Protein 1JGK (pdb70)

Radius of gyration: 12.19 Å; Cα contacts (8 Å, |Δi|>4): 153; chains: 1; bounding box: 29×36×18 Å

Structure (mmCIF, N/CA/C/O backbone):
data_1JGK
#
_entry.id   1JGK
#
_cell.length_a   ?
_cell.length_b   ?
_cell.length_c   ?
_cell.angle_alpha   ?
_cell.angle_beta   ?
_cell.angle_gamma   ?
#
loop_
_atom_site.group_PDB
_atom_site.id
_atom_site.type_symbol
_atom_site.label_atom_id
_atom_site.label_alt_id
_atom_site.label_comp_id
_atom_site.label_asym_id
_atom_site.label_entity_id
_atom_site.label_seq_id
_atom_site.pdbx_PDB_ins_code
_atom_site.Cartn_x
_atom_site.Cartn_y
_atom_site.Cartn_z
_atom_site.occupancy
_atom_site.B_iso_or_equiv
_atom_site.auth_seq_id
_atom_site.auth_comp_id
_atom_site.auth_asym_id
_atom_site.auth_atom_id
_atom_site.pdbx_PDB_model_num
ATOM 1 N N . MET A 1 1 ? 12.009 12.566 -2.158 1.00 0.00 1 MET A N 1
ATOM 2 C CA . MET A 1 1 ? 10.776 11.984 -1.554 1.00 0.00 1 MET A CA 1
ATOM 3 C C . MET A 1 1 ? 10.127 10.995 -2.526 1.00 0.00 1 MET A C 1
ATOM 4 O O . MET A 1 1 ? 9.233 11.338 -3.273 1.00 0.00 1 MET A O 1
ATOM 20 N N . LYS A 1 2 ? 10.574 9.769 -2.521 1.00 0.00 2 LYS A N 1
ATOM 21 C CA . LYS A 1 2 ? 9.986 8.756 -3.445 1.00 0.00 2 LYS A CA 1
ATOM 22 C C . LYS A 1 2 ? 9.361 7.608 -2.646 1.00 0.00 2 LYS A C 1
ATOM 23 O O . LYS A 1 2 ? 9.401 7.591 -1.431 1.00 0.00 2 LYS A O 1
ATOM 42 N N . CYS A 1 3 ? 8.784 6.648 -3.318 1.00 0.00 3 CYS A N 1
ATOM 43 C CA . CYS A 1 3 ? 8.157 5.504 -2.594 1.00 0.00 3 CYS A CA 1
ATOM 44 C C . CYS A 1 3 ? 8.257 4.225 -3.431 1.00 0.00 3 CYS A C 1
ATOM 45 O O . CYS A 1 3 ? 7.869 4.192 -4.582 1.00 0.00 3 CYS A O 1
ATOM 52 N N . LYS A 1 4 ? 8.772 3.170 -2.860 1.00 0.00 4 LYS A N 1
ATOM 53 C CA . LYS A 1 4 ? 8.893 1.893 -3.622 1.00 0.00 4 LYS A CA 1
ATOM 54 C C . LYS A 1 4 ? 7.584 1.103 -3.533 1.00 0.00 4 LYS A C 1
ATOM 55 O O . LYS A 1 4 ? 7.075 0.846 -2.459 1.00 0.00 4 LYS A O 1
ATOM 74 N N . ILE A 1 5 ? 7.032 0.718 -4.651 1.00 0.00 5 ILE A N 1
ATOM 75 C CA . ILE A 1 5 ? 5.755 -0.051 -4.626 1.00 0.00 5 ILE A CA 1
ATOM 76 C C . ILE A 1 5 ? 6.004 -1.510 -5.019 1.00 0.00 5 ILE A C 1
ATOM 77 O O . ILE A 1 5 ? 6.627 -1.796 -6.022 1.00 0.00 5 ILE A O 1
ATOM 93 N N . CYS A 1 6 ? 5.519 -2.433 -4.234 1.00 0.00 6 CYS A N 1
ATOM 94 C CA . CYS A 1 6 ? 5.724 -3.874 -4.559 1.00 0.00 6 CYS A CA 1
ATOM 95 C C . CYS A 1 6 ? 4.692 -4.731 -3.820 1.00 0.00 6 CYS A C 1
ATOM 96 O O . CYS A 1 6 ? 4.182 -4.350 -2.785 1.00 0.00 6 CYS A O 1
ATOM 103 N N . ASN A 1 7 ? 4.377 -5.885 -4.344 1.00 0.00 7 ASN A N 1
ATOM 104 C CA . ASN A 1 7 ? 3.375 -6.760 -3.669 1.00 0.00 7 ASN A CA 1
ATOM 105 C C . ASN A 1 7 ? 4.070 -7.709 -2.688 1.00 0.00 7 ASN A C 1
ATOM 106 O O . ASN A 1 7 ? 4.866 -8.542 -3.073 1.00 0.00 7 ASN A O 1
ATOM 117 N N . PHE A 1 8 ? 3.771 -7.591 -1.422 1.00 0.00 8 PHE A N 1
ATOM 118 C CA . PHE A 1 8 ? 4.412 -8.489 -0.418 1.00 0.00 8 PHE A CA 1
ATOM 119 C C . PHE A 1 8 ? 4.059 -9.948 -0.717 1.00 0.00 8 PHE A C 1
ATOM 120 O O . PHE A 1 8 ? 3.032 -10.240 -1.297 1.00 0.00 8 PHE A O 1
ATOM 137 N N . ASP A 1 9 ? 4.902 -10.865 -0.329 1.00 0.00 9 ASP A N 1
ATOM 138 C CA . ASP A 1 9 ? 4.610 -12.303 -0.596 1.00 0.00 9 ASP A CA 1
ATOM 139 C C . ASP A 1 9 ? 4.589 -12.562 -2.104 1.00 0.00 9 ASP A C 1
ATOM 140 O O . ASP A 1 9 ? 4.187 -13.615 -2.559 1.00 0.00 9 ASP A O 1
ATOM 149 N N . THR A 1 10 ? 5.017 -11.606 -2.882 1.00 0.00 10 THR A N 1
ATOM 150 C CA . THR A 1 10 ? 5.022 -11.789 -4.361 1.00 0.00 10 THR A CA 1
ATOM 151 C C . THR A 1 10 ? 5.492 -10.503 -5.043 1.00 0.00 10 THR A C 1
ATOM 152 O O . THR A 1 10 ? 4.894 -10.036 -5.991 1.00 0.00 10 THR A O 1
ATOM 163 N N . CYS A 1 11 ? 6.558 -9.924 -4.562 1.00 0.00 11 CYS A N 1
ATOM 164 C CA . CYS A 1 11 ? 7.066 -8.665 -5.177 1.00 0.00 11 CYS A CA 1
ATOM 165 C C . CYS A 1 11 ? 7.168 -8.820 -6.697 1.00 0.00 11 CYS A C 1
ATOM 166 O O . CYS A 1 11 ? 8.182 -9.234 -7.222 1.00 0.00 11 CYS A O 1
ATOM 173 N N . ARG A 1 12 ? 6.124 -8.488 -7.407 1.00 0.00 12 ARG A N 1
ATOM 174 C CA . ARG A 1 12 ? 6.161 -8.613 -8.892 1.00 0.00 12 ARG A CA 1
ATOM 175 C C . ARG A 1 12 ? 6.311 -7.231 -9.531 1.00 0.00 12 ARG A C 1
ATOM 176 O O . ARG A 1 12 ? 6.650 -7.104 -10.691 1.00 0.00 12 ARG A O 1
ATOM 197 N N . ALA A 1 13 ? 6.061 -6.196 -8.779 1.00 0.00 13 ALA A N 1
ATOM 198 C CA . ALA A 1 13 ? 6.188 -4.817 -9.336 1.00 0.00 13 ALA A CA 1
ATOM 199 C C . ALA A 1 13 ? 7.516 -4.191 -8.903 1.00 0.00 13 ALA A C 1
ATOM 200 O O . ALA A 1 13 ? 8.380 -3.920 -9.713 1.00 0.00 13 ALA A O 1
ATOM 207 N N . GLY A 1 14 ? 7.684 -3.956 -7.629 1.00 0.00 14 GLY A N 1
ATOM 208 C CA . GLY A 1 14 ? 8.954 -3.346 -7.144 1.00 0.00 14 GLY A CA 1
ATOM 209 C C . GLY A 1 14 ? 9.226 -2.055 -7.916 1.00 0.00 14 GLY A C 1
ATOM 210 O O . GLY A 1 14 ? 10.350 -1.753 -8.265 1.00 0.00 14 GLY A O 1
ATOM 214 N N . GLU A 1 15 ? 8.204 -1.289 -8.186 1.00 0.00 15 GLU A N 1
ATOM 215 C CA . GLU A 1 15 ? 8.403 -0.017 -8.936 1.00 0.00 15 GLU A CA 1
ATOM 216 C C . GLU A 1 15 ? 8.310 1.178 -7.985 1.00 0.00 15 GLU A C 1
ATOM 217 O O . GLU A 1 15 ? 7.312 1.381 -7.323 1.00 0.00 15 GLU A O 1
ATOM 229 N N . LEU A 1 16 ? 9.343 1.971 -7.912 1.00 0.00 16 LEU A N 1
ATOM 230 C CA . LEU A 1 16 ? 9.313 3.152 -7.003 1.00 0.00 16 LEU A CA 1
ATOM 231 C C . LEU A 1 16 ? 8.989 4.420 -7.797 1.00 0.00 16 LEU A C 1
ATOM 232 O O . LEU A 1 16 ? 9.311 4.535 -8.963 1.00 0.00 16 LEU A O 1
ATOM 248 N N . LYS A 1 17 ? 8.353 5.373 -7.173 1.00 0.00 17 LYS A N 1
ATOM 249 C CA . LYS A 1 17 ? 8.007 6.633 -7.888 1.00 0.00 17 LYS A CA 1
ATOM 250 C C . LYS A 1 17 ? 8.024 7.808 -6.908 1.00 0.00 17 LYS A C 1
ATOM 251 O O . LYS A 1 17 ? 8.625 7.738 -5.854 1.00 0.00 17 LYS A O 1
ATOM 270 N N . VAL A 1 18 ? 7.377 8.887 -7.245 1.00 0.00 18 VAL A N 1
ATOM 271 C CA . VAL A 1 18 ? 7.366 10.061 -6.330 1.00 0.00 18 VAL A CA 1
ATOM 272 C C . VAL A 1 18 ? 5.928 10.474 -6.009 1.00 0.00 18 VAL A C 1
ATOM 273 O O . VAL A 1 18 ? 5.038 10.352 -6.827 1.00 0.00 18 VAL A O 1
ATOM 286 N N . CYS A 1 19 ? 5.696 10.961 -4.821 1.00 0.00 19 CYS A N 1
ATOM 287 C CA . CYS A 1 19 ? 4.317 11.382 -4.443 1.00 0.00 19 CYS A CA 1
ATOM 288 C C . CYS A 1 19 ? 4.355 12.242 -3.176 1.00 0.00 19 CYS A C 1
ATOM 289 O O . CYS A 1 19 ? 3.726 13.278 -3.099 1.00 0.00 19 CYS A O 1
ATOM 296 N N . ALA A 1 20 ? 5.091 11.820 -2.184 1.00 0.00 20 ALA A N 1
ATOM 297 C CA . ALA A 1 20 ? 5.170 12.615 -0.925 1.00 0.00 20 ALA A CA 1
ATOM 298 C C . ALA A 1 20 ? 5.803 13.981 -1.204 1.00 0.00 20 ALA A C 1
ATOM 299 O O . ALA A 1 20 ? 6.982 14.184 -0.993 1.00 0.00 20 ALA A O 1
ATOM 306 N N . SER A 1 21 ? 5.029 14.919 -1.679 1.00 0.00 21 SER A N 1
ATOM 307 C CA . SER A 1 21 ? 5.591 16.270 -1.974 1.00 0.00 21 SER A CA 1
ATOM 308 C C . SER A 1 21 ? 5.238 17.250 -0.851 1.00 0.00 21 SER A C 1
ATOM 309 O O . SER A 1 21 ? 5.766 18.342 -0.781 1.00 0.00 21 SER A O 1
ATOM 317 N N . GLY A 1 22 ? 4.351 16.869 0.027 1.00 0.00 22 GLY A N 1
ATOM 318 C CA . GLY A 1 22 ? 3.968 17.781 1.142 1.00 0.00 22 GLY A CA 1
ATOM 319 C C . GLY A 1 22 ? 2.853 17.137 1.967 1.00 0.00 22 GLY A C 1
ATOM 320 O O . GLY A 1 22 ? 3.089 16.578 3.020 1.00 0.00 22 GLY A O 1
ATOM 324 N N . GLU A 1 23 ? 1.638 17.208 1.497 1.00 0.00 23 GLU A N 1
ATOM 325 C CA . GLU A 1 23 ? 0.508 16.597 2.255 1.00 0.00 23 GLU A CA 1
ATOM 326 C C . GLU A 1 23 ? 0.091 15.276 1.602 1.00 0.00 23 GLU A C 1
ATOM 327 O O . GLU A 1 23 ? -1.078 14.956 1.518 1.00 0.00 23 GLU A O 1
ATOM 339 N N . LYS A 1 24 ? 1.039 14.508 1.141 1.00 0.00 24 LYS A N 1
ATOM 340 C CA . LYS A 1 24 ? 0.701 13.208 0.495 1.00 0.00 24 LYS A CA 1
ATOM 341 C C . LYS A 1 24 ? 1.612 12.100 1.031 1.00 0.00 24 LYS A C 1
ATOM 342 O O . LYS A 1 24 ? 2.774 12.319 1.308 1.00 0.00 24 LYS A O 1
ATOM 361 N N . TYR A 1 25 ? 1.093 10.912 1.179 1.00 0.00 25 TYR A N 1
ATOM 362 C CA . TYR A 1 25 ? 1.929 9.792 1.698 1.00 0.00 25 TYR A CA 1
ATOM 363 C C . TYR A 1 25 ? 1.628 8.507 0.922 1.00 0.00 25 TYR A C 1
ATOM 364 O O . TYR A 1 25 ? 0.738 8.466 0.096 1.00 0.00 25 TYR A O 1
ATOM 382 N N . CYS A 1 26 ? 2.360 7.457 1.181 1.00 0.00 26 CYS A N 1
ATOM 383 C CA . CYS A 1 26 ? 2.106 6.179 0.456 1.00 0.00 26 CYS A CA 1
ATOM 384 C C . CYS A 1 26 ? 1.110 5.321 1.239 1.00 0.00 26 CYS A C 1
ATOM 385 O O . CYS A 1 26 ? 1.158 5.251 2.451 1.00 0.00 26 CYS A O 1
ATOM 392 N N . PHE A 1 27 ? 0.206 4.671 0.560 1.00 0.00 27 PHE A N 1
ATOM 393 C CA . PHE A 1 27 ? -0.791 3.825 1.276 1.00 0.00 27 PHE A CA 1
ATOM 394 C C . PHE A 1 27 ? -0.673 2.365 0.833 1.00 0.00 27 PHE A C 1
ATOM 395 O O . PHE A 1 27 ? -0.853 2.039 -0.324 1.00 0.00 27 PHE A O 1
ATOM 412 N N . LYS A 1 28 ? -0.380 1.485 1.749 1.00 0.00 28 LYS A N 1
ATOM 413 C CA . LYS A 1 28 ? -0.259 0.044 1.392 1.00 0.00 28 LYS A CA 1
ATOM 414 C C . LYS A 1 28 ? -1.314 -0.764 2.152 1.00 0.00 28 LYS A C 1
ATOM 415 O O . LYS A 1 28 ? -1.395 -0.710 3.363 1.00 0.00 28 LYS A O 1
ATOM 434 N N . GLU A 1 29 ? -2.131 -1.505 1.454 1.00 0.00 29 GLU A N 1
ATOM 435 C CA . GLU A 1 29 ? -3.183 -2.302 2.149 1.00 0.00 29 GLU A CA 1
ATOM 436 C C . GLU A 1 29 ? -3.218 -3.734 1.609 1.00 0.00 29 GLU A C 1
ATOM 437 O O . GLU A 1 29 ? -2.480 -4.090 0.712 1.00 0.00 29 GLU A O 1
ATOM 449 N N . SER A 1 30 ? -4.075 -4.555 2.151 1.00 0.00 30 SER A N 1
ATOM 450 C CA . SER A 1 30 ? -4.164 -5.965 1.675 1.00 0.00 30 SER A CA 1
ATOM 451 C C . SER A 1 30 ? -5.618 -6.442 1.724 1.00 0.00 30 SER A C 1
ATOM 452 O O . SER A 1 30 ? -6.198 -6.588 2.781 1.00 0.00 30 SER A O 1
ATOM 460 N N . TRP A 1 31 ? -6.211 -6.682 0.587 1.00 0.00 31 TRP A N 1
ATOM 461 C CA . TRP A 1 31 ? -7.628 -7.146 0.566 1.00 0.00 31 TRP A CA 1
ATOM 462 C C . TRP A 1 31 ? -7.698 -8.654 0.816 1.00 0.00 31 TRP A C 1
ATOM 463 O O . TRP A 1 31 ? -6.867 -9.409 0.351 1.00 0.00 31 TRP A O 1
ATOM 484 N N . ARG A 1 32 ? -8.684 -9.099 1.546 1.00 0.00 32 ARG A N 1
ATOM 485 C CA . ARG A 1 32 ? -8.805 -10.559 1.822 1.00 0.00 32 ARG A CA 1
ATOM 486 C C . ARG A 1 32 ? -9.858 -11.185 0.903 1.00 0.00 32 ARG A C 1
ATOM 487 O O . ARG A 1 32 ? -10.671 -10.499 0.316 1.00 0.00 32 ARG A O 1
ATOM 508 N N . GLU A 1 33 ? -9.847 -12.483 0.772 1.00 0.00 33 GLU A N 1
ATOM 509 C CA . GLU A 1 33 ? -10.845 -13.153 -0.111 1.00 0.00 33 GLU A CA 1
ATOM 510 C C . GLU A 1 33 ? -11.237 -14.511 0.473 1.00 0.00 33 GLU A C 1
ATOM 511 O O . GLU A 1 33 ? -12.320 -14.686 0.997 1.00 0.00 33 GLU A O 1
ATOM 523 N N . ALA A 1 34 ? -10.363 -15.475 0.383 1.00 0.00 34 ALA A N 1
ATOM 524 C CA . ALA A 1 34 ? -10.675 -16.829 0.928 1.00 0.00 34 ALA A CA 1
ATOM 525 C C . ALA A 1 34 ? -9.621 -17.834 0.458 1.00 0.00 34 ALA A C 1
ATOM 526 O O . ALA A 1 34 ? -9.365 -18.829 1.107 1.00 0.00 34 ALA A O 1
ATOM 533 N N . ARG A 1 35 ? -9.009 -17.580 -0.666 1.00 0.00 35 ARG A N 1
ATOM 534 C CA . ARG A 1 35 ? -7.972 -18.520 -1.180 1.00 0.00 35 ARG A CA 1
ATOM 535 C C . ARG A 1 35 ? -6.637 -17.791 -1.357 1.00 0.00 35 ARG A C 1
ATOM 536 O O . ARG A 1 35 ? -5.667 -18.358 -1.820 1.00 0.00 35 ARG A O 1
ATOM 557 N N . GLY A 1 36 ? -6.578 -16.539 -0.993 1.00 0.00 36 GLY A N 1
ATOM 558 C CA . GLY A 1 36 ? -5.304 -15.779 -1.141 1.00 0.00 36 GLY A CA 1
ATOM 559 C C . GLY A 1 36 ? -5.577 -14.282 -0.985 1.00 0.00 36 GLY A C 1
ATOM 560 O O . GLY A 1 36 ? -6.513 -13.749 -1.547 1.00 0.00 36 GLY A O 1
ATOM 564 N N . THR A 1 37 ? -4.765 -13.598 -0.225 1.00 0.00 37 THR A N 1
ATOM 565 C CA . THR A 1 37 ? -4.977 -12.134 -0.034 1.00 0.00 37 THR A CA 1
ATOM 566 C C . THR A 1 37 ? -4.227 -11.347 -1.112 1.00 0.00 37 THR A C 1
ATOM 567 O O . THR A 1 37 ? -3.270 -11.822 -1.688 1.00 0.00 37 THR A O 1
ATOM 578 N N . ARG A 1 38 ? -4.657 -10.145 -1.390 1.00 0.00 38 ARG A N 1
ATOM 579 C CA . ARG A 1 38 ? -3.969 -9.330 -2.432 1.00 0.00 38 ARG A CA 1
ATOM 580 C C . ARG A 1 38 ? -3.502 -7.996 -1.840 1.00 0.00 38 ARG A C 1
ATOM 581 O O . ARG A 1 38 ? -4.295 -7.203 -1.371 1.00 0.00 38 ARG A O 1
ATOM 602 N N . ILE A 1 39 ? -2.221 -7.743 -1.858 1.00 0.00 39 ILE A N 1
ATOM 603 C CA . ILE A 1 39 ? -1.707 -6.460 -1.297 1.00 0.00 39 ILE A CA 1
ATOM 604 C C . ILE A 1 39 ? -1.761 -5.359 -2.361 1.00 0.00 39 ILE A C 1
ATOM 605 O O . ILE A 1 39 ? -1.286 -5.5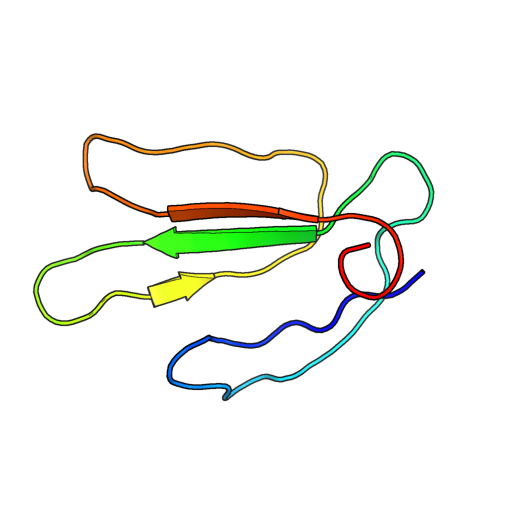26 -3.466 1.00 0.00 39 ILE A O 1
ATOM 621 N N . GLU A 1 40 ? -2.335 -4.235 -2.032 1.00 0.00 40 GLU A N 1
ATOM 622 C CA . GLU A 1 40 ? -2.420 -3.122 -3.021 1.00 0.00 40 GLU A CA 1
ATOM 623 C C . GLU A 1 40 ? -1.566 -1.939 -2.558 1.00 0.00 40 GLU A C 1
ATOM 624 O O . GLU A 1 40 ? -1.409 -1.699 -1.378 1.00 0.00 40 GLU A O 1
ATOM 636 N N . ARG A 1 41 ? -1.013 -1.198 -3.479 1.00 0.00 41 ARG A N 1
ATOM 637 C CA . ARG A 1 41 ? -0.171 -0.031 -3.089 1.00 0.00 41 ARG A CA 1
ATOM 638 C C . ARG A 1 41 ? -0.747 1.256 -3.684 1.00 0.00 41 ARG A C 1
ATOM 639 O O . ARG A 1 41 ? -1.889 1.303 -4.097 1.00 0.00 41 ARG A O 1
ATOM 660 N N . GLY A 1 42 ? 0.034 2.301 -3.731 1.00 0.00 42 GLY A N 1
ATOM 661 C CA . GLY A 1 42 ? -0.471 3.582 -4.300 1.00 0.00 42 GLY A CA 1
ATOM 662 C C . GLY A 1 42 ? -0.163 4.728 -3.336 1.00 0.00 42 GLY A C 1
ATOM 663 O O . GLY A 1 42 ? -0.215 4.571 -2.132 1.00 0.00 42 GLY A O 1
ATOM 667 N N . CYS A 1 43 ? 0.158 5.882 -3.855 1.00 0.00 43 CYS A N 1
ATOM 668 C CA . CYS A 1 43 ? 0.468 7.039 -2.968 1.00 0.00 43 CYS A CA 1
ATOM 669 C C . CYS A 1 43 ? -0.630 8.099 -3.077 1.00 0.00 43 CYS A C 1
ATOM 670 O O . CYS A 1 43 ? -0.998 8.516 -4.157 1.00 0.00 43 CYS A O 1
ATOM 677 N N . ALA A 1 44 ? -1.158 8.535 -1.967 1.00 0.00 44 ALA A N 1
ATOM 678 C CA . ALA A 1 44 ? -2.234 9.566 -2.009 1.00 0.00 44 ALA A CA 1
ATOM 679 C C . ALA A 1 44 ? -2.350 10.265 -0.652 1.00 0.00 44 ALA A C 1
ATOM 680 O O . ALA A 1 44 ? -1.366 10.522 0.013 1.00 0.00 44 ALA A O 1
ATOM 687 N N . ALA A 1 45 ? -3.548 10.571 -0.235 1.00 0.00 45 ALA A N 1
ATOM 688 C CA . ALA A 1 45 ? -3.733 11.250 1.079 1.00 0.00 45 ALA A CA 1
ATOM 689 C C . ALA A 1 45 ? -4.937 10.651 1.809 1.00 0.00 45 ALA A C 1
ATOM 690 O O . ALA A 1 45 ? -5.401 11.178 2.801 1.00 0.00 45 ALA A O 1
ATOM 697 N N . THR A 1 46 ? -5.447 9.553 1.323 1.00 0.00 46 THR A N 1
ATOM 698 C CA . THR A 1 46 ? -6.622 8.918 1.984 1.00 0.00 46 THR A CA 1
ATOM 699 C C . THR A 1 46 ? -6.258 7.514 2.475 1.00 0.00 46 THR A C 1
ATOM 700 O O . THR A 1 46 ? -5.863 6.660 1.707 1.00 0.00 46 THR A O 1
ATOM 711 N N . CYS A 1 47 ? -6.390 7.270 3.750 1.00 0.00 47 CYS A N 1
ATOM 712 C CA . CYS A 1 47 ? -6.054 5.922 4.293 1.00 0.00 47 CYS A CA 1
ATOM 713 C C . CYS A 1 47 ? -7.295 5.284 4.924 1.00 0.00 47 CYS A C 1
ATOM 714 O O . CYS A 1 47 ? -7.470 5.322 6.126 1.00 0.00 47 CYS A O 1
ATOM 721 N N . PRO A 1 48 ? -8.120 4.718 4.085 1.00 0.00 48 PRO A N 1
ATOM 722 C CA . PRO A 1 48 ? -9.366 4.066 4.559 1.00 0.00 48 PRO A CA 1
ATOM 723 C C . PRO A 1 48 ? -9.047 2.743 5.263 1.00 0.00 48 PRO A C 1
ATOM 724 O O . PRO A 1 48 ? -7.933 2.260 5.223 1.00 0.00 48 PRO A O 1
ATOM 735 N N . LYS A 1 49 ? -10.018 2.156 5.909 1.00 0.00 49 LYS A N 1
ATOM 736 C CA . LYS A 1 49 ? -9.773 0.867 6.618 1.00 0.00 49 LYS A CA 1
ATOM 737 C C . LYS A 1 49 ? -10.709 -0.221 6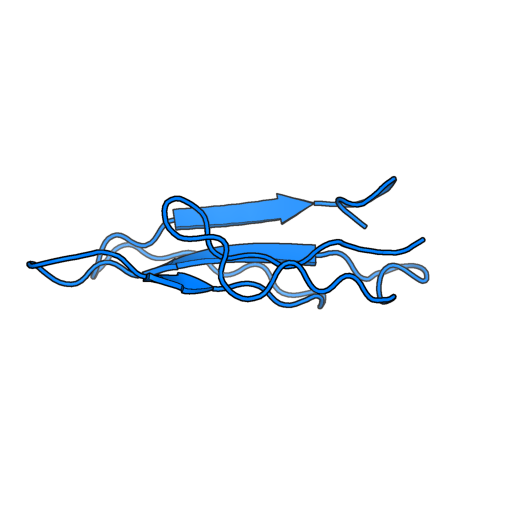.082 1.00 0.00 49 LYS A C 1
ATOM 738 O O . LYS A 1 49 ? -11.166 -0.162 4.957 1.00 0.00 49 LYS A O 1
ATOM 757 N N . GLY A 1 50 ? -10.998 -1.213 6.879 1.00 0.00 50 GLY A N 1
ATOM 758 C CA . GLY A 1 50 ? -11.903 -2.303 6.416 1.00 0.00 50 GLY A CA 1
ATOM 759 C C . GLY A 1 50 ? -12.517 -3.005 7.628 1.00 0.00 50 GLY A C 1
ATOM 760 O O . GLY A 1 50 ? -12.373 -2.566 8.752 1.00 0.00 50 GLY A O 1
ATOM 764 N N . SER A 1 51 ? -13.203 -4.095 7.410 1.00 0.00 51 SER A N 1
ATOM 765 C CA . SER A 1 51 ? -13.827 -4.829 8.550 1.00 0.00 51 SER A CA 1
ATOM 766 C C . SER A 1 51 ? -14.777 -5.907 8.023 1.00 0.00 51 SER A C 1
ATOM 767 O O . SER A 1 51 ? -14.682 -7.063 8.385 1.00 0.00 51 SER A O 1
ATOM 775 N N . VAL A 1 52 ? -15.690 -5.538 7.167 1.00 0.00 52 VAL A N 1
ATOM 776 C CA . VAL A 1 52 ? -16.643 -6.543 6.616 1.00 0.00 52 VAL A CA 1
ATOM 777 C C . VAL A 1 52 ? -15.877 -7.630 5.859 1.00 0.00 52 VAL A C 1
ATOM 778 O O . VAL A 1 52 ? -16.362 -8.728 5.667 1.00 0.00 52 VAL A O 1
ATOM 791 N N . TYR A 1 53 ? -14.681 -7.333 5.430 1.00 0.00 53 TYR A N 1
ATOM 792 C CA . TYR A 1 53 ? -13.879 -8.347 4.687 1.00 0.00 53 TYR A CA 1
ATOM 793 C C . TYR A 1 53 ? -12.652 -8.749 5.509 1.00 0.00 53 TYR A C 1
ATOM 794 O O . TYR A 1 53 ? -12.404 -9.916 5.742 1.00 0.00 53 TYR A O 1
ATOM 812 N N . GLY A 1 54 ? -11.884 -7.792 5.953 1.00 0.00 54 GLY A N 1
ATOM 813 C CA . GLY A 1 54 ? -10.676 -8.119 6.761 1.00 0.00 54 GLY A CA 1
ATOM 814 C C . GLY A 1 54 ? -9.418 -7.720 5.988 1.00 0.00 54 GLY A C 1
ATOM 815 O O . GLY A 1 54 ? -8.454 -8.458 5.929 1.00 0.00 54 GLY A O 1
ATOM 819 N N . LEU A 1 55 ? -9.418 -6.558 5.393 1.00 0.00 55 LEU A N 1
ATOM 820 C CA . LEU A 1 55 ? -8.220 -6.115 4.626 1.00 0.00 55 LEU A CA 1
ATOM 821 C C . LEU A 1 55 ? -7.228 -5.412 5.557 1.00 0.00 55 LEU A C 1
ATOM 822 O O . LEU A 1 55 ? -7.581 -4.962 6.629 1.00 0.00 55 LEU A O 1
ATOM 838 N N . TYR A 1 56 ? -5.989 -5.315 5.158 1.00 0.00 56 TYR A N 1
ATOM 839 C CA . TYR A 1 56 ? -4.978 -4.642 6.024 1.00 0.00 56 TYR A CA 1
ATOM 840 C C . TYR A 1 56 ? -4.677 -3.238 5.493 1.00 0.00 56 TYR A C 1
ATOM 841 O O . TYR A 1 56 ? -4.668 -3.004 4.300 1.00 0.00 56 TYR A O 1
ATOM 859 N N . VAL A 1 57 ? -4.436 -2.300 6.369 1.00 0.00 57 VAL A N 1
ATOM 860 C CA . VAL A 1 57 ? -4.143 -0.913 5.915 1.00 0.00 57 VAL A CA 1
ATOM 861 C C . VAL A 1 57 ? -2.868 -0.390 6.585 1.00 0.00 57 VAL A C 1
ATOM 862 O O . VAL A 1 57 ? -2.675 -0.538 7.775 1.00 0.00 57 VAL A O 1
ATOM 875 N N . LEU A 1 58 ? -2.000 0.227 5.830 1.00 0.00 58 LEU A N 1
ATOM 876 C CA . LEU A 1 58 ? -0.743 0.765 6.424 1.00 0.00 58 LEU A CA 1
ATOM 877 C C . LEU A 1 58 ? -0.222 1.932 5.580 1.00 0.00 58 LEU A C 1
ATOM 878 O O . LEU A 1 58 ? 0.142 1.767 4.432 1.00 0.00 58 LEU A O 1
ATOM 894 N N . CYS A 1 59 ? -0.188 3.110 6.139 1.00 0.00 59 CYS A N 1
ATOM 895 C CA . CYS A 1 59 ? 0.306 4.290 5.368 1.00 0.00 59 CYS A CA 1
ATOM 896 C C . CYS A 1 59 ? 1.769 4.568 5.730 1.00 0.00 59 CYS A C 1
ATOM 897 O O . CYS A 1 59 ? 2.276 4.065 6.713 1.00 0.00 59 CYS A O 1
ATOM 904 N N . CYS A 1 60 ? 2.455 5.359 4.948 1.00 0.00 60 CYS A N 1
ATOM 905 C CA . CYS A 1 60 ? 3.885 5.650 5.266 1.00 0.00 60 CYS A CA 1
ATOM 906 C C . CYS A 1 60 ? 4.301 7.019 4.715 1.00 0.00 60 CYS A C 1
ATOM 907 O O . CYS A 1 60 ? 3.709 7.536 3.787 1.00 0.00 60 CYS A O 1
ATOM 914 N N . THR A 1 61 ? 5.332 7.597 5.274 1.00 0.00 61 THR A N 1
ATOM 915 C CA . THR A 1 61 ? 5.814 8.916 4.789 1.00 0.00 61 THR A CA 1
ATOM 916 C C . THR A 1 61 ? 7.308 9.083 5.104 1.00 0.00 61 THR A C 1
ATOM 917 O O . THR A 1 61 ? 7.824 8.497 6.035 1.00 0.00 61 THR A O 1
ATOM 928 N N . THR A 1 62 ? 8.003 9.888 4.338 1.00 0.00 62 THR A N 1
ATOM 929 C CA . THR A 1 62 ? 9.463 10.112 4.589 1.00 0.00 62 THR A CA 1
ATOM 930 C C . THR A 1 62 ? 10.295 8.885 4.190 1.00 0.00 62 THR A C 1
ATOM 931 O O . THR A 1 62 ? 9.984 7.768 4.547 1.00 0.00 62 THR A O 1
ATOM 942 N N . ASP A 1 63 ? 11.364 9.101 3.461 1.00 0.00 63 ASP A N 1
ATOM 943 C CA . ASP A 1 63 ? 12.249 7.970 3.036 1.00 0.00 63 ASP A CA 1
ATOM 944 C C . ASP A 1 63 ? 11.427 6.769 2.558 1.00 0.00 63 ASP A C 1
ATOM 945 O O . ASP A 1 63 ? 10.900 6.016 3.350 1.00 0.00 63 ASP A O 1
ATOM 954 N N . ASP A 1 64 ? 11.327 6.576 1.268 1.00 0.00 64 ASP A N 1
ATOM 955 C CA . ASP A 1 64 ? 10.541 5.413 0.744 1.00 0.00 64 ASP A CA 1
ATOM 956 C C . ASP A 1 64 ? 9.079 5.502 1.208 1.00 0.00 64 ASP A C 1
ATOM 957 O O . ASP A 1 64 ? 8.196 5.814 0.433 1.00 0.00 64 ASP A O 1
ATOM 966 N N . CYS A 1 65 ? 8.811 5.254 2.467 1.00 0.00 65 CYS A N 1
ATOM 967 C CA . CYS A 1 65 ? 7.421 5.349 2.969 1.00 0.00 65 CYS A CA 1
ATOM 968 C C . CYS A 1 65 ? 6.732 6.603 2.412 1.00 0.00 65 CYS A C 1
ATOM 969 O O . CYS A 1 65 ? 5.522 6.673 2.351 1.00 0.00 65 CYS A O 1
ATOM 976 N N . ASN A 1 66 ? 7.493 7.592 2.012 1.00 0.00 66 ASN A N 1
ATOM 977 C CA . ASN A 1 66 ? 6.885 8.841 1.457 1.00 0.00 66 ASN A CA 1
ATOM 978 C C . ASN A 1 66 ? 5.659 8.511 0.601 1.00 0.00 66 ASN A C 1
ATOM 979 O O . ASN A 1 66 ? 5.840 8.212 -0.567 1.00 0.00 66 ASN A O 1
ATOM 991 N N . MET A 1 1 ? 13.492 11.583 -0.688 1.00 0.00 1 MET A N 2
ATOM 992 C CA . MET A 1 1 ? 12.015 11.464 -0.523 1.00 0.00 1 MET A CA 2
ATOM 993 C C . MET A 1 1 ? 11.411 10.688 -1.697 1.00 0.00 1 MET A C 2
ATOM 994 O O . MET A 1 1 ? 11.116 11.246 -2.735 1.00 0.00 1 MET A O 2
ATOM 1010 N N . LYS A 1 2 ? 11.229 9.406 -1.541 1.00 0.00 2 LYS A N 2
ATOM 1011 C CA . LYS A 1 2 ? 10.646 8.596 -2.651 1.00 0.00 2 LYS A CA 2
ATOM 1012 C C . LYS A 1 2 ? 9.595 7.625 -2.107 1.00 0.00 2 LYS A C 2
ATOM 1013 O O . LYS A 1 2 ? 9.100 7.785 -1.011 1.00 0.00 2 LYS A O 2
ATOM 1032 N N . CYS A 1 3 ? 9.252 6.620 -2.864 1.00 0.00 3 CYS A N 2
ATOM 1033 C CA . CYS A 1 3 ? 8.234 5.637 -2.386 1.00 0.00 3 CYS A CA 2
ATOM 1034 C C . CYS A 1 3 ? 8.345 4.336 -3.185 1.00 0.00 3 CYS A C 2
ATOM 1035 O O . CYS A 1 3 ? 8.210 4.325 -4.392 1.00 0.00 3 CYS A O 2
ATOM 1042 N N . LYS A 1 4 ? 8.590 3.239 -2.522 1.00 0.00 4 LYS A N 2
ATOM 1043 C CA . LYS A 1 4 ? 8.712 1.942 -3.249 1.00 0.00 4 LYS A CA 2
ATOM 1044 C C . LYS A 1 4 ? 7.322 1.384 -3.574 1.00 0.00 4 LYS A C 2
ATOM 1045 O O . LYS A 1 4 ? 6.494 1.211 -2.703 1.00 0.00 4 LYS A O 2
ATOM 1064 N N . ILE A 1 5 ? 7.063 1.101 -4.823 1.00 0.00 5 ILE A N 2
ATOM 1065 C CA . ILE A 1 5 ? 5.728 0.554 -5.202 1.00 0.00 5 ILE A CA 2
ATOM 1066 C C . ILE A 1 5 ? 5.845 -0.933 -5.551 1.00 0.00 5 ILE A C 2
ATOM 1067 O O . ILE A 1 5 ? 6.729 -1.344 -6.278 1.00 0.00 5 ILE A O 2
ATOM 1083 N N . CYS A 1 6 ? 4.958 -1.740 -5.038 1.00 0.00 6 CYS A N 2
ATOM 1084 C CA . CYS A 1 6 ? 5.012 -3.200 -5.336 1.00 0.00 6 CYS A CA 2
ATOM 1085 C C . CYS A 1 6 ? 3.756 -3.889 -4.794 1.00 0.00 6 CYS A C 2
ATOM 1086 O O . CYS A 1 6 ? 3.378 -3.700 -3.655 1.00 0.00 6 CYS A O 2
ATOM 1093 N N . ASN A 1 7 ? 3.102 -4.680 -5.600 1.00 0.00 7 ASN A N 2
ATOM 1094 C CA . ASN A 1 7 ? 1.866 -5.368 -5.125 1.00 0.00 7 ASN A CA 2
ATOM 1095 C C . ASN A 1 7 ? 1.767 -6.773 -5.735 1.00 0.00 7 ASN A C 2
ATOM 1096 O O . ASN A 1 7 ? 2.763 -7.396 -6.046 1.00 0.00 7 ASN A O 2
ATOM 1107 N N . PHE A 1 8 ? 0.571 -7.275 -5.902 1.00 0.00 8 PHE A N 2
ATOM 1108 C CA . PHE A 1 8 ? 0.396 -8.641 -6.485 1.00 0.00 8 PHE A CA 2
ATOM 1109 C C . PHE A 1 8 ? 0.839 -9.708 -5.479 1.00 0.00 8 PHE A C 2
ATOM 1110 O O . PHE A 1 8 ? 1.719 -10.501 -5.745 1.00 0.00 8 PHE A O 2
ATOM 1127 N N . ASP A 1 9 ? 0.228 -9.734 -4.323 1.00 0.00 9 ASP A N 2
ATOM 1128 C CA . ASP A 1 9 ? 0.593 -10.748 -3.283 1.00 0.00 9 ASP A CA 2
ATOM 1129 C C . ASP A 1 9 ? 1.964 -10.448 -2.654 1.00 0.00 9 ASP A C 2
ATOM 1130 O O . ASP A 1 9 ? 2.139 -10.564 -1.457 1.00 0.00 9 ASP A O 2
ATOM 1139 N N . THR A 1 10 ? 2.939 -10.068 -3.439 1.00 0.00 10 THR A N 2
ATOM 1140 C CA . THR A 1 10 ? 4.280 -9.773 -2.873 1.00 0.00 10 THR A CA 2
ATOM 1141 C C . THR A 1 10 ? 4.786 -8.424 -3.400 1.00 0.00 10 THR A C 2
ATOM 1142 O O . THR A 1 10 ? 4.057 -7.453 -3.436 1.00 0.00 10 THR A O 2
ATOM 1153 N N . CYS A 1 11 ? 6.024 -8.352 -3.813 1.00 0.00 11 CYS A N 2
ATOM 1154 C CA . CYS A 1 11 ? 6.559 -7.063 -4.338 1.00 0.00 11 CYS A CA 2
ATOM 1155 C C . CYS A 1 11 ? 7.635 -7.331 -5.393 1.00 0.00 11 CYS A C 2
ATOM 1156 O O . CYS A 1 11 ? 8.738 -6.828 -5.312 1.00 0.00 11 CYS A O 2
ATOM 1163 N N . ARG A 1 12 ? 7.323 -8.120 -6.385 1.00 0.00 12 ARG A N 2
ATOM 1164 C CA . ARG A 1 12 ? 8.329 -8.422 -7.443 1.00 0.00 12 ARG A CA 2
ATOM 1165 C C . ARG A 1 12 ? 8.590 -7.179 -8.296 1.00 0.00 12 ARG A C 2
ATOM 1166 O O . ARG A 1 12 ? 9.654 -7.007 -8.856 1.00 0.00 12 ARG A O 2
ATOM 1187 N N . ALA A 1 13 ? 7.624 -6.315 -8.393 1.00 0.00 13 ALA A N 2
ATOM 1188 C CA . ALA A 1 13 ? 7.805 -5.078 -9.206 1.00 0.00 13 ALA A CA 2
ATOM 1189 C C . ALA A 1 13 ? 8.912 -4.210 -8.604 1.00 0.00 13 ALA A C 2
ATOM 1190 O O . ALA A 1 13 ? 9.844 -3.819 -9.280 1.00 0.00 13 ALA A O 2
ATOM 1197 N N . GLY A 1 14 ? 8.820 -3.907 -7.338 1.00 0.00 14 GLY A N 2
ATOM 1198 C CA . GLY A 1 14 ? 9.870 -3.066 -6.696 1.00 0.00 14 GLY A CA 2
ATOM 1199 C C . GLY A 1 14 ? 10.033 -1.764 -7.482 1.00 0.00 14 GLY A C 2
ATOM 1200 O O . GLY A 1 14 ? 11.131 -1.283 -7.683 1.00 0.00 14 GLY A O 2
ATOM 1204 N N . GLU A 1 15 ? 8.951 -1.188 -7.929 1.00 0.00 15 GLU A N 2
ATOM 1205 C CA . GLU A 1 15 ? 9.047 0.083 -8.702 1.00 0.00 15 GLU A CA 2
ATOM 1206 C C . GLU A 1 15 ? 8.974 1.284 -7.756 1.00 0.00 15 GLU A C 2
ATOM 1207 O O . GLU A 1 15 ? 7.906 1.753 -7.414 1.00 0.00 15 GLU A O 2
ATOM 1219 N N . LEU A 1 16 ? 10.100 1.786 -7.329 1.00 0.00 16 LEU A N 2
ATOM 1220 C CA . LEU A 1 16 ? 10.088 2.957 -6.405 1.00 0.00 16 LEU A CA 2
ATOM 1221 C C . LEU A 1 16 ? 10.179 4.262 -7.199 1.00 0.00 16 LEU A C 2
ATOM 1222 O O . LEU A 1 16 ? 10.981 4.396 -8.101 1.00 0.00 16 LEU A O 2
ATOM 1238 N N . LYS A 1 17 ? 9.367 5.225 -6.863 1.00 0.00 17 LYS A N 2
ATOM 1239 C CA . LYS A 1 17 ? 9.407 6.526 -7.589 1.00 0.00 17 LYS A CA 2
ATOM 1240 C C . LYS A 1 17 ? 9.206 7.673 -6.596 1.00 0.00 17 LYS A C 2
ATOM 1241 O O . LYS A 1 17 ? 9.546 7.564 -5.434 1.00 0.00 17 LYS A O 2
ATOM 1260 N N . VAL A 1 18 ? 8.661 8.771 -7.039 1.00 0.00 18 VAL A N 2
ATOM 1261 C CA . VAL A 1 18 ? 8.448 9.915 -6.113 1.00 0.00 18 VAL A CA 2
ATOM 1262 C C . VAL A 1 18 ? 7.006 10.421 -6.213 1.00 0.00 18 VAL A C 2
ATOM 1263 O O . VAL A 1 18 ? 6.536 10.783 -7.272 1.00 0.00 18 VAL A O 2
ATOM 1276 N N . CYS A 1 19 ? 6.306 10.451 -5.114 1.00 0.00 19 CYS A N 2
ATOM 1277 C CA . CYS A 1 19 ? 4.896 10.937 -5.140 1.00 0.00 19 CYS A CA 2
ATOM 1278 C C . CYS A 1 19 ? 4.526 11.554 -3.788 1.00 0.00 19 CYS A C 2
ATOM 1279 O O . CYS A 1 19 ? 3.816 12.537 -3.717 1.00 0.00 19 CYS A O 2
ATOM 1286 N N . ALA A 1 20 ? 5.002 10.984 -2.714 1.00 0.00 20 ALA A N 2
ATOM 1287 C CA . ALA A 1 20 ? 4.679 11.539 -1.369 1.00 0.00 20 ALA A CA 2
ATOM 1288 C C . ALA A 1 20 ? 5.464 12.830 -1.126 1.00 0.00 20 ALA A C 2
ATOM 1289 O O . ALA A 1 20 ? 6.422 12.855 -0.377 1.00 0.00 20 ALA A O 2
ATOM 1296 N N . SER A 1 21 ? 5.067 13.903 -1.753 1.00 0.00 21 SER A N 2
ATOM 1297 C CA . SER A 1 21 ? 5.791 15.192 -1.558 1.00 0.00 21 SER A CA 2
ATOM 1298 C C . SER A 1 21 ? 5.258 15.915 -0.318 1.00 0.00 21 SER A C 2
ATOM 1299 O O . SER A 1 21 ? 6.013 16.394 0.505 1.00 0.00 21 SER A O 2
ATOM 1307 N N . GLY A 1 22 ? 3.964 15.996 -0.178 1.00 0.00 22 GLY A N 2
ATOM 1308 C CA . GLY A 1 22 ? 3.384 16.687 1.009 1.00 0.00 22 GLY A CA 2
ATOM 1309 C C . GLY A 1 22 ? 1.920 16.276 1.174 1.00 0.00 22 GLY A C 2
ATOM 1310 O O . GLY A 1 22 ? 1.540 15.684 2.164 1.00 0.00 22 GLY A O 2
ATOM 1314 N N . GLU A 1 23 ? 1.097 16.585 0.210 1.00 0.00 23 GLU A N 2
ATOM 1315 C CA . GLU A 1 23 ? -0.342 16.210 0.311 1.00 0.00 23 GLU A CA 2
ATOM 1316 C C . GLU A 1 23 ? -0.526 14.727 -0.023 1.00 0.00 23 GLU A C 2
ATOM 1317 O O . GLU A 1 23 ? -1.511 14.117 0.341 1.00 0.00 23 GLU A O 2
ATOM 1329 N N . LYS A 1 24 ? 0.418 14.143 -0.709 1.00 0.00 24 LYS A N 2
ATOM 1330 C CA . LYS A 1 24 ? 0.298 12.698 -1.064 1.00 0.00 24 LYS A CA 2
ATOM 1331 C C . LYS A 1 24 ? 0.902 11.833 0.047 1.00 0.00 24 LYS A C 2
ATOM 1332 O O . LYS A 1 24 ? 1.772 12.263 0.777 1.00 0.00 24 LYS A O 2
ATOM 1351 N N . TYR A 1 25 ? 0.442 10.620 0.184 1.00 0.00 25 TYR A N 2
ATOM 1352 C CA . TYR A 1 25 ? 0.986 9.733 1.252 1.00 0.00 25 TYR A CA 2
ATOM 1353 C C . TYR A 1 25 ? 1.159 8.307 0.726 1.00 0.00 25 TYR A C 2
ATOM 1354 O O . TYR A 1 25 ? 0.254 7.737 0.148 1.00 0.00 25 TYR A O 2
ATOM 1372 N N . CYS A 1 26 ? 2.304 7.717 0.934 1.00 0.00 26 CYS A N 2
ATOM 1373 C CA . CYS A 1 26 ? 2.510 6.320 0.455 1.00 0.00 26 CYS A CA 2
ATOM 1374 C C . CYS A 1 26 ? 1.520 5.398 1.168 1.00 0.00 26 CYS A C 2
ATOM 1375 O O . CYS A 1 26 ? 1.664 5.109 2.340 1.00 0.00 26 CYS A O 2
ATOM 1382 N N . PHE A 1 27 ? 0.504 4.952 0.483 1.00 0.00 27 PHE A N 2
ATOM 1383 C CA . PHE A 1 27 ? -0.500 4.074 1.148 1.00 0.00 27 PHE A CA 2
ATOM 1384 C C . PHE A 1 27 ? -0.390 2.627 0.658 1.00 0.00 27 PHE A C 2
ATOM 1385 O O . PHE A 1 27 ? -0.018 2.360 -0.467 1.00 0.00 27 PHE A O 2
ATOM 1402 N N . LYS A 1 28 ? -0.732 1.697 1.506 1.00 0.00 28 LYS A N 2
ATOM 1403 C CA . LYS A 1 28 ? -0.678 0.259 1.123 1.00 0.00 28 LYS A CA 2
ATOM 1404 C C . LYS A 1 28 ? -1.990 -0.412 1.535 1.00 0.00 28 LYS A C 2
ATOM 1405 O O . LYS A 1 28 ? -2.361 -0.404 2.692 1.00 0.00 28 LYS A O 2
ATOM 1424 N N . GLU A 1 29 ? -2.707 -0.974 0.600 1.00 0.00 29 GLU A N 2
ATOM 1425 C CA . GLU A 1 29 ? -4.003 -1.620 0.955 1.00 0.00 29 GLU A CA 2
ATOM 1426 C C . GLU A 1 29 ? -3.978 -3.117 0.637 1.00 0.00 29 GLU A C 2
ATOM 1427 O O . GLU A 1 29 ? -3.533 -3.536 -0.413 1.00 0.00 29 GLU A O 2
ATOM 1439 N N . SER A 1 30 ? -4.469 -3.921 1.538 1.00 0.00 30 SER A N 2
ATOM 1440 C CA . SER A 1 30 ? -4.498 -5.392 1.302 1.00 0.00 30 SER A CA 2
ATOM 1441 C C . SER A 1 30 ? -5.858 -5.948 1.730 1.00 0.00 30 SER A C 2
ATOM 1442 O O . SER A 1 30 ? -6.463 -5.473 2.669 1.00 0.00 30 SER A O 2
ATOM 1450 N N . TRP A 1 31 ? -6.351 -6.939 1.043 1.00 0.00 31 TRP A N 2
ATOM 1451 C CA . TRP A 1 31 ? -7.680 -7.505 1.410 1.00 0.00 31 TRP A CA 2
ATOM 1452 C C . TRP A 1 31 ? -7.598 -9.033 1.522 1.00 0.00 31 TRP A C 2
ATOM 1453 O O . TRP A 1 31 ? -6.834 -9.679 0.833 1.00 0.00 31 TRP A O 2
ATOM 1474 N N . ARG A 1 32 ? -8.384 -9.608 2.392 1.00 0.00 32 ARG A N 2
ATOM 1475 C CA . ARG A 1 32 ? -8.360 -11.090 2.565 1.00 0.00 32 ARG A CA 2
ATOM 1476 C C . ARG A 1 32 ? -9.222 -11.766 1.494 1.00 0.00 32 ARG A C 2
ATOM 1477 O O . ARG A 1 32 ? -10.222 -11.229 1.058 1.00 0.00 32 ARG A O 2
ATOM 1498 N N . GLU A 1 33 ? -8.843 -12.940 1.070 1.00 0.00 33 GLU A N 2
ATOM 1499 C CA . GLU A 1 33 ? -9.641 -13.652 0.030 1.00 0.00 33 GLU A CA 2
ATOM 1500 C C . GLU A 1 33 ? -9.844 -15.117 0.428 1.00 0.00 33 GLU A C 2
ATOM 1501 O O . GLU A 1 33 ? -9.558 -15.512 1.541 1.00 0.00 33 GLU A O 2
ATOM 1513 N N . ALA A 1 34 ? -10.333 -15.924 -0.472 1.00 0.00 34 ALA A N 2
ATOM 1514 C CA . ALA A 1 34 ? -10.553 -17.362 -0.144 1.00 0.00 34 ALA A CA 2
ATOM 1515 C C . ALA A 1 34 ? -9.355 -18.198 -0.601 1.00 0.00 34 ALA A C 2
ATOM 1516 O O . ALA A 1 34 ? -9.271 -19.379 -0.330 1.00 0.00 34 ALA A O 2
ATOM 1523 N N . ARG A 1 35 ? -8.428 -17.595 -1.294 1.00 0.00 35 ARG A N 2
ATOM 1524 C CA . ARG A 1 35 ? -7.238 -18.357 -1.768 1.00 0.00 35 ARG A CA 2
ATOM 1525 C C . ARG A 1 35 ? -5.961 -17.783 -1.149 1.00 0.00 35 ARG A C 2
ATOM 1526 O O . ARG A 1 35 ? -4.897 -18.361 -1.248 1.00 0.00 35 ARG A O 2
ATOM 1547 N N . GLY A 1 36 ? -6.059 -16.649 -0.512 1.00 0.00 36 GLY A N 2
ATOM 1548 C CA . GLY A 1 36 ? -4.854 -16.036 0.112 1.00 0.00 36 GLY A CA 2
ATOM 1549 C C . GLY A 1 36 ? -5.146 -14.576 0.461 1.00 0.00 36 GLY A C 2
ATOM 1550 O O . GLY A 1 36 ? -6.169 -14.257 1.033 1.00 0.00 36 GLY A O 2
ATOM 1554 N N . THR A 1 37 ? -4.257 -13.684 0.119 1.00 0.00 37 THR A N 2
ATOM 1555 C CA . THR A 1 37 ? -4.488 -12.243 0.431 1.00 0.00 37 THR A CA 2
ATOM 1556 C C . THR A 1 37 ? -3.954 -11.364 -0.704 1.00 0.00 37 THR A C 2
ATOM 1557 O O . THR A 1 37 ? -2.899 -11.613 -1.251 1.00 0.00 37 THR A O 2
ATOM 1568 N N . ARG A 1 38 ? -4.678 -10.339 -1.062 1.00 0.00 38 ARG A N 2
ATOM 1569 C CA . ARG A 1 38 ? -4.213 -9.444 -2.160 1.00 0.00 38 ARG A CA 2
ATOM 1570 C C . ARG A 1 38 ? -3.640 -8.148 -1.578 1.00 0.00 38 ARG A C 2
ATOM 1571 O O . ARG A 1 38 ? -4.067 -7.682 -0.541 1.00 0.00 38 ARG A O 2
ATOM 1592 N N . ILE A 1 39 ? -2.677 -7.564 -2.237 1.00 0.00 39 ILE A N 2
ATOM 1593 C CA . ILE A 1 39 ? -2.080 -6.300 -1.716 1.00 0.00 39 ILE A CA 2
ATOM 1594 C C . ILE A 1 39 ? -1.906 -5.287 -2.850 1.00 0.00 39 ILE A C 2
ATOM 1595 O O . ILE A 1 39 ? -1.773 -5.647 -4.003 1.00 0.00 39 ILE A O 2
ATOM 1611 N N . GLU A 1 40 ? -1.903 -4.021 -2.531 1.00 0.00 40 GLU A N 2
ATOM 1612 C CA . GLU A 1 40 ? -1.735 -2.983 -3.588 1.00 0.00 40 GLU A CA 2
ATOM 1613 C C . GLU A 1 40 ? -1.055 -1.743 -3.004 1.00 0.00 40 GLU A C 2
ATOM 1614 O O . GLU A 1 40 ? -1.438 -1.244 -1.965 1.00 0.00 40 GLU A O 2
ATOM 1626 N N . ARG A 1 41 ? -0.044 -1.242 -3.663 1.00 0.00 41 ARG A N 2
ATOM 1627 C CA . ARG A 1 41 ? 0.660 -0.036 -3.141 1.00 0.00 41 ARG A CA 2
ATOM 1628 C C . ARG A 1 41 ? 0.411 1.164 -4.060 1.00 0.00 41 ARG A C 2
ATOM 1629 O O . ARG A 1 41 ? 0.007 1.016 -5.197 1.00 0.00 41 ARG A O 2
ATOM 1650 N N . GLY A 1 42 ? 0.649 2.353 -3.575 1.00 0.00 42 GLY A N 2
ATOM 1651 C CA . GLY A 1 42 ? 0.426 3.562 -4.417 1.00 0.00 42 GLY A CA 2
ATOM 1652 C C . GLY A 1 42 ? 0.592 4.819 -3.560 1.00 0.00 42 GLY A C 2
ATOM 1653 O O . GLY A 1 42 ? 1.048 4.757 -2.436 1.00 0.00 42 GLY A O 2
ATOM 1657 N N . CYS A 1 43 ? 0.227 5.959 -4.081 1.00 0.00 43 CYS A N 2
ATOM 1658 C CA . CYS A 1 43 ? 0.365 7.217 -3.293 1.00 0.00 43 CYS A CA 2
ATOM 1659 C C . CYS A 1 43 ? -0.979 7.948 -3.219 1.00 0.00 43 CYS A C 2
ATOM 1660 O O . CYS A 1 43 ? -1.549 8.321 -4.225 1.00 0.00 43 CYS A O 2
ATOM 1667 N N . ALA A 1 44 ? -1.487 8.156 -2.035 1.00 0.00 44 ALA A N 2
ATOM 1668 C CA . ALA A 1 44 ? -2.792 8.864 -1.896 1.00 0.00 44 ALA A CA 2
ATOM 1669 C C . ALA A 1 44 ? -2.919 9.460 -0.491 1.00 0.00 44 ALA A C 2
ATOM 1670 O O . ALA A 1 44 ? -1.976 9.471 0.275 1.00 0.00 44 ALA A O 2
ATOM 1677 N N . ALA A 1 45 ? -4.075 9.956 -0.146 1.00 0.00 45 ALA A N 2
ATOM 1678 C CA . ALA A 1 45 ? -4.256 10.550 1.210 1.00 0.00 45 ALA A CA 2
ATOM 1679 C C . ALA A 1 45 ? -5.434 9.888 1.931 1.00 0.00 45 ALA A C 2
ATOM 1680 O O . ALA A 1 45 ? -5.651 10.100 3.108 1.00 0.00 45 ALA A O 2
ATOM 1687 N N . THR A 1 46 ? -6.196 9.088 1.236 1.00 0.00 46 THR A N 2
ATOM 1688 C CA . THR A 1 46 ? -7.359 8.417 1.887 1.00 0.00 46 THR A CA 2
ATOM 1689 C C . THR A 1 46 ? -6.884 7.569 3.071 1.00 0.00 46 THR A C 2
ATOM 1690 O O . THR A 1 46 ? -7.168 7.869 4.214 1.00 0.00 46 THR A O 2
ATOM 1701 N N . CYS A 1 47 ? -6.164 6.514 2.806 1.00 0.00 47 CYS A N 2
ATOM 1702 C CA . CYS A 1 47 ? -5.671 5.649 3.917 1.00 0.00 47 CYS A CA 2
ATOM 1703 C C . CYS A 1 47 ? -6.830 5.260 4.838 1.00 0.00 47 CYS A C 2
ATOM 1704 O O . CYS A 1 47 ? -6.843 5.610 6.002 1.00 0.00 47 CYS A O 2
ATOM 1711 N N . PRO A 1 48 ? -7.768 4.543 4.283 1.00 0.00 48 PRO A N 2
ATOM 1712 C CA . PRO A 1 48 ? -8.948 4.098 5.064 1.00 0.00 48 PRO A CA 2
ATOM 1713 C C . PRO A 1 48 ? -8.556 2.970 6.023 1.00 0.00 48 PRO A C 2
ATOM 1714 O O . PRO A 1 48 ? -7.394 2.749 6.297 1.00 0.00 48 PRO A O 2
ATOM 1725 N N . LYS A 1 49 ? -9.520 2.255 6.536 1.00 0.00 49 LYS A N 2
ATOM 1726 C CA . LYS A 1 49 ? -9.201 1.143 7.477 1.00 0.00 49 LYS A CA 2
ATOM 1727 C C . LYS A 1 49 ? -9.698 -0.189 6.910 1.00 0.00 49 LYS A C 2
ATOM 1728 O O . LYS A 1 49 ? -9.618 -0.439 5.723 1.00 0.00 49 LYS A O 2
ATOM 1747 N N . GLY A 1 50 ? -10.210 -1.047 7.749 1.00 0.00 50 GLY A N 2
ATOM 1748 C CA . GLY A 1 50 ? -10.710 -2.363 7.259 1.00 0.00 50 GLY A CA 2
ATOM 1749 C C . GLY A 1 50 ? -12.017 -2.710 7.972 1.00 0.00 50 GLY A C 2
ATOM 1750 O O . GLY A 1 50 ? -12.587 -1.898 8.673 1.00 0.00 50 GLY A O 2
ATOM 1754 N N . SER A 1 51 ? -12.496 -3.912 7.801 1.00 0.00 51 SER A N 2
ATOM 1755 C CA . SER A 1 51 ? -13.767 -4.311 8.471 1.00 0.00 51 SER A CA 2
ATOM 1756 C C . SER A 1 51 ? -13.706 -5.783 8.887 1.00 0.00 51 SER A C 2
ATOM 1757 O O . SER A 1 51 ? -12.679 -6.425 8.781 1.00 0.00 51 SER A O 2
ATOM 1765 N N . VAL A 1 52 ? -14.796 -6.323 9.358 1.00 0.00 52 VAL A N 2
ATOM 1766 C CA . VAL A 1 52 ? -14.797 -7.754 9.779 1.00 0.00 52 VAL A CA 2
ATOM 1767 C C . VAL A 1 52 ? -14.071 -8.610 8.738 1.00 0.00 52 VAL A C 2
ATOM 1768 O O . VAL A 1 52 ? -13.474 -9.619 9.058 1.00 0.00 52 VAL A O 2
ATOM 1781 N N . TYR A 1 53 ? -14.116 -8.216 7.496 1.00 0.00 53 TYR A N 2
ATOM 1782 C CA . TYR A 1 53 ? -13.425 -9.008 6.437 1.00 0.00 53 TYR A CA 2
ATOM 1783 C C . TYR A 1 53 ? -11.931 -9.115 6.750 1.00 0.00 53 TYR A C 2
ATOM 1784 O O . TYR A 1 53 ? -11.413 -10.186 6.997 1.00 0.00 53 TYR A O 2
ATOM 1802 N N . GLY A 1 54 ? -11.234 -8.012 6.740 1.00 0.00 54 GLY A N 2
ATOM 1803 C CA . GLY A 1 54 ? -9.773 -8.049 7.037 1.00 0.00 54 GLY A CA 2
ATOM 1804 C C . GLY A 1 54 ? -9.023 -7.184 6.022 1.00 0.00 54 GLY A C 2
ATOM 1805 O O . GLY A 1 54 ? -8.210 -7.668 5.261 1.00 0.00 54 GLY A O 2
ATOM 1809 N N . LEU A 1 55 ? -9.291 -5.907 6.005 1.00 0.00 55 LEU A N 2
ATOM 1810 C CA . LEU A 1 55 ? -8.593 -5.013 5.037 1.00 0.00 55 LEU A CA 2
ATOM 1811 C C . LEU A 1 55 ? -7.365 -4.377 5.693 1.00 0.00 55 LEU A C 2
ATOM 1812 O O . LEU A 1 55 ? -7.478 -3.574 6.598 1.00 0.00 55 LEU A O 2
ATOM 1828 N N . TYR A 1 56 ? -6.191 -4.728 5.242 1.00 0.00 56 TYR A N 2
ATOM 1829 C CA . TYR A 1 56 ? -4.958 -4.141 5.836 1.00 0.00 56 TYR A CA 2
ATOM 1830 C C . TYR A 1 56 ? -4.536 -2.898 5.047 1.00 0.00 56 TYR A C 2
ATOM 1831 O O . TYR A 1 56 ? -3.858 -2.990 4.042 1.00 0.00 56 TYR A O 2
ATOM 1849 N N . VAL A 1 57 ? -4.934 -1.738 5.492 1.00 0.00 57 VAL A N 2
ATOM 1850 C CA . VAL A 1 57 ? -4.559 -0.491 4.766 1.00 0.00 57 VAL A CA 2
ATOM 1851 C C . VAL A 1 57 ? -3.623 0.361 5.625 1.00 0.00 57 VAL A C 2
ATOM 1852 O O . VAL A 1 57 ? -3.699 0.353 6.839 1.00 0.00 57 VAL A O 2
ATOM 1865 N N . LEU A 1 58 ? -2.743 1.101 5.009 1.00 0.00 58 LEU A N 2
ATOM 1866 C CA . LEU A 1 58 ? -1.807 1.954 5.798 1.00 0.00 58 LEU A CA 2
ATOM 1867 C C . LEU A 1 58 ? -1.298 3.119 4.945 1.00 0.00 58 LEU A C 2
ATOM 1868 O O . LEU A 1 58 ? -1.378 3.096 3.734 1.00 0.00 58 LEU A O 2
ATOM 1884 N N . CYS A 1 59 ? -0.771 4.137 5.571 1.00 0.00 59 CYS A N 2
ATOM 1885 C CA . CYS A 1 59 ? -0.249 5.308 4.804 1.00 0.00 59 CYS A CA 2
ATOM 1886 C C . CYS A 1 59 ? 0.990 5.877 5.497 1.00 0.00 59 CYS A C 2
ATOM 1887 O O . CYS A 1 59 ? 1.131 5.795 6.701 1.00 0.00 59 CYS A O 2
ATOM 1894 N N . CYS A 1 60 ? 1.891 6.450 4.748 1.00 0.00 60 CYS A N 2
ATOM 1895 C CA . CYS A 1 60 ? 3.119 7.019 5.372 1.00 0.00 60 CYS A CA 2
ATOM 1896 C C . CYS A 1 60 ? 3.776 8.037 4.438 1.00 0.00 60 CYS A C 2
ATOM 1897 O O . CYS A 1 60 ? 3.226 8.417 3.422 1.00 0.00 60 CYS A O 2
ATOM 1904 N N . THR A 1 61 ? 4.956 8.476 4.779 1.00 0.00 61 THR A N 2
ATOM 1905 C CA . THR A 1 61 ? 5.668 9.466 3.932 1.00 0.00 61 THR A CA 2
ATOM 1906 C C . THR A 1 61 ? 6.519 8.751 2.876 1.00 0.00 61 THR A C 2
ATOM 1907 O O . THR A 1 61 ? 6.301 7.596 2.569 1.00 0.00 61 THR A O 2
ATOM 1918 N N . THR A 1 62 ? 7.483 9.430 2.318 1.00 0.00 62 THR A N 2
ATOM 1919 C CA . THR A 1 62 ? 8.346 8.795 1.280 1.00 0.00 62 THR A CA 2
ATOM 1920 C C . THR A 1 62 ? 9.062 7.565 1.853 1.00 0.00 62 THR A C 2
ATOM 1921 O O . THR A 1 62 ? 8.808 7.159 2.969 1.00 0.00 62 THR A O 2
ATOM 1932 N N . ASP A 1 63 ? 9.953 6.978 1.086 1.00 0.00 63 ASP A N 2
ATOM 1933 C CA . ASP A 1 63 ? 10.707 5.772 1.555 1.00 0.00 63 ASP A CA 2
ATOM 1934 C C . ASP A 1 63 ? 9.849 4.928 2.500 1.00 0.00 63 ASP A C 2
ATOM 1935 O O . ASP A 1 63 ? 10.108 4.858 3.683 1.00 0.00 63 ASP A O 2
ATOM 1944 N N . ASP A 1 64 ? 8.829 4.294 1.985 1.00 0.00 64 ASP A N 2
ATOM 1945 C CA . ASP A 1 64 ? 7.944 3.459 2.859 1.00 0.00 64 ASP A CA 2
ATOM 1946 C C . ASP A 1 64 ? 7.321 4.317 3.973 1.00 0.00 64 ASP A C 2
ATOM 1947 O O . ASP A 1 64 ? 6.150 4.631 3.930 1.00 0.00 64 ASP A O 2
ATOM 1956 N N . CYS A 1 65 ? 8.088 4.712 4.964 1.00 0.00 65 CYS A N 2
ATOM 1957 C CA . CYS A 1 65 ? 7.527 5.559 6.055 1.00 0.00 65 CYS A CA 2
ATOM 1958 C C . CYS A 1 65 ? 8.492 6.711 6.357 1.00 0.00 65 CYS A C 2
ATOM 1959 O O . CYS A 1 65 ? 8.545 7.219 7.458 1.00 0.00 65 CYS A O 2
ATOM 1966 N N . ASN A 1 66 ? 9.255 7.120 5.378 1.00 0.00 66 ASN A N 2
ATOM 1967 C CA . ASN A 1 66 ? 10.230 8.235 5.582 1.00 0.00 66 ASN A CA 2
ATOM 1968 C C . ASN A 1 66 ? 9.602 9.359 6.412 1.00 0.00 66 ASN A C 2
ATOM 1969 O O . ASN A 1 66 ? 9.112 10.305 5.817 1.00 0.00 66 ASN A O 2
ATOM 1981 N N . MET A 1 1 ? 12.693 11.275 -1.357 1.00 0.00 1 MET A N 3
ATOM 1982 C CA . MET A 1 1 ? 12.274 9.893 -0.985 1.00 0.00 1 MET A CA 3
ATOM 1983 C C . MET A 1 1 ? 11.475 9.258 -2.125 1.00 0.00 1 MET A C 3
ATOM 1984 O O . MET A 1 1 ? 11.221 9.878 -3.139 1.00 0.00 1 MET A O 3
ATOM 2000 N N . LYS A 1 2 ? 11.075 8.027 -1.966 1.00 0.00 2 LYS A N 3
ATOM 2001 C CA . LYS A 1 2 ? 10.289 7.354 -3.041 1.00 0.00 2 LYS A CA 3
ATOM 2002 C C . LYS A 1 2 ? 9.361 6.299 -2.436 1.00 0.00 2 LYS A C 3
ATOM 2003 O O . LYS A 1 2 ? 9.478 5.943 -1.281 1.00 0.00 2 LYS A O 3
ATOM 2022 N N . CYS A 1 3 ? 8.445 5.795 -3.213 1.00 0.00 3 CYS A N 3
ATOM 2023 C CA . CYS A 1 3 ? 7.508 4.760 -2.690 1.00 0.00 3 CYS A CA 3
ATOM 2024 C C . CYS A 1 3 ? 7.407 3.602 -3.684 1.00 0.00 3 CYS A C 3
ATOM 2025 O O . CYS A 1 3 ? 6.834 3.734 -4.747 1.00 0.00 3 CYS A O 3
ATOM 2032 N N . LYS A 1 4 ? 7.963 2.469 -3.349 1.00 0.00 4 LYS A N 3
ATOM 2033 C CA . LYS A 1 4 ? 7.907 1.304 -4.280 1.00 0.00 4 LYS A CA 3
ATOM 2034 C C . LYS A 1 4 ? 6.541 0.619 -4.200 1.00 0.00 4 LYS A C 3
ATOM 2035 O O . LYS A 1 4 ? 6.125 0.158 -3.156 1.00 0.00 4 LYS A O 3
ATOM 2054 N N . ILE A 1 5 ? 5.839 0.549 -5.300 1.00 0.00 5 ILE A N 3
ATOM 2055 C CA . ILE A 1 5 ? 4.499 -0.107 -5.288 1.00 0.00 5 ILE A CA 3
ATOM 2056 C C . ILE A 1 5 ? 4.605 -1.539 -5.824 1.00 0.00 5 ILE A C 3
ATOM 2057 O O . ILE A 1 5 ? 5.212 -1.786 -6.850 1.00 0.00 5 ILE A O 3
ATOM 2073 N N . CYS A 1 6 ? 4.019 -2.482 -5.135 1.00 0.00 6 CYS A N 3
ATOM 2074 C CA . CYS A 1 6 ? 4.080 -3.899 -5.599 1.00 0.00 6 CYS A CA 3
ATOM 2075 C C . CYS A 1 6 ? 2.961 -4.717 -4.945 1.00 0.00 6 CYS A C 3
ATOM 2076 O O . CYS A 1 6 ? 2.254 -4.239 -4.081 1.00 0.00 6 CYS A O 3
ATOM 2083 N N . ASN A 1 7 ? 2.798 -5.948 -5.350 1.00 0.00 7 ASN A N 3
ATOM 2084 C CA . ASN A 1 7 ? 1.726 -6.796 -4.752 1.00 0.00 7 ASN A CA 3
ATOM 2085 C C . ASN A 1 7 ? 2.200 -7.398 -3.425 1.00 0.00 7 ASN A C 3
ATOM 2086 O O . ASN A 1 7 ? 1.537 -8.230 -2.842 1.00 0.00 7 ASN A O 3
ATOM 2097 N N . PHE A 1 8 ? 3.339 -6.978 -2.944 1.00 0.00 8 PHE A N 3
ATOM 2098 C CA . PHE A 1 8 ? 3.859 -7.518 -1.650 1.00 0.00 8 PHE A CA 3
ATOM 2099 C C . PHE A 1 8 ? 3.928 -9.049 -1.688 1.00 0.00 8 PHE A C 3
ATOM 2100 O O . PHE A 1 8 ? 3.185 -9.701 -2.392 1.00 0.00 8 PHE A O 3
ATOM 2117 N N . ASP A 1 9 ? 4.823 -9.631 -0.940 1.00 0.00 9 ASP A N 3
ATOM 2118 C CA . ASP A 1 9 ? 4.949 -11.124 -0.930 1.00 0.00 9 ASP A CA 3
ATOM 2119 C C . ASP A 1 9 ? 5.548 -11.640 -2.247 1.00 0.00 9 ASP A C 3
ATOM 2120 O O . ASP A 1 9 ? 6.388 -12.518 -2.246 1.00 0.00 9 ASP A O 3
ATOM 2129 N N . THR A 1 10 ? 5.136 -11.109 -3.371 1.00 0.00 10 THR A N 3
ATOM 2130 C CA . THR A 1 10 ? 5.703 -11.586 -4.665 1.00 0.00 10 THR A CA 3
ATOM 2131 C C . THR A 1 10 ? 5.975 -10.395 -5.587 1.00 0.00 10 THR A C 3
ATOM 2132 O O . THR A 1 10 ? 5.753 -10.457 -6.780 1.00 0.00 10 THR A O 3
ATOM 2143 N N . CYS A 1 11 ? 6.450 -9.310 -5.039 1.00 0.00 11 CYS A N 3
ATOM 2144 C CA . CYS A 1 11 ? 6.733 -8.112 -5.880 1.00 0.00 11 CYS A CA 3
ATOM 2145 C C . CYS A 1 11 ? 7.552 -7.090 -5.085 1.00 0.00 11 CYS A C 3
ATOM 2146 O O . CYS A 1 11 ? 7.195 -6.716 -3.985 1.00 0.00 11 CYS A O 3
ATOM 2153 N N . ARG A 1 12 ? 8.647 -6.637 -5.632 1.00 0.00 12 ARG A N 3
ATOM 2154 C CA . ARG A 1 12 ? 9.487 -5.641 -4.905 1.00 0.00 12 ARG A CA 3
ATOM 2155 C C . ARG A 1 12 ? 9.336 -4.257 -5.539 1.00 0.00 12 ARG A C 3
ATOM 2156 O O . ARG A 1 12 ? 8.457 -3.494 -5.186 1.00 0.00 12 ARG A O 3
ATOM 2177 N N . ALA A 1 13 ? 10.185 -3.926 -6.469 1.00 0.00 13 ALA A N 3
ATOM 2178 C CA . ALA A 1 13 ? 10.092 -2.589 -7.126 1.00 0.00 13 ALA A CA 3
ATOM 2179 C C . ALA A 1 13 ? 9.395 -2.714 -8.481 1.00 0.00 13 ALA A C 3
ATOM 2180 O O . ALA A 1 13 ? 10.028 -2.730 -9.518 1.00 0.00 13 ALA A O 3
ATOM 2187 N N . GLY A 1 14 ? 8.094 -2.801 -8.482 1.00 0.00 14 GLY A N 3
ATOM 2188 C CA . GLY A 1 14 ? 7.356 -2.922 -9.770 1.00 0.00 14 GLY A CA 3
ATOM 2189 C C . GLY A 1 14 ? 6.850 -1.542 -10.188 1.00 0.00 14 GLY A C 3
ATOM 2190 O O . GLY A 1 14 ? 6.847 -1.198 -11.353 1.00 0.00 14 GLY A O 3
ATOM 2194 N N . GLU A 1 15 ? 6.425 -0.749 -9.245 1.00 0.00 15 GLU A N 3
ATOM 2195 C CA . GLU A 1 15 ? 5.923 0.613 -9.585 1.00 0.00 15 GLU A CA 3
ATOM 2196 C C . GLU A 1 15 ? 6.324 1.605 -8.492 1.00 0.00 15 GLU A C 3
ATOM 2197 O O . GLU A 1 15 ? 5.513 2.019 -7.687 1.00 0.00 15 GLU A O 3
ATOM 2209 N N . LEU A 1 16 ? 7.572 1.989 -8.452 1.00 0.00 16 LEU A N 3
ATOM 2210 C CA . LEU A 1 16 ? 8.018 2.951 -7.406 1.00 0.00 16 LEU A CA 3
ATOM 2211 C C . LEU A 1 16 ? 7.907 4.388 -7.921 1.00 0.00 16 LEU A C 3
ATOM 2212 O O . LEU A 1 16 ? 8.126 4.661 -9.084 1.00 0.00 16 LEU A O 3
ATOM 2228 N N . LYS A 1 17 ? 7.569 5.307 -7.059 1.00 0.00 17 LYS A N 3
ATOM 2229 C CA . LYS A 1 17 ? 7.442 6.726 -7.486 1.00 0.00 17 LYS A CA 3
ATOM 2230 C C . LYS A 1 17 ? 7.919 7.647 -6.360 1.00 0.00 17 LYS A C 3
ATOM 2231 O O . LYS A 1 17 ? 8.814 7.308 -5.611 1.00 0.00 17 LYS A O 3
ATOM 2250 N N . VAL A 1 18 ? 7.339 8.807 -6.234 1.00 0.00 18 VAL A N 3
ATOM 2251 C CA . VAL A 1 18 ? 7.772 9.738 -5.157 1.00 0.00 18 VAL A CA 3
ATOM 2252 C C . VAL A 1 18 ? 6.567 10.193 -4.328 1.00 0.00 18 VAL A C 3
ATOM 2253 O O . VAL A 1 18 ? 5.537 10.557 -4.861 1.00 0.00 18 VAL A O 3
ATOM 2266 N N . CYS A 1 19 ? 6.689 10.176 -3.028 1.00 0.00 19 CYS A N 3
ATOM 2267 C CA . CYS A 1 19 ? 5.551 10.606 -2.165 1.00 0.00 19 CYS A CA 3
ATOM 2268 C C . CYS A 1 19 ? 6.074 11.244 -0.875 1.00 0.00 19 CYS A C 3
ATOM 2269 O O . CYS A 1 19 ? 7.262 11.431 -0.701 1.00 0.00 19 CYS A O 3
ATOM 2276 N N . ALA A 1 20 ? 5.196 11.577 0.031 1.00 0.00 20 ALA A N 3
ATOM 2277 C CA . ALA A 1 20 ? 5.641 12.201 1.311 1.00 0.00 20 ALA A CA 3
ATOM 2278 C C . ALA A 1 20 ? 6.554 13.397 1.027 1.00 0.00 20 ALA A C 3
ATOM 2279 O O . ALA A 1 20 ? 7.412 13.737 1.817 1.00 0.00 20 ALA A O 3
ATOM 2286 N N . SER A 1 21 ? 6.375 14.040 -0.095 1.00 0.00 21 SER A N 3
ATOM 2287 C CA . SER A 1 21 ? 7.233 15.214 -0.427 1.00 0.00 21 SER A CA 3
ATOM 2288 C C . SER A 1 21 ? 6.451 16.513 -0.214 1.00 0.00 21 SER A C 3
ATOM 2289 O O . SER A 1 21 ? 6.987 17.504 0.241 1.00 0.00 21 SER A O 3
ATOM 2297 N N . GLY A 1 22 ? 5.187 16.516 -0.538 1.00 0.00 22 GLY A N 3
ATOM 2298 C CA . GLY A 1 22 ? 4.372 17.749 -0.353 1.00 0.00 22 GLY A CA 3
ATOM 2299 C C . GLY A 1 22 ? 3.184 17.443 0.559 1.00 0.00 22 GLY A C 3
ATOM 2300 O O . GLY A 1 22 ? 3.303 17.435 1.768 1.00 0.00 22 GLY A O 3
ATOM 2304 N N . GLU A 1 23 ? 2.035 17.190 -0.009 1.00 0.00 23 GLU A N 3
ATOM 2305 C CA . GLU A 1 23 ? 0.840 16.884 0.828 1.00 0.00 23 GLU A CA 3
ATOM 2306 C C . GLU A 1 23 ? 0.228 15.544 0.406 1.00 0.00 23 GLU A C 3
ATOM 2307 O O . GLU A 1 23 ? -0.923 15.469 0.025 1.00 0.00 23 GLU A O 3
ATOM 2319 N N . LYS A 1 24 ? 0.991 14.487 0.473 1.00 0.00 24 LYS A N 3
ATOM 2320 C CA . LYS A 1 24 ? 0.454 13.154 0.077 1.00 0.00 24 LYS A CA 3
ATOM 2321 C C . LYS A 1 24 ? 1.303 12.037 0.692 1.00 0.00 24 LYS A C 3
ATOM 2322 O O . LYS A 1 24 ? 2.389 12.269 1.185 1.00 0.00 24 LYS A O 3
ATOM 2341 N N . TYR A 1 25 ? 0.815 10.826 0.669 1.00 0.00 25 TYR A N 3
ATOM 2342 C CA . TYR A 1 25 ? 1.594 9.696 1.255 1.00 0.00 25 TYR A CA 3
ATOM 2343 C C . TYR A 1 25 ? 1.240 8.383 0.550 1.00 0.00 25 TYR A C 3
ATOM 2344 O O . TYR A 1 25 ? 0.431 8.353 -0.355 1.00 0.00 25 TYR A O 3
ATOM 2362 N N . CYS A 1 26 ? 1.841 7.295 0.958 1.00 0.00 26 CYS A N 3
ATOM 2363 C CA . CYS A 1 26 ? 1.533 5.987 0.308 1.00 0.00 26 CYS A CA 3
ATOM 2364 C C . CYS A 1 26 ? 0.724 5.102 1.260 1.00 0.00 26 CYS A C 3
ATOM 2365 O O . CYS A 1 26 ? 1.077 4.926 2.407 1.00 0.00 26 CYS A O 3
ATOM 2372 N N . PHE A 1 27 ? -0.361 4.546 0.792 1.00 0.00 27 PHE A N 3
ATOM 2373 C CA . PHE A 1 27 ? -1.189 3.677 1.676 1.00 0.00 27 PHE A CA 3
ATOM 2374 C C . PHE A 1 27 ? -1.182 2.233 1.170 1.00 0.00 27 PHE A C 3
ATOM 2375 O O . PHE A 1 27 ? -1.595 1.949 0.063 1.00 0.00 27 PHE A O 3
ATOM 2392 N N . LYS A 1 28 ? -0.719 1.317 1.975 1.00 0.00 28 LYS A N 3
ATOM 2393 C CA . LYS A 1 28 ? -0.691 -0.110 1.546 1.00 0.00 28 LYS A CA 3
ATOM 2394 C C . LYS A 1 28 ? -2.003 -0.795 1.935 1.00 0.00 28 LYS A C 3
ATOM 2395 O O . LYS A 1 28 ? -2.386 -0.810 3.088 1.00 0.00 28 LYS A O 3
ATOM 2414 N N . GLU A 1 29 ? -2.697 -1.358 0.985 1.00 0.00 29 GLU A N 3
ATOM 2415 C CA . GLU A 1 29 ? -3.986 -2.035 1.306 1.00 0.00 29 GLU A CA 3
ATOM 2416 C C . GLU A 1 29 ? -3.887 -3.535 1.020 1.00 0.00 29 GLU A C 3
ATOM 2417 O O . GLU A 1 29 ? -3.661 -3.951 -0.100 1.00 0.00 29 GLU A O 3
ATOM 2429 N N . SER A 1 30 ? -4.058 -4.350 2.023 1.00 0.00 30 SER A N 3
ATOM 2430 C CA . SER A 1 30 ? -3.979 -5.823 1.809 1.00 0.00 30 SER A CA 3
ATOM 2431 C C . SER A 1 30 ? -5.370 -6.447 1.935 1.00 0.00 30 SER A C 3
ATOM 2432 O O . SER A 1 30 ? -5.923 -6.541 3.014 1.00 0.00 30 SER A O 3
ATOM 2440 N N . TRP A 1 31 ? -5.942 -6.870 0.840 1.00 0.00 31 TRP A N 3
ATOM 2441 C CA . TRP A 1 31 ? -7.299 -7.485 0.894 1.00 0.00 31 TRP A CA 3
ATOM 2442 C C . TRP A 1 31 ? -7.201 -8.946 1.341 1.00 0.00 31 TRP A C 3
ATOM 2443 O O . TRP A 1 31 ? -6.502 -9.742 0.744 1.00 0.00 31 TRP A O 3
ATOM 2464 N N . ARG A 1 32 ? -7.898 -9.304 2.384 1.00 0.00 32 ARG A N 3
ATOM 2465 C CA . ARG A 1 32 ? -7.848 -10.713 2.868 1.00 0.00 32 ARG A CA 3
ATOM 2466 C C . ARG A 1 32 ? -9.086 -11.478 2.390 1.00 0.00 32 ARG A C 3
ATOM 2467 O O . ARG A 1 32 ? -10.199 -11.178 2.776 1.00 0.00 32 ARG A O 3
ATOM 2488 N N . GLU A 1 33 ? -8.905 -12.459 1.549 1.00 0.00 33 GLU A N 3
ATOM 2489 C CA . GLU A 1 33 ? -10.075 -13.235 1.047 1.00 0.00 33 GLU A CA 3
ATOM 2490 C C . GLU A 1 33 ? -9.984 -14.694 1.505 1.00 0.00 33 GLU A C 3
ATOM 2491 O O . GLU A 1 33 ? -9.159 -15.048 2.323 1.00 0.00 33 GLU A O 3
ATOM 2503 N N . ALA A 1 34 ? -10.828 -15.541 0.982 1.00 0.00 34 ALA A N 3
ATOM 2504 C CA . ALA A 1 34 ? -10.792 -16.976 1.388 1.00 0.00 34 ALA A CA 3
ATOM 2505 C C . ALA A 1 34 ? -10.011 -17.799 0.360 1.00 0.00 34 ALA A C 3
ATOM 2506 O O . ALA A 1 34 ? -9.847 -18.995 0.504 1.00 0.00 34 ALA A O 3
ATOM 2513 N N . ARG A 1 35 ? -9.530 -17.170 -0.678 1.00 0.00 35 ARG A N 3
ATOM 2514 C CA . ARG A 1 35 ? -8.762 -17.917 -1.713 1.00 0.00 35 ARG A CA 3
ATOM 2515 C C . ARG A 1 35 ? -7.329 -17.384 -1.800 1.00 0.00 35 ARG A C 3
ATOM 2516 O O . ARG A 1 35 ? -6.422 -18.077 -2.216 1.00 0.00 35 ARG A O 3
ATOM 2537 N N . GLY A 1 36 ? -7.118 -16.155 -1.412 1.00 0.00 36 GLY A N 3
ATOM 2538 C CA . GLY A 1 36 ? -5.745 -15.582 -1.474 1.00 0.00 36 GLY A CA 3
ATOM 2539 C C . GLY A 1 36 ? -5.805 -14.075 -1.214 1.00 0.00 36 GLY A C 3
ATOM 2540 O O . GLY A 1 36 ? -6.490 -13.344 -1.902 1.00 0.00 36 GLY A O 3
ATOM 2544 N N . THR A 1 37 ? -5.093 -13.606 -0.227 1.00 0.00 37 THR A N 3
ATOM 2545 C CA . THR A 1 37 ? -5.110 -12.145 0.073 1.00 0.00 37 THR A CA 3
ATOM 2546 C C . THR A 1 37 ? -4.186 -11.399 -0.893 1.00 0.00 37 THR A C 3
ATOM 2547 O O . THR A 1 37 ? -3.160 -11.906 -1.301 1.00 0.00 37 THR A O 3
ATOM 2558 N N . ARG A 1 38 ? -4.542 -10.199 -1.262 1.00 0.00 38 ARG A N 3
ATOM 2559 C CA . ARG A 1 38 ? -3.682 -9.425 -2.204 1.00 0.00 38 ARG A CA 3
ATOM 2560 C C . ARG A 1 38 ? -3.267 -8.095 -1.571 1.00 0.00 38 ARG A C 3
ATOM 2561 O O . ARG A 1 38 ? -3.796 -7.689 -0.555 1.00 0.00 38 ARG A O 3
ATOM 2582 N N . ILE A 1 39 ? -2.325 -7.412 -2.162 1.00 0.00 39 ILE A N 3
ATOM 2583 C CA . ILE A 1 39 ? -1.880 -6.108 -1.590 1.00 0.00 39 ILE A CA 3
ATOM 2584 C C . ILE A 1 39 ? -1.643 -5.092 -2.710 1.00 0.00 39 ILE A C 3
ATOM 2585 O O . ILE A 1 39 ? -1.133 -5.421 -3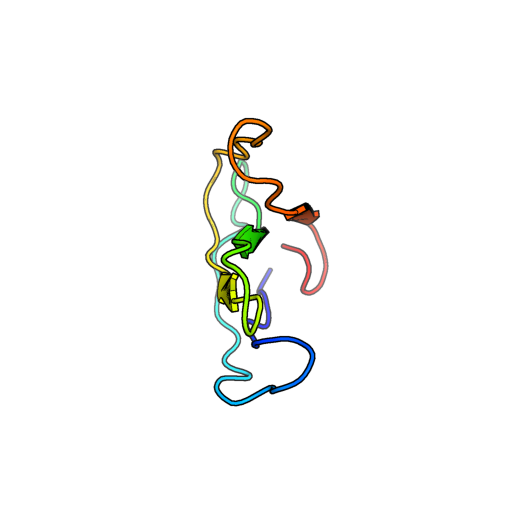.764 1.00 0.00 39 ILE A O 3
ATOM 2601 N N . GLU A 1 40 ? -2.007 -3.858 -2.490 1.00 0.00 40 GLU A N 3
ATOM 2602 C CA . GLU A 1 40 ? -1.801 -2.821 -3.540 1.00 0.00 40 GLU A CA 3
ATOM 2603 C C . GLU A 1 40 ? -1.331 -1.511 -2.900 1.00 0.00 40 GLU A C 3
ATOM 2604 O O . GLU A 1 40 ? -1.780 -1.133 -1.837 1.00 0.00 40 GLU A O 3
ATOM 2616 N N . ARG A 1 41 ? -0.428 -0.818 -3.539 1.00 0.00 41 ARG A N 3
ATOM 2617 C CA . ARG A 1 41 ? 0.071 0.464 -2.963 1.00 0.00 41 ARG A CA 3
ATOM 2618 C C . ARG A 1 41 ? -0.306 1.636 -3.876 1.00 0.00 41 ARG A C 3
ATOM 2619 O O . ARG A 1 41 ? -1.148 1.513 -4.743 1.00 0.00 41 ARG A O 3
ATOM 2640 N N . GLY A 1 42 ? 0.312 2.770 -3.685 1.00 0.00 42 GLY A N 3
ATOM 2641 C CA . GLY A 1 42 ? -0.010 3.947 -4.541 1.00 0.00 42 GLY A CA 3
ATOM 2642 C C . GLY A 1 42 ? 0.155 5.231 -3.725 1.00 0.00 42 GLY A C 3
ATOM 2643 O O . GLY A 1 42 ? -0.289 5.323 -2.599 1.00 0.00 42 GLY A O 3
ATOM 2647 N N . CYS A 1 43 ? 0.791 6.224 -4.284 1.00 0.00 43 CYS A N 3
ATOM 2648 C CA . CYS A 1 43 ? 0.984 7.500 -3.539 1.00 0.00 43 CYS A CA 3
ATOM 2649 C C . CYS A 1 43 ? -0.236 8.409 -3.720 1.00 0.00 43 CYS A C 3
ATOM 2650 O O . CYS A 1 43 ? -0.475 8.935 -4.788 1.00 0.00 43 CYS A O 3
ATOM 2657 N N . ALA A 1 44 ? -1.008 8.594 -2.685 1.00 0.00 44 ALA A N 3
ATOM 2658 C CA . ALA A 1 44 ? -2.212 9.467 -2.799 1.00 0.00 44 ALA A CA 3
ATOM 2659 C C . ALA A 1 44 ? -2.619 9.989 -1.418 1.00 0.00 44 ALA A C 3
ATOM 2660 O O . ALA A 1 44 ? -1.803 10.116 -0.527 1.00 0.00 44 ALA A O 3
ATOM 2667 N N . ALA A 1 45 ? -3.875 10.290 -1.234 1.00 0.00 45 ALA A N 3
ATOM 2668 C CA . ALA A 1 45 ? -4.333 10.803 0.090 1.00 0.00 45 ALA A CA 3
ATOM 2669 C C . ALA A 1 45 ? -5.637 10.113 0.500 1.00 0.00 45 ALA A C 3
ATOM 2670 O O . ALA A 1 45 ? -6.346 10.573 1.372 1.00 0.00 45 ALA A O 3
ATOM 2677 N N . THR A 1 46 ? -5.955 9.013 -0.124 1.00 0.00 46 THR A N 3
ATOM 2678 C CA . THR A 1 46 ? -7.211 8.293 0.227 1.00 0.00 46 THR A CA 3
ATOM 2679 C C . THR A 1 46 ? -7.068 7.619 1.594 1.00 0.00 46 THR A C 3
ATOM 2680 O O . THR A 1 46 ? -7.903 7.772 2.463 1.00 0.00 46 THR A O 3
ATOM 2691 N N . CYS A 1 47 ? -6.016 6.873 1.790 1.00 0.00 47 CYS A N 3
ATOM 2692 C CA . CYS A 1 47 ? -5.822 6.189 3.101 1.00 0.00 47 CYS A CA 3
ATOM 2693 C C . CYS A 1 47 ? -7.144 5.580 3.577 1.00 0.00 47 CYS A C 3
ATOM 2694 O O . CYS A 1 47 ? -7.712 6.019 4.557 1.00 0.00 47 CYS A O 3
ATOM 2701 N N . PRO A 1 48 ? -7.588 4.586 2.858 1.00 0.00 48 PRO A N 3
ATOM 2702 C CA . PRO A 1 48 ? -8.859 3.903 3.202 1.00 0.00 48 PRO A CA 3
ATOM 2703 C C . PRO A 1 48 ? -8.683 3.036 4.452 1.00 0.00 48 PRO A C 3
ATOM 2704 O O . PRO A 1 48 ? -7.658 3.069 5.104 1.00 0.00 48 PRO A O 3
ATOM 2715 N N . LYS A 1 49 ? -9.677 2.262 4.791 1.00 0.00 49 LYS A N 3
ATOM 2716 C CA . LYS A 1 49 ? -9.568 1.393 5.998 1.00 0.00 49 LYS A CA 3
ATOM 2717 C C . LYS A 1 49 ? -10.180 0.019 5.714 1.00 0.00 49 LYS A C 3
ATOM 2718 O O . LYS A 1 49 ? -10.376 -0.361 4.577 1.00 0.00 49 LYS A O 3
ATOM 2737 N N . GLY A 1 50 ? -10.483 -0.732 6.738 1.00 0.00 50 GLY A N 3
ATOM 2738 C CA . GLY A 1 50 ? -11.080 -2.079 6.520 1.00 0.00 50 GLY A CA 3
ATOM 2739 C C . GLY A 1 50 ? -11.709 -2.577 7.821 1.00 0.00 50 GLY A C 3
ATOM 2740 O O . GLY A 1 50 ? -11.989 -1.812 8.722 1.00 0.00 50 GLY A O 3
ATOM 2744 N N . SER A 1 51 ? -11.935 -3.858 7.924 1.00 0.00 51 SER A N 3
ATOM 2745 C CA . SER A 1 51 ? -12.547 -4.411 9.167 1.00 0.00 51 SER A CA 3
ATOM 2746 C C . SER A 1 51 ? -12.383 -5.931 9.198 1.00 0.00 51 SER A C 3
ATOM 2747 O O . SER A 1 51 ? -11.427 -6.473 8.681 1.00 0.00 51 SER A O 3
ATOM 2755 N N . VAL A 1 52 ? -13.311 -6.626 9.798 1.00 0.00 52 VAL A N 3
ATOM 2756 C CA . VAL A 1 52 ? -13.204 -8.110 9.857 1.00 0.00 52 VAL A CA 3
ATOM 2757 C C . VAL A 1 52 ? -13.143 -8.689 8.440 1.00 0.00 52 VAL A C 3
ATOM 2758 O O . VAL A 1 52 ? -12.720 -9.810 8.234 1.00 0.00 52 VAL A O 3
ATOM 2771 N N . TYR A 1 53 ? -13.561 -7.932 7.462 1.00 0.00 53 TYR A N 3
ATOM 2772 C CA . TYR A 1 53 ? -13.524 -8.438 6.060 1.00 0.00 53 TYR A CA 3
ATOM 2773 C C . TYR A 1 53 ? -12.097 -8.842 5.683 1.00 0.00 53 TYR A C 3
ATOM 2774 O O . TYR A 1 53 ? -11.853 -9.937 5.215 1.00 0.00 53 TYR A O 3
ATOM 2792 N N . GLY A 1 54 ? -11.150 -7.966 5.885 1.00 0.00 54 GLY A N 3
ATOM 2793 C CA . GLY A 1 54 ? -9.740 -8.301 5.539 1.00 0.00 54 GLY A CA 3
ATOM 2794 C C . GLY A 1 54 ? -9.139 -7.173 4.700 1.00 0.00 54 GLY A C 3
ATOM 2795 O O . GLY A 1 54 ? -8.904 -7.323 3.518 1.00 0.00 54 GLY A O 3
ATOM 2799 N N . LEU A 1 55 ? -8.887 -6.044 5.303 1.00 0.00 55 LEU A N 3
ATOM 2800 C CA . LEU A 1 55 ? -8.300 -4.906 4.540 1.00 0.00 55 LEU A CA 3
ATOM 2801 C C . LEU A 1 55 ? -7.235 -4.201 5.385 1.00 0.00 55 LEU A C 3
ATOM 2802 O O . LEU A 1 55 ? -7.542 -3.390 6.236 1.00 0.00 55 LEU A O 3
ATOM 2818 N N . TYR A 1 56 ? -5.986 -4.506 5.160 1.00 0.00 56 TYR A N 3
ATOM 2819 C CA . TYR A 1 56 ? -4.904 -3.856 5.952 1.00 0.00 56 TYR A CA 3
ATOM 2820 C C . TYR A 1 56 ? -4.449 -2.563 5.269 1.00 0.00 56 TYR A C 3
ATOM 2821 O O . TYR A 1 56 ? -3.777 -2.589 4.257 1.00 0.00 56 TYR A O 3
ATOM 2839 N N . VAL A 1 57 ? -4.809 -1.434 5.815 1.00 0.00 57 VAL A N 3
ATOM 2840 C CA . VAL A 1 57 ? -4.395 -0.142 5.195 1.00 0.00 57 VAL A CA 3
ATOM 2841 C C . VAL A 1 57 ? -3.240 0.479 5.986 1.00 0.00 57 VAL A C 3
ATOM 2842 O O . VAL A 1 57 ? -3.302 0.612 7.192 1.00 0.00 57 VAL A O 3
ATOM 2855 N N . LEU A 1 58 ? -2.186 0.858 5.316 1.00 0.00 58 LEU A N 3
ATOM 2856 C CA . LEU A 1 58 ? -1.030 1.469 6.033 1.00 0.00 58 LEU A CA 3
ATOM 2857 C C . LEU A 1 58 ? -0.532 2.706 5.280 1.00 0.00 58 LEU A C 3
ATOM 2858 O O . LEU A 1 58 ? 0.187 2.606 4.306 1.00 0.00 58 LEU A O 3
ATOM 2874 N N . CYS A 1 59 ? -0.908 3.874 5.726 1.00 0.00 59 CYS A N 3
ATOM 2875 C CA . CYS A 1 59 ? -0.455 5.117 5.038 1.00 0.00 59 CYS A CA 3
ATOM 2876 C C . CYS A 1 59 ? 0.826 5.644 5.690 1.00 0.00 59 CYS A C 3
ATOM 2877 O O . CYS A 1 59 ? 0.882 5.849 6.886 1.00 0.00 59 CYS A O 3
ATOM 2884 N N . CYS A 1 60 ? 1.855 5.863 4.917 1.00 0.00 60 CYS A N 3
ATOM 2885 C CA . CYS A 1 60 ? 3.130 6.375 5.505 1.00 0.00 60 CYS A CA 3
ATOM 2886 C C . CYS A 1 60 ? 3.649 7.556 4.681 1.00 0.00 60 CYS A C 3
ATOM 2887 O O . CYS A 1 60 ? 3.276 7.742 3.539 1.00 0.00 60 CYS A O 3
ATOM 2894 N N . THR A 1 61 ? 4.514 8.349 5.252 1.00 0.00 61 THR A N 3
ATOM 2895 C CA . THR A 1 61 ? 5.066 9.514 4.512 1.00 0.00 61 THR A CA 3
ATOM 2896 C C . THR A 1 61 ? 6.483 9.827 5.003 1.00 0.00 61 THR A C 3
ATOM 2897 O O . THR A 1 61 ? 6.760 10.911 5.475 1.00 0.00 61 THR A O 3
ATOM 2908 N N . THR A 1 62 ? 7.383 8.885 4.896 1.00 0.00 62 THR A N 3
ATOM 2909 C CA . THR A 1 62 ? 8.778 9.132 5.360 1.00 0.00 62 THR A CA 3
ATOM 2910 C C . THR A 1 62 ? 9.775 8.392 4.463 1.00 0.00 62 THR A C 3
ATOM 2911 O O . THR A 1 62 ? 10.547 8.999 3.748 1.00 0.00 62 THR A O 3
ATOM 2922 N N . ASP A 1 63 ? 9.768 7.087 4.496 1.00 0.00 63 ASP A N 3
ATOM 2923 C CA . ASP A 1 63 ? 10.719 6.312 3.646 1.00 0.00 63 ASP A CA 3
ATOM 2924 C C . ASP A 1 63 ? 10.046 5.041 3.118 1.00 0.00 63 ASP A C 3
ATOM 2925 O O . ASP A 1 63 ? 9.273 4.408 3.808 1.00 0.00 63 ASP A O 3
ATOM 2934 N N . ASP A 1 64 ? 10.341 4.664 1.901 1.00 0.00 64 ASP A N 3
ATOM 2935 C CA . ASP A 1 64 ? 9.722 3.430 1.313 1.00 0.00 64 ASP A CA 3
ATOM 2936 C C . ASP A 1 64 ? 8.186 3.520 1.325 1.00 0.00 64 ASP A C 3
ATOM 2937 O O . ASP A 1 64 ? 7.569 3.715 0.298 1.00 0.00 64 ASP A O 3
ATOM 2946 N N . CYS A 1 65 ? 7.561 3.391 2.470 1.00 0.00 65 CYS A N 3
ATOM 2947 C CA . CYS A 1 65 ? 6.075 3.484 2.516 1.00 0.00 65 CYS A CA 3
ATOM 2948 C C . CYS A 1 65 ? 5.645 4.950 2.420 1.00 0.00 65 CYS A C 3
ATOM 2949 O O . CYS A 1 65 ? 4.471 5.265 2.410 1.00 0.00 65 CYS A O 3
ATOM 2956 N N . ASN A 1 66 ? 6.589 5.851 2.352 1.00 0.00 66 ASN A N 3
ATOM 2957 C CA . ASN A 1 66 ? 6.240 7.297 2.260 1.00 0.00 66 ASN A CA 3
ATOM 2958 C C . ASN A 1 66 ? 5.198 7.526 1.163 1.00 0.00 66 ASN A C 3
ATOM 2959 O O . ASN A 1 66 ? 4.238 8.232 1.423 1.00 0.00 66 ASN A O 3
ATOM 2971 N N . MET A 1 1 ? 14.507 8.323 0.180 1.00 0.00 1 MET A N 4
ATOM 2972 C CA . MET A 1 1 ? 13.146 7.983 0.686 1.00 0.00 1 MET A CA 4
ATOM 2973 C C . MET A 1 1 ? 12.132 8.015 -0.462 1.00 0.00 1 MET A C 4
ATOM 2974 O O . MET A 1 1 ? 11.720 9.066 -0.909 1.00 0.00 1 MET A O 4
ATOM 2990 N N . LYS A 1 2 ? 11.727 6.870 -0.942 1.00 0.00 2 LYS A N 4
ATOM 2991 C CA . LYS A 1 2 ? 10.739 6.838 -2.060 1.00 0.00 2 LYS A CA 4
ATOM 2992 C C . LYS A 1 2 ? 9.641 5.813 -1.767 1.00 0.00 2 LYS A C 4
ATOM 2993 O O . LYS A 1 2 ? 9.699 5.092 -0.792 1.00 0.00 2 LYS A O 4
ATOM 3012 N N . CYS A 1 3 ? 8.640 5.746 -2.602 1.00 0.00 3 CYS A N 4
ATOM 3013 C CA . CYS A 1 3 ? 7.539 4.767 -2.366 1.00 0.00 3 CYS A CA 4
ATOM 3014 C C . CYS A 1 3 ? 7.703 3.548 -3.274 1.00 0.00 3 CYS A C 4
ATOM 3015 O O . CYS A 1 3 ? 7.539 3.627 -4.475 1.00 0.00 3 CYS A O 4
ATOM 3022 N N . LYS A 1 4 ? 8.025 2.421 -2.707 1.00 0.00 4 LYS A N 4
ATOM 3023 C CA . LYS A 1 4 ? 8.200 1.193 -3.529 1.00 0.00 4 LYS A CA 4
ATOM 3024 C C . LYS A 1 4 ? 6.872 0.440 -3.653 1.00 0.00 4 LYS A C 4
ATOM 3025 O O . LYS A 1 4 ? 6.264 0.068 -2.670 1.00 0.00 4 LYS A O 4
ATOM 3044 N N . ILE A 1 5 ? 6.421 0.212 -4.857 1.00 0.00 5 ILE A N 4
ATOM 3045 C CA . ILE A 1 5 ? 5.135 -0.518 -5.044 1.00 0.00 5 ILE A CA 4
ATOM 3046 C C . ILE A 1 5 ? 5.408 -1.982 -5.398 1.00 0.00 5 ILE A C 4
ATOM 3047 O O . ILE A 1 5 ? 5.925 -2.292 -6.454 1.00 0.00 5 ILE A O 4
ATOM 3063 N N . CYS A 1 6 ? 5.067 -2.884 -4.519 1.00 0.00 6 CYS A N 4
ATOM 3064 C CA . CYS A 1 6 ? 5.306 -4.329 -4.796 1.00 0.00 6 CYS A CA 4
ATOM 3065 C C . CYS A 1 6 ? 3.978 -5.039 -5.075 1.00 0.00 6 CYS A C 4
ATOM 3066 O O . CYS A 1 6 ? 2.951 -4.409 -5.237 1.00 0.00 6 CYS A O 4
ATOM 3073 N N . ASN A 1 7 ? 3.987 -6.343 -5.133 1.00 0.00 7 ASN A N 4
ATOM 3074 C CA . ASN A 1 7 ? 2.719 -7.079 -5.402 1.00 0.00 7 ASN A CA 4
ATOM 3075 C C . ASN A 1 7 ? 2.970 -8.589 -5.450 1.00 0.00 7 ASN A C 4
ATOM 3076 O O . ASN A 1 7 ? 4.091 -9.049 -5.354 1.00 0.00 7 ASN A O 4
ATOM 3087 N N . PHE A 1 8 ? 1.928 -9.360 -5.599 1.00 0.00 8 PHE A N 4
ATOM 3088 C CA . PHE A 1 8 ? 2.085 -10.842 -5.657 1.00 0.00 8 PHE A CA 4
ATOM 3089 C C . PHE A 1 8 ? 2.735 -11.366 -4.372 1.00 0.00 8 PHE A C 4
ATOM 3090 O O . PHE A 1 8 ? 3.776 -11.992 -4.400 1.00 0.00 8 PHE A O 4
ATOM 3107 N N . ASP A 1 9 ? 2.119 -11.125 -3.247 1.00 0.00 9 ASP A N 4
ATOM 3108 C CA . ASP A 1 9 ? 2.685 -11.617 -1.956 1.00 0.00 9 ASP A CA 4
ATOM 3109 C C . ASP A 1 9 ? 4.169 -11.257 -1.836 1.00 0.00 9 ASP A C 4
ATOM 3110 O O . ASP A 1 9 ? 4.895 -11.853 -1.065 1.00 0.00 9 ASP A O 4
ATOM 3119 N N . THR A 1 10 ? 4.629 -10.292 -2.584 1.00 0.00 10 THR A N 4
ATOM 3120 C CA . THR A 1 10 ? 6.069 -9.912 -2.497 1.00 0.00 10 THR A CA 4
ATOM 3121 C C . THR A 1 10 ? 6.367 -8.730 -3.422 1.00 0.00 10 THR A C 4
ATOM 3122 O O . THR A 1 10 ? 5.485 -7.982 -3.794 1.00 0.00 10 THR A O 4
ATOM 3133 N N . CYS A 1 11 ? 7.606 -8.560 -3.793 1.00 0.00 11 CYS A N 4
ATOM 3134 C CA . CYS A 1 11 ? 7.967 -7.427 -4.692 1.00 0.00 11 CYS A CA 4
ATOM 3135 C C . CYS A 1 11 ? 8.313 -7.949 -6.089 1.00 0.00 11 CYS A C 4
ATOM 3136 O O . CYS A 1 11 ? 9.451 -7.903 -6.515 1.00 0.00 11 CYS A O 4
ATOM 3143 N N . ARG A 1 12 ? 7.342 -8.444 -6.806 1.00 0.00 12 ARG A N 4
ATOM 3144 C CA . ARG A 1 12 ? 7.620 -8.966 -8.175 1.00 0.00 12 ARG A CA 4
ATOM 3145 C C . ARG A 1 12 ? 7.555 -7.827 -9.193 1.00 0.00 12 ARG A C 4
ATOM 3146 O O . ARG A 1 12 ? 8.040 -7.942 -10.302 1.00 0.00 12 ARG A O 4
ATOM 3167 N N . ALA A 1 13 ? 6.961 -6.729 -8.822 1.00 0.00 13 ALA A N 4
ATOM 3168 C CA . ALA A 1 13 ? 6.864 -5.576 -9.763 1.00 0.00 13 ALA A CA 4
ATOM 3169 C C . ALA A 1 13 ? 7.974 -4.564 -9.467 1.00 0.00 13 ALA A C 4
ATOM 3170 O O . ALA A 1 13 ? 8.536 -3.964 -10.361 1.00 0.00 13 ALA A O 4
ATOM 3177 N N . GLY A 1 14 ? 8.294 -4.374 -8.216 1.00 0.00 14 GLY A N 4
ATOM 3178 C CA . GLY A 1 14 ? 9.370 -3.406 -7.858 1.00 0.00 14 GLY A CA 4
ATOM 3179 C C . GLY A 1 14 ? 9.069 -2.045 -8.488 1.00 0.00 14 GLY A C 4
ATOM 3180 O O . GLY A 1 14 ? 9.952 -1.369 -8.978 1.00 0.00 14 GLY A O 4
ATOM 3184 N N . GLU A 1 15 ? 7.831 -1.632 -8.479 1.00 0.00 15 GLU A N 4
ATOM 3185 C CA . GLU A 1 15 ? 7.485 -0.311 -9.079 1.00 0.00 15 GLU A CA 4
ATOM 3186 C C . GLU A 1 15 ? 7.608 0.793 -8.026 1.00 0.00 15 GLU A C 4
ATOM 3187 O O . GLU A 1 15 ? 6.630 1.224 -7.450 1.00 0.00 15 GLU A O 4
ATOM 3199 N N . LEU A 1 16 ? 8.802 1.254 -7.770 1.00 0.00 16 LEU A N 4
ATOM 3200 C CA . LEU A 1 16 ? 8.980 2.327 -6.750 1.00 0.00 16 LEU A CA 4
ATOM 3201 C C . LEU A 1 16 ? 9.098 3.695 -7.425 1.00 0.00 16 LEU A C 4
ATOM 3202 O O . LEU A 1 16 ? 9.695 3.833 -8.475 1.00 0.00 16 LEU A O 4
ATOM 3218 N N . LYS A 1 17 ? 8.537 4.707 -6.824 1.00 0.00 17 LYS A N 4
ATOM 3219 C CA . LYS A 1 17 ? 8.615 6.071 -7.415 1.00 0.00 17 LYS A CA 4
ATOM 3220 C C . LYS A 1 17 ? 8.683 7.110 -6.295 1.00 0.00 17 LYS A C 4
ATOM 3221 O O . LYS A 1 17 ? 9.219 6.857 -5.235 1.00 0.00 17 LYS A O 4
ATOM 3240 N N . VAL A 1 18 ? 8.142 8.274 -6.516 1.00 0.00 18 VAL A N 4
ATOM 3241 C CA . VAL A 1 18 ? 8.179 9.320 -5.456 1.00 0.00 18 VAL A CA 4
ATOM 3242 C C . VAL A 1 18 ? 6.903 10.163 -5.504 1.00 0.00 18 VAL A C 4
ATOM 3243 O O . VAL A 1 18 ? 6.309 10.348 -6.547 1.00 0.00 18 VAL A O 4
ATOM 3256 N N . CYS A 1 19 ? 6.476 10.676 -4.382 1.00 0.00 19 CYS A N 4
ATOM 3257 C CA . CYS A 1 19 ? 5.237 11.507 -4.367 1.00 0.00 19 CYS A CA 4
ATOM 3258 C C . CYS A 1 19 ? 5.086 12.208 -3.015 1.00 0.00 19 CYS A C 4
ATOM 3259 O O . CYS A 1 19 ? 6.056 12.504 -2.346 1.00 0.00 19 CYS A O 4
ATOM 3266 N N . ALA A 1 20 ? 3.876 12.477 -2.607 1.00 0.00 20 ALA A N 4
ATOM 3267 C CA . ALA A 1 20 ? 3.666 13.160 -1.298 1.00 0.00 20 ALA A CA 4
ATOM 3268 C C . ALA A 1 20 ? 4.575 14.388 -1.193 1.00 0.00 20 ALA A C 4
ATOM 3269 O O . ALA A 1 20 ? 4.925 14.824 -0.114 1.00 0.00 20 ALA A O 4
ATOM 3276 N N . SER A 1 21 ? 4.959 14.949 -2.307 1.00 0.00 21 SER A N 4
ATOM 3277 C CA . SER A 1 21 ? 5.845 16.149 -2.273 1.00 0.00 21 SER A CA 4
ATOM 3278 C C . SER A 1 21 ? 5.356 17.139 -1.212 1.00 0.00 21 SER A C 4
ATOM 3279 O O . SER A 1 21 ? 6.130 17.873 -0.632 1.00 0.00 21 SER A O 4
ATOM 3287 N N . GLY A 1 22 ? 4.077 17.162 -0.953 1.00 0.00 22 GLY A N 4
ATOM 3288 C CA . GLY A 1 22 ? 3.541 18.104 0.071 1.00 0.00 22 GLY A CA 4
ATOM 3289 C C . GLY A 1 22 ? 2.017 18.170 -0.041 1.00 0.00 22 GLY A C 4
ATOM 3290 O O . GLY A 1 22 ? 1.463 19.135 -0.533 1.00 0.00 22 GLY A O 4
ATOM 3294 N N . GLU A 1 23 ? 1.335 17.155 0.411 1.00 0.00 23 GLU A N 4
ATOM 3295 C CA . GLU A 1 23 ? -0.154 17.159 0.331 1.00 0.00 23 GLU A CA 4
ATOM 3296 C C . GLU A 1 23 ? -0.706 15.789 0.732 1.00 0.00 23 GLU A C 4
ATOM 3297 O O . GLU A 1 23 ? -1.410 15.655 1.713 1.00 0.00 23 GLU A O 4
ATOM 3309 N N . LYS A 1 24 ? -0.389 14.771 -0.020 1.00 0.00 24 LYS A N 4
ATOM 3310 C CA . LYS A 1 24 ? -0.892 13.409 0.319 1.00 0.00 24 LYS A CA 4
ATOM 3311 C C . LYS A 1 24 ? 0.264 12.523 0.793 1.00 0.00 24 LYS A C 4
ATOM 3312 O O . LYS A 1 24 ? 1.418 12.885 0.688 1.00 0.00 24 LYS A O 4
ATOM 3331 N N . TYR A 1 25 ? -0.037 11.365 1.316 1.00 0.00 25 TYR A N 4
ATOM 3332 C CA . TYR A 1 25 ? 1.047 10.459 1.795 1.00 0.00 25 TYR A CA 4
ATOM 3333 C C . TYR A 1 25 ? 0.975 9.115 1.064 1.00 0.00 25 TYR A C 4
ATOM 3334 O O . TYR A 1 25 ? 0.043 8.845 0.333 1.00 0.00 25 TYR A O 4
ATOM 3352 N N . CYS A 1 26 ? 1.950 8.271 1.258 1.00 0.00 26 CYS A N 4
ATOM 3353 C CA . CYS A 1 26 ? 1.932 6.945 0.574 1.00 0.00 26 CYS A CA 4
ATOM 3354 C C . CYS A 1 26 ? 0.954 6.005 1.283 1.00 0.00 26 CYS A C 4
ATOM 3355 O O . CYS A 1 26 ? 0.900 5.956 2.497 1.00 0.00 26 CYS A O 4
ATOM 3362 N N . PHE A 1 27 ? 0.175 5.264 0.540 1.00 0.00 27 PHE A N 4
ATOM 3363 C CA . PHE A 1 27 ? -0.802 4.338 1.183 1.00 0.00 27 PHE A CA 4
ATOM 3364 C C . PHE A 1 27 ? -0.628 2.909 0.660 1.00 0.00 27 PHE A C 4
ATOM 3365 O O . PHE A 1 27 ? -0.387 2.687 -0.510 1.00 0.00 27 PHE A O 4
ATOM 3382 N N . LYS A 1 28 ? -0.757 1.940 1.524 1.00 0.00 28 LYS A N 4
ATOM 3383 C CA . LYS A 1 28 ? -0.613 0.519 1.095 1.00 0.00 28 LYS A CA 4
ATOM 3384 C C . LYS A 1 28 ? -1.728 -0.320 1.722 1.00 0.00 28 LYS A C 4
ATOM 3385 O O . LYS A 1 28 ? -1.799 -0.472 2.926 1.00 0.00 28 LYS A O 4
ATOM 3404 N N . GLU A 1 29 ? -2.607 -0.856 0.921 1.00 0.00 29 GLU A N 4
ATOM 3405 C CA . GLU A 1 29 ? -3.722 -1.671 1.486 1.00 0.00 29 GLU A CA 4
ATOM 3406 C C . GLU A 1 29 ? -3.588 -3.137 1.067 1.00 0.00 29 GLU A C 4
ATOM 3407 O O . GLU A 1 29 ? -3.140 -3.447 -0.020 1.00 0.00 29 GLU A O 4
ATOM 3419 N N . SER A 1 30 ? -3.981 -4.041 1.923 1.00 0.00 30 SER A N 4
ATOM 3420 C CA . SER A 1 30 ? -3.889 -5.489 1.582 1.00 0.00 30 SER A CA 4
ATOM 3421 C C . SER A 1 30 ? -5.266 -6.143 1.724 1.00 0.00 30 SER A C 4
ATOM 3422 O O . SER A 1 30 ? -5.854 -6.147 2.788 1.00 0.00 30 SER A O 4
ATOM 3430 N N . TRP A 1 31 ? -5.787 -6.690 0.661 1.00 0.00 31 TRP A N 4
ATOM 3431 C CA . TRP A 1 31 ? -7.131 -7.335 0.738 1.00 0.00 31 TRP A CA 4
ATOM 3432 C C . TRP A 1 31 ? -7.000 -8.777 1.234 1.00 0.00 31 TRP A C 4
ATOM 3433 O O . TRP A 1 31 ? -6.077 -9.485 0.880 1.00 0.00 31 TRP A O 4
ATOM 3454 N N . ARG A 1 32 ? -7.919 -9.220 2.049 1.00 0.00 32 ARG A N 4
ATOM 3455 C CA . ARG A 1 32 ? -7.851 -10.617 2.565 1.00 0.00 32 ARG A CA 4
ATOM 3456 C C . ARG A 1 32 ? -9.056 -11.422 2.070 1.00 0.00 32 ARG A C 4
ATOM 3457 O O . ARG A 1 32 ? -10.167 -11.234 2.526 1.00 0.00 32 ARG A O 4
ATOM 3478 N N . GLU A 1 33 ? -8.849 -12.313 1.140 1.00 0.00 33 GLU A N 4
ATOM 3479 C CA . GLU A 1 33 ? -9.988 -13.125 0.620 1.00 0.00 33 GLU A CA 4
ATOM 3480 C C . GLU A 1 33 ? -9.857 -14.580 1.081 1.00 0.00 33 GLU A C 4
ATOM 3481 O O . GLU A 1 33 ? -8.911 -14.947 1.748 1.00 0.00 33 GLU A O 4
ATOM 3493 N N . ALA A 1 34 ? -10.801 -15.409 0.727 1.00 0.00 34 ALA A N 4
ATOM 3494 C CA . ALA A 1 34 ? -10.730 -16.840 1.143 1.00 0.00 34 ALA A CA 4
ATOM 3495 C C . ALA A 1 34 ? -9.855 -17.629 0.166 1.00 0.00 34 ALA A C 4
ATOM 3496 O O . ALA A 1 34 ? -9.324 -18.672 0.496 1.00 0.00 34 ALA A O 4
ATOM 3503 N N . ARG A 1 35 ? -9.700 -17.140 -1.033 1.00 0.00 35 ARG A N 4
ATOM 3504 C CA . ARG A 1 35 ? -8.859 -17.862 -2.031 1.00 0.00 35 ARG A CA 4
ATOM 3505 C C . ARG A 1 35 ? -7.393 -17.447 -1.886 1.00 0.00 35 ARG A C 4
ATOM 3506 O O . ARG A 1 35 ? -6.502 -18.087 -2.409 1.00 0.00 35 ARG A O 4
ATOM 3527 N N . GLY A 1 36 ? -7.137 -16.381 -1.179 1.00 0.00 36 GLY A N 4
ATOM 3528 C CA . GLY A 1 36 ? -5.730 -15.924 -1.001 1.00 0.00 36 GLY A CA 4
ATOM 3529 C C . GLY A 1 36 ? -5.723 -14.490 -0.470 1.00 0.00 36 GLY A C 4
ATOM 3530 O O . GLY A 1 36 ? -6.644 -14.062 0.196 1.00 0.00 36 GLY A O 4
ATOM 3534 N N . THR A 1 37 ? -4.692 -13.743 -0.758 1.00 0.00 37 THR A N 4
ATOM 3535 C CA . THR A 1 37 ? -4.632 -12.336 -0.266 1.00 0.00 37 THR A CA 4
ATOM 3536 C C . THR A 1 37 ? -4.015 -11.425 -1.332 1.00 0.00 37 THR A C 4
ATOM 3537 O O . THR A 1 37 ? -3.092 -11.802 -2.025 1.00 0.00 37 THR A O 4
ATOM 3548 N N . ARG A 1 38 ? -4.520 -10.228 -1.464 1.00 0.00 38 ARG A N 4
ATOM 3549 C CA . ARG A 1 38 ? -3.962 -9.291 -2.482 1.00 0.00 38 ARG A CA 4
ATOM 3550 C C . ARG A 1 38 ? -3.432 -8.029 -1.797 1.00 0.00 38 ARG A C 4
ATOM 3551 O O . ARG A 1 38 ? -3.693 -7.787 -0.636 1.00 0.00 38 ARG A O 4
ATOM 3572 N N . ILE A 1 39 ? -2.690 -7.221 -2.505 1.00 0.00 39 ILE A N 4
ATOM 3573 C CA . ILE A 1 39 ? -2.148 -5.978 -1.882 1.00 0.00 39 ILE A CA 4
ATOM 3574 C C . ILE A 1 39 ? -1.837 -4.931 -2.955 1.00 0.00 39 ILE A C 4
ATOM 3575 O O . ILE A 1 39 ? -1.567 -5.252 -4.095 1.00 0.00 39 ILE A O 4
ATOM 3591 N N . GLU A 1 40 ? -1.869 -3.678 -2.590 1.00 0.00 40 GLU A N 4
ATOM 3592 C CA . GLU A 1 40 ? -1.575 -2.599 -3.577 1.00 0.00 40 GLU A CA 4
ATOM 3593 C C . GLU A 1 40 ? -1.084 -1.347 -2.846 1.00 0.00 40 GLU A C 4
ATOM 3594 O O . GLU A 1 40 ? -1.510 -1.052 -1.746 1.00 0.00 40 GLU A O 4
ATOM 3606 N N . ARG A 1 41 ? -0.185 -0.611 -3.440 1.00 0.00 41 ARG A N 4
ATOM 3607 C CA . ARG A 1 41 ? 0.332 0.615 -2.768 1.00 0.00 41 ARG A CA 4
ATOM 3608 C C . ARG A 1 41 ? 0.297 1.810 -3.725 1.00 0.00 41 ARG A C 4
ATOM 3609 O O . ARG A 1 41 ? -0.026 1.678 -4.889 1.00 0.00 41 ARG A O 4
ATOM 3630 N N . GLY A 1 42 ? 0.625 2.974 -3.236 1.00 0.00 42 GLY A N 4
ATOM 3631 C CA . GLY A 1 42 ? 0.614 4.183 -4.107 1.00 0.00 42 GLY A CA 4
ATOM 3632 C C . GLY A 1 42 ? 0.558 5.437 -3.231 1.00 0.00 42 GLY A C 4
ATOM 3633 O O . GLY A 1 42 ? 0.828 5.389 -2.048 1.00 0.00 42 GLY A O 4
ATOM 3637 N N . CYS A 1 43 ? 0.210 6.559 -3.801 1.00 0.00 43 CYS A N 4
ATOM 3638 C CA . CYS A 1 43 ? 0.137 7.812 -2.993 1.00 0.00 43 CYS A CA 4
ATOM 3639 C C . CYS A 1 43 ? -1.316 8.285 -2.884 1.00 0.00 43 CYS A C 4
ATOM 3640 O O . CYS A 1 43 ? -1.974 8.532 -3.874 1.00 0.00 43 CYS A O 4
ATOM 3647 N N . ALA A 1 44 ? -1.819 8.412 -1.687 1.00 0.00 44 ALA A N 4
ATOM 3648 C CA . ALA A 1 44 ? -3.229 8.868 -1.515 1.00 0.00 44 ALA A CA 4
ATOM 3649 C C . ALA A 1 44 ? -3.342 9.786 -0.294 1.00 0.00 44 ALA A C 4
ATOM 3650 O O . ALA A 1 44 ? -2.358 10.139 0.323 1.00 0.00 44 ALA A O 4
ATOM 3657 N N . ALA A 1 45 ? -4.537 10.174 0.058 1.00 0.00 45 ALA A N 4
ATOM 3658 C CA . ALA A 1 45 ? -4.713 11.068 1.238 1.00 0.00 45 ALA A CA 4
ATOM 3659 C C . ALA A 1 45 ? -5.827 10.534 2.142 1.00 0.00 45 ALA A C 4
ATOM 3660 O O . ALA A 1 45 ? -6.357 11.241 2.976 1.00 0.00 45 ALA A O 4
ATOM 3667 N N . THR A 1 46 ? -6.184 9.291 1.982 1.00 0.00 46 THR A N 4
ATOM 3668 C CA . THR A 1 46 ? -7.263 8.710 2.830 1.00 0.00 46 THR A CA 4
ATOM 3669 C C . THR A 1 46 ? -6.686 7.649 3.771 1.00 0.00 46 THR A C 4
ATOM 3670 O O . THR A 1 46 ? -6.798 7.748 4.976 1.00 0.00 46 THR A O 4
ATOM 3681 N N . CYS A 1 47 ? -6.070 6.633 3.230 1.00 0.00 47 CYS A N 4
ATOM 3682 C CA . CYS A 1 47 ? -5.489 5.567 4.096 1.00 0.00 47 CYS A CA 4
ATOM 3683 C C . CYS A 1 47 ? -6.556 5.023 5.051 1.00 0.00 47 CYS A C 4
ATOM 3684 O O . CYS A 1 47 ? -6.356 4.982 6.248 1.00 0.00 47 CYS A O 4
ATOM 3691 N N . PRO A 1 48 ? -7.662 4.624 4.482 1.00 0.00 48 PRO A N 4
ATOM 3692 C CA . PRO A 1 48 ? -8.781 4.078 5.287 1.00 0.00 48 PRO A CA 4
ATOM 3693 C C . PRO A 1 48 ? -8.438 2.676 5.797 1.00 0.00 48 PRO A C 4
ATOM 3694 O O . PRO A 1 48 ? -7.509 2.046 5.332 1.00 0.00 48 PRO A O 4
ATOM 3705 N N . LYS A 1 49 ? -9.181 2.182 6.750 1.00 0.00 49 LYS A N 4
ATOM 3706 C CA . LYS A 1 49 ? -8.898 0.822 7.288 1.00 0.00 49 LYS A CA 4
ATOM 3707 C C . LYS A 1 49 ? -9.912 -0.184 6.736 1.00 0.00 49 LYS A C 4
ATOM 3708 O O . LYS A 1 49 ? -10.643 0.101 5.810 1.00 0.00 49 LYS A O 4
ATOM 3727 N N . GLY A 1 50 ? -9.960 -1.362 7.297 1.00 0.00 50 GLY A N 4
ATOM 3728 C CA . GLY A 1 50 ? -10.926 -2.382 6.799 1.00 0.00 50 GLY A CA 4
ATOM 3729 C C . GLY A 1 50 ? -11.570 -3.103 7.983 1.00 0.00 50 GLY A C 4
ATOM 3730 O O . GLY A 1 50 ? -11.372 -2.741 9.127 1.00 0.00 50 GLY A O 4
ATOM 3734 N N . SER A 1 51 ? -12.342 -4.122 7.720 1.00 0.00 51 SER A N 4
ATOM 3735 C CA . SER A 1 51 ? -13.000 -4.867 8.830 1.00 0.00 51 SER A CA 4
ATOM 3736 C C . SER A 1 51 ? -13.828 -6.026 8.270 1.00 0.00 51 SER A C 4
ATOM 3737 O O . SER A 1 51 ? -13.749 -7.143 8.742 1.00 0.00 51 SER A O 4
ATOM 3745 N N . VAL A 1 52 ? -14.623 -5.771 7.267 1.00 0.00 52 VAL A N 4
ATOM 3746 C CA . VAL A 1 52 ? -15.457 -6.857 6.677 1.00 0.00 52 VAL A CA 4
ATOM 3747 C C . VAL A 1 52 ? -14.578 -8.055 6.305 1.00 0.00 52 VAL A C 4
ATOM 3748 O O . VAL A 1 52 ? -14.720 -9.134 6.848 1.00 0.00 52 VAL A O 4
ATOM 3761 N N . TYR A 1 53 ? -13.672 -7.876 5.383 1.00 0.00 53 TYR A N 4
ATOM 3762 C CA . TYR A 1 53 ? -12.786 -9.004 4.977 1.00 0.00 53 TYR A CA 4
ATOM 3763 C C . TYR A 1 53 ? -11.436 -8.901 5.693 1.00 0.00 53 TYR A C 4
ATOM 3764 O O . TYR A 1 53 ? -10.731 -9.877 5.851 1.00 0.00 53 TYR A O 4
ATOM 3782 N N . GLY A 1 54 ? -11.071 -7.724 6.118 1.00 0.00 54 GLY A N 4
ATOM 3783 C CA . GLY A 1 54 ? -9.764 -7.557 6.817 1.00 0.00 54 GLY A CA 4
ATOM 3784 C C . GLY A 1 54 ? -8.778 -6.872 5.871 1.00 0.00 54 GLY A C 4
ATOM 3785 O O . GLY A 1 54 ? -7.908 -7.501 5.303 1.00 0.00 54 GLY A O 4
ATOM 3789 N N . LEU A 1 55 ? -8.915 -5.587 5.688 1.00 0.00 55 LEU A N 4
ATOM 3790 C CA . LEU A 1 55 ? -7.992 -4.863 4.768 1.00 0.00 55 LEU A CA 4
ATOM 3791 C C . LEU A 1 55 ? -6.795 -4.304 5.542 1.00 0.00 55 LEU A C 4
ATOM 3792 O O . LEU A 1 55 ? -6.934 -3.421 6.364 1.00 0.00 55 LEU A O 4
ATOM 3808 N N . TYR A 1 56 ? -5.619 -4.805 5.278 1.00 0.00 56 TYR A N 4
ATOM 3809 C CA . TYR A 1 56 ? -4.413 -4.294 5.990 1.00 0.00 56 TYR A CA 4
ATOM 3810 C C . TYR A 1 56 ? -3.957 -2.981 5.349 1.00 0.00 56 TYR A C 4
ATOM 3811 O O . TYR A 1 56 ? -3.313 -2.973 4.318 1.00 0.00 56 TYR A O 4
ATOM 3829 N N . VAL A 1 57 ? -4.296 -1.870 5.943 1.00 0.00 57 VAL A N 4
ATOM 3830 C CA . VAL A 1 57 ? -3.894 -0.558 5.358 1.00 0.00 57 VAL A CA 4
ATOM 3831 C C . VAL A 1 57 ? -2.667 0.008 6.082 1.00 0.00 57 VAL A C 4
ATOM 3832 O O . VAL A 1 57 ? -2.499 -0.165 7.273 1.00 0.00 57 VAL A O 4
ATOM 3845 N N . LEU A 1 58 ? -1.815 0.691 5.366 1.00 0.00 58 LEU A N 4
ATOM 3846 C CA . LEU A 1 58 ? -0.600 1.281 5.998 1.00 0.00 58 LEU A CA 4
ATOM 3847 C C . LEU A 1 58 ? -0.048 2.405 5.115 1.00 0.00 58 LEU A C 4
ATOM 3848 O O . LEU A 1 58 ? 0.322 2.185 3.978 1.00 0.00 58 LEU A O 4
ATOM 3864 N N . CYS A 1 59 ? 0.002 3.607 5.620 1.00 0.00 59 CYS A N 4
ATOM 3865 C CA . CYS A 1 59 ? 0.522 4.736 4.796 1.00 0.00 59 CYS A CA 4
ATOM 3866 C C . CYS A 1 59 ? 1.587 5.522 5.567 1.00 0.00 59 CYS A C 4
ATOM 3867 O O . CYS A 1 59 ? 1.655 5.467 6.780 1.00 0.00 59 CYS A O 4
ATOM 3874 N N . CYS A 1 60 ? 2.414 6.258 4.873 1.00 0.00 60 CYS A N 4
ATOM 3875 C CA . CYS A 1 60 ? 3.470 7.053 5.568 1.00 0.00 60 CYS A CA 4
ATOM 3876 C C . CYS A 1 60 ? 3.572 8.451 4.956 1.00 0.00 60 CYS A C 4
ATOM 3877 O O . CYS A 1 60 ? 3.279 8.655 3.793 1.00 0.00 60 CYS A O 4
ATOM 3884 N N . THR A 1 61 ? 3.992 9.415 5.730 1.00 0.00 61 THR A N 4
ATOM 3885 C CA . THR A 1 61 ? 4.117 10.795 5.197 1.00 0.00 61 THR A CA 4
ATOM 3886 C C . THR A 1 61 ? 5.405 10.927 4.384 1.00 0.00 61 THR A C 4
ATOM 3887 O O . THR A 1 61 ? 6.204 10.016 4.329 1.00 0.00 61 THR A O 4
ATOM 3898 N N . THR A 1 62 ? 5.603 12.052 3.750 1.00 0.00 62 THR A N 4
ATOM 3899 C CA . THR A 1 62 ? 6.834 12.251 2.930 1.00 0.00 62 THR A CA 4
ATOM 3900 C C . THR A 1 62 ? 6.875 11.238 1.781 1.00 0.00 62 THR A C 4
ATOM 3901 O O . THR A 1 62 ? 6.747 11.595 0.627 1.00 0.00 62 THR A O 4
ATOM 3912 N N . ASP A 1 63 ? 7.046 9.974 2.081 1.00 0.00 63 ASP A N 4
ATOM 3913 C CA . ASP A 1 63 ? 7.086 8.951 0.993 1.00 0.00 63 ASP A CA 4
ATOM 3914 C C . ASP A 1 63 ? 7.575 7.599 1.527 1.00 0.00 63 ASP A C 4
ATOM 3915 O O . ASP A 1 63 ? 8.758 7.386 1.705 1.00 0.00 63 ASP A O 4
ATOM 3924 N N . ASP A 1 64 ? 6.679 6.674 1.758 1.00 0.00 64 ASP A N 4
ATOM 3925 C CA . ASP A 1 64 ? 7.111 5.325 2.251 1.00 0.00 64 ASP A CA 4
ATOM 3926 C C . ASP A 1 64 ? 7.820 5.403 3.616 1.00 0.00 64 ASP A C 4
ATOM 3927 O O . ASP A 1 64 ? 7.296 4.930 4.602 1.00 0.00 64 ASP A O 4
ATOM 3936 N N . CYS A 1 65 ? 9.019 5.964 3.659 1.00 0.00 65 CYS A N 4
ATOM 3937 C CA . CYS A 1 65 ? 9.818 6.065 4.931 1.00 0.00 65 CYS A CA 4
ATOM 3938 C C . CYS A 1 65 ? 10.699 4.822 5.069 1.00 0.00 65 CYS A C 4
ATOM 3939 O O . CYS A 1 65 ? 10.890 4.295 6.147 1.00 0.00 65 CYS A O 4
ATOM 3946 N N . ASN A 1 66 ? 11.238 4.358 3.975 1.00 0.00 66 ASN A N 4
ATOM 3947 C CA . ASN A 1 66 ? 12.112 3.153 4.015 1.00 0.00 66 ASN A CA 4
ATOM 3948 C C . ASN A 1 66 ? 13.263 3.366 5.003 1.00 0.00 66 ASN A C 4
ATOM 3949 O O . ASN A 1 66 ? 13.146 2.906 6.127 1.00 0.00 66 ASN A O 4
ATOM 3961 N N . MET A 1 1 ? 11.491 12.561 -3.679 1.00 0.00 1 MET A N 5
ATOM 3962 C CA . MET A 1 1 ? 11.319 11.264 -2.963 1.00 0.00 1 MET A CA 5
ATOM 3963 C C . MET A 1 1 ? 10.563 10.267 -3.844 1.00 0.00 1 MET A C 5
ATOM 3964 O O . MET A 1 1 ? 9.921 10.638 -4.807 1.00 0.00 1 MET A O 5
ATOM 3980 N N . LYS A 1 2 ? 10.633 9.004 -3.522 1.00 0.00 2 LYS A N 5
ATOM 3981 C CA . LYS A 1 2 ? 9.917 7.985 -4.344 1.00 0.00 2 LYS A CA 5
ATOM 3982 C C . LYS A 1 2 ? 9.308 6.909 -3.442 1.00 0.00 2 LYS A C 5
ATOM 3983 O O . LYS A 1 2 ? 9.708 6.734 -2.307 1.00 0.00 2 LYS A O 5
ATOM 4002 N N . CYS A 1 3 ? 8.343 6.183 -3.939 1.00 0.00 3 CYS A N 5
ATOM 4003 C CA . CYS A 1 3 ? 7.709 5.114 -3.116 1.00 0.00 3 CYS A CA 5
ATOM 4004 C C . CYS A 1 3 ? 7.800 3.773 -3.848 1.00 0.00 3 CYS A C 5
ATOM 4005 O O . CYS A 1 3 ? 7.164 3.566 -4.861 1.00 0.00 3 CYS A O 5
ATOM 4012 N N . LYS A 1 4 ? 8.595 2.870 -3.343 1.00 0.00 4 LYS A N 5
ATOM 4013 C CA . LYS A 1 4 ? 8.745 1.540 -4.007 1.00 0.00 4 LYS A CA 5
ATOM 4014 C C . LYS A 1 4 ? 7.566 0.626 -3.657 1.00 0.00 4 LYS A C 5
ATOM 4015 O O . LYS A 1 4 ? 7.115 0.582 -2.530 1.00 0.00 4 LYS A O 5
ATOM 4034 N N . ILE A 1 5 ? 7.070 -0.108 -4.617 1.00 0.00 5 ILE A N 5
ATOM 4035 C CA . ILE A 1 5 ? 5.925 -1.023 -4.342 1.00 0.00 5 ILE A CA 5
ATOM 4036 C C . ILE A 1 5 ? 6.133 -2.366 -5.053 1.00 0.00 5 ILE A C 5
ATOM 4037 O O . ILE A 1 5 ? 6.868 -2.463 -6.022 1.00 0.00 5 ILE A O 5
ATOM 4053 N N . CYS A 1 6 ? 5.493 -3.400 -4.574 1.00 0.00 6 CYS A N 5
ATOM 4054 C CA . CYS A 1 6 ? 5.646 -4.743 -5.206 1.00 0.00 6 CYS A CA 5
ATOM 4055 C C . CYS A 1 6 ? 4.517 -5.673 -4.746 1.00 0.00 6 CYS A C 5
ATOM 4056 O O . CYS A 1 6 ? 3.817 -5.390 -3.795 1.00 0.00 6 CYS A O 5
ATOM 4063 N N . ASN A 1 7 ? 4.330 -6.775 -5.423 1.00 0.00 7 ASN A N 5
ATOM 4064 C CA . ASN A 1 7 ? 3.242 -7.723 -5.036 1.00 0.00 7 ASN A CA 5
ATOM 4065 C C . ASN A 1 7 ? 3.348 -8.104 -3.554 1.00 0.00 7 ASN A C 5
ATOM 4066 O O . ASN A 1 7 ? 4.029 -7.462 -2.781 1.00 0.00 7 ASN A O 5
ATOM 4077 N N . PHE A 1 8 ? 2.666 -9.145 -3.156 1.00 0.00 8 PHE A N 5
ATOM 4078 C CA . PHE A 1 8 ? 2.708 -9.571 -1.724 1.00 0.00 8 PHE A CA 5
ATOM 4079 C C . PHE A 1 8 ? 4.084 -10.141 -1.362 1.00 0.00 8 PHE A C 5
ATOM 4080 O O . PHE A 1 8 ? 4.286 -11.339 -1.346 1.00 0.00 8 PHE A O 5
ATOM 4097 N N . ASP A 1 9 ? 5.026 -9.291 -1.057 1.00 0.00 9 ASP A N 5
ATOM 4098 C CA . ASP A 1 9 ? 6.386 -9.779 -0.681 1.00 0.00 9 ASP A CA 5
ATOM 4099 C C . ASP A 1 9 ? 6.940 -10.725 -1.750 1.00 0.00 9 ASP A C 5
ATOM 4100 O O . ASP A 1 9 ? 7.881 -11.459 -1.514 1.00 0.00 9 ASP A O 5
ATOM 4109 N N . THR A 1 10 ? 6.374 -10.714 -2.925 1.00 0.00 10 THR A N 5
ATOM 4110 C CA . THR A 1 10 ? 6.880 -11.608 -4.003 1.00 0.00 10 THR A CA 5
ATOM 4111 C C . THR A 1 10 ? 7.448 -10.762 -5.142 1.00 0.00 10 THR A C 5
ATOM 4112 O O . THR A 1 10 ? 7.559 -11.205 -6.268 1.00 0.00 10 THR A O 5
ATOM 4123 N N . CYS A 1 11 ? 7.803 -9.540 -4.852 1.00 0.00 11 CYS A N 5
ATOM 4124 C CA . CYS A 1 11 ? 8.361 -8.649 -5.905 1.00 0.00 11 CYS A CA 5
ATOM 4125 C C . CYS A 1 11 ? 9.384 -7.690 -5.293 1.00 0.00 11 CYS A C 5
ATOM 4126 O O . CYS A 1 11 ? 9.109 -7.005 -4.329 1.00 0.00 11 CYS A O 5
ATOM 4133 N N . ARG A 1 12 ? 10.564 -7.633 -5.851 1.00 0.00 12 ARG A N 5
ATOM 4134 C CA . ARG A 1 12 ? 11.602 -6.713 -5.305 1.00 0.00 12 ARG A CA 5
ATOM 4135 C C . ARG A 1 12 ? 11.360 -5.300 -5.837 1.00 0.00 12 ARG A C 5
ATOM 4136 O O . ARG A 1 12 ? 10.807 -5.129 -6.902 1.00 0.00 12 ARG A O 5
ATOM 4157 N N . ALA A 1 13 ? 11.762 -4.296 -5.091 1.00 0.00 13 ALA A N 5
ATOM 4158 C CA . ALA A 1 13 ? 11.557 -2.872 -5.520 1.00 0.00 13 ALA A CA 5
ATOM 4159 C C . ALA A 1 13 ? 11.473 -2.747 -7.045 1.00 0.00 13 ALA A C 5
ATOM 4160 O O . ALA A 1 13 ? 12.461 -2.529 -7.718 1.00 0.00 13 ALA A O 5
ATOM 4167 N N . GLY A 1 14 ? 10.296 -2.886 -7.587 1.00 0.00 14 GLY A N 5
ATOM 4168 C CA . GLY A 1 14 ? 10.133 -2.778 -9.064 1.00 0.00 14 GLY A CA 5
ATOM 4169 C C . GLY A 1 14 ? 9.041 -1.756 -9.384 1.00 0.00 14 GLY A C 5
ATOM 4170 O O . GLY A 1 14 ? 9.059 -1.121 -10.419 1.00 0.00 14 GLY A O 5
ATOM 4174 N N . GLU A 1 15 ? 8.090 -1.585 -8.503 1.00 0.00 15 GLU A N 5
ATOM 4175 C CA . GLU A 1 15 ? 7.008 -0.597 -8.768 1.00 0.00 15 GLU A CA 5
ATOM 4176 C C . GLU A 1 15 ? 7.231 0.656 -7.918 1.00 0.00 15 GLU A C 5
ATOM 4177 O O . GLU A 1 15 ? 6.485 0.938 -7.002 1.00 0.00 15 GLU A O 5
ATOM 4189 N N . LEU A 1 16 ? 8.257 1.408 -8.210 1.00 0.00 16 LEU A N 5
ATOM 4190 C CA . LEU A 1 16 ? 8.529 2.636 -7.412 1.00 0.00 16 LEU A CA 5
ATOM 4191 C C . LEU A 1 16 ? 8.082 3.884 -8.178 1.00 0.00 16 LEU A C 5
ATOM 4192 O O . LEU A 1 16 ? 8.286 3.999 -9.371 1.00 0.00 16 LEU A O 5
ATOM 4208 N N . LYS A 1 17 ? 7.477 4.820 -7.498 1.00 0.00 17 LYS A N 5
ATOM 4209 C CA . LYS A 1 17 ? 7.018 6.063 -8.183 1.00 0.00 17 LYS A CA 5
ATOM 4210 C C . LYS A 1 17 ? 7.344 7.287 -7.323 1.00 0.00 17 LYS A C 5
ATOM 4211 O O . LYS A 1 17 ? 8.158 7.224 -6.422 1.00 0.00 17 LYS A O 5
ATOM 4230 N N . VAL A 1 18 ? 6.722 8.401 -7.595 1.00 0.00 18 VAL A N 5
ATOM 4231 C CA . VAL A 1 18 ? 7.003 9.627 -6.797 1.00 0.00 18 VAL A CA 5
ATOM 4232 C C . VAL A 1 18 ? 5.697 10.271 -6.325 1.00 0.00 18 VAL A C 5
ATOM 4233 O O . VAL A 1 18 ? 4.687 10.219 -6.999 1.00 0.00 18 VAL A O 5
ATOM 4246 N N . CYS A 1 19 ? 5.711 10.880 -5.171 1.00 0.00 19 CYS A N 5
ATOM 4247 C CA . CYS A 1 19 ? 4.475 11.533 -4.651 1.00 0.00 19 CYS A CA 5
ATOM 4248 C C . CYS A 1 19 ? 4.776 12.263 -3.340 1.00 0.00 19 CYS A C 5
ATOM 4249 O O . CYS A 1 19 ? 4.256 13.329 -3.077 1.00 0.00 19 CYS A O 5
ATOM 4256 N N . ALA A 1 20 ? 5.614 11.696 -2.515 1.00 0.00 20 ALA A N 5
ATOM 4257 C CA . ALA A 1 20 ? 5.951 12.355 -1.221 1.00 0.00 20 ALA A CA 5
ATOM 4258 C C . ALA A 1 20 ? 6.629 13.704 -1.471 1.00 0.00 20 ALA A C 5
ATOM 4259 O O . ALA A 1 20 ? 7.838 13.819 -1.434 1.00 0.00 20 ALA A O 5
ATOM 4266 N N . SER A 1 21 ? 5.859 14.727 -1.723 1.00 0.00 21 SER A N 5
ATOM 4267 C CA . SER A 1 21 ? 6.459 16.068 -1.974 1.00 0.00 21 SER A CA 5
ATOM 4268 C C . SER A 1 21 ? 5.922 17.082 -0.959 1.00 0.00 21 SER A C 5
ATOM 4269 O O . SER A 1 21 ? 6.636 17.950 -0.497 1.00 0.00 21 SER A O 5
ATOM 4277 N N . GLY A 1 22 ? 4.670 16.975 -0.608 1.00 0.00 22 GLY A N 5
ATOM 4278 C CA . GLY A 1 22 ? 4.088 17.930 0.377 1.00 0.00 22 GLY A CA 5
ATOM 4279 C C . GLY A 1 22 ? 3.242 17.164 1.396 1.00 0.00 22 GLY A C 5
ATOM 4280 O O . GLY A 1 22 ? 3.741 16.685 2.395 1.00 0.00 22 GLY A O 5
ATOM 4284 N N . GLU A 1 23 ? 1.965 17.041 1.152 1.00 0.00 23 GLU A N 5
ATOM 4285 C CA . GLU A 1 23 ? 1.093 16.304 2.112 1.00 0.00 23 GLU A CA 5
ATOM 4286 C C . GLU A 1 23 ? 0.507 15.055 1.446 1.00 0.00 23 GLU A C 5
ATOM 4287 O O . GLU A 1 23 ? -0.661 15.007 1.113 1.00 0.00 23 GLU A O 5
ATOM 4299 N N . LYS A 1 24 ? 1.308 14.044 1.251 1.00 0.00 24 LYS A N 5
ATOM 4300 C CA . LYS A 1 24 ? 0.799 12.796 0.610 1.00 0.00 24 LYS A CA 5
ATOM 4301 C C . LYS A 1 24 ? 1.580 11.585 1.127 1.00 0.00 24 LYS A C 5
ATOM 4302 O O . LYS A 1 24 ? 2.781 11.497 0.967 1.00 0.00 24 LYS A O 5
ATOM 4321 N N . TYR A 1 25 ? 0.911 10.652 1.749 1.00 0.00 25 TYR A N 5
ATOM 4322 C CA . TYR A 1 25 ? 1.622 9.455 2.277 1.00 0.00 25 TYR A CA 5
ATOM 4323 C C . TYR A 1 25 ? 1.285 8.221 1.439 1.00 0.00 25 TYR A C 5
ATOM 4324 O O . TYR A 1 25 ? 0.182 8.073 0.952 1.00 0.00 25 TYR A O 5
ATOM 4342 N N . CYS A 1 26 ? 2.221 7.324 1.278 1.00 0.00 26 CYS A N 5
ATOM 4343 C CA . CYS A 1 26 ? 1.936 6.096 0.484 1.00 0.00 26 CYS A CA 5
ATOM 4344 C C . CYS A 1 26 ? 1.030 5.173 1.300 1.00 0.00 26 CYS A C 5
ATOM 4345 O O . CYS A 1 26 ? 1.366 4.769 2.398 1.00 0.00 26 CYS A O 5
ATOM 4352 N N . PHE A 1 27 ? -0.124 4.848 0.785 1.00 0.00 27 PHE A N 5
ATOM 4353 C CA . PHE A 1 27 ? -1.053 3.965 1.545 1.00 0.00 27 PHE A CA 5
ATOM 4354 C C . PHE A 1 27 ? -0.929 2.515 1.077 1.00 0.00 27 PHE A C 5
ATOM 4355 O O . PHE A 1 27 ? -0.970 2.222 -0.102 1.00 0.00 27 PHE A O 5
ATOM 4372 N N . LYS A 1 28 ? -0.785 1.603 2.000 1.00 0.00 28 LYS A N 5
ATOM 4373 C CA . LYS A 1 28 ? -0.668 0.167 1.623 1.00 0.00 28 LYS A CA 5
ATOM 4374 C C . LYS A 1 28 ? -1.944 -0.573 2.029 1.00 0.00 28 LYS A C 5
ATOM 4375 O O . LYS A 1 28 ? -2.253 -0.700 3.197 1.00 0.00 28 LYS A O 5
ATOM 4394 N N . GLU A 1 29 ? -2.694 -1.052 1.074 1.00 0.00 29 GLU A N 5
ATOM 4395 C CA . GLU A 1 29 ? -3.954 -1.770 1.414 1.00 0.00 29 GLU A CA 5
ATOM 4396 C C . GLU A 1 29 ? -3.832 -3.259 1.076 1.00 0.00 29 GLU A C 5
ATOM 4397 O O . GLU A 1 29 ? -3.330 -3.630 0.035 1.00 0.00 29 GLU A O 5
ATOM 4409 N N . SER A 1 30 ? -4.290 -4.111 1.951 1.00 0.00 30 SER A N 5
ATOM 4410 C CA . SER A 1 30 ? -4.206 -5.576 1.684 1.00 0.00 30 SER A CA 5
ATOM 4411 C C . SER A 1 30 ? -5.595 -6.209 1.798 1.00 0.00 30 SER A C 5
ATOM 4412 O O . SER A 1 30 ? -6.182 -6.255 2.861 1.00 0.00 30 SER A O 5
ATOM 4420 N N . TRP A 1 31 ? -6.126 -6.693 0.708 1.00 0.00 31 TRP A N 5
ATOM 4421 C CA . TRP A 1 31 ? -7.478 -7.319 0.753 1.00 0.00 31 TRP A CA 5
ATOM 4422 C C . TRP A 1 31 ? -7.357 -8.820 1.034 1.00 0.00 31 TRP A C 5
ATOM 4423 O O . TRP A 1 31 ? -6.779 -9.560 0.264 1.00 0.00 31 TRP A O 5
ATOM 4444 N N . ARG A 1 32 ? -7.897 -9.271 2.134 1.00 0.00 32 ARG A N 5
ATOM 4445 C CA . ARG A 1 32 ? -7.810 -10.722 2.465 1.00 0.00 32 ARG A CA 5
ATOM 4446 C C . ARG A 1 32 ? -9.015 -11.471 1.891 1.00 0.00 32 ARG A C 5
ATOM 4447 O O . ARG A 1 32 ? -10.006 -11.683 2.563 1.00 0.00 32 ARG A O 5
ATOM 4468 N N . GLU A 1 33 ? -8.940 -11.875 0.652 1.00 0.00 33 GLU A N 5
ATOM 4469 C CA . GLU A 1 33 ? -10.080 -12.611 0.036 1.00 0.00 33 GLU A CA 5
ATOM 4470 C C . GLU A 1 33 ? -10.330 -13.921 0.789 1.00 0.00 33 GLU A C 5
ATOM 4471 O O . GLU A 1 33 ? -9.409 -14.624 1.153 1.00 0.00 33 GLU A O 5
ATOM 4483 N N . ALA A 1 34 ? -11.570 -14.254 1.023 1.00 0.00 34 ALA A N 5
ATOM 4484 C CA . ALA A 1 34 ? -11.878 -15.519 1.750 1.00 0.00 34 ALA A CA 5
ATOM 4485 C C . ALA A 1 34 ? -11.118 -16.689 1.122 1.00 0.00 34 ALA A C 5
ATOM 4486 O O . ALA A 1 34 ? -10.726 -17.620 1.797 1.00 0.00 34 ALA A O 5
ATOM 4493 N N . ARG A 1 35 ? -10.907 -16.650 -0.165 1.00 0.00 35 ARG A N 5
ATOM 4494 C CA . ARG A 1 35 ? -10.172 -17.761 -0.835 1.00 0.00 35 ARG A CA 5
ATOM 4495 C C . ARG A 1 35 ? -8.928 -17.220 -1.545 1.00 0.00 35 ARG A C 5
ATOM 4496 O O . ARG A 1 35 ? -8.551 -17.688 -2.601 1.00 0.00 35 ARG A O 5
ATOM 4517 N N . GLY A 1 36 ? -8.290 -16.234 -0.973 1.00 0.00 36 GLY A N 5
ATOM 4518 C CA . GLY A 1 36 ? -7.073 -15.663 -1.615 1.00 0.00 36 GLY A CA 5
ATOM 4519 C C . GLY A 1 36 ? -6.751 -14.307 -0.982 1.00 0.00 36 GLY A C 5
ATOM 4520 O O . GLY A 1 36 ? -7.297 -13.946 0.041 1.00 0.00 36 GLY A O 5
ATOM 4524 N N . THR A 1 37 ? -5.868 -13.556 -1.581 1.00 0.00 37 THR A N 5
ATOM 4525 C CA . THR A 1 37 ? -5.515 -12.225 -1.009 1.00 0.00 37 THR A CA 5
ATOM 4526 C C . THR A 1 37 ? -4.930 -11.316 -2.094 1.00 0.00 37 THR A C 5
ATOM 4527 O O . THR A 1 37 ? -4.323 -11.774 -3.042 1.00 0.00 37 THR A O 5
ATOM 4538 N N . ARG A 1 38 ? -5.107 -10.030 -1.960 1.00 0.00 38 ARG A N 5
ATOM 4539 C CA . ARG A 1 38 ? -4.562 -9.088 -2.980 1.00 0.00 38 ARG A CA 5
ATOM 4540 C C . ARG A 1 38 ? -3.961 -7.860 -2.292 1.00 0.00 38 ARG A C 5
ATOM 4541 O O . ARG A 1 38 ? -4.619 -7.183 -1.526 1.00 0.00 38 ARG A O 5
ATOM 4562 N N . ILE A 1 39 ? -2.717 -7.568 -2.554 1.00 0.00 39 ILE A N 5
ATOM 4563 C CA . ILE A 1 39 ? -2.080 -6.384 -1.909 1.00 0.00 39 ILE A CA 5
ATOM 4564 C C . ILE A 1 39 ? -1.960 -5.231 -2.912 1.00 0.00 39 ILE A C 5
ATOM 4565 O O . ILE A 1 39 ? -1.478 -5.402 -4.015 1.00 0.00 39 ILE A O 5
ATOM 4581 N N . GLU A 1 40 ? -2.393 -4.060 -2.535 1.00 0.00 40 GLU A N 5
ATOM 4582 C CA . GLU A 1 40 ? -2.305 -2.895 -3.462 1.00 0.00 40 GLU A CA 5
ATOM 4583 C C . GLU A 1 40 ? -1.697 -1.690 -2.738 1.00 0.00 40 GLU A C 5
ATOM 4584 O O . GLU A 1 40 ? -1.952 -1.463 -1.572 1.00 0.00 40 GLU A O 5
ATOM 4596 N N . ARG A 1 41 ? -0.897 -0.917 -3.418 1.00 0.00 41 ARG A N 5
ATOM 4597 C CA . ARG A 1 41 ? -0.277 0.271 -2.765 1.00 0.00 41 ARG A CA 5
ATOM 4598 C C . ARG A 1 41 ? -0.520 1.524 -3.609 1.00 0.00 41 ARG A C 5
ATOM 4599 O O . ARG A 1 41 ? -1.015 1.451 -4.717 1.00 0.00 41 ARG A O 5
ATOM 4620 N N . GLY A 1 42 ? -0.178 2.673 -3.094 1.00 0.00 42 GLY A N 5
ATOM 4621 C CA . GLY A 1 42 ? -0.390 3.929 -3.867 1.00 0.00 42 GLY A CA 5
ATOM 4622 C C . GLY A 1 42 ? -0.067 5.134 -2.982 1.00 0.00 42 GLY A C 5
ATOM 4623 O O . GLY A 1 42 ? 0.641 5.023 -2.002 1.00 0.00 42 GLY A O 5
ATOM 4627 N N . CYS A 1 43 ? -0.581 6.284 -3.321 1.00 0.00 43 CYS A N 5
ATOM 4628 C CA . CYS A 1 43 ? -0.302 7.496 -2.497 1.00 0.00 43 CYS A CA 5
ATOM 4629 C C . CYS A 1 43 ? -1.597 8.275 -2.246 1.00 0.00 43 CYS A C 5
ATOM 4630 O O . CYS A 1 43 ? -2.347 8.559 -3.158 1.00 0.00 43 CYS A O 5
ATOM 4637 N N . ALA A 1 44 ? -1.863 8.623 -1.016 1.00 0.00 44 ALA A N 5
ATOM 4638 C CA . ALA A 1 44 ? -3.107 9.386 -0.710 1.00 0.00 44 ALA A CA 5
ATOM 4639 C C . ALA A 1 44 ? -2.969 10.120 0.626 1.00 0.00 44 ALA A C 5
ATOM 4640 O O . ALA A 1 44 ? -1.896 10.205 1.193 1.00 0.00 44 ALA A O 5
ATOM 4647 N N . ALA A 1 45 ? -4.049 10.652 1.132 1.00 0.00 45 ALA A N 5
ATOM 4648 C CA . ALA A 1 45 ? -3.984 11.384 2.430 1.00 0.00 45 ALA A CA 5
ATOM 4649 C C . ALA A 1 45 ? -5.040 10.847 3.404 1.00 0.00 45 ALA A C 5
ATOM 4650 O O . ALA A 1 45 ? -4.941 11.032 4.602 1.00 0.00 45 ALA A O 5
ATOM 4657 N N . THR A 1 46 ? -6.050 10.186 2.905 1.00 0.00 46 THR A N 5
ATOM 4658 C CA . THR A 1 46 ? -7.104 9.643 3.811 1.00 0.00 46 THR A CA 5
ATOM 4659 C C . THR A 1 46 ? -6.981 8.120 3.913 1.00 0.00 46 THR A C 5
ATOM 4660 O O . THR A 1 46 ? -7.006 7.417 2.922 1.00 0.00 46 THR A O 5
ATOM 4671 N N . CYS A 1 47 ? -6.844 7.606 5.104 1.00 0.00 47 CYS A N 5
ATOM 4672 C CA . CYS A 1 47 ? -6.713 6.131 5.271 1.00 0.00 47 CYS A CA 5
ATOM 4673 C C . CYS A 1 47 ? -7.998 5.544 5.862 1.00 0.00 47 CYS A C 5
ATOM 4674 O O . CYS A 1 47 ? -8.274 5.709 7.033 1.00 0.00 47 CYS A O 5
ATOM 4681 N N . PRO A 1 48 ? -8.741 4.869 5.027 1.00 0.00 48 PRO A N 5
ATOM 4682 C CA . PRO A 1 48 ? -10.008 4.242 5.472 1.00 0.00 48 PRO A CA 5
ATOM 4683 C C . PRO A 1 48 ? -9.713 2.986 6.296 1.00 0.00 48 PRO A C 5
ATOM 4684 O O . PRO A 1 48 ? -8.593 2.750 6.703 1.00 0.00 48 PRO A O 5
ATOM 4695 N N . LYS A 1 49 ? -10.706 2.176 6.542 1.00 0.00 49 LYS A N 5
ATOM 4696 C CA . LYS A 1 49 ? -10.473 0.936 7.337 1.00 0.00 49 LYS A CA 5
ATOM 4697 C C . LYS A 1 49 ? -10.922 -0.293 6.542 1.00 0.00 49 LYS A C 5
ATOM 4698 O O . LYS A 1 49 ? -10.975 -0.273 5.329 1.00 0.00 49 LYS A O 5
ATOM 4717 N N . GLY A 1 50 ? -11.245 -1.363 7.217 1.00 0.00 50 GLY A N 5
ATOM 4718 C CA . GLY A 1 50 ? -11.690 -2.590 6.498 1.00 0.00 50 GLY A CA 5
ATOM 4719 C C . GLY A 1 50 ? -12.868 -3.221 7.242 1.00 0.00 50 GLY A C 5
ATOM 4720 O O . GLY A 1 50 ? -13.621 -2.547 7.917 1.00 0.00 50 GLY A O 5
ATOM 4724 N N . SER A 1 51 ? -13.033 -4.510 7.126 1.00 0.00 51 SER A N 5
ATOM 4725 C CA . SER A 1 51 ? -14.162 -5.185 7.826 1.00 0.00 51 SER A CA 5
ATOM 4726 C C . SER A 1 51 ? -13.893 -6.688 7.932 1.00 0.00 51 SER A C 5
ATOM 4727 O O . SER A 1 51 ? -12.795 -7.151 7.694 1.00 0.00 51 SER A O 5
ATOM 4735 N N . VAL A 1 52 ? -14.887 -7.456 8.286 1.00 0.00 52 VAL A N 5
ATOM 4736 C CA . VAL A 1 52 ? -14.686 -8.927 8.405 1.00 0.00 52 VAL A CA 5
ATOM 4737 C C . VAL A 1 52 ? -14.055 -9.480 7.123 1.00 0.00 52 VAL A C 5
ATOM 4738 O O . VAL A 1 52 ? -13.400 -10.504 7.133 1.00 0.00 52 VAL A O 5
ATOM 4751 N N . TYR A 1 53 ? -14.248 -8.812 6.019 1.00 0.00 53 TYR A N 5
ATOM 4752 C CA . TYR A 1 53 ? -13.660 -9.300 4.738 1.00 0.00 53 TYR A CA 5
ATOM 4753 C C . TYR A 1 53 ? -12.136 -9.378 4.851 1.00 0.00 53 TYR A C 5
ATOM 4754 O O . TYR A 1 53 ? -11.516 -10.313 4.385 1.00 0.00 53 TYR A O 5
ATOM 4772 N N . GLY A 1 54 ? -11.527 -8.400 5.463 1.00 0.00 54 GLY A N 5
ATOM 4773 C CA . GLY A 1 54 ? -10.043 -8.415 5.603 1.00 0.00 54 GLY A CA 5
ATOM 4774 C C . GLY A 1 54 ? -9.450 -7.240 4.826 1.00 0.00 54 GLY A C 5
ATOM 4775 O O . GLY A 1 54 ? -8.604 -7.410 3.971 1.00 0.00 54 GLY A O 5
ATOM 4779 N N . LEU A 1 55 ? -9.891 -6.046 5.115 1.00 0.00 55 LEU A N 5
ATOM 4780 C CA . LEU A 1 55 ? -9.358 -4.859 4.392 1.00 0.00 55 LEU A CA 5
ATOM 4781 C C . LEU A 1 55 ? -8.322 -4.133 5.254 1.00 0.00 55 LEU A C 5
ATOM 4782 O O . LEU A 1 55 ? -8.659 -3.336 6.107 1.00 0.00 55 LEU A O 5
ATOM 4798 N N . TYR A 1 56 ? -7.063 -4.397 5.035 1.00 0.00 56 TYR A N 5
ATOM 4799 C CA . TYR A 1 56 ? -6.009 -3.717 5.841 1.00 0.00 56 TYR A CA 5
ATOM 4800 C C . TYR A 1 56 ? -5.522 -2.460 5.113 1.00 0.00 56 TYR A C 5
ATOM 4801 O O . TYR A 1 56 ? -5.507 -2.403 3.901 1.00 0.00 56 TYR A O 5
ATOM 4819 N N . VAL A 1 57 ? -5.127 -1.453 5.844 1.00 0.00 57 VAL A N 5
ATOM 4820 C CA . VAL A 1 57 ? -4.644 -0.204 5.188 1.00 0.00 57 VAL A CA 5
ATOM 4821 C C . VAL A 1 57 ? -3.631 0.510 6.087 1.00 0.00 57 VAL A C 5
ATOM 4822 O O . VAL A 1 57 ? -3.852 0.688 7.269 1.00 0.00 57 VAL A O 5
ATOM 4835 N N . LEU A 1 58 ? -2.521 0.919 5.536 1.00 0.00 58 LEU A N 5
ATOM 4836 C CA . LEU A 1 58 ? -1.494 1.619 6.362 1.00 0.00 58 LEU A CA 5
ATOM 4837 C C . LEU A 1 58 ? -0.801 2.706 5.535 1.00 0.00 58 LEU A C 5
ATOM 4838 O O . LEU A 1 58 ? -0.158 2.428 4.543 1.00 0.00 58 LEU A O 5
ATOM 4854 N N . CYS A 1 59 ? -0.922 3.943 5.939 1.00 0.00 59 CYS A N 5
ATOM 4855 C CA . CYS A 1 59 ? -0.264 5.041 5.172 1.00 0.00 59 CYS A CA 5
ATOM 4856 C C . CYS A 1 59 ? 1.055 5.432 5.840 1.00 0.00 59 CYS A C 5
ATOM 4857 O O . CYS A 1 59 ? 1.176 5.428 7.048 1.00 0.00 59 CYS A O 5
ATOM 4864 N N . CYS A 1 60 ? 2.043 5.766 5.060 1.00 0.00 60 CYS A N 5
ATOM 4865 C CA . CYS A 1 60 ? 3.358 6.158 5.648 1.00 0.00 60 CYS A CA 5
ATOM 4866 C C . CYS A 1 60 ? 4.093 7.117 4.707 1.00 0.00 60 CYS A C 5
ATOM 4867 O O . CYS A 1 60 ? 3.625 7.426 3.628 1.00 0.00 60 CYS A O 5
ATOM 4874 N N . THR A 1 61 ? 5.241 7.589 5.109 1.00 0.00 61 THR A N 5
ATOM 4875 C CA . THR A 1 61 ? 6.010 8.524 4.248 1.00 0.00 61 THR A CA 5
ATOM 4876 C C . THR A 1 61 ? 7.496 8.459 4.605 1.00 0.00 61 THR A C 5
ATOM 4877 O O . THR A 1 61 ? 7.916 7.642 5.399 1.00 0.00 61 THR A O 5
ATOM 4888 N N . THR A 1 62 ? 8.296 9.310 4.024 1.00 0.00 62 THR A N 5
ATOM 4889 C CA . THR A 1 62 ? 9.755 9.286 4.334 1.00 0.00 62 THR A CA 5
ATOM 4890 C C . THR A 1 62 ? 10.309 7.873 4.131 1.00 0.00 62 THR A C 5
ATOM 4891 O O . THR A 1 62 ? 10.105 6.993 4.944 1.00 0.00 62 THR A O 5
ATOM 4902 N N . ASP A 1 63 ? 11.005 7.649 3.051 1.00 0.00 63 ASP A N 5
ATOM 4903 C CA . ASP A 1 63 ? 11.568 6.292 2.796 1.00 0.00 63 ASP A CA 5
ATOM 4904 C C . ASP A 1 63 ? 10.436 5.289 2.556 1.00 0.00 63 ASP A C 5
ATOM 4905 O O . ASP A 1 63 ? 9.451 5.267 3.268 1.00 0.00 63 ASP A O 5
ATOM 4914 N N . ASP A 1 64 ? 10.571 4.457 1.560 1.00 0.00 64 ASP A N 5
ATOM 4915 C CA . ASP A 1 64 ? 9.503 3.449 1.271 1.00 0.00 64 ASP A CA 5
ATOM 4916 C C . ASP A 1 64 ? 8.175 4.134 0.911 1.00 0.00 64 ASP A C 5
ATOM 4917 O O . ASP A 1 64 ? 7.769 4.135 -0.234 1.00 0.00 64 ASP A O 5
ATOM 4926 N N . CYS A 1 65 ? 7.487 4.715 1.866 1.00 0.00 65 CYS A N 5
ATOM 4927 C CA . CYS A 1 65 ? 6.195 5.383 1.539 1.00 0.00 65 CYS A CA 5
ATOM 4928 C C . CYS A 1 65 ? 6.431 6.843 1.150 1.00 0.00 65 CYS A C 5
ATOM 4929 O O . CYS A 1 65 ? 5.540 7.666 1.220 1.00 0.00 65 CYS A O 5
ATOM 4936 N N . ASN A 1 66 ? 7.624 7.170 0.738 1.00 0.00 66 ASN A N 5
ATOM 4937 C CA . ASN A 1 66 ? 7.914 8.578 0.343 1.00 0.00 66 ASN A CA 5
ATOM 4938 C C . ASN A 1 66 ? 7.844 8.723 -1.179 1.00 0.00 66 ASN A C 5
ATOM 4939 O O . ASN A 1 66 ? 6.773 8.515 -1.725 1.00 0.00 66 ASN A O 5
ATOM 4951 N N . MET A 1 1 ? 12.549 11.391 -2.061 1.00 0.00 1 MET A N 6
ATOM 4952 C CA . MET A 1 1 ? 11.164 11.021 -1.650 1.00 0.00 1 MET A CA 6
ATOM 4953 C C . MET A 1 1 ? 10.488 10.199 -2.750 1.00 0.00 1 MET A C 6
ATOM 4954 O O . MET A 1 1 ? 10.226 10.688 -3.832 1.00 0.00 1 MET A O 6
ATOM 4970 N N . LYS A 1 2 ? 10.205 8.954 -2.485 1.00 0.00 2 LYS A N 6
ATOM 4971 C CA . LYS A 1 2 ? 9.548 8.102 -3.517 1.00 0.00 2 LYS A CA 6
ATOM 4972 C C . LYS A 1 2 ? 8.632 7.072 -2.853 1.00 0.00 2 LYS A C 6
ATOM 4973 O O . LYS A 1 2 ? 8.295 7.183 -1.692 1.00 0.00 2 LYS A O 6
ATOM 4992 N N . CYS A 1 3 ? 8.229 6.070 -3.582 1.00 0.00 3 CYS A N 6
ATOM 4993 C CA . CYS A 1 3 ? 7.338 5.025 -2.998 1.00 0.00 3 CYS A CA 6
ATOM 4994 C C . CYS A 1 3 ? 7.433 3.747 -3.831 1.00 0.00 3 CYS A C 6
ATOM 4995 O O . CYS A 1 3 ? 6.883 3.656 -4.909 1.00 0.00 3 CYS A O 6
ATOM 5002 N N . LYS A 1 4 ? 8.141 2.770 -3.341 1.00 0.00 4 LYS A N 6
ATOM 5003 C CA . LYS A 1 4 ? 8.298 1.496 -4.102 1.00 0.00 4 LYS A CA 6
ATOM 5004 C C . LYS A 1 4 ? 7.057 0.611 -3.951 1.00 0.00 4 LYS A C 6
ATOM 5005 O O . LYS A 1 4 ? 6.673 0.244 -2.858 1.00 0.00 4 LYS A O 6
ATOM 5024 N N . ILE A 1 5 ? 6.435 0.258 -5.045 1.00 0.00 5 ILE A N 6
ATOM 5025 C CA . ILE A 1 5 ? 5.227 -0.614 -4.971 1.00 0.00 5 ILE A CA 6
ATOM 5026 C C . ILE A 1 5 ? 5.603 -2.051 -5.346 1.00 0.00 5 ILE A C 6
ATOM 5027 O O . ILE A 1 5 ? 6.001 -2.327 -6.462 1.00 0.00 5 ILE A O 6
ATOM 5043 N N . CYS A 1 6 ? 5.483 -2.965 -4.422 1.00 0.00 6 CYS A N 6
ATOM 5044 C CA . CYS A 1 6 ? 5.838 -4.381 -4.724 1.00 0.00 6 CYS A CA 6
ATOM 5045 C C . CYS A 1 6 ? 4.615 -5.285 -4.555 1.00 0.00 6 CYS A C 6
ATOM 5046 O O . CYS A 1 6 ? 3.493 -4.825 -4.485 1.00 0.00 6 CYS A O 6
ATOM 5053 N N . ASN A 1 7 ? 4.827 -6.572 -4.489 1.00 0.00 7 ASN A N 6
ATOM 5054 C CA . ASN A 1 7 ? 3.681 -7.512 -4.323 1.00 0.00 7 ASN A CA 6
ATOM 5055 C C . ASN A 1 7 ? 3.696 -8.120 -2.917 1.00 0.00 7 ASN A C 6
ATOM 5056 O O . ASN A 1 7 ? 4.209 -7.535 -1.983 1.00 0.00 7 ASN A O 6
ATOM 5067 N N . PHE A 1 8 ? 3.135 -9.289 -2.756 1.00 0.00 8 PHE A N 6
ATOM 5068 C CA . PHE A 1 8 ? 3.119 -9.929 -1.409 1.00 0.00 8 PHE A CA 6
ATOM 5069 C C . PHE A 1 8 ? 4.506 -10.476 -1.059 1.00 0.00 8 PHE A C 6
ATOM 5070 O O . PHE A 1 8 ? 4.878 -11.559 -1.464 1.00 0.00 8 PHE A O 6
ATOM 5087 N N . ASP A 1 9 ? 5.273 -9.735 -0.306 1.00 0.00 9 ASP A N 6
ATOM 5088 C CA . ASP A 1 9 ? 6.634 -10.212 0.075 1.00 0.00 9 ASP A CA 6
ATOM 5089 C C . ASP A 1 9 ? 7.497 -10.419 -1.172 1.00 0.00 9 ASP A C 6
ATOM 5090 O O . ASP A 1 9 ? 8.393 -11.240 -1.189 1.00 0.00 9 ASP A O 6
ATOM 5099 N N . THR A 1 10 ? 7.239 -9.679 -2.214 1.00 0.00 10 THR A N 6
ATOM 5100 C CA . THR A 1 10 ? 8.048 -9.832 -3.456 1.00 0.00 10 THR A CA 6
ATOM 5101 C C . THR A 1 10 ? 7.978 -8.550 -4.288 1.00 0.00 10 THR A C 6
ATOM 5102 O O . THR A 1 10 ? 6.923 -7.977 -4.476 1.00 0.00 10 THR A O 6
ATOM 5113 N N . CYS A 1 11 ? 9.094 -8.093 -4.786 1.00 0.00 11 CYS A N 6
ATOM 5114 C CA . CYS A 1 11 ? 9.088 -6.845 -5.603 1.00 0.00 11 CYS A CA 6
ATOM 5115 C C . CYS A 1 11 ? 9.211 -7.185 -7.089 1.00 0.00 11 CYS A C 6
ATOM 5116 O O . CYS A 1 11 ? 9.968 -6.572 -7.816 1.00 0.00 11 CYS A O 6
ATOM 5123 N N . ARG A 1 12 ? 8.468 -8.154 -7.546 1.00 0.00 12 ARG A N 6
ATOM 5124 C CA . ARG A 1 12 ? 8.539 -8.529 -8.987 1.00 0.00 12 ARG A CA 6
ATOM 5125 C C . ARG A 1 12 ? 8.110 -7.348 -9.855 1.00 0.00 12 ARG A C 6
ATOM 5126 O O . ARG A 1 12 ? 8.458 -7.253 -11.015 1.00 0.00 12 ARG A O 6
ATOM 5147 N N . ALA A 1 13 ? 7.358 -6.444 -9.295 1.00 0.00 13 ALA A N 6
ATOM 5148 C CA . ALA A 1 13 ? 6.901 -5.261 -10.077 1.00 0.00 13 ALA A CA 6
ATOM 5149 C C . ALA A 1 13 ? 7.857 -4.086 -9.853 1.00 0.00 13 ALA A C 6
ATOM 5150 O O . ALA A 1 13 ? 8.212 -3.377 -10.773 1.00 0.00 13 ALA A O 6
ATOM 5157 N N . GLY A 1 14 ? 8.276 -3.877 -8.635 1.00 0.00 14 GLY A N 6
ATOM 5158 C CA . GLY A 1 14 ? 9.207 -2.750 -8.353 1.00 0.00 14 GLY A CA 6
ATOM 5159 C C . GLY A 1 14 ? 8.620 -1.454 -8.911 1.00 0.00 14 GLY A C 6
ATOM 5160 O O . GLY A 1 14 ? 9.322 -0.633 -9.466 1.00 0.00 14 GLY A O 6
ATOM 5164 N N . GLU A 1 15 ? 7.336 -1.262 -8.770 1.00 0.00 15 GLU A N 6
ATOM 5165 C CA . GLU A 1 15 ? 6.713 -0.015 -9.297 1.00 0.00 15 GLU A CA 6
ATOM 5166 C C . GLU A 1 15 ? 6.949 1.138 -8.321 1.00 0.00 15 GLU A C 6
ATOM 5167 O O . GLU A 1 15 ? 6.080 1.503 -7.554 1.00 0.00 15 GLU A O 6
ATOM 5179 N N . LEU A 1 16 ? 8.120 1.712 -8.339 1.00 0.00 16 LEU A N 6
ATOM 5180 C CA . LEU A 1 16 ? 8.405 2.836 -7.404 1.00 0.00 16 LEU A CA 6
ATOM 5181 C C . LEU A 1 16 ? 8.105 4.177 -8.075 1.00 0.00 16 LEU A C 6
ATOM 5182 O O . LEU A 1 16 ? 8.362 4.371 -9.247 1.00 0.00 16 LEU A O 6
ATOM 5198 N N . LYS A 1 17 ? 7.562 5.104 -7.334 1.00 0.00 17 LYS A N 6
ATOM 5199 C CA . LYS A 1 17 ? 7.241 6.436 -7.916 1.00 0.00 17 LYS A CA 6
ATOM 5200 C C . LYS A 1 17 ? 7.454 7.525 -6.864 1.00 0.00 17 LYS A C 6
ATOM 5201 O O . LYS A 1 17 ? 8.261 7.385 -5.967 1.00 0.00 17 LYS A O 6
ATOM 5220 N N . VAL A 1 18 ? 6.740 8.611 -6.968 1.00 0.00 18 VAL A N 6
ATOM 5221 C CA . VAL A 1 18 ? 6.906 9.707 -5.976 1.00 0.00 18 VAL A CA 6
ATOM 5222 C C . VAL A 1 18 ? 5.549 10.111 -5.395 1.00 0.00 18 VAL A C 6
ATOM 5223 O O . VAL A 1 18 ? 4.627 10.440 -6.114 1.00 0.00 18 VAL A O 6
ATOM 5236 N N . CYS A 1 19 ? 5.422 10.088 -4.097 1.00 0.00 19 CYS A N 6
ATOM 5237 C CA . CYS A 1 19 ? 4.126 10.469 -3.464 1.00 0.00 19 CYS A CA 6
ATOM 5238 C C . CYS A 1 19 ? 4.380 11.219 -2.153 1.00 0.00 19 CYS A C 6
ATOM 5239 O O . CYS A 1 19 ? 3.963 12.348 -1.983 1.00 0.00 19 CYS A O 6
ATOM 5246 N N . ALA A 1 20 ? 5.060 10.602 -1.224 1.00 0.00 20 ALA A N 6
ATOM 5247 C CA . ALA A 1 20 ? 5.338 11.286 0.073 1.00 0.00 20 ALA A CA 6
ATOM 5248 C C . ALA A 1 20 ? 6.188 12.539 -0.163 1.00 0.00 20 ALA A C 6
ATOM 5249 O O . ALA A 1 20 ? 7.372 12.557 0.106 1.00 0.00 20 ALA A O 6
ATOM 5256 N N . SER A 1 21 ? 5.590 13.585 -0.667 1.00 0.00 21 SER A N 6
ATOM 5257 C CA . SER A 1 21 ? 6.362 14.835 -0.922 1.00 0.00 21 SER A CA 6
ATOM 5258 C C . SER A 1 21 ? 5.405 16.006 -1.160 1.00 0.00 21 SER A C 6
ATOM 5259 O O . SER A 1 21 ? 5.673 16.890 -1.950 1.00 0.00 21 SER A O 6
ATOM 5267 N N . GLY A 1 22 ? 4.289 16.019 -0.484 1.00 0.00 22 GLY A N 6
ATOM 5268 C CA . GLY A 1 22 ? 3.316 17.131 -0.673 1.00 0.00 22 GLY A CA 6
ATOM 5269 C C . GLY A 1 22 ? 1.935 16.692 -0.183 1.00 0.00 22 GLY A C 6
ATOM 5270 O O . GLY A 1 22 ? 0.988 16.627 -0.941 1.00 0.00 22 GLY A O 6
ATOM 5274 N N . GLU A 1 23 ? 1.814 16.387 1.080 1.00 0.00 23 GLU A N 6
ATOM 5275 C CA . GLU A 1 23 ? 0.494 15.949 1.617 1.00 0.00 23 GLU A CA 6
ATOM 5276 C C . GLU A 1 23 ? 0.056 14.646 0.943 1.00 0.00 23 GLU A C 6
ATOM 5277 O O . GLU A 1 23 ? -1.089 14.248 1.024 1.00 0.00 23 GLU A O 6
ATOM 5289 N N . LYS A 1 24 ? 0.960 13.980 0.276 1.00 0.00 24 LYS A N 6
ATOM 5290 C CA . LYS A 1 24 ? 0.595 12.704 -0.405 1.00 0.00 24 LYS A CA 6
ATOM 5291 C C . LYS A 1 24 ? 1.206 11.513 0.339 1.00 0.00 24 LYS A C 6
ATOM 5292 O O . LYS A 1 24 ? 2.345 11.150 0.120 1.00 0.00 24 LYS A O 6
ATOM 5311 N N . TYR A 1 25 ? 0.457 10.901 1.214 1.00 0.00 25 TYR A N 6
ATOM 5312 C CA . TYR A 1 25 ? 0.993 9.732 1.970 1.00 0.00 25 TYR A CA 6
ATOM 5313 C C . TYR A 1 25 ? 0.781 8.445 1.169 1.00 0.00 25 TYR A C 6
ATOM 5314 O O . TYR A 1 25 ? -0.275 8.218 0.612 1.00 0.00 25 TYR A O 6
ATOM 5332 N N . CYS A 1 26 ? 1.769 7.593 1.115 1.00 0.00 26 CYS A N 6
ATOM 5333 C CA . CYS A 1 26 ? 1.603 6.317 0.358 1.00 0.00 26 CYS A CA 6
ATOM 5334 C C . CYS A 1 26 ? 0.918 5.283 1.253 1.00 0.00 26 CYS A C 6
ATOM 5335 O O . CYS A 1 26 ? 1.466 4.842 2.243 1.00 0.00 26 CYS A O 6
ATOM 5342 N N . PHE A 1 27 ? -0.288 4.908 0.922 1.00 0.00 27 PHE A N 6
ATOM 5343 C CA . PHE A 1 27 ? -1.018 3.920 1.767 1.00 0.00 27 PHE A CA 6
ATOM 5344 C C . PHE A 1 27 ? -1.020 2.535 1.119 1.00 0.00 27 PHE A C 6
ATOM 5345 O O . PHE A 1 27 ? -1.494 2.352 0.016 1.00 0.00 27 PHE A O 6
ATOM 5362 N N . LYS A 1 28 ? -0.504 1.556 1.810 1.00 0.00 28 LYS A N 6
ATOM 5363 C CA . LYS A 1 28 ? -0.488 0.176 1.252 1.00 0.00 28 LYS A CA 6
ATOM 5364 C C . LYS A 1 28 ? -1.726 -0.580 1.737 1.00 0.00 28 LYS A C 6
ATOM 5365 O O . LYS A 1 28 ? -1.895 -0.820 2.916 1.00 0.00 28 LYS A O 6
ATOM 5384 N N . GLU A 1 29 ? -2.599 -0.948 0.838 1.00 0.00 29 GLU A N 6
ATOM 5385 C CA . GLU A 1 29 ? -3.830 -1.677 1.256 1.00 0.00 29 GLU A CA 6
ATOM 5386 C C . GLU A 1 29 ? -3.702 -3.169 0.942 1.00 0.00 29 GLU A C 6
ATOM 5387 O O . GLU A 1 29 ? -3.448 -3.559 -0.181 1.00 0.00 29 GLU A O 6
ATOM 5399 N N . SER A 1 30 ? -3.882 -4.005 1.926 1.00 0.00 30 SER A N 6
ATOM 5400 C CA . SER A 1 30 ? -3.778 -5.472 1.687 1.00 0.00 30 SER A CA 6
ATOM 5401 C C . SER A 1 30 ? -5.163 -6.116 1.785 1.00 0.00 30 SER A C 6
ATOM 5402 O O . SER A 1 30 ? -5.819 -6.048 2.806 1.00 0.00 30 SER A O 6
ATOM 5410 N N . TRP A 1 31 ? -5.615 -6.735 0.728 1.00 0.00 31 TRP A N 6
ATOM 5411 C CA . TRP A 1 31 ? -6.959 -7.379 0.757 1.00 0.00 31 TRP A CA 6
ATOM 5412 C C . TRP A 1 31 ? -6.862 -8.787 1.347 1.00 0.00 31 TRP A C 6
ATOM 5413 O O . TRP A 1 31 ? -5.878 -9.477 1.172 1.00 0.00 31 TRP A O 6
ATOM 5434 N N . ARG A 1 32 ? -7.877 -9.219 2.043 1.00 0.00 32 ARG A N 6
ATOM 5435 C CA . ARG A 1 32 ? -7.842 -10.584 2.641 1.00 0.00 32 ARG A CA 6
ATOM 5436 C C . ARG A 1 32 ? -8.859 -11.490 1.942 1.00 0.00 32 ARG A C 6
ATOM 5437 O O . ARG A 1 32 ? -9.936 -11.738 2.448 1.00 0.00 32 ARG A O 6
ATOM 5458 N N . GLU A 1 33 ? -8.525 -11.987 0.783 1.00 0.00 33 GLU A N 6
ATOM 5459 C CA . GLU A 1 33 ? -9.472 -12.877 0.051 1.00 0.00 33 GLU A CA 6
ATOM 5460 C C . GLU A 1 33 ? -9.528 -14.252 0.721 1.00 0.00 33 GLU A C 6
ATOM 5461 O O . GLU A 1 33 ? -8.522 -14.792 1.137 1.00 0.00 33 GLU A O 6
ATOM 5473 N N . ALA A 1 34 ? -10.696 -14.824 0.828 1.00 0.00 34 ALA A N 6
ATOM 5474 C CA . ALA A 1 34 ? -10.812 -16.164 1.472 1.00 0.00 34 ALA A CA 6
ATOM 5475 C C . ALA A 1 34 ? -9.946 -17.185 0.729 1.00 0.00 34 ALA A C 6
ATOM 5476 O O . ALA A 1 34 ? -9.673 -18.259 1.227 1.00 0.00 34 ALA A O 6
ATOM 5483 N N . ARG A 1 35 ? -9.514 -16.861 -0.459 1.00 0.00 35 ARG A N 6
ATOM 5484 C CA . ARG A 1 35 ? -8.667 -17.816 -1.229 1.00 0.00 35 ARG A CA 6
ATOM 5485 C C . ARG A 1 35 ? -7.304 -17.189 -1.538 1.00 0.00 35 ARG A C 6
ATOM 5486 O O . ARG A 1 35 ? -6.757 -17.369 -2.608 1.00 0.00 35 ARG A O 6
ATOM 5507 N N . GLY A 1 36 ? -6.752 -16.458 -0.609 1.00 0.00 36 GLY A N 6
ATOM 5508 C CA . GLY A 1 36 ? -5.426 -15.823 -0.853 1.00 0.00 36 GLY A CA 6
ATOM 5509 C C . GLY A 1 36 ? -5.439 -14.389 -0.322 1.00 0.00 36 GLY A C 6
ATOM 5510 O O . GLY A 1 36 ? -6.477 -13.845 0.000 1.00 0.00 36 GLY A O 6
ATOM 5514 N N . THR A 1 37 ? -4.293 -13.771 -0.228 1.00 0.00 37 THR A N 6
ATOM 5515 C CA . THR A 1 37 ? -4.240 -12.371 0.282 1.00 0.00 37 THR A CA 6
ATOM 5516 C C . THR A 1 37 ? -3.645 -11.442 -0.779 1.00 0.00 37 THR A C 6
ATOM 5517 O O . THR A 1 37 ? -2.629 -11.738 -1.378 1.00 0.00 37 THR A O 6
ATOM 5528 N N . ARG A 1 38 ? -4.268 -10.321 -1.016 1.00 0.00 38 ARG A N 6
ATOM 5529 C CA . ARG A 1 38 ? -3.739 -9.372 -2.038 1.00 0.00 38 ARG A CA 6
ATOM 5530 C C . ARG A 1 38 ? -3.065 -8.181 -1.351 1.00 0.00 38 ARG A C 6
ATOM 5531 O O . ARG A 1 38 ? -3.372 -7.847 -0.225 1.00 0.00 38 ARG A O 6
ATOM 5552 N N . ILE A 1 39 ? -2.149 -7.537 -2.021 1.00 0.00 39 ILE A N 6
ATOM 5553 C CA . ILE A 1 39 ? -1.458 -6.369 -1.403 1.00 0.00 39 ILE A CA 6
ATOM 5554 C C . ILE A 1 39 ? -1.100 -5.337 -2.474 1.00 0.00 39 ILE A C 6
ATOM 5555 O O . ILE A 1 39 ? -0.447 -5.644 -3.451 1.00 0.00 39 ILE A O 6
ATOM 5571 N N . GLU A 1 40 ? -1.523 -4.114 -2.300 1.00 0.00 40 GLU A N 6
ATOM 5572 C CA . GLU A 1 40 ? -1.205 -3.066 -3.311 1.00 0.00 40 GLU A CA 6
ATOM 5573 C C . GLU A 1 40 ? -0.870 -1.743 -2.618 1.00 0.00 40 GLU A C 6
ATOM 5574 O O . GLU A 1 40 ? -1.215 -1.527 -1.472 1.00 0.00 40 GLU A O 6
ATOM 5586 N N . ARG A 1 41 ? -0.202 -0.857 -3.303 1.00 0.00 41 ARG A N 6
ATOM 5587 C CA . ARG A 1 41 ? 0.155 0.451 -2.683 1.00 0.00 41 ARG A CA 6
ATOM 5588 C C . ARG A 1 41 ? -0.640 1.583 -3.341 1.00 0.00 41 ARG A C 6
ATOM 5589 O O . ARG A 1 41 ? -1.528 1.348 -4.137 1.00 0.00 41 ARG A O 6
ATOM 5610 N N . GLY A 1 42 ? -0.329 2.806 -3.014 1.00 0.00 42 GLY A N 6
ATOM 5611 C CA . GLY A 1 42 ? -1.068 3.949 -3.621 1.00 0.00 42 GLY A CA 6
ATOM 5612 C C . GLY A 1 42 ? -0.559 5.262 -3.025 1.00 0.00 42 GLY A C 6
ATOM 5613 O O . GLY A 1 42 ? 0.397 5.285 -2.277 1.00 0.00 42 GLY A O 6
ATOM 5617 N N . CYS A 1 43 ? -1.191 6.356 -3.350 1.00 0.00 43 CYS A N 6
ATOM 5618 C CA . CYS A 1 43 ? -0.740 7.667 -2.802 1.00 0.00 43 CYS A CA 6
ATOM 5619 C C . CYS A 1 43 ? -1.947 8.558 -2.493 1.00 0.00 43 CYS A C 6
ATOM 5620 O O . CYS A 1 43 ? -2.608 9.054 -3.383 1.00 0.00 43 CYS A O 6
ATOM 5627 N N . ALA A 1 44 ? -2.238 8.764 -1.238 1.00 0.00 44 ALA A N 6
ATOM 5628 C CA . ALA A 1 44 ? -3.401 9.622 -0.872 1.00 0.00 44 ALA A CA 6
ATOM 5629 C C . ALA A 1 44 ? -3.210 10.203 0.531 1.00 0.00 44 ALA A C 6
ATOM 5630 O O . ALA A 1 44 ? -2.136 10.142 1.098 1.00 0.00 44 ALA A O 6
ATOM 5637 N N . ALA A 1 45 ? -4.241 10.770 1.096 1.00 0.00 45 ALA A N 6
ATOM 5638 C CA . ALA A 1 45 ? -4.116 11.355 2.463 1.00 0.00 45 ALA A CA 6
ATOM 5639 C C . ALA A 1 45 ? -5.210 10.802 3.380 1.00 0.00 45 ALA A C 6
ATOM 5640 O O . ALA A 1 45 ? -5.216 11.046 4.571 1.00 0.00 45 ALA A O 6
ATOM 5647 N N . THR A 1 46 ? -6.136 10.059 2.839 1.00 0.00 46 THR A N 6
ATOM 5648 C CA . THR A 1 46 ? -7.228 9.495 3.683 1.00 0.00 46 THR A CA 6
ATOM 5649 C C . THR A 1 46 ? -7.033 7.988 3.866 1.00 0.00 46 THR A C 6
ATOM 5650 O O . THR A 1 46 ? -6.989 7.237 2.911 1.00 0.00 46 THR A O 6
ATOM 5661 N N . CYS A 1 47 ? -6.913 7.541 5.086 1.00 0.00 47 CYS A N 6
ATOM 5662 C CA . CYS A 1 47 ? -6.719 6.087 5.335 1.00 0.00 47 CYS A CA 6
ATOM 5663 C C . CYS A 1 47 ? -7.932 5.511 6.071 1.00 0.00 47 CYS A C 6
ATOM 5664 O O . CYS A 1 47 ? -8.056 5.656 7.271 1.00 0.00 47 CYS A O 6
ATOM 5671 N N . PRO A 1 48 ? -8.790 4.874 5.322 1.00 0.00 48 PRO A N 6
ATOM 5672 C CA . PRO A 1 48 ? -10.010 4.267 5.906 1.00 0.00 48 PRO A CA 6
ATOM 5673 C C . PRO A 1 48 ? -9.650 3.011 6.706 1.00 0.00 48 PRO A C 6
ATOM 5674 O O . PRO A 1 48 ? -8.492 2.696 6.897 1.00 0.00 48 PRO A O 6
ATOM 5685 N N . LYS A 1 49 ? -10.632 2.290 7.174 1.00 0.00 49 LYS A N 6
ATOM 5686 C CA . LYS A 1 49 ? -10.342 1.056 7.960 1.00 0.00 49 LYS A CA 6
ATOM 5687 C C . LYS A 1 49 ? -10.281 -0.160 7.032 1.00 0.00 49 LYS A C 6
ATOM 5688 O O . LYS A 1 49 ? -9.219 -0.637 6.687 1.00 0.00 49 LYS A O 6
ATOM 5707 N N . GLY A 1 50 ? -11.413 -0.667 6.627 1.00 0.00 50 GLY A N 6
ATOM 5708 C CA . GLY A 1 50 ? -11.418 -1.853 5.722 1.00 0.00 50 GLY A CA 6
ATOM 5709 C C . GLY A 1 50 ? -12.799 -2.005 5.082 1.00 0.00 50 GLY A C 6
ATOM 5710 O O . GLY A 1 50 ? -13.518 -1.043 4.902 1.00 0.00 50 GLY A O 6
ATOM 5714 N N . SER A 1 51 ? -13.173 -3.206 4.736 1.00 0.00 51 SER A N 6
ATOM 5715 C CA . SER A 1 51 ? -14.509 -3.417 4.105 1.00 0.00 51 SER A CA 6
ATOM 5716 C C . SER A 1 51 ? -15.266 -4.534 4.830 1.00 0.00 51 SER A C 6
ATOM 5717 O O . SER A 1 51 ? -15.789 -5.441 4.215 1.00 0.00 51 SER A O 6
ATOM 5725 N N . VAL A 1 52 ? -15.326 -4.477 6.132 1.00 0.00 52 VAL A N 6
ATOM 5726 C CA . VAL A 1 52 ? -16.049 -5.538 6.893 1.00 0.00 52 VAL A CA 6
ATOM 5727 C C . VAL A 1 52 ? -15.569 -6.922 6.453 1.00 0.00 52 VAL A C 6
ATOM 5728 O O . VAL A 1 52 ? -16.244 -7.915 6.635 1.00 0.00 52 VAL A O 6
ATOM 5741 N N . TYR A 1 53 ? -14.404 -6.990 5.874 1.00 0.00 53 TYR A N 6
ATOM 5742 C CA . TYR A 1 53 ? -13.871 -8.305 5.417 1.00 0.00 53 TYR A CA 6
ATOM 5743 C C . TYR A 1 53 ? -12.405 -8.453 5.834 1.00 0.00 53 TYR A C 6
ATOM 5744 O O . TYR A 1 53 ? -12.016 -9.434 6.435 1.00 0.00 53 TYR A O 6
ATOM 5762 N N . GLY A 1 54 ? -11.589 -7.483 5.520 1.00 0.00 54 GLY A N 6
ATOM 5763 C CA . GLY A 1 54 ? -10.150 -7.569 5.899 1.00 0.00 54 GLY A CA 6
ATOM 5764 C C . GLY A 1 54 ? -9.320 -6.688 4.965 1.00 0.00 54 GLY A C 6
ATOM 5765 O O . GLY A 1 54 ? -8.993 -7.073 3.860 1.00 0.00 54 GLY A O 6
ATOM 5769 N N . LEU A 1 55 ? -8.973 -5.507 5.399 1.00 0.00 55 LEU A N 6
ATOM 5770 C CA . LEU A 1 55 ? -8.164 -4.602 4.533 1.00 0.00 55 LEU A CA 6
ATOM 5771 C C . LEU A 1 55 ? -7.089 -3.897 5.365 1.00 0.00 55 LEU A C 6
ATOM 5772 O O . LEU A 1 55 ? -7.385 -3.092 6.226 1.00 0.00 55 LEU A O 6
ATOM 5788 N N . TYR A 1 56 ? -5.841 -4.192 5.117 1.00 0.00 56 TYR A N 6
ATOM 5789 C CA . TYR A 1 56 ? -4.752 -3.536 5.897 1.00 0.00 56 TYR A CA 6
ATOM 5790 C C . TYR A 1 56 ? -4.215 -2.317 5.141 1.00 0.00 56 TYR A C 6
ATOM 5791 O O . TYR A 1 56 ? -3.539 -2.443 4.139 1.00 0.00 56 TYR A O 6
ATOM 5809 N N . VAL A 1 57 ? -4.509 -1.137 5.616 1.00 0.00 57 VAL A N 6
ATOM 5810 C CA . VAL A 1 57 ? -4.015 0.091 4.926 1.00 0.00 57 VAL A CA 6
ATOM 5811 C C . VAL A 1 57 ? -2.872 0.722 5.727 1.00 0.00 57 VAL A C 6
ATOM 5812 O O . VAL A 1 57 ? -2.989 0.958 6.913 1.00 0.00 57 VAL A O 6
ATOM 5825 N N . LEU A 1 58 ? -1.765 0.995 5.090 1.00 0.00 58 LEU A N 6
ATOM 5826 C CA . LEU A 1 58 ? -0.618 1.606 5.824 1.00 0.00 58 LEU A CA 6
ATOM 5827 C C . LEU A 1 58 ? -0.134 2.874 5.110 1.00 0.00 58 LEU A C 6
ATOM 5828 O O . LEU A 1 58 ? 0.583 2.810 4.133 1.00 0.00 58 LEU A O 6
ATOM 5844 N N . CYS A 1 59 ? -0.518 4.024 5.599 1.00 0.00 59 CYS A N 6
ATOM 5845 C CA . CYS A 1 59 ? -0.077 5.297 4.955 1.00 0.00 59 CYS A CA 6
ATOM 5846 C C . CYS A 1 59 ? 1.251 5.760 5.558 1.00 0.00 59 CYS A C 6
ATOM 5847 O O . CYS A 1 59 ? 1.408 5.829 6.759 1.00 0.00 59 CYS A O 6
ATOM 5854 N N . CYS A 1 60 ? 2.212 6.072 4.730 1.00 0.00 60 CYS A N 6
ATOM 5855 C CA . CYS A 1 60 ? 3.530 6.525 5.260 1.00 0.00 60 CYS A CA 6
ATOM 5856 C C . CYS A 1 60 ? 4.056 7.716 4.452 1.00 0.00 60 CYS A C 6
ATOM 5857 O O . CYS A 1 60 ? 3.584 8.004 3.367 1.00 0.00 60 CYS A O 6
ATOM 5864 N N . THR A 1 61 ? 5.039 8.400 4.973 1.00 0.00 61 THR A N 6
ATOM 5865 C CA . THR A 1 61 ? 5.615 9.562 4.250 1.00 0.00 61 THR A CA 6
ATOM 5866 C C . THR A 1 61 ? 7.129 9.613 4.473 1.00 0.00 61 THR A C 6
ATOM 5867 O O . THR A 1 61 ? 7.702 10.660 4.703 1.00 0.00 61 THR A O 6
ATOM 5878 N N . THR A 1 62 ? 7.780 8.483 4.404 1.00 0.00 62 THR A N 6
ATOM 5879 C CA . THR A 1 62 ? 9.257 8.449 4.610 1.00 0.00 62 THR A CA 6
ATOM 5880 C C . THR A 1 62 ? 9.882 7.374 3.716 1.00 0.00 62 THR A C 6
ATOM 5881 O O . THR A 1 62 ? 9.211 6.467 3.278 1.00 0.00 62 THR A O 6
ATOM 5892 N N . ASP A 1 63 ? 11.158 7.479 3.446 1.00 0.00 63 ASP A N 6
ATOM 5893 C CA . ASP A 1 63 ? 11.844 6.473 2.573 1.00 0.00 63 ASP A CA 6
ATOM 5894 C C . ASP A 1 63 ? 11.212 5.082 2.717 1.00 0.00 63 ASP A C 6
ATOM 5895 O O . ASP A 1 63 ? 10.929 4.626 3.808 1.00 0.00 63 ASP A O 6
ATOM 5904 N N . ASP A 1 64 ? 10.994 4.407 1.619 1.00 0.00 64 ASP A N 6
ATOM 5905 C CA . ASP A 1 64 ? 10.381 3.041 1.677 1.00 0.00 64 ASP A CA 6
ATOM 5906 C C . ASP A 1 64 ? 8.917 3.105 2.143 1.00 0.00 64 ASP A C 6
ATOM 5907 O O . ASP A 1 64 ? 8.010 2.928 1.355 1.00 0.00 64 ASP A O 6
ATOM 5916 N N . CYS A 1 65 ? 8.667 3.360 3.406 1.00 0.00 65 CYS A N 6
ATOM 5917 C CA . CYS A 1 65 ? 7.252 3.432 3.871 1.00 0.00 65 CYS A CA 6
ATOM 5918 C C . CYS A 1 65 ? 6.483 4.443 3.017 1.00 0.00 65 CYS A C 6
ATOM 5919 O O . CYS A 1 65 ? 5.300 4.303 2.782 1.00 0.00 65 CYS A O 6
ATOM 5926 N N . ASN A 1 66 ? 7.155 5.459 2.552 1.00 0.00 66 ASN A N 6
ATOM 5927 C CA . ASN A 1 66 ? 6.480 6.487 1.711 1.00 0.00 66 ASN A CA 6
ATOM 5928 C C . ASN A 1 66 ? 5.930 5.849 0.436 1.00 0.00 66 ASN A C 6
ATOM 5929 O O . ASN A 1 66 ? 5.803 6.558 -0.548 1.00 0.00 66 ASN A O 6
ATOM 5941 N N . MET A 1 1 ? 11.578 12.380 -3.210 1.00 0.00 1 MET A N 7
ATOM 5942 C CA . MET A 1 1 ? 10.663 11.570 -2.355 1.00 0.00 1 MET A CA 7
ATOM 5943 C C . MET A 1 1 ? 9.796 10.659 -3.228 1.00 0.00 1 MET A C 7
ATOM 5944 O O . MET A 1 1 ? 8.880 11.106 -3.888 1.00 0.00 1 MET A O 7
ATOM 5960 N N . LYS A 1 2 ? 10.077 9.384 -3.237 1.00 0.00 2 LYS A N 7
ATOM 5961 C CA . LYS A 1 2 ? 9.267 8.448 -4.069 1.00 0.00 2 LYS A CA 7
ATOM 5962 C C . LYS A 1 2 ? 8.766 7.277 -3.220 1.00 0.00 2 LYS A C 7
ATOM 5963 O O . LYS A 1 2 ? 9.168 7.100 -2.087 1.00 0.00 2 LYS A O 7
ATOM 5982 N N . CYS A 1 3 ? 7.887 6.476 -3.760 1.00 0.00 3 CYS A N 7
ATOM 5983 C CA . CYS A 1 3 ? 7.356 5.315 -2.989 1.00 0.00 3 CYS A CA 7
ATOM 5984 C C . CYS A 1 3 ? 7.512 4.030 -3.806 1.00 0.00 3 CYS A C 7
ATOM 5985 O O . CYS A 1 3 ? 6.929 3.878 -4.860 1.00 0.00 3 CYS A O 7
ATOM 5992 N N . LYS A 1 4 ? 8.303 3.108 -3.330 1.00 0.00 4 LYS A N 7
ATOM 5993 C CA . LYS A 1 4 ? 8.504 1.835 -4.081 1.00 0.00 4 LYS A CA 7
ATOM 5994 C C . LYS A 1 4 ? 7.370 0.851 -3.783 1.00 0.00 4 LYS A C 7
ATOM 5995 O O . LYS A 1 4 ? 6.891 0.759 -2.670 1.00 0.00 4 LYS A O 7
ATOM 6014 N N . ILE A 1 5 ? 6.941 0.113 -4.770 1.00 0.00 5 ILE A N 7
ATOM 6015 C CA . ILE A 1 5 ? 5.841 -0.869 -4.545 1.00 0.00 5 ILE A CA 7
ATOM 6016 C C . ILE A 1 5 ? 6.221 -2.229 -5.134 1.00 0.00 5 ILE A C 7
ATOM 6017 O O . ILE A 1 5 ? 6.591 -2.338 -6.287 1.00 0.00 5 ILE A O 7
ATOM 6033 N N . CYS A 1 6 ? 6.137 -3.268 -4.348 1.00 0.00 6 CYS A N 7
ATOM 6034 C CA . CYS A 1 6 ? 6.497 -4.621 -4.862 1.00 0.00 6 CYS A CA 7
ATOM 6035 C C . CYS A 1 6 ? 5.259 -5.522 -4.912 1.00 0.00 6 CYS A C 7
ATOM 6036 O O . CYS A 1 6 ? 4.546 -5.557 -5.894 1.00 0.00 6 CYS A O 7
ATOM 6043 N N . ASN A 1 7 ? 4.997 -6.252 -3.861 1.00 0.00 7 ASN A N 7
ATOM 6044 C CA . ASN A 1 7 ? 3.805 -7.150 -3.855 1.00 0.00 7 ASN A CA 7
ATOM 6045 C C . ASN A 1 7 ? 3.543 -7.676 -2.441 1.00 0.00 7 ASN A C 7
ATOM 6046 O O . ASN A 1 7 ? 3.867 -7.035 -1.461 1.00 0.00 7 ASN A O 7
ATOM 6057 N N . PHE A 1 8 ? 2.949 -8.833 -2.328 1.00 0.00 8 PHE A N 7
ATOM 6058 C CA . PHE A 1 8 ? 2.656 -9.396 -0.976 1.00 0.00 8 PHE A CA 7
ATOM 6059 C C . PHE A 1 8 ? 3.859 -10.176 -0.440 1.00 0.00 8 PHE A C 7
ATOM 6060 O O . PHE A 1 8 ? 4.186 -11.243 -0.923 1.00 0.00 8 PHE A O 7
ATOM 6077 N N . ASP A 1 9 ? 4.515 -9.657 0.562 1.00 0.00 9 ASP A N 7
ATOM 60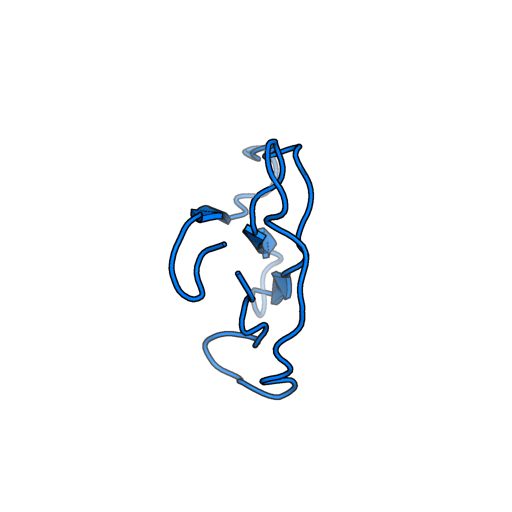78 C CA . ASP A 1 9 ? 5.691 -10.371 1.140 1.00 0.00 9 ASP A CA 7
ATOM 6079 C C . ASP A 1 9 ? 6.657 -10.799 0.031 1.00 0.00 9 ASP A C 7
ATOM 6080 O O . ASP A 1 9 ? 7.230 -11.869 0.074 1.00 0.00 9 ASP A O 7
ATOM 6089 N N . THR A 1 10 ? 6.844 -9.972 -0.960 1.00 0.00 10 THR A N 7
ATOM 6090 C CA . THR A 1 10 ? 7.776 -10.335 -2.066 1.00 0.00 10 THR A CA 7
ATOM 6091 C C . THR A 1 10 ? 8.070 -9.107 -2.929 1.00 0.00 10 THR A C 7
ATOM 6092 O O . THR A 1 10 ? 7.570 -8.029 -2.681 1.00 0.00 10 THR A O 7
ATOM 6103 N N . CYS A 1 11 ? 8.882 -9.259 -3.940 1.00 0.00 11 CYS A N 7
ATOM 6104 C CA . CYS A 1 11 ? 9.206 -8.095 -4.813 1.00 0.00 11 CYS A CA 7
ATOM 6105 C C . CYS A 1 11 ? 9.283 -8.533 -6.278 1.00 0.00 11 CYS A C 7
ATOM 6106 O O . CYS A 1 11 ? 10.272 -8.316 -6.949 1.00 0.00 11 CYS A O 7
ATOM 6113 N N . ARG A 1 12 ? 8.245 -9.143 -6.779 1.00 0.00 12 ARG A N 7
ATOM 6114 C CA . ARG A 1 12 ? 8.260 -9.589 -8.202 1.00 0.00 12 ARG A CA 7
ATOM 6115 C C . ARG A 1 12 ? 7.941 -8.411 -9.124 1.00 0.00 12 ARG A C 7
ATOM 6116 O O . ARG A 1 12 ? 8.101 -8.488 -10.326 1.00 0.00 12 ARG A O 7
ATOM 6137 N N . ALA A 1 13 ? 7.493 -7.317 -8.570 1.00 0.00 13 ALA A N 7
ATOM 6138 C CA . ALA A 1 13 ? 7.167 -6.132 -9.414 1.00 0.00 13 ALA A CA 7
ATOM 6139 C C . ALA A 1 13 ? 8.315 -5.121 -9.364 1.00 0.00 13 ALA A C 7
ATOM 6140 O O . ALA A 1 13 ? 9.100 -5.012 -10.285 1.00 0.00 13 ALA A O 7
ATOM 6147 N N . GLY A 1 14 ? 8.419 -4.382 -8.295 1.00 0.00 14 GLY A N 7
ATOM 6148 C CA . GLY A 1 14 ? 9.517 -3.380 -8.186 1.00 0.00 14 GLY A CA 7
ATOM 6149 C C . GLY A 1 14 ? 9.102 -2.087 -8.889 1.00 0.00 14 GLY A C 7
ATOM 6150 O O . GLY A 1 14 ? 9.889 -1.455 -9.562 1.00 0.00 14 GLY A O 7
ATOM 6154 N N . GLU A 1 15 ? 7.868 -1.689 -8.738 1.00 0.00 15 GLU A N 7
ATOM 6155 C CA . GLU A 1 15 ? 7.405 -0.435 -9.399 1.00 0.00 15 GLU A CA 7
ATOM 6156 C C . GLU A 1 15 ? 7.260 0.684 -8.364 1.00 0.00 15 GLU A C 7
ATOM 6157 O O . GLU A 1 15 ? 6.537 0.557 -7.397 1.00 0.00 15 GLU A O 7
ATOM 6169 N N . LEU A 1 16 ? 7.947 1.777 -8.557 1.00 0.00 16 LEU A N 7
ATOM 6170 C CA . LEU A 1 16 ? 7.848 2.900 -7.581 1.00 0.00 16 LEU A CA 7
ATOM 6171 C C . LEU A 1 16 ? 7.131 4.095 -8.215 1.00 0.00 16 LEU A C 7
ATOM 6172 O O . LEU A 1 16 ? 7.113 4.253 -9.420 1.00 0.00 16 LEU A O 7
ATOM 6188 N N . LYS A 1 17 ? 6.541 4.936 -7.412 1.00 0.00 17 LYS A N 7
ATOM 6189 C CA . LYS A 1 17 ? 5.826 6.120 -7.964 1.00 0.00 17 LYS A CA 7
ATOM 6190 C C . LYS A 1 17 ? 6.079 7.340 -7.078 1.00 0.00 17 LYS A C 7
ATOM 6191 O O . LYS A 1 17 ? 7.092 7.435 -6.413 1.00 0.00 17 LYS A O 7
ATOM 6210 N N . VAL A 1 18 ? 5.174 8.277 -7.064 1.00 0.00 18 VAL A N 7
ATOM 6211 C CA . VAL A 1 18 ? 5.372 9.488 -6.223 1.00 0.00 18 VAL A CA 7
ATOM 6212 C C . VAL A 1 18 ? 4.129 9.751 -5.368 1.00 0.00 18 VAL A C 7
ATOM 6213 O O . VAL A 1 18 ? 3.021 9.806 -5.864 1.00 0.00 18 VAL A O 7
ATOM 6226 N N . CYS A 1 19 ? 4.307 9.916 -4.086 1.00 0.00 19 CYS A N 7
ATOM 6227 C CA . CYS A 1 19 ? 3.138 10.177 -3.197 1.00 0.00 19 CYS A CA 7
ATOM 6228 C C . CYS A 1 19 ? 3.412 11.395 -2.312 1.00 0.00 19 CYS A C 7
ATOM 6229 O O . CYS A 1 19 ? 2.823 12.444 -2.481 1.00 0.00 19 CYS A O 7
ATOM 6236 N N . ALA A 1 20 ? 4.302 11.261 -1.368 1.00 0.00 20 ALA A N 7
ATOM 6237 C CA . ALA A 1 20 ? 4.615 12.409 -0.469 1.00 0.00 20 ALA A CA 7
ATOM 6238 C C . ALA A 1 20 ? 5.343 13.510 -1.245 1.00 0.00 20 ALA A C 7
ATOM 6239 O O . ALA A 1 20 ? 6.514 13.758 -1.039 1.00 0.00 20 ALA A O 7
ATOM 6246 N N . SER A 1 21 ? 4.655 14.175 -2.134 1.00 0.00 21 SER A N 7
ATOM 6247 C CA . SER A 1 21 ? 5.308 15.262 -2.920 1.00 0.00 21 SER A CA 7
ATOM 6248 C C . SER A 1 21 ? 5.024 16.621 -2.273 1.00 0.00 21 SER A C 7
ATOM 6249 O O . SER A 1 21 ? 4.930 17.631 -2.941 1.00 0.00 21 SER A O 7
ATOM 6257 N N . GLY A 1 22 ? 4.887 16.651 -0.975 1.00 0.00 22 GLY A N 7
ATOM 6258 C CA . GLY A 1 22 ? 4.608 17.941 -0.282 1.00 0.00 22 GLY A CA 7
ATOM 6259 C C . GLY A 1 22 ? 3.796 17.670 0.986 1.00 0.00 22 GLY A C 7
ATOM 6260 O O . GLY A 1 22 ? 4.032 18.257 2.023 1.00 0.00 22 GLY A O 7
ATOM 6264 N N . GLU A 1 23 ? 2.843 16.782 0.910 1.00 0.00 23 GLU A N 7
ATOM 6265 C CA . GLU A 1 23 ? 2.016 16.467 2.109 1.00 0.00 23 GLU A CA 7
ATOM 6266 C C . GLU A 1 23 ? 1.170 15.218 1.849 1.00 0.00 23 GLU A C 7
ATOM 6267 O O . GLU A 1 23 ? -0.016 15.193 2.112 1.00 0.00 23 GLU A O 7
ATOM 6279 N N . LYS A 1 24 ? 1.770 14.180 1.331 1.00 0.00 24 LYS A N 7
ATOM 6280 C CA . LYS A 1 24 ? 0.999 12.935 1.052 1.00 0.00 24 LYS A CA 7
ATOM 6281 C C . LYS A 1 24 ? 1.715 11.721 1.651 1.00 0.00 24 LYS A C 7
ATOM 6282 O O . LYS A 1 24 ? 2.929 11.653 1.676 1.00 0.00 24 LYS A O 7
ATOM 6301 N N . TYR A 1 25 ? 0.972 10.763 2.134 1.00 0.00 25 TYR A N 7
ATOM 6302 C CA . TYR A 1 25 ? 1.604 9.552 2.735 1.00 0.00 25 TYR A CA 7
ATOM 6303 C C . TYR A 1 25 ? 1.284 8.316 1.890 1.00 0.00 25 TYR A C 7
ATOM 6304 O O . TYR A 1 25 ? 0.178 8.150 1.417 1.00 0.00 25 TYR A O 7
ATOM 6322 N N . CYS A 1 26 ? 2.232 7.437 1.707 1.00 0.00 26 CYS A N 7
ATOM 6323 C CA . CYS A 1 26 ? 1.946 6.213 0.904 1.00 0.00 26 CYS A CA 7
ATOM 6324 C C . CYS A 1 26 ? 1.137 5.231 1.755 1.00 0.00 26 CYS A C 7
ATOM 6325 O O . CYS A 1 26 ? 1.537 4.859 2.841 1.00 0.00 26 CYS A O 7
ATOM 6332 N N . PHE A 1 27 ? -0.009 4.827 1.280 1.00 0.00 27 PHE A N 7
ATOM 6333 C CA . PHE A 1 27 ? -0.854 3.888 2.074 1.00 0.00 27 PHE A CA 7
ATOM 6334 C C . PHE A 1 27 ? -0.798 2.474 1.487 1.00 0.00 27 PHE A C 7
ATOM 6335 O O . PHE A 1 27 ? -1.131 2.253 0.341 1.00 0.00 27 PHE A O 7
ATOM 6352 N N . LYS A 1 28 ? -0.393 1.513 2.272 1.00 0.00 28 LYS A N 7
ATOM 6353 C CA . LYS A 1 28 ? -0.336 0.113 1.764 1.00 0.00 28 LYS A CA 7
ATOM 6354 C C . LYS A 1 28 ? -1.656 -0.595 2.076 1.00 0.00 28 LYS A C 7
ATOM 6355 O O . LYS A 1 28 ? -2.174 -0.499 3.172 1.00 0.00 28 LYS A O 7
ATOM 6374 N N . GLU A 1 29 ? -2.210 -1.297 1.126 1.00 0.00 29 GLU A N 7
ATOM 6375 C CA . GLU A 1 29 ? -3.502 -1.998 1.378 1.00 0.00 29 GLU A CA 7
ATOM 6376 C C . GLU A 1 29 ? -3.376 -3.491 1.063 1.00 0.00 29 GLU A C 7
ATOM 6377 O O . GLU A 1 29 ? -2.699 -3.886 0.135 1.00 0.00 29 GLU A O 7
ATOM 6389 N N . SER A 1 30 ? -4.031 -4.322 1.829 1.00 0.00 30 SER A N 7
ATOM 6390 C CA . SER A 1 30 ? -3.959 -5.788 1.578 1.00 0.00 30 SER A CA 7
ATOM 6391 C C . SER A 1 30 ? -5.363 -6.396 1.631 1.00 0.00 30 SER A C 7
ATOM 6392 O O . SER A 1 30 ? -6.036 -6.341 2.641 1.00 0.00 30 SER A O 7
ATOM 6400 N N . TRP A 1 31 ? -5.812 -6.971 0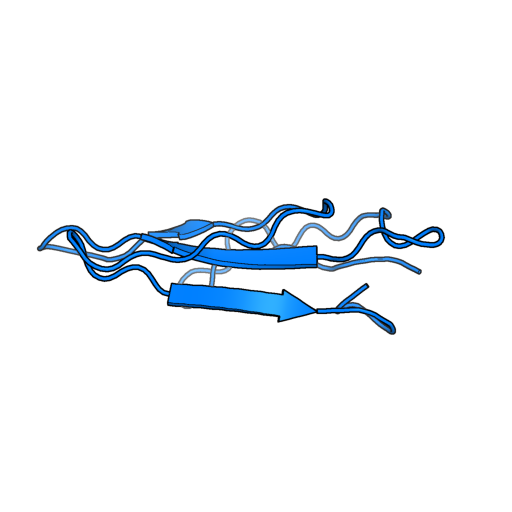.549 1.00 0.00 31 TRP A N 7
ATOM 6401 C CA . TRP A 1 31 ? -7.175 -7.577 0.538 1.00 0.00 31 TRP A CA 7
ATOM 6402 C C . TRP A 1 31 ? -7.111 -9.041 0.980 1.00 0.00 31 TRP A C 7
ATOM 6403 O O . TRP A 1 31 ? -6.355 -9.828 0.446 1.00 0.00 31 TRP A O 7
ATOM 6424 N N . ARG A 1 32 ? -7.903 -9.412 1.948 1.00 0.00 32 ARG A N 7
ATOM 6425 C CA . ARG A 1 32 ? -7.891 -10.826 2.420 1.00 0.00 32 ARG A CA 7
ATOM 6426 C C . ARG A 1 32 ? -8.958 -11.637 1.680 1.00 0.00 32 ARG A C 7
ATOM 6427 O O . ARG A 1 32 ? -9.935 -12.069 2.257 1.00 0.00 32 ARG A O 7
ATOM 6448 N N . GLU A 1 33 ? -8.777 -11.844 0.405 1.00 0.00 33 GLU A N 7
ATOM 6449 C CA . GLU A 1 33 ? -9.780 -12.624 -0.374 1.00 0.00 33 GLU A CA 7
ATOM 6450 C C . GLU A 1 33 ? -9.708 -14.107 0.004 1.00 0.00 33 GLU A C 7
ATOM 6451 O O . GLU A 1 33 ? -8.645 -14.646 0.236 1.00 0.00 33 GLU A O 7
ATOM 6463 N N . ALA A 1 34 ? -10.831 -14.767 0.069 1.00 0.00 34 ALA A N 7
ATOM 6464 C CA . ALA A 1 34 ? -10.824 -16.213 0.434 1.00 0.00 34 ALA A CA 7
ATOM 6465 C C . ALA A 1 34 ? -9.983 -17.006 -0.569 1.00 0.00 34 ALA A C 7
ATOM 6466 O O . ALA A 1 34 ? -9.588 -18.126 -0.313 1.00 0.00 34 ALA A O 7
ATOM 6473 N N . ARG A 1 35 ? -9.707 -16.435 -1.709 1.00 0.00 35 ARG A N 7
ATOM 6474 C CA . ARG A 1 35 ? -8.891 -17.157 -2.727 1.00 0.00 35 ARG A CA 7
ATOM 6475 C C . ARG A 1 35 ? -7.404 -16.862 -2.517 1.00 0.00 35 ARG A C 7
ATOM 6476 O O . ARG A 1 35 ? -6.562 -17.290 -3.281 1.00 0.00 35 ARG A O 7
ATOM 6497 N N . GLY A 1 36 ? -7.074 -16.134 -1.486 1.00 0.00 36 GLY A N 7
ATOM 6498 C CA . GLY A 1 36 ? -5.642 -15.813 -1.228 1.00 0.00 36 GLY A CA 7
ATOM 6499 C C . GLY A 1 36 ? -5.537 -14.423 -0.599 1.00 0.00 36 GLY A C 7
ATOM 6500 O O . GLY A 1 36 ? -6.380 -14.016 0.175 1.00 0.00 36 GLY A O 7
ATOM 6504 N N . THR A 1 37 ? -4.506 -13.691 -0.926 1.00 0.00 37 THR A N 7
ATOM 6505 C CA . THR A 1 37 ? -4.348 -12.328 -0.344 1.00 0.00 37 THR A CA 7
ATOM 6506 C C . THR A 1 37 ? -3.687 -11.389 -1.358 1.00 0.00 37 THR A C 7
ATOM 6507 O O . THR A 1 37 ? -2.705 -11.732 -1.987 1.00 0.00 37 THR A O 7
ATOM 6518 N N . ARG A 1 38 ? -4.218 -10.207 -1.519 1.00 0.00 38 ARG A N 7
ATOM 6519 C CA . ARG A 1 38 ? -3.620 -9.245 -2.490 1.00 0.00 38 ARG A CA 7
ATOM 6520 C C . ARG A 1 38 ? -3.112 -8.004 -1.750 1.00 0.00 38 ARG A C 7
ATOM 6521 O O . ARG A 1 38 ? -3.516 -7.726 -0.639 1.00 0.00 38 ARG A O 7
ATOM 6542 N N . ILE A 1 39 ? -2.227 -7.257 -2.353 1.00 0.00 39 ILE A N 7
ATOM 6543 C CA . ILE A 1 39 ? -1.700 -6.039 -1.674 1.00 0.00 39 ILE A CA 7
ATOM 6544 C C . ILE A 1 39 ? -1.372 -4.954 -2.706 1.00 0.00 39 ILE A C 7
ATOM 6545 O O . ILE A 1 39 ? -0.798 -5.224 -3.744 1.00 0.00 39 ILE A O 7
ATOM 6561 N N . GLU A 1 40 ? -1.730 -3.730 -2.429 1.00 0.00 40 GLU A N 7
ATOM 6562 C CA . GLU A 1 40 ? -1.437 -2.629 -3.392 1.00 0.00 40 GLU A CA 7
ATOM 6563 C C . GLU A 1 40 ? -1.085 -1.344 -2.634 1.00 0.00 40 GLU A C 7
ATOM 6564 O O . GLU A 1 40 ? -1.475 -1.157 -1.500 1.00 0.00 40 GLU A O 7
ATOM 6576 N N . ARG A 1 41 ? -0.349 -0.460 -3.250 1.00 0.00 41 ARG A N 7
ATOM 6577 C CA . ARG A 1 41 ? 0.026 0.808 -2.559 1.00 0.00 41 ARG A CA 7
ATOM 6578 C C . ARG A 1 41 ? -0.531 2.013 -3.322 1.00 0.00 41 ARG A C 7
ATOM 6579 O O . ARG A 1 41 ? -1.368 1.877 -4.191 1.00 0.00 41 ARG A O 7
ATOM 6600 N N . GLY A 1 42 ? -0.073 3.193 -3.002 1.00 0.00 42 GLY A N 7
ATOM 6601 C CA . GLY A 1 42 ? -0.577 4.405 -3.707 1.00 0.00 42 GLY A CA 7
ATOM 6602 C C . GLY A 1 42 ? -0.204 5.655 -2.908 1.00 0.00 42 GLY A C 7
ATOM 6603 O O . GLY A 1 42 ? 0.674 5.628 -2.068 1.00 0.00 42 GLY A O 7
ATOM 6607 N N . CYS A 1 43 ? -0.863 6.754 -3.162 1.00 0.00 43 CYS A N 7
ATOM 6608 C CA . CYS A 1 43 ? -0.543 8.005 -2.414 1.00 0.00 43 CYS A CA 7
ATOM 6609 C C . CYS A 1 43 ? -1.807 8.555 -1.744 1.00 0.00 43 CYS A C 7
ATOM 6610 O O . CYS A 1 43 ? -2.734 8.981 -2.403 1.00 0.00 43 CYS A O 7
ATOM 6617 N N . ALA A 1 44 ? -1.852 8.551 -0.439 1.00 0.00 44 ALA A N 7
ATOM 6618 C CA . ALA A 1 44 ? -3.059 9.075 0.266 1.00 0.00 44 ALA A CA 7
ATOM 6619 C C . ALA A 1 44 ? -2.673 9.641 1.636 1.00 0.00 44 ALA A C 7
ATOM 6620 O O . ALA A 1 44 ? -1.525 9.607 2.032 1.00 0.00 44 ALA A O 7
ATOM 6627 N N . ALA A 1 45 ? -3.625 10.160 2.361 1.00 0.00 45 ALA A N 7
ATOM 6628 C CA . ALA A 1 45 ? -3.312 10.727 3.706 1.00 0.00 45 ALA A CA 7
ATOM 6629 C C . ALA A 1 45 ? -4.259 10.149 4.763 1.00 0.00 45 ALA A C 7
ATOM 6630 O O . ALA A 1 45 ? -4.062 10.329 5.948 1.00 0.00 45 ALA A O 7
ATOM 6637 N N . THR A 1 46 ? -5.288 9.458 4.347 1.00 0.00 46 THR A N 7
ATOM 6638 C CA . THR A 1 46 ? -6.242 8.876 5.335 1.00 0.00 46 THR A CA 7
ATOM 6639 C C . THR A 1 46 ? -6.441 7.379 5.073 1.00 0.00 46 THR A C 7
ATOM 6640 O O . THR A 1 46 ? -6.992 6.669 5.891 1.00 0.00 46 THR A O 7
ATOM 6651 N N . CYS A 1 47 ? -5.991 6.898 3.943 1.00 0.00 47 CYS A N 7
ATOM 6652 C CA . CYS A 1 47 ? -6.140 5.451 3.615 1.00 0.00 47 CYS A CA 7
ATOM 6653 C C . CYS A 1 47 ? -7.485 4.923 4.125 1.00 0.00 47 CYS A C 7
ATOM 6654 O O . CYS A 1 47 ? -7.530 4.004 4.918 1.00 0.00 47 CYS A O 7
ATOM 6661 N N . PRO A 1 48 ? -8.539 5.529 3.651 1.00 0.00 48 PRO A N 7
ATOM 6662 C CA . PRO A 1 48 ? -9.904 5.121 4.065 1.00 0.00 48 PRO A CA 7
ATOM 6663 C C . PRO A 1 48 ? -10.281 3.780 3.431 1.00 0.00 48 PRO A C 7
ATOM 6664 O O . PRO A 1 48 ? -10.537 3.692 2.246 1.00 0.00 48 PRO A O 7
ATOM 6675 N N . LYS A 1 49 ? -10.322 2.734 4.211 1.00 0.00 49 LYS A N 7
ATOM 6676 C CA . LYS A 1 49 ? -10.685 1.400 3.651 1.00 0.00 49 LYS A CA 7
ATOM 6677 C C . LYS A 1 49 ? -10.936 0.401 4.785 1.00 0.00 49 LYS A C 7
ATOM 6678 O O . LYS A 1 49 ? -11.185 0.776 5.913 1.00 0.00 49 LYS A O 7
ATOM 6697 N N . GLY A 1 50 ? -10.874 -0.871 4.494 1.00 0.00 50 GLY A N 7
ATOM 6698 C CA . GLY A 1 50 ? -11.113 -1.889 5.556 1.00 0.00 50 GLY A CA 7
ATOM 6699 C C . GLY A 1 50 ? -12.607 -1.946 5.876 1.00 0.00 50 GLY A C 7
ATOM 6700 O O . GLY A 1 50 ? -13.260 -0.930 6.009 1.00 0.00 50 GLY A O 7
ATOM 6704 N N . SER A 1 51 ? -13.159 -3.125 6.001 1.00 0.00 51 SER A N 7
ATOM 6705 C CA . SER A 1 51 ? -14.615 -3.228 6.311 1.00 0.00 51 SER A CA 7
ATOM 6706 C C . SER A 1 51 ? -14.902 -4.508 7.100 1.00 0.00 51 SER A C 7
ATOM 6707 O O . SER A 1 51 ? -14.978 -4.497 8.312 1.00 0.00 51 SER A O 7
ATOM 6715 N N . VAL A 1 52 ? -15.062 -5.609 6.420 1.00 0.00 52 VAL A N 7
ATOM 6716 C CA . VAL A 1 52 ? -15.345 -6.890 7.131 1.00 0.00 52 VAL A CA 7
ATOM 6717 C C . VAL A 1 52 ? -14.037 -7.588 7.497 1.00 0.00 52 VAL A C 7
ATOM 6718 O O . VAL A 1 52 ? -13.948 -8.800 7.517 1.00 0.00 52 VAL A O 7
ATOM 6731 N N . TYR A 1 53 ? -13.022 -6.829 7.781 1.00 0.00 53 TYR A N 7
ATOM 6732 C CA . TYR A 1 53 ? -11.708 -7.434 8.141 1.00 0.00 53 TYR A CA 7
ATOM 6733 C C . TYR A 1 53 ? -11.109 -8.137 6.922 1.00 0.00 53 TYR A C 7
ATOM 6734 O O . TYR A 1 53 ? -10.646 -9.257 7.005 1.00 0.00 53 TYR A O 7
ATOM 6752 N N . GLY A 1 54 ? -11.118 -7.489 5.788 1.00 0.00 54 GLY A N 7
ATOM 6753 C CA . GLY A 1 54 ? -10.552 -8.127 4.566 1.00 0.00 54 GLY A CA 7
ATOM 6754 C C . GLY A 1 54 ? -9.699 -7.114 3.802 1.00 0.00 54 GLY A C 7
ATOM 6755 O O . GLY A 1 54 ? -9.376 -7.307 2.647 1.00 0.00 54 GLY A O 7
ATOM 6759 N N . LEU A 1 55 ? -9.333 -6.034 4.435 1.00 0.00 55 LEU A N 7
ATOM 6760 C CA . LEU A 1 55 ? -8.501 -5.011 3.739 1.00 0.00 55 LEU A CA 7
ATOM 6761 C C . LEU A 1 55 ? -7.568 -4.317 4.736 1.00 0.00 55 LEU A C 7
ATOM 6762 O O . LEU A 1 55 ? -7.935 -3.350 5.375 1.00 0.00 55 LEU A O 7
ATOM 6778 N N . TYR A 1 56 ? -6.364 -4.801 4.871 1.00 0.00 56 TYR A N 7
ATOM 6779 C CA . TYR A 1 56 ? -5.405 -4.170 5.822 1.00 0.00 56 TYR A CA 7
ATOM 6780 C C . TYR A 1 56 ? -4.791 -2.920 5.187 1.00 0.00 56 TYR A C 7
ATOM 6781 O O . TYR A 1 56 ? -4.109 -2.993 4.184 1.00 0.00 56 TYR A O 7
ATOM 6799 N N . VAL A 1 57 ? -5.034 -1.771 5.756 1.00 0.00 57 VAL A N 7
ATOM 6800 C CA . VAL A 1 57 ? -4.468 -0.521 5.173 1.00 0.00 57 VAL A CA 7
ATOM 6801 C C . VAL A 1 57 ? -3.541 0.170 6.175 1.00 0.00 57 VAL A C 7
ATOM 6802 O O . VAL A 1 57 ? -3.773 0.153 7.368 1.00 0.00 57 VAL A O 7
ATOM 6815 N N . LEU A 1 58 ? -2.492 0.781 5.697 1.00 0.00 58 LEU A N 7
ATOM 6816 C CA . LEU A 1 58 ? -1.545 1.479 6.614 1.00 0.00 58 LEU A CA 7
ATOM 6817 C C . LEU A 1 58 ? -0.925 2.688 5.905 1.00 0.00 58 LEU A C 7
ATOM 6818 O O . LEU A 1 58 ? -0.493 2.599 4.773 1.00 0.00 58 LEU A O 7
ATOM 6834 N N . CYS A 1 59 ? -0.880 3.818 6.558 1.00 0.00 59 CYS A N 7
ATOM 6835 C CA . CYS A 1 59 ? -0.291 5.029 5.912 1.00 0.00 59 CYS A CA 7
ATOM 6836 C C . CYS A 1 59 ? 1.132 5.263 6.425 1.00 0.00 59 CYS A C 7
ATOM 6837 O O . CYS A 1 59 ? 1.418 5.084 7.593 1.00 0.00 59 CYS A O 7
ATOM 6844 N N . CYS A 1 60 ? 2.026 5.667 5.564 1.00 0.00 60 CYS A N 7
ATOM 6845 C CA . CYS A 1 60 ? 3.429 5.919 6.011 1.00 0.00 60 CYS A CA 7
ATOM 6846 C C . CYS A 1 60 ? 4.114 6.925 5.079 1.00 0.00 60 CYS A C 7
ATOM 6847 O O . CYS A 1 60 ? 3.581 7.301 4.053 1.00 0.00 60 CYS A O 7
ATOM 6854 N N . THR A 1 61 ? 5.292 7.365 5.433 1.00 0.00 61 THR A N 7
ATOM 6855 C CA . THR A 1 61 ? 6.014 8.345 4.580 1.00 0.00 61 THR A CA 7
ATOM 6856 C C . THR A 1 61 ? 7.519 8.274 4.853 1.00 0.00 61 THR A C 7
ATOM 6857 O O . THR A 1 61 ? 7.972 7.495 5.668 1.00 0.00 61 THR A O 7
ATOM 6868 N N . THR A 1 62 ? 8.296 9.076 4.177 1.00 0.00 62 THR A N 7
ATOM 6869 C CA . THR A 1 62 ? 9.771 9.044 4.400 1.00 0.00 62 THR A CA 7
ATOM 6870 C C . THR A 1 62 ? 10.298 7.628 4.154 1.00 0.00 62 THR A C 7
ATOM 6871 O O . THR A 1 62 ? 10.030 6.717 4.910 1.00 0.00 62 THR A O 7
ATOM 6882 N N . ASP A 1 63 ? 11.038 7.433 3.099 1.00 0.00 63 ASP A N 7
ATOM 6883 C CA . ASP A 1 63 ? 11.566 6.071 2.808 1.00 0.00 63 ASP A CA 7
ATOM 6884 C C . ASP A 1 63 ? 10.403 5.098 2.594 1.00 0.00 63 ASP A C 7
ATOM 6885 O O . ASP A 1 63 ? 9.478 5.042 3.381 1.00 0.00 63 ASP A O 7
ATOM 6894 N N . ASP A 1 64 ? 10.437 4.333 1.539 1.00 0.00 64 ASP A N 7
ATOM 6895 C CA . ASP A 1 64 ? 9.325 3.366 1.282 1.00 0.00 64 ASP A CA 7
ATOM 6896 C C . ASP A 1 64 ? 8.014 4.105 0.965 1.00 0.00 64 ASP A C 7
ATOM 6897 O O . ASP A 1 64 ? 7.571 4.123 -0.166 1.00 0.00 64 ASP A O 7
ATOM 6906 N N . CYS A 1 65 ? 7.382 4.715 1.943 1.00 0.00 65 CYS A N 7
ATOM 6907 C CA . CYS A 1 65 ? 6.108 5.436 1.660 1.00 0.00 65 CYS A CA 7
ATOM 6908 C C . CYS A 1 65 ? 6.378 6.915 1.369 1.00 0.00 65 CYS A C 7
ATOM 6909 O O . CYS A 1 65 ? 5.506 7.750 1.498 1.00 0.00 65 CYS A O 7
ATOM 6916 N N . ASN A 1 66 ? 7.576 7.245 0.974 1.00 0.00 66 ASN A N 7
ATOM 6917 C CA . ASN A 1 66 ? 7.892 8.670 0.674 1.00 0.00 66 ASN A CA 7
ATOM 6918 C C . ASN A 1 66 ? 7.652 8.963 -0.808 1.00 0.00 66 ASN A C 7
ATOM 6919 O O . ASN A 1 66 ? 8.037 10.033 -1.251 1.00 0.00 66 ASN A O 7
ATOM 6931 N N . MET A 1 1 ? 12.341 12.939 -3.204 1.00 0.00 1 MET A N 8
ATOM 6932 C CA . MET A 1 1 ? 11.450 11.980 -2.488 1.00 0.00 1 MET A CA 8
ATOM 6933 C C . MET A 1 1 ? 10.896 10.940 -3.467 1.00 0.00 1 MET A C 8
ATOM 6934 O O . MET A 1 1 ? 10.543 11.253 -4.586 1.00 0.00 1 MET A O 8
ATOM 6950 N N . LYS A 1 2 ? 10.818 9.706 -3.052 1.00 0.00 2 LYS A N 8
ATOM 6951 C CA . LYS A 1 2 ? 10.287 8.647 -3.957 1.00 0.00 2 LYS A CA 8
ATOM 6952 C C . LYS A 1 2 ? 9.600 7.552 -3.140 1.00 0.00 2 LYS A C 8
ATOM 6953 O O . LYS A 1 2 ? 9.739 7.483 -1.936 1.00 0.00 2 LYS A O 8
ATOM 6972 N N . CYS A 1 3 ? 8.857 6.694 -3.785 1.00 0.00 3 CYS A N 8
ATOM 6973 C CA . CYS A 1 3 ? 8.160 5.607 -3.038 1.00 0.00 3 CYS A CA 8
ATOM 6974 C C . CYS A 1 3 ? 8.320 4.271 -3.769 1.00 0.00 3 CYS A C 8
ATOM 6975 O O . CYS A 1 3 ? 8.074 4.169 -4.955 1.00 0.00 3 CYS A O 8
ATOM 6982 N N . LYS A 1 4 ? 8.732 3.248 -3.071 1.00 0.00 4 LYS A N 8
ATOM 6983 C CA . LYS A 1 4 ? 8.908 1.918 -3.724 1.00 0.00 4 LYS A CA 8
ATOM 6984 C C . LYS A 1 4 ? 7.607 1.114 -3.654 1.00 0.00 4 LYS A C 8
ATOM 6985 O O . LYS A 1 4 ? 7.011 0.972 -2.605 1.00 0.00 4 LYS A O 8
ATOM 7004 N N . ILE A 1 5 ? 7.162 0.582 -4.762 1.00 0.00 5 ILE A N 8
ATOM 7005 C CA . ILE A 1 5 ? 5.900 -0.215 -4.748 1.00 0.00 5 ILE A CA 8
ATOM 7006 C C . ILE A 1 5 ? 6.217 -1.709 -4.849 1.00 0.00 5 ILE A C 8
ATOM 7007 O O . ILE A 1 5 ? 6.834 -2.164 -5.796 1.00 0.00 5 ILE A O 8
ATOM 7023 N N . CYS A 1 6 ? 5.796 -2.474 -3.878 1.00 0.00 6 CYS A N 8
ATOM 7024 C CA . CYS A 1 6 ? 6.064 -3.941 -3.904 1.00 0.00 6 CYS A CA 8
ATOM 7025 C C . CYS A 1 6 ? 4.847 -4.685 -4.459 1.00 0.00 6 CYS A C 8
ATOM 7026 O O . CYS A 1 6 ? 4.045 -4.125 -5.180 1.00 0.00 6 CYS A O 8
ATOM 7033 N N . ASN A 1 7 ? 4.697 -5.942 -4.135 1.00 0.00 7 ASN A N 8
ATOM 7034 C CA . ASN A 1 7 ? 3.524 -6.702 -4.655 1.00 0.00 7 ASN A CA 8
ATOM 7035 C C . ASN A 1 7 ? 3.500 -8.126 -4.086 1.00 0.00 7 ASN A C 8
ATOM 7036 O O . ASN A 1 7 ? 4.522 -8.702 -3.771 1.00 0.00 7 ASN A O 8
ATOM 7047 N N . PHE A 1 8 ? 2.331 -8.694 -3.963 1.00 0.00 8 PHE A N 8
ATOM 7048 C CA . PHE A 1 8 ? 2.210 -10.083 -3.427 1.00 0.00 8 PHE A CA 8
ATOM 7049 C C . PHE A 1 8 ? 3.001 -10.240 -2.125 1.00 0.00 8 PHE A C 8
ATOM 7050 O O . PHE A 1 8 ? 3.876 -11.077 -2.017 1.00 0.00 8 PHE A O 8
ATOM 7067 N N . ASP A 1 9 ? 2.692 -9.458 -1.128 1.00 0.00 9 ASP A N 8
ATOM 7068 C CA . ASP A 1 9 ? 3.409 -9.570 0.183 1.00 0.00 9 ASP A CA 8
ATOM 7069 C C . ASP A 1 9 ? 4.882 -9.133 0.080 1.00 0.00 9 ASP A C 8
ATOM 7070 O O . ASP A 1 9 ? 5.389 -8.456 0.953 1.00 0.00 9 ASP A O 8
ATOM 7079 N N . THR A 1 10 ? 5.579 -9.511 -0.959 1.00 0.00 10 THR A N 8
ATOM 7080 C CA . THR A 1 10 ? 7.010 -9.108 -1.077 1.00 0.00 10 THR A CA 8
ATOM 7081 C C . THR A 1 10 ? 7.166 -7.993 -2.112 1.00 0.00 10 THR A C 8
ATOM 7082 O O . THR A 1 10 ? 6.198 -7.458 -2.615 1.00 0.00 10 THR A O 8
ATOM 7093 N N . CYS A 1 11 ? 8.379 -7.639 -2.434 1.00 0.00 11 CYS A N 8
ATOM 7094 C CA . CYS A 1 11 ? 8.601 -6.558 -3.435 1.00 0.00 11 CYS A CA 8
ATOM 7095 C C . CYS A 1 11 ? 9.143 -7.146 -4.739 1.00 0.00 11 CYS A C 8
ATOM 7096 O O . CYS A 1 11 ? 10.101 -6.653 -5.302 1.00 0.00 11 CYS A O 8
ATOM 7103 N N . ARG A 1 12 ? 8.540 -8.197 -5.225 1.00 0.00 12 ARG A N 8
ATOM 7104 C CA . ARG A 1 12 ? 9.023 -8.809 -6.495 1.00 0.00 12 ARG A CA 8
ATOM 7105 C C . ARG A 1 12 ? 8.918 -7.795 -7.634 1.00 0.00 12 ARG A C 8
ATOM 7106 O O . ARG A 1 12 ? 9.495 -7.965 -8.690 1.00 0.00 12 ARG A O 8
ATOM 7127 N N . ALA A 1 13 ? 8.185 -6.737 -7.423 1.00 0.00 13 ALA A N 8
ATOM 7128 C CA . ALA A 1 13 ? 8.040 -5.703 -8.486 1.00 0.00 13 ALA A CA 8
ATOM 7129 C C . ALA A 1 13 ? 9.076 -4.596 -8.283 1.00 0.00 13 ALA A C 8
ATOM 7130 O O . ALA A 1 13 ? 9.701 -4.136 -9.218 1.00 0.00 13 ALA A O 8
ATOM 7137 N N . GLY A 1 14 ? 9.265 -4.165 -7.065 1.00 0.00 14 GLY A N 8
ATOM 7138 C CA . GLY A 1 14 ? 10.264 -3.091 -6.802 1.00 0.00 14 GLY A CA 8
ATOM 7139 C C . GLY A 1 14 ? 9.989 -1.903 -7.723 1.00 0.00 14 GLY A C 8
ATOM 7140 O O . GLY A 1 14 ? 10.898 -1.295 -8.254 1.00 0.00 14 GLY A O 8
ATOM 7144 N N . GLU A 1 15 ? 8.744 -1.563 -7.920 1.00 0.00 15 GLU A N 8
ATOM 7145 C CA . GLU A 1 15 ? 8.422 -0.411 -8.810 1.00 0.00 15 GLU A CA 8
ATOM 7146 C C . GLU A 1 15 ? 8.421 0.890 -8.004 1.00 0.00 15 GLU A C 8
ATOM 7147 O O . GLU A 1 15 ? 7.403 1.315 -7.495 1.00 0.00 15 GLU A O 8
ATOM 7159 N N . LEU A 1 16 ? 9.553 1.524 -7.878 1.00 0.00 16 LEU A N 8
ATOM 7160 C CA . LEU A 1 16 ? 9.609 2.791 -7.097 1.00 0.00 16 LEU A CA 8
ATOM 7161 C C . LEU A 1 16 ? 9.510 4.003 -8.026 1.00 0.00 16 LEU A C 8
ATOM 7162 O O . LEU A 1 16 ? 9.960 3.974 -9.156 1.00 0.00 16 LEU A O 8
ATOM 7178 N N . LYS A 1 17 ? 8.926 5.070 -7.554 1.00 0.00 17 LYS A N 8
ATOM 7179 C CA . LYS A 1 17 ? 8.793 6.288 -8.393 1.00 0.00 17 LYS A CA 8
ATOM 7180 C C . LYS A 1 17 ? 8.637 7.512 -7.488 1.00 0.00 17 LYS A C 8
ATOM 7181 O O . LYS A 1 17 ? 9.328 7.652 -6.497 1.00 0.00 17 LYS A O 8
ATOM 7200 N N . VAL A 1 18 ? 7.739 8.397 -7.814 1.00 0.00 18 VAL A N 8
ATOM 7201 C CA . VAL A 1 18 ? 7.548 9.606 -6.969 1.00 0.00 18 VAL A CA 8
ATOM 7202 C C . VAL A 1 18 ? 6.159 9.594 -6.326 1.00 0.00 18 VAL A C 8
ATOM 7203 O O . VAL A 1 18 ? 5.220 9.041 -6.863 1.00 0.00 18 VAL A O 8
ATOM 7216 N N . CYS A 1 19 ? 6.022 10.199 -5.178 1.00 0.00 19 CYS A N 8
ATOM 7217 C CA . CYS A 1 19 ? 4.693 10.221 -4.502 1.00 0.00 19 CYS A CA 8
ATOM 7218 C C . CYS A 1 19 ? 4.643 11.349 -3.467 1.00 0.00 19 CYS A C 8
ATOM 7219 O O . CYS A 1 19 ? 4.143 12.425 -3.731 1.00 0.00 19 CYS A O 8
ATOM 7226 N N . ALA A 1 20 ? 5.156 11.111 -2.291 1.00 0.00 20 ALA A N 8
ATOM 7227 C CA . ALA A 1 20 ? 5.135 12.169 -1.241 1.00 0.00 20 ALA A CA 8
ATOM 7228 C C . ALA A 1 20 ? 5.930 13.391 -1.706 1.00 0.00 20 ALA A C 8
ATOM 7229 O O . ALA A 1 20 ? 7.130 13.468 -1.531 1.00 0.00 20 ALA A O 8
ATOM 7236 N N . SER A 1 21 ? 5.269 14.349 -2.297 1.00 0.00 21 SER A N 8
ATOM 7237 C CA . SER A 1 21 ? 5.985 15.567 -2.773 1.00 0.00 21 SER A CA 8
ATOM 7238 C C . SER A 1 21 ? 5.525 16.793 -1.979 1.00 0.00 21 SER A C 8
ATOM 7239 O O . SER A 1 21 ? 6.160 17.828 -1.991 1.00 0.00 21 SER A O 8
ATOM 7247 N N . GLY A 1 22 ? 4.424 16.682 -1.288 1.00 0.00 22 GLY A N 8
ATOM 7248 C CA . GLY A 1 22 ? 3.921 17.837 -0.493 1.00 0.00 22 GLY A CA 8
ATOM 7249 C C . GLY A 1 22 ? 3.143 17.322 0.720 1.00 0.00 22 GLY A C 8
ATOM 7250 O O . GLY A 1 22 ? 3.597 17.413 1.843 1.00 0.00 22 GLY A O 8
ATOM 7254 N N . GLU A 1 23 ? 1.976 16.781 0.501 1.00 0.00 23 GLU A N 8
ATOM 7255 C CA . GLU A 1 23 ? 1.171 16.259 1.643 1.00 0.00 23 GLU A CA 8
ATOM 7256 C C . GLU A 1 23 ? 0.450 14.972 1.235 1.00 0.00 23 GLU A C 8
ATOM 7257 O O . GLU A 1 23 ? -0.749 14.957 1.040 1.00 0.00 23 GLU A O 8
ATOM 7269 N N . LYS A 1 24 ? 1.170 13.893 1.106 1.00 0.00 24 LYS A N 8
ATOM 7270 C CA . LYS A 1 24 ? 0.523 12.609 0.710 1.00 0.00 24 LYS A CA 8
ATOM 7271 C C . LYS A 1 24 ? 1.415 11.426 1.094 1.00 0.00 24 LYS A C 8
ATOM 7272 O O . LYS A 1 24 ? 2.585 11.387 0.770 1.00 0.00 24 LYS A O 8
ATOM 7291 N N . TYR A 1 25 ? 0.870 10.459 1.780 1.00 0.00 25 TYR A N 8
ATOM 7292 C CA . TYR A 1 25 ? 1.685 9.280 2.182 1.00 0.00 25 TYR A CA 8
ATOM 7293 C C . TYR A 1 25 ? 1.328 8.078 1.306 1.00 0.00 25 TYR A C 8
ATOM 7294 O O . TYR A 1 25 ? 0.184 7.879 0.949 1.00 0.00 25 TYR A O 8
ATOM 7312 N N . CYS A 1 26 ? 2.292 7.269 0.963 1.00 0.00 26 CYS A N 8
ATOM 7313 C CA . CYS A 1 26 ? 1.989 6.080 0.119 1.00 0.00 26 CYS A CA 8
ATOM 7314 C C . CYS A 1 26 ? 1.025 5.157 0.866 1.00 0.00 26 CYS A C 8
ATOM 7315 O O . CYS A 1 26 ? 1.401 4.468 1.794 1.00 0.00 26 CYS A O 8
ATOM 7322 N N . PHE A 1 27 ? -0.220 5.153 0.479 1.00 0.00 27 PHE A N 8
ATOM 7323 C CA . PHE A 1 27 ? -1.218 4.291 1.173 1.00 0.00 27 PHE A CA 8
ATOM 7324 C C . PHE A 1 27 ? -1.107 2.841 0.694 1.00 0.00 27 PHE A C 8
ATOM 7325 O O . PHE A 1 27 ? -1.046 2.567 -0.487 1.00 0.00 27 PHE A O 8
ATOM 7342 N N . LYS A 1 28 ? -1.088 1.912 1.610 1.00 0.00 28 LYS A N 8
ATOM 7343 C CA . LYS A 1 28 ? -0.992 0.476 1.220 1.00 0.00 28 LYS A CA 8
ATOM 7344 C C . LYS A 1 28 ? -2.207 -0.287 1.755 1.00 0.00 28 LYS A C 8
ATOM 7345 O O . LYS A 1 28 ? -2.479 -0.288 2.940 1.00 0.00 28 LYS A O 8
ATOM 7364 N N . GLU A 1 29 ? -2.947 -0.927 0.891 1.00 0.00 29 GLU A N 8
ATOM 7365 C CA . GLU A 1 29 ? -4.148 -1.678 1.356 1.00 0.00 29 GLU A CA 8
ATOM 7366 C C . GLU A 1 29 ? -4.038 -3.157 0.977 1.00 0.00 29 GLU A C 8
ATOM 7367 O O . GLU A 1 29 ? -3.932 -3.506 -0.182 1.00 0.00 29 GLU A O 8
ATOM 7379 N N . SER A 1 30 ? -4.065 -4.030 1.948 1.00 0.00 30 SER A N 8
ATOM 7380 C CA . SER A 1 30 ? -3.968 -5.487 1.644 1.00 0.00 30 SER A CA 8
ATOM 7381 C C . SER A 1 30 ? -5.363 -6.118 1.661 1.00 0.00 30 SER A C 8
ATOM 7382 O O . SER A 1 30 ? -5.978 -6.262 2.698 1.00 0.00 30 SER A O 8
ATOM 7390 N N . TRP A 1 31 ? -5.868 -6.491 0.517 1.00 0.00 31 TRP A N 8
ATOM 7391 C CA . TRP A 1 31 ? -7.224 -7.107 0.466 1.00 0.00 31 TRP A CA 8
ATOM 7392 C C . TRP A 1 31 ? -7.142 -8.597 0.812 1.00 0.00 31 TRP A C 8
ATOM 7393 O O . TRP A 1 31 ? -6.441 -9.357 0.174 1.00 0.00 31 TRP A O 8
ATOM 7414 N N . ARG A 1 32 ? -7.859 -9.019 1.818 1.00 0.00 32 ARG A N 8
ATOM 7415 C CA . ARG A 1 32 ? -7.827 -10.459 2.205 1.00 0.00 32 ARG A CA 8
ATOM 7416 C C . ARG A 1 32 ? -9.146 -11.135 1.819 1.00 0.00 32 ARG A C 8
ATOM 7417 O O . ARG A 1 32 ? -10.150 -10.483 1.611 1.00 0.00 32 ARG A O 8
ATOM 7438 N N . GLU A 1 33 ? -9.151 -12.436 1.720 1.00 0.00 33 GLU A N 8
ATOM 7439 C CA . GLU A 1 33 ? -10.408 -13.147 1.345 1.00 0.00 33 GLU A CA 8
ATOM 7440 C C . GLU A 1 33 ? -10.231 -14.657 1.512 1.00 0.00 33 GLU A C 8
ATOM 7441 O O . GLU A 1 33 ? -9.317 -15.117 2.167 1.00 0.00 33 GLU A O 8
ATOM 7453 N N . ALA A 1 34 ? -11.100 -15.434 0.926 1.00 0.00 34 ALA A N 8
ATOM 7454 C CA . ALA A 1 34 ? -10.981 -16.915 1.051 1.00 0.00 34 ALA A CA 8
ATOM 7455 C C . ALA A 1 34 ? -10.348 -17.505 -0.211 1.00 0.00 34 ALA A C 8
ATOM 7456 O O . ALA A 1 34 ? -9.636 -18.489 -0.159 1.00 0.00 34 ALA A O 8
ATOM 7463 N N . ARG A 1 35 ? -10.601 -16.912 -1.347 1.00 0.00 35 ARG A N 8
ATOM 7464 C CA . ARG A 1 35 ? -10.012 -17.443 -2.611 1.00 0.00 35 ARG A CA 8
ATOM 7465 C C . ARG A 1 35 ? -8.522 -17.098 -2.686 1.00 0.00 35 ARG A C 8
ATOM 7466 O O . ARG A 1 35 ? -7.718 -17.881 -3.153 1.00 0.00 35 ARG A O 8
ATOM 7487 N N . GLY A 1 36 ? -8.147 -15.934 -2.231 1.00 0.00 36 GLY A N 8
ATOM 7488 C CA . GLY A 1 36 ? -6.709 -15.544 -2.279 1.00 0.00 36 GLY A CA 8
ATOM 7489 C C . GLY A 1 36 ? -6.513 -14.211 -1.553 1.00 0.00 36 GLY A C 8
ATOM 7490 O O . GLY A 1 36 ? -7.312 -13.820 -0.726 1.00 0.00 36 GLY A O 8
ATOM 7494 N N . THR A 1 37 ? -5.454 -13.511 -1.857 1.00 0.00 37 THR A N 8
ATOM 7495 C CA . THR A 1 37 ? -5.204 -12.204 -1.185 1.00 0.00 37 THR A CA 8
ATOM 7496 C C . THR A 1 37 ? -4.371 -11.293 -2.092 1.00 0.00 37 THR A C 8
ATOM 7497 O O . THR A 1 37 ? -3.531 -11.748 -2.842 1.00 0.00 37 THR A O 8
ATOM 7508 N N . ARG A 1 38 ? -4.599 -10.009 -2.030 1.00 0.00 38 ARG A N 8
ATOM 7509 C CA . ARG A 1 38 ? -3.821 -9.071 -2.890 1.00 0.00 38 ARG A CA 8
ATOM 7510 C C . ARG A 1 38 ? -3.450 -7.813 -2.101 1.00 0.00 38 ARG A C 8
ATOM 7511 O O . ARG A 1 38 ? -3.932 -7.589 -1.007 1.00 0.00 38 ARG A O 8
ATOM 7532 N N . ILE A 1 39 ? -2.595 -6.990 -2.644 1.00 0.00 39 ILE A N 8
ATOM 7533 C CA . ILE A 1 39 ? -2.195 -5.748 -1.921 1.00 0.00 39 ILE A CA 8
ATOM 7534 C C . ILE A 1 39 ? -2.064 -4.581 -2.905 1.00 0.00 39 ILE A C 8
ATOM 7535 O O . ILE A 1 39 ? -1.325 -4.647 -3.867 1.00 0.00 39 ILE A O 8
ATOM 7551 N N . GLU A 1 40 ? -2.777 -3.513 -2.670 1.00 0.00 40 GLU A N 8
ATOM 7552 C CA . GLU A 1 40 ? -2.693 -2.343 -3.589 1.00 0.00 40 GLU A CA 8
ATOM 7553 C C . GLU A 1 40 ? -1.956 -1.189 -2.905 1.00 0.00 40 GLU A C 8
ATOM 7554 O O . GLU A 1 40 ? -1.959 -1.069 -1.696 1.00 0.00 40 GLU A O 8
ATOM 7566 N N . ARG A 1 41 ? -1.326 -0.338 -3.667 1.00 0.00 41 ARG A N 8
ATOM 7567 C CA . ARG A 1 41 ? -0.588 0.807 -3.057 1.00 0.00 41 ARG A CA 8
ATOM 7568 C C . ARG A 1 41 ? -0.998 2.120 -3.727 1.00 0.00 41 ARG A C 8
ATOM 7569 O O . ARG A 1 41 ? -1.973 2.182 -4.451 1.00 0.00 41 ARG A O 8
ATOM 7590 N N . GLY A 1 42 ? -0.261 3.171 -3.492 1.00 0.00 42 GLY A N 8
ATOM 7591 C CA . GLY A 1 42 ? -0.608 4.480 -4.116 1.00 0.00 42 GLY A CA 8
ATOM 7592 C C . GLY A 1 42 ? -0.365 5.606 -3.110 1.00 0.00 42 GLY A C 8
ATOM 7593 O O . GLY A 1 42 ? 0.173 5.391 -2.042 1.00 0.00 42 GLY A O 8
ATOM 7597 N N . CYS A 1 43 ? -0.755 6.806 -3.441 1.00 0.00 43 CYS A N 8
ATOM 7598 C CA . CYS A 1 43 ? -0.545 7.946 -2.502 1.00 0.00 43 CYS A CA 8
ATOM 7599 C C . CYS A 1 43 ? -1.888 8.427 -1.942 1.00 0.00 43 CYS A C 8
ATOM 7600 O O . CYS A 1 43 ? -2.815 8.699 -2.677 1.00 0.00 43 CYS A O 8
ATOM 7607 N N . ALA A 1 44 ? -1.995 8.534 -0.646 1.00 0.00 44 ALA A N 8
ATOM 7608 C CA . ALA A 1 44 ? -3.276 8.998 -0.039 1.00 0.00 44 ALA A CA 8
ATOM 7609 C C . ALA A 1 44 ? -3.025 9.566 1.360 1.00 0.00 44 ALA A C 8
ATOM 7610 O O . ALA A 1 44 ? -1.899 9.676 1.804 1.00 0.00 44 ALA A O 8
ATOM 7617 N N . ALA A 1 45 ? -4.066 9.928 2.059 1.00 0.00 45 ALA A N 8
ATOM 7618 C CA . ALA A 1 45 ? -3.886 10.490 3.429 1.00 0.00 45 ALA A CA 8
ATOM 7619 C C . ALA A 1 45 ? -5.142 10.253 4.275 1.00 0.00 45 ALA A C 8
ATOM 7620 O O . ALA A 1 45 ? -5.333 10.870 5.304 1.00 0.00 45 ALA A O 8
ATOM 7627 N N . THR A 1 46 ? -5.999 9.364 3.851 1.00 0.00 46 THR A N 8
ATOM 7628 C CA . THR A 1 46 ? -7.239 9.093 4.635 1.00 0.00 46 THR A CA 8
ATOM 7629 C C . THR A 1 46 ? -7.184 7.689 5.242 1.00 0.00 46 THR A C 8
ATOM 7630 O O . THR A 1 46 ? -7.732 7.440 6.298 1.00 0.00 46 THR A O 8
ATOM 7641 N N . CYS A 1 47 ? -6.516 6.778 4.586 1.00 0.00 47 CYS A N 8
ATOM 7642 C CA . CYS A 1 47 ? -6.405 5.390 5.112 1.00 0.00 47 CYS A CA 8
ATOM 7643 C C . CYS A 1 47 ? -7.720 4.956 5.767 1.00 0.00 47 CYS A C 8
ATOM 7644 O O . CYS A 1 47 ? -7.941 5.202 6.936 1.00 0.00 47 CYS A O 8
ATOM 7651 N N . PRO A 1 48 ? -8.548 4.321 4.985 1.00 0.00 48 PRO A N 8
ATOM 7652 C CA . PRO A 1 48 ? -9.859 3.844 5.489 1.00 0.00 48 PRO A CA 8
ATOM 7653 C C . PRO A 1 48 ? -9.669 2.624 6.395 1.00 0.00 48 PRO A C 8
ATOM 7654 O O . PRO A 1 48 ? -8.580 2.348 6.860 1.00 0.00 48 PRO A O 8
ATOM 7665 N N . LYS A 1 49 ? -10.719 1.891 6.648 1.00 0.00 49 LYS A N 8
ATOM 7666 C CA . LYS A 1 49 ? -10.596 0.690 7.523 1.00 0.00 49 LYS A CA 8
ATOM 7667 C C . LYS A 1 49 ? -11.000 -0.569 6.751 1.00 0.00 49 LYS A C 8
ATOM 7668 O O . LYS A 1 49 ? -11.083 -0.565 5.539 1.00 0.00 49 LYS A O 8
ATOM 7687 N N . GLY A 1 50 ? -11.252 -1.646 7.443 1.00 0.00 50 GLY A N 8
ATOM 7688 C CA . GLY A 1 50 ? -11.651 -2.902 6.747 1.00 0.00 50 GLY A CA 8
ATOM 7689 C C . GLY A 1 50 ? -12.971 -3.412 7.325 1.00 0.00 50 GLY A C 8
ATOM 7690 O O . GLY A 1 50 ? -13.651 -2.715 8.054 1.00 0.00 50 GLY A O 8
ATOM 7694 N N . SER A 1 51 ? -13.340 -4.622 7.008 1.00 0.00 51 SER A N 8
ATOM 7695 C CA . SER A 1 51 ? -14.618 -5.179 7.538 1.00 0.00 51 SER A CA 8
ATOM 7696 C C . SER A 1 51 ? -14.851 -6.586 6.980 1.00 0.00 51 SER A C 8
ATOM 7697 O O . SER A 1 51 ? -14.457 -6.897 5.874 1.00 0.00 51 SER A O 8
ATOM 7705 N N . VAL A 1 52 ? -15.486 -7.438 7.736 1.00 0.00 52 VAL A N 8
ATOM 7706 C CA . VAL A 1 52 ? -15.739 -8.823 7.247 1.00 0.00 52 VAL A CA 8
ATOM 7707 C C . VAL A 1 52 ? -14.421 -9.486 6.840 1.00 0.00 52 VAL A C 8
ATOM 7708 O O . VAL A 1 52 ? -13.783 -10.156 7.627 1.00 0.00 52 VAL A O 8
ATOM 7721 N N . TYR A 1 53 ? -14.007 -9.302 5.615 1.00 0.00 53 TYR A N 8
ATOM 7722 C CA . TYR A 1 53 ? -12.728 -9.920 5.160 1.00 0.00 53 TYR A CA 8
ATOM 7723 C C . TYR A 1 53 ? -11.567 -9.422 6.023 1.00 0.00 53 TYR A C 8
ATOM 7724 O O . TYR A 1 53 ? -10.934 -10.181 6.730 1.00 0.00 53 TYR A O 8
ATOM 7742 N N . GLY A 1 54 ? -11.283 -8.150 5.972 1.00 0.00 54 GLY A N 8
ATOM 7743 C CA . GLY A 1 54 ? -10.164 -7.602 6.790 1.00 0.00 54 GLY A CA 8
ATOM 7744 C C . GLY A 1 54 ? -9.175 -6.869 5.881 1.00 0.00 54 GLY A C 8
ATOM 7745 O O . GLY A 1 54 ? -8.118 -7.378 5.561 1.00 0.00 54 GLY A O 8
ATOM 7749 N N . LEU A 1 55 ? -9.508 -5.678 5.464 1.00 0.00 55 LEU A N 8
ATOM 7750 C CA . LEU A 1 55 ? -8.582 -4.914 4.579 1.00 0.00 55 LEU A CA 8
ATOM 7751 C C . LEU A 1 55 ? -7.476 -4.266 5.413 1.00 0.00 55 LEU A C 8
ATOM 7752 O O . LEU A 1 55 ? -7.736 -3.492 6.313 1.00 0.00 55 LEU A O 8
ATOM 7768 N N . TYR A 1 56 ? -6.242 -4.577 5.124 1.00 0.00 56 TYR A N 8
ATOM 7769 C CA . TYR A 1 56 ? -5.120 -3.981 5.904 1.00 0.00 56 TYR A CA 8
ATOM 7770 C C . TYR A 1 56 ? -4.785 -2.583 5.375 1.00 0.00 56 TYR A C 8
ATOM 7771 O O . TYR A 1 56 ? -4.114 -2.433 4.374 1.00 0.00 56 TYR A O 8
ATOM 7789 N N . VAL A 1 57 ? -5.247 -1.560 6.041 1.00 0.00 57 VAL A N 8
ATOM 7790 C CA . VAL A 1 57 ? -4.952 -0.174 5.577 1.00 0.00 57 VAL A CA 8
ATOM 7791 C C . VAL A 1 57 ? -3.707 0.363 6.289 1.00 0.00 57 VAL A C 8
ATOM 7792 O O . VAL A 1 57 ? -3.620 0.352 7.501 1.00 0.00 57 VAL A O 8
ATOM 7805 N N . LEU A 1 58 ? -2.742 0.833 5.547 1.00 0.00 58 LEU A N 8
ATOM 7806 C CA . LEU A 1 58 ? -1.506 1.366 6.188 1.00 0.00 58 LEU A CA 8
ATOM 7807 C C . LEU A 1 58 ? -0.818 2.378 5.267 1.00 0.00 58 LEU A C 8
ATOM 7808 O O . LEU A 1 58 ? -0.305 2.032 4.222 1.00 0.00 58 LEU A O 8
ATOM 7824 N N . CYS A 1 59 ? -0.798 3.625 5.652 1.00 0.00 59 CYS A N 8
ATOM 7825 C CA . CYS A 1 59 ? -0.137 4.657 4.804 1.00 0.00 59 CYS A CA 8
ATOM 7826 C C . CYS A 1 59 ? 1.223 5.028 5.398 1.00 0.00 59 CYS A C 8
ATOM 7827 O O . CYS A 1 59 ? 1.365 5.191 6.594 1.00 0.00 59 CYS A O 8
ATOM 7834 N N . CYS A 1 60 ? 2.226 5.159 4.574 1.00 0.00 60 CYS A N 8
ATOM 7835 C CA . CYS A 1 60 ? 3.580 5.516 5.097 1.00 0.00 60 CYS A CA 8
ATOM 7836 C C . CYS A 1 60 ? 4.216 6.605 4.231 1.00 0.00 60 CYS A C 8
ATOM 7837 O O . CYS A 1 60 ? 3.722 6.942 3.173 1.00 0.00 60 CYS A O 8
ATOM 7844 N N . THR A 1 61 ? 5.313 7.154 4.673 1.00 0.00 61 THR A N 8
ATOM 7845 C CA . THR A 1 61 ? 5.991 8.215 3.882 1.00 0.00 61 THR A CA 8
ATOM 7846 C C . THR A 1 61 ? 7.448 8.355 4.328 1.00 0.00 61 THR A C 8
ATOM 7847 O O . THR A 1 61 ? 7.912 7.646 5.199 1.00 0.00 61 THR A O 8
ATOM 7858 N N . THR A 1 62 ? 8.175 9.265 3.740 1.00 0.00 62 THR A N 8
ATOM 7859 C CA . THR A 1 62 ? 9.601 9.451 4.134 1.00 0.00 62 THR A CA 8
ATOM 7860 C C . THR A 1 62 ? 10.406 8.181 3.843 1.00 0.00 62 THR A C 8
ATOM 7861 O O . THR A 1 62 ? 10.367 7.224 4.591 1.00 0.00 62 THR A O 8
ATOM 7872 N N . ASP A 1 63 ? 11.140 8.167 2.764 1.00 0.00 63 ASP A N 8
ATOM 7873 C CA . ASP A 1 63 ? 11.953 6.963 2.425 1.00 0.00 63 ASP A CA 8
ATOM 7874 C C . ASP A 1 63 ? 11.050 5.745 2.213 1.00 0.00 63 ASP A C 8
ATOM 7875 O O . ASP A 1 63 ? 10.085 5.544 2.924 1.00 0.00 63 ASP A O 8
ATOM 7884 N N . ASP A 1 64 ? 11.362 4.928 1.244 1.00 0.00 64 ASP A N 8
ATOM 7885 C CA . ASP A 1 64 ? 10.528 3.714 0.985 1.00 0.00 64 ASP A CA 8
ATOM 7886 C C . ASP A 1 64 ? 9.080 4.097 0.643 1.00 0.00 64 ASP A C 8
ATOM 7887 O O . ASP A 1 64 ? 8.662 3.993 -0.493 1.00 0.00 64 ASP A O 8
ATOM 7896 N N . CYS A 1 65 ? 8.303 4.537 1.604 1.00 0.00 65 CYS A N 8
ATOM 7897 C CA . CYS A 1 65 ? 6.896 4.912 1.296 1.00 0.00 65 CYS A CA 8
ATOM 7898 C C . CYS A 1 65 ? 6.790 6.416 1.028 1.00 0.00 65 CYS A C 8
ATOM 7899 O O . CYS A 1 65 ? 5.712 6.976 1.003 1.00 0.00 65 CYS A O 8
ATOM 7906 N N . ASN A 1 66 ? 7.898 7.074 0.827 1.00 0.00 66 ASN A N 8
ATOM 7907 C CA . ASN A 1 66 ? 7.854 8.541 0.561 1.00 0.00 66 ASN A CA 8
ATOM 7908 C C . ASN A 1 66 ? 7.102 8.821 -0.742 1.00 0.00 66 ASN A C 8
ATOM 7909 O O . ASN A 1 66 ? 7.545 9.680 -1.486 1.00 0.00 66 ASN A O 8
ATOM 7921 N N . MET A 1 1 ? 14.416 11.296 -2.190 1.00 0.00 1 MET A N 9
ATOM 7922 C CA . MET A 1 1 ? 13.660 10.138 -1.632 1.00 0.00 1 MET A CA 9
ATOM 7923 C C . MET A 1 1 ? 12.455 9.816 -2.520 1.00 0.00 1 MET A C 9
ATOM 7924 O O . MET A 1 1 ? 12.025 10.627 -3.317 1.00 0.00 1 MET A O 9
ATOM 7940 N N . LYS A 1 2 ? 11.905 8.640 -2.388 1.00 0.00 2 LYS A N 9
ATOM 7941 C CA . LYS A 1 2 ? 10.729 8.271 -3.224 1.00 0.00 2 LYS A CA 9
ATOM 7942 C C . LYS A 1 2 ? 9.929 7.153 -2.549 1.00 0.00 2 LYS A C 9
ATOM 7943 O O . LYS A 1 2 ? 10.153 6.822 -1.401 1.00 0.00 2 LYS A O 9
ATOM 7962 N N . CYS A 1 3 ? 8.996 6.571 -3.252 1.00 0.00 3 CYS A N 9
ATOM 7963 C CA . CYS A 1 3 ? 8.183 5.476 -2.651 1.00 0.00 3 CYS A CA 9
ATOM 7964 C C . CYS A 1 3 ? 8.162 4.262 -3.583 1.00 0.00 3 CYS A C 9
ATOM 7965 O O . CYS A 1 3 ? 7.635 4.317 -4.674 1.00 0.00 3 CYS A O 9
ATOM 7972 N N . LYS A 1 4 ? 8.733 3.168 -3.158 1.00 0.00 4 LYS A N 9
ATOM 7973 C CA . LYS A 1 4 ? 8.750 1.951 -4.020 1.00 0.00 4 LYS A CA 9
ATOM 7974 C C . LYS A 1 4 ? 7.396 1.239 -3.961 1.00 0.00 4 LYS A C 9
ATOM 7975 O O . LYS A 1 4 ? 7.007 0.704 -2.942 1.00 0.00 4 LYS A O 9
ATOM 7994 N N . ILE A 1 5 ? 6.678 1.227 -5.052 1.00 0.00 5 ILE A N 9
ATOM 7995 C CA . ILE A 1 5 ? 5.352 0.548 -5.066 1.00 0.00 5 ILE A CA 9
ATOM 7996 C C . ILE A 1 5 ? 5.519 -0.927 -5.444 1.00 0.00 5 ILE A C 9
ATOM 7997 O O . ILE A 1 5 ? 6.200 -1.264 -6.394 1.00 0.00 5 ILE A O 9
ATOM 8013 N N . CYS A 1 6 ? 4.901 -1.807 -4.703 1.00 0.00 6 CYS A N 9
ATOM 8014 C CA . CYS A 1 6 ? 5.022 -3.262 -5.009 1.00 0.00 6 CYS A CA 9
ATOM 8015 C C . CYS A 1 6 ? 3.953 -4.048 -4.245 1.00 0.00 6 CYS A C 9
ATOM 8016 O O . CYS A 1 6 ? 2.831 -3.607 -4.096 1.00 0.00 6 CYS A O 9
ATOM 8023 N N . ASN A 1 7 ? 4.293 -5.210 -3.757 1.00 0.00 7 ASN A N 9
ATOM 8024 C CA . ASN A 1 7 ? 3.301 -6.024 -2.999 1.00 0.00 7 ASN A CA 9
ATOM 8025 C C . ASN A 1 7 ? 4.029 -6.996 -2.067 1.00 0.00 7 ASN A C 9
ATOM 8026 O O . ASN A 1 7 ? 5.008 -7.611 -2.439 1.00 0.00 7 ASN A O 9
ATOM 8037 N N . PHE A 1 8 ? 3.562 -7.138 -0.858 1.00 0.00 8 PHE A N 9
ATOM 8038 C CA . PHE A 1 8 ? 4.234 -8.069 0.092 1.00 0.00 8 PHE A CA 9
ATOM 8039 C C . PHE A 1 8 ? 3.873 -9.519 -0.241 1.00 0.00 8 PHE A C 9
ATOM 8040 O O . PHE A 1 8 ? 2.755 -9.823 -0.605 1.00 0.00 8 PHE A O 9
ATOM 8057 N N . ASP A 1 9 ? 4.812 -10.416 -0.117 1.00 0.00 9 ASP A N 9
ATOM 8058 C CA . ASP A 1 9 ? 4.525 -11.847 -0.425 1.00 0.00 9 ASP A CA 9
ATOM 8059 C C . ASP A 1 9 ? 4.204 -12.021 -1.911 1.00 0.00 9 ASP A C 9
ATOM 8060 O O . ASP A 1 9 ? 3.687 -13.038 -2.327 1.00 0.00 9 ASP A O 9
ATOM 8069 N N . THR A 1 10 ? 4.505 -11.038 -2.715 1.00 0.00 10 THR A N 9
ATOM 8070 C CA . THR A 1 10 ? 4.213 -11.156 -4.173 1.00 0.00 10 THR A CA 9
ATOM 8071 C C . THR A 1 10 ? 4.605 -9.867 -4.901 1.00 0.00 10 THR A C 9
ATOM 8072 O O . THR A 1 10 ? 3.790 -9.231 -5.537 1.00 0.00 10 THR A O 9
ATOM 8083 N N . CYS A 1 11 ? 5.848 -9.480 -4.814 1.00 0.00 11 CYS A N 9
ATOM 8084 C CA . CYS A 1 11 ? 6.290 -8.233 -5.504 1.00 0.00 11 CYS A CA 9
ATOM 8085 C C . CYS A 1 11 ? 6.337 -8.455 -7.018 1.00 0.00 11 CYS A C 9
ATOM 8086 O O . CYS A 1 11 ? 7.328 -8.907 -7.557 1.00 0.00 11 CYS A O 9
ATOM 8093 N N . ARG A 1 12 ? 5.277 -8.137 -7.708 1.00 0.00 12 ARG A N 9
ATOM 8094 C CA . ARG A 1 12 ? 5.267 -8.328 -9.187 1.00 0.00 12 ARG A CA 9
ATOM 8095 C C . ARG A 1 12 ? 5.656 -7.024 -9.886 1.00 0.00 12 ARG A C 9
ATOM 8096 O O . ARG A 1 12 ? 6.027 -7.013 -11.043 1.00 0.00 12 ARG A O 9
ATOM 8117 N N . ALA A 1 13 ? 5.573 -5.928 -9.189 1.00 0.00 13 ALA A N 9
ATOM 8118 C CA . ALA A 1 13 ? 5.938 -4.621 -9.804 1.00 0.00 13 ALA A CA 9
ATOM 8119 C C . ALA A 1 13 ? 7.352 -4.219 -9.376 1.00 0.00 13 ALA A C 9
ATOM 8120 O O . ALA A 1 13 ? 8.297 -4.341 -10.129 1.00 0.00 13 ALA A O 9
ATOM 8127 N N . GLY A 1 14 ? 7.505 -3.743 -8.169 1.00 0.00 14 GLY A N 9
ATOM 8128 C CA . GLY A 1 14 ? 8.859 -3.340 -7.696 1.00 0.00 14 GLY A CA 9
ATOM 8129 C C . GLY A 1 14 ? 9.236 -1.991 -8.312 1.00 0.00 14 GLY A C 9
ATOM 8130 O O . GLY A 1 14 ? 10.361 -1.777 -8.719 1.00 0.00 14 GLY A O 9
ATOM 8134 N N . GLU A 1 15 ? 8.304 -1.081 -8.388 1.00 0.00 15 GLU A N 9
ATOM 8135 C CA . GLU A 1 15 ? 8.614 0.252 -8.982 1.00 0.00 15 GLU A CA 9
ATOM 8136 C C . GLU A 1 15 ? 8.745 1.303 -7.877 1.00 0.00 15 GLU A C 9
ATOM 8137 O O . GLU A 1 15 ? 8.721 0.988 -6.707 1.00 0.00 15 GLU A O 9
ATOM 8149 N N . LEU A 1 16 ? 8.886 2.549 -8.242 1.00 0.00 16 LEU A N 9
ATOM 8150 C CA . LEU A 1 16 ? 9.018 3.615 -7.215 1.00 0.00 16 LEU A CA 9
ATOM 8151 C C . LEU A 1 16 ? 8.573 4.963 -7.791 1.00 0.00 16 LEU A C 9
ATOM 8152 O O . LEU A 1 16 ? 8.739 5.235 -8.963 1.00 0.00 16 LEU A O 9
ATOM 8168 N N . LYS A 1 17 ? 8.007 5.806 -6.971 1.00 0.00 17 LYS A N 9
ATOM 8169 C CA . LYS A 1 17 ? 7.549 7.136 -7.459 1.00 0.00 17 LYS A CA 9
ATOM 8170 C C . LYS A 1 17 ? 7.769 8.189 -6.370 1.00 0.00 17 LYS A C 9
ATOM 8171 O O . LYS A 1 17 ? 8.715 8.120 -5.610 1.00 0.00 17 LYS A O 9
ATOM 8190 N N . VAL A 1 18 ? 6.905 9.161 -6.286 1.00 0.00 18 VAL A N 9
ATOM 8191 C CA . VAL A 1 18 ? 7.069 10.214 -5.245 1.00 0.00 18 VAL A CA 9
ATOM 8192 C C . VAL A 1 18 ? 5.769 10.379 -4.453 1.00 0.00 18 VAL A C 9
ATOM 8193 O O . VAL A 1 18 ? 4.690 10.131 -4.954 1.00 0.00 18 VAL A O 9
ATOM 8206 N N . CYS A 1 19 ? 5.863 10.794 -3.219 1.00 0.00 19 CYS A N 9
ATOM 8207 C CA . CYS A 1 19 ? 4.630 10.971 -2.398 1.00 0.00 19 CYS A CA 9
ATOM 8208 C C . CYS A 1 19 ? 4.937 11.805 -1.152 1.00 0.00 19 CYS A C 9
ATOM 8209 O O . CYS A 1 19 ? 4.481 12.922 -1.014 1.00 0.00 19 CYS A O 9
ATOM 8216 N N . ALA A 1 20 ? 5.704 11.269 -0.242 1.00 0.00 20 ALA A N 9
ATOM 8217 C CA . ALA A 1 20 ? 6.037 12.031 0.996 1.00 0.00 20 ALA A CA 9
ATOM 8218 C C . ALA A 1 20 ? 6.895 13.253 0.655 1.00 0.00 20 ALA A C 9
ATOM 8219 O O . ALA A 1 20 ? 8.087 13.270 0.889 1.00 0.00 20 ALA A O 9
ATOM 8226 N N . SER A 1 21 ? 6.297 14.274 0.106 1.00 0.00 21 SER A N 9
ATOM 8227 C CA . SER A 1 21 ? 7.079 15.494 -0.247 1.00 0.00 21 SER A CA 9
ATOM 8228 C C . SER A 1 21 ? 6.202 16.742 -0.111 1.00 0.00 21 SER A C 9
ATOM 8229 O O . SER A 1 21 ? 6.428 17.744 -0.759 1.00 0.00 21 SER A O 9
ATOM 8237 N N . GLY A 1 22 ? 5.205 16.689 0.730 1.00 0.00 22 GLY A N 9
ATOM 8238 C CA . GLY A 1 22 ? 4.317 17.873 0.907 1.00 0.00 22 GLY A CA 9
ATOM 8239 C C . GLY A 1 22 ? 3.033 17.682 0.096 1.00 0.00 22 GLY A C 9
ATOM 8240 O O . GLY A 1 22 ? 2.171 18.538 0.072 1.00 0.00 22 GLY A O 9
ATOM 8244 N N . GLU A 1 23 ? 2.896 16.568 -0.569 1.00 0.00 23 GLU A N 9
ATOM 8245 C CA . GLU A 1 23 ? 1.666 16.328 -1.377 1.00 0.00 23 GLU A CA 9
ATOM 8246 C C . GLU A 1 23 ? 0.773 15.295 -0.685 1.00 0.00 23 GLU A C 9
ATOM 8247 O O . GLU A 1 23 ? -0.195 15.633 -0.034 1.00 0.00 23 GLU A O 9
ATOM 8259 N N . LYS A 1 24 ? 1.093 14.036 -0.819 1.00 0.00 24 LYS A N 9
ATOM 8260 C CA . LYS A 1 24 ? 0.263 12.983 -0.167 1.00 0.00 24 LYS A CA 9
ATOM 8261 C C . LYS A 1 24 ? 1.158 11.870 0.384 1.00 0.00 24 LYS A C 9
ATOM 8262 O O . LYS A 1 24 ? 2.364 11.906 0.248 1.00 0.00 24 LYS A O 9
ATOM 8281 N N . TYR A 1 25 ? 0.574 10.883 1.007 1.00 0.00 25 TYR A N 9
ATOM 8282 C CA . TYR A 1 25 ? 1.386 9.770 1.572 1.00 0.00 25 TYR A CA 9
ATOM 8283 C C . TYR A 1 25 ? 1.191 8.498 0.742 1.00 0.00 25 TYR A C 9
ATOM 8284 O O . TYR A 1 25 ? 0.256 8.382 -0.024 1.00 0.00 25 TYR A O 9
ATOM 8302 N N . CYS A 1 26 ? 2.060 7.537 0.900 1.00 0.00 26 CYS A N 9
ATOM 8303 C CA . CYS A 1 26 ? 1.916 6.269 0.131 1.00 0.00 26 CYS A CA 9
ATOM 8304 C C . CYS A 1 26 ? 0.991 5.315 0.891 1.00 0.00 26 CYS A C 9
ATOM 8305 O O . CYS A 1 26 ? 1.357 4.765 1.911 1.00 0.00 26 CYS A O 9
ATOM 8312 N N . PHE A 1 27 ? -0.210 5.128 0.417 1.00 0.00 27 PHE A N 9
ATOM 8313 C CA . PHE A 1 27 ? -1.156 4.225 1.132 1.00 0.00 27 PHE A CA 9
ATOM 8314 C C . PHE A 1 27 ? -1.191 2.838 0.483 1.00 0.00 27 PHE A C 9
ATOM 8315 O O . PHE A 1 27 ? -1.427 2.697 -0.701 1.00 0.00 27 PHE A O 9
ATOM 8332 N N . LYS A 1 28 ? -0.975 1.813 1.259 1.00 0.00 28 LYS A N 9
ATOM 8333 C CA . LYS A 1 28 ? -1.014 0.431 0.706 1.00 0.00 28 LYS A CA 9
ATOM 8334 C C . LYS A 1 28 ? -2.209 -0.315 1.305 1.00 0.00 28 LYS A C 9
ATOM 8335 O O . LYS A 1 28 ? -2.722 0.059 2.340 1.00 0.00 28 LYS A O 9
ATOM 8354 N N . GLU A 1 29 ? -2.663 -1.357 0.668 1.00 0.00 29 GLU A N 9
ATOM 8355 C CA . GLU A 1 29 ? -3.832 -2.104 1.218 1.00 0.00 29 GLU A CA 9
ATOM 8356 C C . GLU A 1 29 ? -3.659 -3.610 1.011 1.00 0.00 29 GLU A C 9
ATOM 8357 O O . GLU A 1 29 ? -3.106 -4.054 0.026 1.00 0.00 29 GLU A O 9
ATOM 8369 N N . SER A 1 30 ? -4.135 -4.398 1.937 1.00 0.00 30 SER A N 9
ATOM 8370 C CA . SER A 1 30 ? -4.009 -5.877 1.802 1.00 0.00 30 SER A CA 9
ATOM 8371 C C . SER A 1 30 ? -5.394 -6.526 1.859 1.00 0.00 30 SER A C 9
ATOM 8372 O O . SER A 1 30 ? -6.058 -6.507 2.877 1.00 0.00 30 SER A O 9
ATOM 8380 N N . TRP A 1 31 ? -5.838 -7.096 0.772 1.00 0.00 31 TRP A N 9
ATOM 8381 C CA . TRP A 1 31 ? -7.181 -7.742 0.762 1.00 0.00 31 TRP A CA 9
ATOM 8382 C C . TRP A 1 31 ? -7.078 -9.189 1.253 1.00 0.00 31 TRP A C 9
ATOM 8383 O O . TRP A 1 31 ? -6.374 -9.999 0.683 1.00 0.00 31 TRP A O 9
ATOM 8404 N N . ARG A 1 32 ? -7.776 -9.521 2.305 1.00 0.00 32 ARG A N 9
ATOM 8405 C CA . ARG A 1 32 ? -7.716 -10.916 2.828 1.00 0.00 32 ARG A CA 9
ATOM 8406 C C . ARG A 1 32 ? -8.740 -11.795 2.103 1.00 0.00 32 ARG A C 9
ATOM 8407 O O . ARG A 1 32 ? -9.933 -11.648 2.278 1.00 0.00 32 ARG A O 9
ATOM 8428 N N . GLU A 1 33 ? -8.282 -12.705 1.289 1.00 0.00 33 GLU A N 9
ATOM 8429 C CA . GLU A 1 33 ? -9.227 -13.592 0.552 1.00 0.00 33 GLU A CA 9
ATOM 8430 C C . GLU A 1 33 ? -9.269 -14.978 1.200 1.00 0.00 33 GLU A C 9
ATOM 8431 O O . GLU A 1 33 ? -8.452 -15.309 2.037 1.00 0.00 33 GLU A O 9
ATOM 8443 N N . ALA A 1 34 ? -10.215 -15.792 0.819 1.00 0.00 34 ALA A N 9
ATOM 8444 C CA . ALA A 1 34 ? -10.310 -17.156 1.414 1.00 0.00 34 ALA A CA 9
ATOM 8445 C C . ALA A 1 34 ? -9.221 -18.063 0.834 1.00 0.00 34 ALA A C 9
ATOM 8446 O O . ALA A 1 34 ? -8.938 -19.122 1.362 1.00 0.00 34 ALA A O 9
ATOM 8453 N N . ARG A 1 35 ? -8.609 -17.660 -0.245 1.00 0.00 35 ARG A N 9
ATOM 8454 C CA . ARG A 1 35 ? -7.540 -18.503 -0.854 1.00 0.00 35 ARG A CA 9
ATOM 8455 C C . ARG A 1 35 ? -6.241 -17.704 -0.975 1.00 0.00 35 ARG A C 9
ATOM 8456 O O . ARG A 1 35 ? -5.497 -17.852 -1.925 1.00 0.00 35 ARG A O 9
ATOM 8477 N N . GLY A 1 36 ? -5.959 -16.860 -0.020 1.00 0.00 36 GLY A N 9
ATOM 8478 C CA . GLY A 1 36 ? -4.706 -16.056 -0.083 1.00 0.00 36 GLY A CA 9
ATOM 8479 C C . GLY A 1 36 ? -5.040 -14.571 0.067 1.00 0.00 36 GLY A C 9
ATOM 8480 O O . GLY A 1 36 ? -6.168 -14.156 -0.115 1.00 0.00 36 GLY A O 9
ATOM 8484 N N . THR A 1 37 ? -4.068 -13.766 0.399 1.00 0.00 37 THR A N 9
ATOM 8485 C CA . THR A 1 37 ? -4.328 -12.307 0.559 1.00 0.00 37 THR A CA 9
ATOM 8486 C C . THR A 1 37 ? -3.530 -11.511 -0.478 1.00 0.00 37 THR A C 9
ATOM 8487 O O . THR A 1 37 ? -2.431 -11.877 -0.842 1.00 0.00 37 THR A O 9
ATOM 8498 N N . ARG A 1 38 ? -4.076 -10.426 -0.954 1.00 0.00 38 ARG A N 9
ATOM 8499 C CA . ARG A 1 38 ? -3.348 -9.609 -1.967 1.00 0.00 38 ARG A CA 9
ATOM 8500 C C . ARG A 1 38 ? -2.954 -8.255 -1.370 1.00 0.00 38 ARG A C 9
ATOM 8501 O O . ARG A 1 38 ? -3.468 -7.843 -0.349 1.00 0.00 38 ARG A O 9
ATOM 8522 N N . ILE A 1 39 ? -2.045 -7.561 -1.998 1.00 0.00 39 ILE A N 9
ATOM 8523 C CA . ILE A 1 39 ? -1.620 -6.236 -1.464 1.00 0.00 39 ILE A CA 9
ATOM 8524 C C . ILE A 1 39 ? -1.454 -5.231 -2.606 1.00 0.00 39 ILE A C 9
ATOM 8525 O O . ILE A 1 39 ? -1.171 -5.595 -3.730 1.00 0.00 39 ILE A O 9
ATOM 8541 N N . GLU A 1 40 ? -1.630 -3.970 -2.327 1.00 0.00 40 GLU A N 9
ATOM 8542 C CA . GLU A 1 40 ? -1.482 -2.941 -3.396 1.00 0.00 40 GLU A CA 9
ATOM 8543 C C . GLU A 1 40 ? -0.990 -1.622 -2.793 1.00 0.00 40 GLU A C 9
ATOM 8544 O O . GLU A 1 40 ? -1.146 -1.371 -1.615 1.00 0.00 40 GLU A O 9
ATOM 8556 N N . ARG A 1 41 ? -0.397 -0.777 -3.592 1.00 0.00 41 ARG A N 9
ATOM 8557 C CA . ARG A 1 41 ? 0.103 0.524 -3.060 1.00 0.00 41 ARG A CA 9
ATOM 8558 C C . ARG A 1 41 ? -0.302 1.668 -3.993 1.00 0.00 41 ARG A C 9
ATOM 8559 O O . ARG A 1 41 ? -1.006 1.472 -4.964 1.00 0.00 41 ARG A O 9
ATOM 8580 N N . GLY A 1 42 ? 0.139 2.862 -3.706 1.00 0.00 42 GLY A N 9
ATOM 8581 C CA . GLY A 1 42 ? -0.220 4.017 -4.575 1.00 0.00 42 GLY A CA 9
ATOM 8582 C C . GLY A 1 42 ? 0.180 5.322 -3.884 1.00 0.00 42 GLY A C 9
ATOM 8583 O O . GLY A 1 42 ? 1.081 5.353 -3.068 1.00 0.00 42 GLY A O 9
ATOM 8587 N N . CYS A 1 43 ? -0.485 6.400 -4.200 1.00 0.00 43 CYS A N 9
ATOM 8588 C CA . CYS A 1 43 ? -0.143 7.702 -3.560 1.00 0.00 43 CYS A CA 9
ATOM 8589 C C . CYS A 1 43 ? -1.422 8.461 -3.195 1.00 0.00 43 CYS A C 9
ATOM 8590 O O . CYS A 1 43 ? -2.120 8.968 -4.050 1.00 0.00 43 CYS A O 9
ATOM 8597 N N . ALA A 1 44 ? -1.736 8.541 -1.931 1.00 0.00 44 ALA A N 9
ATOM 8598 C CA . ALA A 1 44 ? -2.970 9.266 -1.514 1.00 0.00 44 ALA A CA 9
ATOM 8599 C C . ALA A 1 44 ? -2.878 9.657 -0.035 1.00 0.00 44 ALA A C 9
ATOM 8600 O O . ALA A 1 44 ? -1.821 9.622 0.561 1.00 0.00 44 ALA A O 9
ATOM 8607 N N . ALA A 1 45 ? -3.978 10.027 0.559 1.00 0.00 45 ALA A N 9
ATOM 8608 C CA . ALA A 1 45 ? -3.951 10.421 1.998 1.00 0.00 45 ALA A CA 9
ATOM 8609 C C . ALA A 1 45 ? -5.336 10.243 2.624 1.00 0.00 45 ALA A C 9
ATOM 8610 O O . ALA A 1 45 ? -5.637 10.803 3.660 1.00 0.00 45 ALA A O 9
ATOM 8617 N N . THR A 1 46 ? -6.183 9.469 2.003 1.00 0.00 46 THR A N 9
ATOM 8618 C CA . THR A 1 46 ? -7.549 9.257 2.562 1.00 0.00 46 THR A CA 9
ATOM 8619 C C . THR A 1 46 ? -7.540 8.093 3.556 1.00 0.00 46 THR A C 9
ATOM 8620 O O . THR A 1 46 ? -8.393 7.997 4.415 1.00 0.00 46 THR A O 9
ATOM 8631 N N . CYS A 1 47 ? -6.572 7.217 3.445 1.00 0.00 47 CYS A N 9
ATOM 8632 C CA . CYS A 1 47 ? -6.478 6.057 4.373 1.00 0.00 47 CYS A CA 9
ATOM 8633 C C . CYS A 1 47 ? -7.872 5.556 4.768 1.00 0.00 47 CYS A C 9
ATOM 8634 O O . CYS A 1 47 ? -8.422 5.972 5.768 1.00 0.00 47 CYS A O 9
ATOM 8641 N N . PRO A 1 48 ? -8.394 4.673 3.961 1.00 0.00 48 PRO A N 9
ATOM 8642 C CA . PRO A 1 48 ? -9.738 4.100 4.221 1.00 0.00 48 PRO A CA 9
ATOM 8643 C C . PRO A 1 48 ? -9.682 3.114 5.390 1.00 0.00 48 PRO A C 9
ATOM 8644 O O . PRO A 1 48 ? -8.754 3.117 6.174 1.00 0.00 48 PRO A O 9
ATOM 8655 N N . LYS A 1 49 ? -10.668 2.268 5.512 1.00 0.00 49 LYS A N 9
ATOM 8656 C CA . LYS A 1 49 ? -10.670 1.282 6.632 1.00 0.00 49 LYS A CA 9
ATOM 8657 C C . LYS A 1 49 ? -11.156 -0.083 6.137 1.00 0.00 49 LYS A C 9
ATOM 8658 O O . LYS A 1 49 ? -11.255 -0.324 4.950 1.00 0.00 49 LYS A O 9
ATOM 8677 N N . GLY A 1 50 ? -11.459 -0.976 7.039 1.00 0.00 50 GLY A N 9
ATOM 8678 C CA . GLY A 1 50 ? -11.937 -2.325 6.623 1.00 0.00 50 GLY A CA 9
ATOM 8679 C C . GLY A 1 50 ? -12.603 -3.023 7.811 1.00 0.00 50 GLY A C 9
ATOM 8680 O O . GLY A 1 50 ? -13.087 -2.384 8.725 1.00 0.00 50 GLY A O 9
ATOM 8684 N N . SER A 1 51 ? -12.631 -4.328 7.807 1.00 0.00 51 SER A N 9
ATOM 8685 C CA . SER A 1 51 ? -13.265 -5.065 8.938 1.00 0.00 51 SER A CA 9
ATOM 8686 C C . SER A 1 51 ? -13.365 -6.558 8.608 1.00 0.00 51 SER A C 9
ATOM 8687 O O . SER A 1 51 ? -12.477 -7.330 8.912 1.00 0.00 51 SER A O 9
ATOM 8695 N N . VAL A 1 52 ? -14.437 -6.968 7.987 1.00 0.00 52 VAL A N 9
ATOM 8696 C CA . VAL A 1 52 ? -14.590 -8.410 7.638 1.00 0.00 52 VAL A CA 9
ATOM 8697 C C . VAL A 1 52 ? -13.991 -8.684 6.255 1.00 0.00 52 VAL A C 9
ATOM 8698 O O . VAL A 1 52 ? -13.432 -9.733 6.007 1.00 0.00 52 VAL A O 9
ATOM 8711 N N . TYR A 1 53 ? -14.102 -7.746 5.353 1.00 0.00 53 TYR A N 9
ATOM 8712 C CA . TYR A 1 53 ? -13.536 -7.954 3.989 1.00 0.00 53 TYR A CA 9
ATOM 8713 C C . TYR A 1 53 ? -12.027 -8.203 4.077 1.00 0.00 53 TYR A C 9
ATOM 8714 O O . TYR A 1 53 ? -11.430 -8.772 3.186 1.00 0.00 53 TYR A O 9
ATOM 8732 N N . GLY A 1 54 ? -11.409 -7.781 5.147 1.00 0.00 54 GLY A N 9
ATOM 8733 C CA . GLY A 1 54 ? -9.941 -7.994 5.291 1.00 0.00 54 GLY A CA 9
ATOM 8734 C C . GLY A 1 54 ? -9.191 -6.932 4.484 1.00 0.00 54 GLY A C 9
ATOM 8735 O O . GLY A 1 54 ? -8.322 -7.239 3.693 1.00 0.00 54 GLY A O 9
ATOM 8739 N N . LEU A 1 55 ? -9.520 -5.685 4.677 1.00 0.00 55 LEU A N 9
ATOM 8740 C CA . LEU A 1 55 ? -8.825 -4.604 3.920 1.00 0.00 55 LEU A CA 9
ATOM 8741 C C . LEU A 1 55 ? -7.795 -3.911 4.814 1.00 0.00 55 LEU A C 9
ATOM 8742 O O . LEU A 1 55 ? -8.055 -2.873 5.388 1.00 0.00 55 LEU A O 9
ATOM 8758 N N . TYR A 1 56 ? -6.623 -4.474 4.934 1.00 0.00 56 TYR A N 9
ATOM 8759 C CA . TYR A 1 56 ? -5.578 -3.841 5.789 1.00 0.00 56 TYR A CA 9
ATOM 8760 C C . TYR A 1 56 ? -4.902 -2.699 5.028 1.00 0.00 56 TYR A C 9
ATOM 8761 O O . TYR A 1 56 ? -3.976 -2.909 4.270 1.00 0.00 56 TYR A O 9
ATOM 8779 N N . VAL A 1 57 ? -5.359 -1.492 5.219 1.00 0.00 57 VAL A N 9
ATOM 8780 C CA . VAL A 1 57 ? -4.741 -0.342 4.500 1.00 0.00 57 VAL A CA 9
ATOM 8781 C C . VAL A 1 57 ? -3.959 0.543 5.474 1.00 0.00 57 VAL A C 9
ATOM 8782 O O . VAL A 1 57 ? -4.272 0.623 6.645 1.00 0.00 57 VAL A O 9
ATOM 8795 N N . LEU A 1 58 ? -2.943 1.209 4.995 1.00 0.00 58 LEU A N 9
ATOM 8796 C CA . LEU A 1 58 ? -2.138 2.093 5.889 1.00 0.00 58 LEU A CA 9
ATOM 8797 C C . LEU A 1 58 ? -1.357 3.111 5.052 1.00 0.00 58 LEU A C 9
ATOM 8798 O O . LEU A 1 58 ? -0.841 2.794 3.998 1.00 0.00 58 LEU A O 9
ATOM 8814 N N . CYS A 1 59 ? -1.270 4.331 5.508 1.00 0.00 59 CYS A N 9
ATOM 8815 C CA . CYS A 1 59 ? -0.525 5.364 4.731 1.00 0.00 59 CYS A CA 9
ATOM 8816 C C . CYS A 1 59 ? 0.828 5.659 5.382 1.00 0.00 59 CYS A C 9
ATOM 8817 O O . CYS A 1 59 ? 0.944 5.753 6.589 1.00 0.00 59 CYS A O 9
ATOM 8824 N N . CYS A 1 60 ? 1.854 5.810 4.587 1.00 0.00 60 CYS A N 9
ATOM 8825 C CA . CYS A 1 60 ? 3.204 6.105 5.150 1.00 0.00 60 CYS A CA 9
ATOM 8826 C C . CYS A 1 60 ? 3.774 7.370 4.504 1.00 0.00 60 CYS A C 9
ATOM 8827 O O . CYS A 1 60 ? 3.298 7.825 3.482 1.00 0.00 60 CYS A O 9
ATOM 8834 N N . THR A 1 61 ? 4.793 7.939 5.087 1.00 0.00 61 THR A N 9
ATOM 8835 C CA . THR A 1 61 ? 5.395 9.166 4.503 1.00 0.00 61 THR A CA 9
ATOM 8836 C C . THR A 1 61 ? 6.813 9.372 5.045 1.00 0.00 61 THR A C 9
ATOM 8837 O O . THR A 1 61 ? 7.120 10.395 5.624 1.00 0.00 61 THR A O 9
ATOM 8848 N N . THR A 1 62 ? 7.682 8.412 4.866 1.00 0.00 62 THR A N 9
ATOM 8849 C CA . THR A 1 62 ? 9.073 8.572 5.381 1.00 0.00 62 THR A CA 9
ATOM 8850 C C . THR A 1 62 ? 10.009 7.521 4.771 1.00 0.00 62 THR A C 9
ATOM 8851 O O . THR A 1 62 ? 10.172 6.440 5.301 1.00 0.00 62 THR A O 9
ATOM 8862 N N . ASP A 1 63 ? 10.637 7.839 3.672 1.00 0.00 63 ASP A N 9
ATOM 8863 C CA . ASP A 1 63 ? 11.580 6.871 3.035 1.00 0.00 63 ASP A CA 9
ATOM 8864 C C . ASP A 1 63 ? 10.868 5.559 2.685 1.00 0.00 63 ASP A C 9
ATOM 8865 O O . ASP A 1 63 ? 10.015 5.089 3.410 1.00 0.00 63 ASP A O 9
ATOM 8874 N N . ASP A 1 64 ? 11.229 4.963 1.580 1.00 0.00 64 ASP A N 9
ATOM 8875 C CA . ASP A 1 64 ? 10.593 3.669 1.168 1.00 0.00 64 ASP A CA 9
ATOM 8876 C C . ASP A 1 64 ? 9.067 3.806 1.039 1.00 0.00 64 ASP A C 9
ATOM 8877 O O . ASP A 1 64 ? 8.536 3.822 -0.053 1.00 0.00 64 ASP A O 9
ATOM 8886 N N . CYS A 1 65 ? 8.353 3.903 2.134 1.00 0.00 65 CYS A N 9
ATOM 8887 C CA . CYS A 1 65 ? 6.876 4.033 2.043 1.00 0.00 65 CYS A CA 9
ATOM 8888 C C . CYS A 1 65 ? 6.490 5.511 1.917 1.00 0.00 65 CYS A C 9
ATOM 8889 O O . CYS A 1 65 ? 5.367 5.894 2.168 1.00 0.00 65 CYS A O 9
ATOM 8896 N N . ASN A 1 66 ? 7.418 6.344 1.527 1.00 0.00 66 ASN A N 9
ATOM 8897 C CA . ASN A 1 66 ? 7.111 7.798 1.383 1.00 0.00 66 ASN A CA 9
ATOM 8898 C C . ASN A 1 66 ? 5.731 7.992 0.748 1.00 0.00 66 ASN A C 9
ATOM 8899 O O . ASN A 1 66 ? 5.585 7.667 -0.418 1.00 0.00 66 ASN A O 9
ATOM 8911 N N . MET A 1 1 ? 13.222 11.319 -2.348 1.00 0.00 1 MET A N 10
ATOM 8912 C CA . MET A 1 1 ? 12.366 10.304 -1.665 1.00 0.00 1 MET A CA 10
ATOM 8913 C C . MET A 1 1 ? 11.358 9.714 -2.656 1.00 0.00 1 MET A C 10
ATOM 8914 O O . MET A 1 1 ? 10.669 10.432 -3.354 1.00 0.00 1 MET A O 10
ATOM 8930 N N . LYS A 1 2 ? 11.268 8.415 -2.724 1.00 0.00 2 LYS A N 10
ATOM 8931 C CA . LYS A 1 2 ? 10.305 7.782 -3.673 1.00 0.00 2 LYS A CA 10
ATOM 8932 C C . LYS A 1 2 ? 9.510 6.683 -2.964 1.00 0.00 2 LYS A C 10
ATOM 8933 O O . LYS A 1 2 ? 9.736 6.387 -1.808 1.00 0.00 2 LYS A O 10
ATOM 8952 N N . CYS A 1 3 ? 8.578 6.076 -3.647 1.00 0.00 3 CYS A N 10
ATOM 8953 C CA . CYS A 1 3 ? 7.769 4.999 -3.008 1.00 0.00 3 CYS A CA 10
ATOM 8954 C C . CYS A 1 3 ? 7.720 3.768 -3.914 1.00 0.00 3 CYS A C 10
ATOM 8955 O O . CYS A 1 3 ? 7.171 3.804 -4.997 1.00 0.00 3 CYS A O 10
ATOM 8962 N N . LYS A 1 4 ? 8.288 2.678 -3.479 1.00 0.00 4 LYS A N 10
ATOM 8963 C CA . LYS A 1 4 ? 8.273 1.445 -4.315 1.00 0.00 4 LYS A CA 10
ATOM 8964 C C . LYS A 1 4 ? 6.934 0.718 -4.156 1.00 0.00 4 LYS A C 10
ATOM 8965 O O . LYS A 1 4 ? 6.459 0.505 -3.058 1.00 0.00 4 LYS A O 10
ATOM 8984 N N . ILE A 1 5 ? 6.320 0.339 -5.244 1.00 0.00 5 ILE A N 10
ATOM 8985 C CA . ILE A 1 5 ? 5.011 -0.370 -5.152 1.00 0.00 5 ILE A CA 10
ATOM 8986 C C . ILE A 1 5 ? 5.122 -1.770 -5.761 1.00 0.00 5 ILE A C 10
ATOM 8987 O O . ILE A 1 5 ? 5.813 -1.979 -6.739 1.00 0.00 5 ILE A O 10
ATOM 9003 N N . CYS A 1 6 ? 4.446 -2.730 -5.189 1.00 0.00 6 CYS A N 10
ATOM 9004 C CA . CYS A 1 6 ? 4.512 -4.118 -5.733 1.00 0.00 6 CYS A CA 10
ATOM 9005 C C . CYS A 1 6 ? 3.745 -5.078 -4.820 1.00 0.00 6 CYS A C 10
ATOM 9006 O O . CYS A 1 6 ? 3.716 -4.916 -3.616 1.00 0.00 6 CYS A O 10
ATOM 9013 N N . ASN A 1 7 ? 3.125 -6.079 -5.381 1.00 0.00 7 ASN A N 10
ATOM 9014 C CA . ASN A 1 7 ? 2.364 -7.048 -4.543 1.00 0.00 7 ASN A CA 10
ATOM 9015 C C . ASN A 1 7 ? 3.247 -7.569 -3.405 1.00 0.00 7 ASN A C 10
ATOM 9016 O O . ASN A 1 7 ? 4.230 -8.246 -3.630 1.00 0.00 7 ASN A O 10
ATOM 9027 N N . PHE A 1 8 ? 2.906 -7.255 -2.187 1.00 0.00 8 PHE A N 10
ATOM 9028 C CA . PHE A 1 8 ? 3.728 -7.729 -1.037 1.00 0.00 8 PHE A CA 10
ATOM 9029 C C . PHE A 1 8 ? 3.787 -9.260 -1.021 1.00 0.00 8 PHE A C 10
ATOM 9030 O O . PHE A 1 8 ? 2.933 -9.930 -1.568 1.00 0.00 8 PHE A O 10
ATOM 9047 N N . ASP A 1 9 ? 4.791 -9.816 -0.394 1.00 0.00 9 ASP A N 10
ATOM 9048 C CA . ASP A 1 9 ? 4.916 -11.305 -0.335 1.00 0.00 9 ASP A CA 10
ATOM 9049 C C . ASP A 1 9 ? 5.311 -11.867 -1.705 1.00 0.00 9 ASP A C 10
ATOM 9050 O O . ASP A 1 9 ? 5.456 -13.061 -1.874 1.00 0.00 9 ASP A O 10
ATOM 9059 N N . THR A 1 10 ? 5.488 -11.019 -2.683 1.00 0.00 10 THR A N 10
ATOM 9060 C CA . THR A 1 10 ? 5.875 -11.514 -4.038 1.00 0.00 10 THR A CA 10
ATOM 9061 C C . THR A 1 10 ? 6.016 -10.341 -5.013 1.00 0.00 10 THR A C 10
ATOM 9062 O O . THR A 1 10 ? 5.455 -10.349 -6.091 1.00 0.00 10 THR A O 10
ATOM 9073 N N . CYS A 1 11 ? 6.762 -9.335 -4.646 1.00 0.00 11 CYS A N 10
ATOM 9074 C CA . CYS A 1 11 ? 6.935 -8.167 -5.559 1.00 0.00 11 CYS A CA 10
ATOM 9075 C C . CYS A 1 11 ? 7.841 -7.116 -4.911 1.00 0.00 11 CYS A C 10
ATOM 9076 O O . CYS A 1 11 ? 7.485 -6.494 -3.929 1.00 0.00 11 CYS A O 10
ATOM 9083 N N . ARG A 1 12 ? 9.009 -6.912 -5.455 1.00 0.00 12 ARG A N 10
ATOM 9084 C CA . ARG A 1 12 ? 9.936 -5.900 -4.873 1.00 0.00 12 ARG A CA 10
ATOM 9085 C C . ARG A 1 12 ? 9.668 -4.529 -5.497 1.00 0.00 12 ARG A C 10
ATOM 9086 O O . ARG A 1 12 ? 8.558 -4.217 -5.880 1.00 0.00 12 ARG A O 10
ATOM 9107 N N . ALA A 1 13 ? 10.674 -3.706 -5.605 1.00 0.00 13 ALA A N 10
ATOM 9108 C CA . ALA A 1 13 ? 10.469 -2.356 -6.207 1.00 0.00 13 ALA A CA 10
ATOM 9109 C C . ALA A 1 13 ? 10.108 -2.491 -7.689 1.00 0.00 13 ALA A C 10
ATOM 9110 O O . ALA A 1 13 ? 10.855 -2.085 -8.559 1.00 0.00 13 ALA A O 10
ATOM 9117 N N . GLY A 1 14 ? 8.971 -3.058 -7.984 1.00 0.00 14 GLY A N 10
ATOM 9118 C CA . GLY A 1 14 ? 8.564 -3.218 -9.410 1.00 0.00 14 GLY A CA 10
ATOM 9119 C C . GLY A 1 14 ? 8.019 -1.890 -9.938 1.00 0.00 14 GLY A C 10
ATOM 9120 O O . GLY A 1 14 ? 8.282 -1.503 -11.059 1.00 0.00 14 GLY A O 10
ATOM 9124 N N . GLU A 1 15 ? 7.261 -1.189 -9.142 1.00 0.00 15 GLU A N 10
ATOM 9125 C CA . GLU A 1 15 ? 6.701 0.115 -9.602 1.00 0.00 15 GLU A CA 10
ATOM 9126 C C . GLU A 1 15 ? 6.955 1.197 -8.549 1.00 0.00 15 GLU A C 10
ATOM 9127 O O . GLU A 1 15 ? 6.123 1.461 -7.705 1.00 0.00 15 GLU A O 10
ATOM 9139 N N . LEU A 1 16 ? 8.100 1.821 -8.590 1.00 0.00 16 LEU A N 10
ATOM 9140 C CA . LEU A 1 16 ? 8.405 2.881 -7.587 1.00 0.00 16 LEU A CA 10
ATOM 9141 C C . LEU A 1 16 ? 8.211 4.271 -8.200 1.00 0.00 16 LEU A C 10
ATOM 9142 O O . LEU A 1 16 ? 8.558 4.514 -9.339 1.00 0.00 16 LEU A O 10
ATOM 9158 N N . LYS A 1 17 ? 7.661 5.185 -7.448 1.00 0.00 17 LYS A N 10
ATOM 9159 C CA . LYS A 1 17 ? 7.446 6.561 -7.977 1.00 0.00 17 LYS A CA 10
ATOM 9160 C C . LYS A 1 17 ? 7.743 7.589 -6.882 1.00 0.00 17 LYS A C 10
ATOM 9161 O O . LYS A 1 17 ? 8.678 7.443 -6.119 1.00 0.00 17 LYS A O 10
ATOM 9180 N N . VAL A 1 18 ? 6.959 8.628 -6.798 1.00 0.00 18 VAL A N 10
ATOM 9181 C CA . VAL A 1 18 ? 7.203 9.660 -5.754 1.00 0.00 18 VAL A CA 10
ATOM 9182 C C . VAL A 1 18 ? 5.904 9.985 -5.014 1.00 0.00 18 VAL A C 10
ATOM 9183 O O . VAL A 1 18 ? 4.836 10.008 -5.593 1.00 0.00 18 VAL A O 10
ATOM 9196 N N . CYS A 1 19 ? 5.986 10.238 -3.736 1.00 0.00 19 CYS A N 10
ATOM 9197 C CA . CYS A 1 19 ? 4.757 10.562 -2.956 1.00 0.00 19 CYS A CA 10
ATOM 9198 C C . CYS A 1 19 ? 5.132 10.975 -1.530 1.00 0.00 19 CYS A C 10
ATOM 9199 O O . CYS A 1 19 ? 4.562 10.498 -0.568 1.00 0.00 19 CYS A O 10
ATOM 9206 N N . ALA A 1 20 ? 6.085 11.854 -1.386 1.00 0.00 20 ALA A N 10
ATOM 9207 C CA . ALA A 1 20 ? 6.494 12.294 -0.021 1.00 0.00 20 ALA A CA 10
ATOM 9208 C C . ALA A 1 20 ? 6.637 13.818 0.030 1.00 0.00 20 ALA A C 10
ATOM 9209 O O . ALA A 1 20 ? 7.252 14.363 0.925 1.00 0.00 20 ALA A O 10
ATOM 9216 N N . SER A 1 21 ? 6.072 14.510 -0.921 1.00 0.00 21 SER A N 10
ATOM 9217 C CA . SER A 1 21 ? 6.179 15.997 -0.922 1.00 0.00 21 SER A CA 10
ATOM 9218 C C . SER A 1 21 ? 5.735 16.559 0.432 1.00 0.00 21 SER A C 10
ATOM 9219 O O . SER A 1 21 ? 6.522 17.108 1.176 1.00 0.00 21 SER A O 10
ATOM 9227 N N . GLY A 1 22 ? 4.478 16.426 0.755 1.00 0.00 22 GLY A N 10
ATOM 9228 C CA . GLY A 1 22 ? 3.981 16.949 2.059 1.00 0.00 22 GLY A CA 10
ATOM 9229 C C . GLY A 1 22 ? 2.694 16.218 2.441 1.00 0.00 22 GLY A C 10
ATOM 9230 O O . GLY A 1 22 ? 2.675 15.403 3.343 1.00 0.00 22 GLY A O 10
ATOM 9234 N N . GLU A 1 23 ? 1.618 16.498 1.761 1.00 0.00 23 GLU A N 10
ATOM 9235 C CA . GLU A 1 23 ? 0.332 15.816 2.081 1.00 0.00 23 GLU A CA 10
ATOM 9236 C C . GLU A 1 23 ? 0.175 14.561 1.219 1.00 0.00 23 GLU A C 10
ATOM 9237 O O . GLU A 1 23 ? -0.859 14.331 0.622 1.00 0.00 23 GLU A O 10
ATOM 9249 N N . LYS A 1 24 ? 1.195 13.749 1.143 1.00 0.00 24 LYS A N 10
ATOM 9250 C CA . LYS A 1 24 ? 1.104 12.513 0.313 1.00 0.00 24 LYS A CA 10
ATOM 9251 C C . LYS A 1 24 ? 1.594 11.297 1.106 1.00 0.00 24 LYS A C 10
ATOM 9252 O O . LYS A 1 24 ? 2.734 11.235 1.522 1.00 0.00 24 LYS A O 10
ATOM 9271 N N . TYR A 1 25 ? 0.741 10.332 1.316 1.00 0.00 25 TYR A N 10
ATOM 9272 C CA . TYR A 1 25 ? 1.155 9.123 2.079 1.00 0.00 25 TYR A CA 10
ATOM 9273 C C . TYR A 1 25 ? 0.917 7.861 1.243 1.00 0.00 25 TYR A C 10
ATOM 9274 O O . TYR A 1 25 ? -0.147 7.666 0.688 1.00 0.00 25 TYR A O 10
ATOM 9292 N N . CYS A 1 26 ? 1.891 6.996 1.163 1.00 0.00 26 CYS A N 10
ATOM 9293 C CA . CYS A 1 26 ? 1.705 5.740 0.380 1.00 0.00 26 CYS A CA 10
ATOM 9294 C C . CYS A 1 26 ? 0.861 4.761 1.198 1.00 0.00 26 CYS A C 10
ATOM 9295 O O . CYS A 1 26 ? 1.269 4.304 2.248 1.00 0.00 26 CYS A O 10
ATOM 9302 N N . PHE A 1 27 ? -0.322 4.454 0.742 1.00 0.00 27 PHE A N 10
ATOM 9303 C CA . PHE A 1 27 ? -1.197 3.524 1.513 1.00 0.00 27 PHE A CA 10
ATOM 9304 C C . PHE A 1 27 ? -1.139 2.107 0.942 1.00 0.00 27 PHE A C 10
ATOM 9305 O O . PHE A 1 27 ? -1.255 1.898 -0.250 1.00 0.00 27 PHE A O 10
ATOM 9322 N N . LYS A 1 28 ? -0.976 1.130 1.791 1.00 0.00 28 LYS A N 10
ATOM 9323 C CA . LYS A 1 28 ? -0.929 -0.280 1.316 1.00 0.00 28 LYS A CA 10
ATOM 9324 C C . LYS A 1 28 ? -2.262 -0.965 1.623 1.00 0.00 28 LYS A C 10
ATOM 9325 O O . LYS A 1 28 ? -2.671 -1.056 2.763 1.00 0.00 28 LYS A O 10
ATOM 9344 N N . GLU A 1 29 ? -2.948 -1.435 0.619 1.00 0.00 29 GLU A N 10
ATOM 9345 C CA . GLU A 1 29 ? -4.259 -2.101 0.863 1.00 0.00 29 GLU A CA 10
ATOM 9346 C C . GLU A 1 29 ? -4.115 -3.621 0.776 1.00 0.00 29 GLU A C 10
ATOM 9347 O O . GLU A 1 29 ? -4.154 -4.198 -0.293 1.00 0.00 29 GLU A O 10
ATOM 9359 N N . SER A 1 30 ? -3.953 -4.276 1.893 1.00 0.00 30 SER A N 10
ATOM 9360 C CA . SER A 1 30 ? -3.815 -5.759 1.871 1.00 0.00 30 SER A CA 10
ATOM 9361 C C . SER A 1 30 ? -5.202 -6.410 1.815 1.00 0.00 30 SER A C 10
ATOM 9362 O O . SER A 1 30 ? -5.907 -6.486 2.800 1.00 0.00 30 SER A O 10
ATOM 9370 N N . TRP A 1 31 ? -5.602 -6.869 0.662 1.00 0.00 31 TRP A N 10
ATOM 9371 C CA . TRP A 1 31 ? -6.942 -7.506 0.538 1.00 0.00 31 TRP A CA 10
ATOM 9372 C C . TRP A 1 31 ? -6.879 -8.966 0.989 1.00 0.00 31 TRP A C 10
ATOM 9373 O O . TRP A 1 31 ? -6.159 -9.770 0.427 1.00 0.00 31 TRP A O 10
ATOM 9394 N N . ARG A 1 32 ? -7.628 -9.316 1.999 1.00 0.00 32 ARG A N 10
ATOM 9395 C CA . ARG A 1 32 ? -7.613 -10.723 2.490 1.00 0.00 32 ARG A CA 10
ATOM 9396 C C . ARG A 1 32 ? -8.825 -11.485 1.949 1.00 0.00 32 ARG A C 10
ATOM 9397 O O . ARG A 1 32 ? -9.892 -10.930 1.776 1.00 0.00 32 ARG A O 10
ATOM 9418 N N . GLU A 1 33 ? -8.669 -12.753 1.682 1.00 0.00 33 GLU A N 10
ATOM 9419 C CA . GLU A 1 33 ? -9.814 -13.549 1.154 1.00 0.00 33 GLU A CA 10
ATOM 9420 C C . GLU A 1 33 ? -9.739 -14.987 1.674 1.00 0.00 33 GLU A C 10
ATOM 9421 O O . GLU A 1 33 ? -8.770 -15.385 2.289 1.00 0.00 33 GLU A O 10
ATOM 9433 N N . ALA A 1 34 ? -10.756 -15.769 1.432 1.00 0.00 34 ALA A N 10
ATOM 9434 C CA . ALA A 1 34 ? -10.742 -17.181 1.914 1.00 0.00 34 ALA A CA 10
ATOM 9435 C C . ALA A 1 34 ? -10.028 -18.078 0.899 1.00 0.00 34 ALA A C 10
ATOM 9436 O O . ALA A 1 34 ? -9.761 -19.234 1.160 1.00 0.00 34 ALA A O 10
ATOM 9443 N N . ARG A 1 35 ? -9.720 -17.556 -0.256 1.00 0.00 35 ARG A N 10
ATOM 9444 C CA . ARG A 1 35 ? -9.024 -18.381 -1.286 1.00 0.00 35 ARG A CA 10
ATOM 9445 C C . ARG A 1 35 ? -7.596 -17.873 -1.498 1.00 0.00 35 ARG A C 10
ATOM 9446 O O . ARG A 1 35 ? -6.740 -18.586 -1.981 1.00 0.00 35 ARG A O 10
ATOM 9467 N N . GLY A 1 36 ? -7.331 -16.646 -1.140 1.00 0.00 36 GLY A N 10
ATOM 9468 C CA . GLY A 1 36 ? -5.957 -16.099 -1.323 1.00 0.00 36 GLY A CA 10
ATOM 9469 C C . GLY A 1 36 ? -5.892 -14.672 -0.775 1.00 0.00 36 GLY A C 10
ATOM 9470 O O . GLY A 1 36 ? -6.845 -14.167 -0.215 1.00 0.00 36 GLY A O 10
ATOM 9474 N N . THR A 1 37 ? -4.775 -14.018 -0.934 1.00 0.00 37 THR A N 10
ATOM 9475 C CA . THR A 1 37 ? -4.648 -12.622 -0.424 1.00 0.00 37 THR A CA 10
ATOM 9476 C C . THR A 1 37 ? -3.784 -11.791 -1.378 1.00 0.00 37 THR A C 10
ATOM 9477 O O . THR A 1 37 ? -2.823 -12.276 -1.941 1.00 0.00 37 THR A O 10
ATOM 9488 N N . ARG A 1 38 ? -4.118 -10.543 -1.562 1.00 0.00 38 ARG A N 10
ATOM 9489 C CA . ARG A 1 38 ? -3.313 -9.684 -2.480 1.00 0.00 38 ARG A CA 10
ATOM 9490 C C . ARG A 1 38 ? -3.199 -8.267 -1.913 1.00 0.00 38 ARG A C 10
ATOM 9491 O O . ARG A 1 38 ? -4.162 -7.698 -1.442 1.00 0.00 38 ARG A O 10
ATOM 9512 N N . ILE A 1 39 ? -2.027 -7.696 -1.952 1.00 0.00 39 ILE A N 10
ATOM 9513 C CA . ILE A 1 39 ? -1.851 -6.317 -1.409 1.00 0.00 39 ILE A CA 10
ATOM 9514 C C . ILE A 1 39 ? -1.736 -5.301 -2.550 1.00 0.00 39 ILE A C 10
ATOM 9515 O O . ILE A 1 39 ? -1.142 -5.567 -3.576 1.00 0.00 39 ILE A O 10
ATOM 9531 N N . GLU A 1 40 ? -2.301 -4.137 -2.374 1.00 0.00 40 GLU A N 10
ATOM 9532 C CA . GLU A 1 40 ? -2.223 -3.097 -3.439 1.00 0.00 40 GLU A CA 10
ATOM 9533 C C . GLU A 1 40 ? -1.847 -1.747 -2.824 1.00 0.00 40 GLU A C 10
ATOM 9534 O O . GLU A 1 40 ? -2.616 -1.149 -2.097 1.00 0.00 40 GLU A O 10
ATOM 9546 N N . ARG A 1 41 ? -0.667 -1.264 -3.100 1.00 0.00 41 ARG A N 10
ATOM 9547 C CA . ARG A 1 41 ? -0.243 0.043 -2.521 1.00 0.00 41 ARG A CA 10
ATOM 9548 C C . ARG A 1 41 ? -0.650 1.195 -3.443 1.00 0.00 41 ARG A C 10
ATOM 9549 O O . ARG A 1 41 ? -1.302 1.001 -4.448 1.00 0.00 41 ARG A O 10
ATOM 9570 N N . GLY A 1 42 ? -0.268 2.396 -3.102 1.00 0.00 42 GLY A N 10
ATOM 9571 C CA . GLY A 1 42 ? -0.629 3.566 -3.950 1.00 0.00 42 GLY A CA 10
ATOM 9572 C C . GLY A 1 42 ? -0.295 4.858 -3.203 1.00 0.00 42 GLY A C 10
ATOM 9573 O O . GLY A 1 42 ? 0.135 4.835 -2.066 1.00 0.00 42 GLY A O 10
ATOM 9577 N N . CYS A 1 43 ? -0.490 5.986 -3.828 1.00 0.00 43 CYS A N 10
ATOM 9578 C CA . CYS A 1 43 ? -0.182 7.278 -3.149 1.00 0.00 43 CYS A CA 10
ATOM 9579 C C . CYS A 1 43 ? -1.466 8.085 -2.944 1.00 0.00 43 CYS A C 10
ATOM 9580 O O . CYS A 1 43 ? -2.156 8.421 -3.886 1.00 0.00 43 CYS A O 10
ATOM 9587 N N . ALA A 1 44 ? -1.795 8.399 -1.720 1.00 0.00 44 ALA A N 10
ATOM 9588 C CA . ALA A 1 44 ? -3.037 9.183 -1.465 1.00 0.00 44 ALA A CA 10
ATOM 9589 C C . ALA A 1 44 ? -2.972 9.852 -0.089 1.00 0.00 44 ALA A C 10
ATOM 9590 O O . ALA A 1 44 ? -2.014 9.697 0.643 1.00 0.00 44 ALA A O 10
ATOM 9597 N N . ALA A 1 45 ? -3.984 10.594 0.266 1.00 0.00 45 ALA A N 10
ATOM 9598 C CA . ALA A 1 45 ? -3.981 11.274 1.593 1.00 0.00 45 ALA A CA 10
ATOM 9599 C C . ALA A 1 45 ? -5.328 11.074 2.292 1.00 0.00 45 ALA A C 10
ATOM 9600 O O . ALA A 1 45 ? -5.563 11.590 3.367 1.00 0.00 45 ALA A O 10
ATOM 9607 N N . THR A 1 46 ? -6.214 10.326 1.693 1.00 0.00 46 THR A N 10
ATOM 9608 C CA . THR A 1 46 ? -7.544 10.093 2.329 1.00 0.00 46 THR A CA 10
ATOM 9609 C C . THR A 1 46 ? -7.427 9.013 3.406 1.00 0.00 46 THR A C 10
ATOM 9610 O O . THR A 1 46 ? -8.059 9.080 4.442 1.00 0.00 46 THR A O 10
ATOM 9621 N N . CYS A 1 47 ? -6.615 8.018 3.170 1.00 0.00 47 CYS A N 10
ATOM 9622 C CA . CYS A 1 47 ? -6.446 6.935 4.178 1.00 0.00 47 CYS A CA 10
ATOM 9623 C C . CYS A 1 47 ? -7.808 6.496 4.727 1.00 0.00 47 CYS A C 10
ATOM 9624 O O . CYS A 1 47 ? -8.170 6.836 5.835 1.00 0.00 47 CYS A O 10
ATOM 9631 N N . PRO A 1 48 ? -8.518 5.748 3.925 1.00 0.00 48 PRO A N 10
ATOM 9632 C CA . PRO A 1 48 ? -9.854 5.251 4.332 1.00 0.00 48 PRO A CA 10
ATOM 9633 C C . PRO A 1 48 ? -9.714 4.115 5.351 1.00 0.00 48 PRO A C 10
ATOM 9634 O O . PRO A 1 48 ? -8.637 3.843 5.845 1.00 0.00 48 PRO A O 10
ATOM 9645 N N . LYS A 1 49 ? -10.791 3.450 5.669 1.00 0.00 49 LYS A N 10
ATOM 9646 C CA . LYS A 1 49 ? -10.713 2.334 6.655 1.00 0.00 49 LYS A CA 10
ATOM 9647 C C . LYS A 1 49 ? -11.083 1.007 5.986 1.00 0.00 49 LYS A C 10
ATOM 9648 O O . LYS A 1 49 ? -11.202 0.921 4.780 1.00 0.00 49 LYS A O 10
ATOM 9667 N N . GLY A 1 50 ? -11.267 -0.028 6.760 1.00 0.00 50 GLY A N 10
ATOM 9668 C CA . GLY A 1 50 ? -11.628 -1.348 6.168 1.00 0.00 50 GLY A CA 10
ATOM 9669 C C . GLY A 1 50 ? -12.061 -2.306 7.279 1.00 0.00 50 GLY A C 10
ATOM 9670 O O . GLY A 1 50 ? -12.468 -1.890 8.346 1.00 0.00 50 GLY A O 10
ATOM 9674 N N . SER A 1 51 ? -11.978 -3.587 7.040 1.00 0.00 51 SER A N 10
ATOM 9675 C CA . SER A 1 51 ? -12.387 -4.568 8.086 1.00 0.00 51 SER A CA 10
ATOM 9676 C C . SER A 1 51 ? -11.356 -5.695 8.185 1.00 0.00 51 SER A C 10
ATOM 9677 O O . SER A 1 51 ? -10.512 -5.856 7.325 1.00 0.00 51 SER A O 10
ATOM 9685 N N . VAL A 1 52 ? -11.419 -6.480 9.226 1.00 0.00 52 VAL A N 10
ATOM 9686 C CA . VAL A 1 52 ? -10.442 -7.597 9.376 1.00 0.00 52 VAL A CA 10
ATOM 9687 C C . VAL A 1 52 ? -10.366 -8.410 8.080 1.00 0.00 52 VAL A C 10
ATOM 9688 O O . VAL A 1 52 ? -9.360 -9.018 7.776 1.00 0.00 52 VAL A O 10
ATOM 9701 N N . TYR A 1 53 ? -11.424 -8.424 7.317 1.00 0.00 53 TYR A N 10
ATOM 9702 C CA . TYR A 1 53 ? -11.414 -9.198 6.042 1.00 0.00 53 TYR A CA 10
ATOM 9703 C C . TYR A 1 53 ? -11.912 -8.325 4.888 1.00 0.00 53 TYR A C 10
ATOM 9704 O O . TYR A 1 53 ? -12.471 -8.813 3.924 1.00 0.00 53 TYR A O 10
ATOM 9722 N N . GLY A 1 54 ? -11.713 -7.039 4.974 1.00 0.00 54 GLY A N 10
ATOM 9723 C CA . GLY A 1 54 ? -12.173 -6.137 3.880 1.00 0.00 54 GLY A CA 10
ATOM 9724 C C . GLY A 1 54 ? -10.959 -5.608 3.118 1.00 0.00 54 GLY A C 10
ATOM 9725 O O . GLY A 1 54 ? -10.689 -6.009 2.004 1.00 0.00 54 GLY A O 10
ATOM 9729 N N . LEU A 1 55 ? -10.223 -4.712 3.714 1.00 0.00 55 LEU A N 10
ATOM 9730 C CA . LEU A 1 55 ? -9.020 -4.158 3.028 1.00 0.00 55 LEU A CA 10
ATOM 9731 C C . LEU A 1 55 ? -8.073 -3.533 4.053 1.00 0.00 55 LEU A C 10
ATOM 9732 O O . LEU A 1 55 ? -8.411 -2.580 4.725 1.00 0.00 55 LEU A O 10
ATOM 9748 N N . TYR A 1 56 ? -6.888 -4.064 4.179 1.00 0.00 56 TYR A N 10
ATOM 9749 C CA . TYR A 1 56 ? -5.922 -3.499 5.162 1.00 0.00 56 TYR A CA 10
ATOM 9750 C C . TYR A 1 56 ? -5.256 -2.247 4.584 1.00 0.00 56 TYR A C 10
ATOM 9751 O O . TYR A 1 56 ? -4.284 -2.329 3.862 1.00 0.00 56 TYR A O 10
ATOM 9769 N N . VAL A 1 57 ? -5.777 -1.091 4.892 1.00 0.00 57 VAL A N 10
ATOM 9770 C CA . VAL A 1 57 ? -5.176 0.164 4.356 1.00 0.00 57 VAL A CA 10
ATOM 9771 C C . VAL A 1 57 ? -4.114 0.700 5.321 1.00 0.00 57 VAL A C 10
ATOM 9772 O O . VAL A 1 57 ? -4.393 0.994 6.466 1.00 0.00 57 VAL A O 10
ATOM 9785 N N . LEU A 1 58 ? -2.898 0.831 4.864 1.00 0.00 58 LEU A N 10
ATOM 9786 C CA . LEU A 1 58 ? -1.819 1.350 5.754 1.00 0.00 58 LEU A CA 10
ATOM 9787 C C . LEU A 1 58 ? -1.123 2.547 5.096 1.00 0.00 58 LEU A C 10
ATOM 9788 O O . LEU A 1 58 ? -0.303 2.390 4.214 1.00 0.00 58 LEU A O 10
ATOM 9804 N N . CYS A 1 59 ? -1.447 3.741 5.515 1.00 0.00 59 CYS A N 10
ATOM 9805 C CA . CYS A 1 59 ? -0.805 4.945 4.908 1.00 0.00 59 CYS A CA 10
ATOM 9806 C C . CYS A 1 59 ? 0.507 5.268 5.626 1.00 0.00 59 CYS A C 10
ATOM 9807 O O . CYS A 1 59 ? 0.567 5.322 6.839 1.00 0.00 59 CYS A O 10
ATOM 9814 N N . CYS A 1 60 ? 1.559 5.483 4.886 1.00 0.00 60 CYS A N 10
ATOM 9815 C CA . CYS A 1 60 ? 2.870 5.804 5.524 1.00 0.00 60 CYS A CA 10
ATOM 9816 C C . CYS A 1 60 ? 3.659 6.783 4.653 1.00 0.00 60 CYS A C 10
ATOM 9817 O O . CYS A 1 60 ? 3.251 7.130 3.562 1.00 0.00 60 CYS A O 10
ATOM 9824 N N . THR A 1 61 ? 4.786 7.232 5.131 1.00 0.00 61 THR A N 10
ATOM 9825 C CA . THR A 1 61 ? 5.606 8.185 4.346 1.00 0.00 61 THR A CA 10
ATOM 9826 C C . THR A 1 61 ? 7.075 8.074 4.765 1.00 0.00 61 THR A C 10
ATOM 9827 O O . THR A 1 61 ? 7.420 7.316 5.650 1.00 0.00 61 THR A O 10
ATOM 9838 N N . THR A 1 62 ? 7.945 8.818 4.137 1.00 0.00 62 THR A N 10
ATOM 9839 C CA . THR A 1 62 ? 9.390 8.743 4.507 1.00 0.00 62 THR A CA 10
ATOM 9840 C C . THR A 1 62 ? 9.899 7.307 4.350 1.00 0.00 62 THR A C 10
ATOM 9841 O O . THR A 1 62 ? 9.505 6.416 5.076 1.00 0.00 62 THR A O 10
ATOM 9852 N N . ASP A 1 63 ? 10.769 7.074 3.404 1.00 0.00 63 ASP A N 10
ATOM 9853 C CA . ASP A 1 63 ? 11.297 5.694 3.201 1.00 0.00 63 ASP A CA 10
ATOM 9854 C C . ASP A 1 63 ? 10.159 4.746 2.813 1.00 0.00 63 ASP A C 10
ATOM 9855 O O . ASP A 1 63 ? 9.127 4.706 3.454 1.00 0.00 63 ASP A O 10
ATOM 9864 N N . ASP A 1 64 ? 10.338 3.981 1.771 1.00 0.00 64 ASP A N 10
ATOM 9865 C CA . ASP A 1 64 ? 9.263 3.032 1.346 1.00 0.00 64 ASP A CA 10
ATOM 9866 C C . ASP A 1 64 ? 7.981 3.789 0.965 1.00 0.00 64 ASP A C 10
ATOM 9867 O O . ASP A 1 64 ? 7.643 3.889 -0.198 1.00 0.00 64 ASP A O 10
ATOM 9876 N N . CYS A 1 65 ? 7.257 4.323 1.920 1.00 0.00 65 CYS A N 10
ATOM 9877 C CA . CYS A 1 65 ? 6.011 5.060 1.573 1.00 0.00 65 CYS A CA 10
ATOM 9878 C C . CYS A 1 65 ? 6.329 6.523 1.251 1.00 0.00 65 CYS A C 10
ATOM 9879 O O . CYS A 1 65 ? 5.461 7.373 1.260 1.00 0.00 65 CYS A O 10
ATOM 9886 N N . ASN A 1 66 ? 7.567 6.821 0.963 1.00 0.00 66 ASN A N 10
ATOM 9887 C CA . ASN A 1 66 ? 7.939 8.228 0.639 1.00 0.00 66 ASN A CA 10
ATOM 9888 C C . ASN A 1 66 ? 7.866 8.460 -0.872 1.00 0.00 66 ASN A C 10
ATOM 9889 O O . ASN A 1 66 ? 6.772 8.408 -1.409 1.00 0.00 66 ASN A O 10
ATOM 9901 N N . MET A 1 1 ? 13.445 11.082 -1.343 1.00 0.00 1 MET A N 11
ATOM 9902 C CA . MET A 1 1 ? 12.132 10.647 -0.788 1.00 0.00 1 MET A CA 11
ATOM 9903 C C . MET A 1 1 ? 11.284 9.992 -1.882 1.00 0.00 1 MET A C 11
ATOM 9904 O O . MET A 1 1 ? 10.580 10.655 -2.616 1.00 0.00 1 MET A O 11
ATOM 9920 N N . LYS A 1 2 ? 11.345 8.693 -1.993 1.00 0.00 2 LYS A N 11
ATOM 9921 C CA . LYS A 1 2 ? 10.540 7.994 -3.036 1.00 0.00 2 LYS A CA 11
ATOM 9922 C C . LYS A 1 2 ? 9.829 6.784 -2.427 1.00 0.00 2 LYS A C 11
ATOM 9923 O O . LYS A 1 2 ? 10.160 6.339 -1.345 1.00 0.00 2 LYS A O 11
ATOM 9942 N N . CYS A 1 3 ? 8.855 6.248 -3.109 1.00 0.00 3 CYS A N 11
ATOM 9943 C CA . CYS A 1 3 ? 8.127 5.066 -2.562 1.00 0.00 3 CYS A CA 11
ATOM 9944 C C . CYS A 1 3 ? 8.232 3.886 -3.529 1.00 0.00 3 CYS A C 11
ATOM 9945 O O . CYS A 1 3 ? 7.818 3.963 -4.669 1.00 0.00 3 CYS A O 11
ATOM 9952 N N . LYS A 1 4 ? 8.782 2.793 -3.081 1.00 0.00 4 LYS A N 11
ATOM 9953 C CA . LYS A 1 4 ? 8.914 1.602 -3.971 1.00 0.00 4 LYS A CA 11
ATOM 9954 C C . LYS A 1 4 ? 7.619 0.786 -3.956 1.00 0.00 4 LYS A C 11
ATOM 9955 O O . LYS A 1 4 ? 7.128 0.400 -2.913 1.00 0.00 4 LYS A O 11
ATOM 9974 N N . ILE A 1 5 ? 7.062 0.522 -5.105 1.00 0.00 5 ILE A N 11
ATOM 9975 C CA . ILE A 1 5 ? 5.799 -0.268 -5.158 1.00 0.00 5 ILE A CA 11
ATOM 9976 C C . ILE A 1 5 ? 5.998 -1.529 -6.003 1.00 0.00 5 ILE A C 11
ATOM 9977 O O . ILE A 1 5 ? 6.564 -1.485 -7.076 1.00 0.00 5 ILE A O 11
ATOM 9993 N N . CYS A 1 6 ? 5.535 -2.654 -5.527 1.00 0.00 6 CYS A N 11
ATOM 9994 C CA . CYS A 1 6 ? 5.699 -3.915 -6.306 1.00 0.00 6 CYS A CA 11
ATOM 9995 C C . CYS A 1 6 ? 4.938 -5.059 -5.630 1.00 0.00 6 CYS A C 11
ATOM 9996 O O . CYS A 1 6 ? 5.358 -6.199 -5.659 1.00 0.00 6 CYS A O 11
ATOM 10003 N N . ASN A 1 7 ? 3.821 -4.764 -5.023 1.00 0.00 7 ASN A N 11
ATOM 10004 C CA . ASN A 1 7 ? 3.032 -5.835 -4.345 1.00 0.00 7 ASN A CA 11
ATOM 10005 C C . ASN A 1 7 ? 3.901 -6.559 -3.314 1.00 0.00 7 ASN A C 11
ATOM 10006 O O . ASN A 1 7 ? 4.789 -7.314 -3.657 1.00 0.00 7 ASN A O 11
ATOM 10017 N N . PHE A 1 8 ? 3.650 -6.337 -2.052 1.00 0.00 8 PHE A N 11
ATOM 10018 C CA . PHE A 1 8 ? 4.462 -7.016 -1.001 1.00 0.00 8 PHE A CA 11
ATOM 10019 C C . PHE A 1 8 ? 4.382 -8.535 -1.173 1.00 0.00 8 PHE A C 11
ATOM 10020 O O . PHE A 1 8 ? 3.483 -9.052 -1.806 1.00 0.00 8 PHE A O 11
ATOM 10037 N N . ASP A 1 9 ? 5.318 -9.255 -0.615 1.00 0.00 9 ASP A N 11
ATOM 10038 C CA . ASP A 1 9 ? 5.299 -10.743 -0.747 1.00 0.00 9 ASP A CA 11
ATOM 10039 C C . ASP A 1 9 ? 5.601 -11.153 -2.192 1.00 0.00 9 ASP A C 11
ATOM 10040 O O . ASP A 1 9 ? 5.446 -12.298 -2.567 1.00 0.00 9 ASP A O 11
ATOM 10049 N N . THR A 1 10 ? 6.032 -10.227 -3.003 1.00 0.00 10 THR A N 11
ATOM 10050 C CA . THR A 1 10 ? 6.347 -10.563 -4.422 1.00 0.00 10 THR A CA 11
ATOM 10051 C C . THR A 1 10 ? 6.809 -9.309 -5.171 1.00 0.00 10 THR A C 11
ATOM 10052 O O . THR A 1 10 ? 6.214 -8.905 -6.150 1.00 0.00 10 THR A O 11
ATOM 10063 N N . CYS A 1 11 ? 7.865 -8.693 -4.718 1.00 0.00 11 CYS A N 11
ATOM 10064 C CA . CYS A 1 11 ? 8.364 -7.467 -5.404 1.00 0.00 11 CYS A CA 11
ATOM 10065 C C . CYS A 1 11 ? 8.943 -7.828 -6.775 1.00 0.00 11 CYS A C 11
ATOM 10066 O O . CYS A 1 11 ? 10.118 -8.105 -6.909 1.00 0.00 11 CYS A O 11
ATOM 10073 N N . ARG A 1 12 ? 8.127 -7.825 -7.792 1.00 0.00 12 ARG A N 11
ATOM 10074 C CA . ARG A 1 12 ? 8.629 -8.169 -9.153 1.00 0.00 12 ARG A CA 11
ATOM 10075 C C . ARG A 1 12 ? 8.506 -6.960 -10.084 1.00 0.00 12 ARG A C 11
ATOM 10076 O O . ARG A 1 12 ? 9.017 -6.959 -11.186 1.00 0.00 12 ARG A O 11
ATOM 10097 N N . ALA A 1 13 ? 7.827 -5.933 -9.653 1.00 0.00 13 ALA A N 11
ATOM 10098 C CA . ALA A 1 13 ? 7.671 -4.728 -10.516 1.00 0.00 13 ALA A CA 11
ATOM 10099 C C . ALA A 1 13 ? 8.686 -3.654 -10.116 1.00 0.00 13 ALA A C 11
ATOM 10100 O O . ALA A 1 13 ? 9.089 -2.839 -10.922 1.00 0.00 13 ALA A O 11
ATOM 10107 N N . GLY A 1 14 ? 9.102 -3.647 -8.879 1.00 0.00 14 GLY A N 11
ATOM 10108 C CA . GLY A 1 14 ? 10.090 -2.626 -8.431 1.00 0.00 14 GLY A CA 11
ATOM 10109 C C . GLY A 1 14 ? 9.697 -1.258 -8.992 1.00 0.00 14 GLY A C 11
ATOM 10110 O O . GLY A 1 14 ? 10.534 -0.484 -9.411 1.00 0.00 14 GLY A O 11
ATOM 10114 N N . GLU A 1 15 ? 8.428 -0.957 -9.006 1.00 0.00 15 GLU A N 11
ATOM 10115 C CA . GLU A 1 15 ? 7.978 0.359 -9.545 1.00 0.00 15 GLU A CA 11
ATOM 10116 C C . GLU A 1 15 ? 7.968 1.413 -8.434 1.00 0.00 15 GLU A C 11
ATOM 10117 O O . GLU A 1 15 ? 6.988 1.586 -7.736 1.00 0.00 15 GLU A O 11
ATOM 10129 N N . LEU A 1 16 ? 9.051 2.123 -8.264 1.00 0.00 16 LEU A N 11
ATOM 10130 C CA . LEU A 1 16 ? 9.100 3.166 -7.200 1.00 0.00 16 LEU A CA 11
ATOM 10131 C C . LEU A 1 16 ? 8.731 4.533 -7.787 1.00 0.00 16 LEU A C 11
ATOM 10132 O O . LEU A 1 16 ? 8.920 4.786 -8.960 1.00 0.00 16 LEU A O 11
ATOM 10148 N N . LYS A 1 17 ? 8.211 5.416 -6.978 1.00 0.00 17 LYS A N 11
ATOM 10149 C CA . LYS A 1 17 ? 7.835 6.763 -7.483 1.00 0.00 17 LYS A CA 11
ATOM 10150 C C . LYS A 1 17 ? 8.208 7.824 -6.447 1.00 0.00 17 LYS A C 11
ATOM 10151 O O . LYS A 1 17 ? 9.108 7.637 -5.651 1.00 0.00 17 LYS A O 11
ATOM 10170 N N . VAL A 1 18 ? 7.529 8.934 -6.451 1.00 0.00 18 VAL A N 11
ATOM 10171 C CA . VAL A 1 18 ? 7.851 10.005 -5.469 1.00 0.00 18 VAL A CA 11
ATOM 10172 C C . VAL A 1 18 ? 6.603 10.385 -4.668 1.00 0.00 18 VAL A C 11
ATOM 10173 O O . VAL A 1 18 ? 5.543 10.607 -5.219 1.00 0.00 18 VAL A O 11
ATOM 10186 N N . CYS A 1 19 ? 6.721 10.461 -3.372 1.00 0.00 19 CYS A N 11
ATOM 10187 C CA . CYS A 1 19 ? 5.544 10.826 -2.534 1.00 0.00 19 CYS A CA 11
ATOM 10188 C C . CYS A 1 19 ? 6.007 11.345 -1.170 1.00 0.00 19 CYS A C 11
ATOM 10189 O O . CYS A 1 19 ? 7.125 11.795 -1.014 1.00 0.00 19 CYS A O 11
ATOM 10196 N N . ALA A 1 20 ? 5.157 11.284 -0.183 1.00 0.00 20 ALA A N 11
ATOM 10197 C CA . ALA A 1 20 ? 5.551 11.772 1.169 1.00 0.00 20 ALA A CA 11
ATOM 10198 C C . ALA A 1 20 ? 6.202 13.154 1.065 1.00 0.00 20 ALA A C 11
ATOM 10199 O O . ALA A 1 20 ? 6.954 13.563 1.927 1.00 0.00 20 ALA A O 11
ATOM 10206 N N . SER A 1 21 ? 5.918 13.878 0.017 1.00 0.00 21 SER A N 11
ATOM 10207 C CA . SER A 1 21 ? 6.521 15.233 -0.139 1.00 0.00 21 SER A CA 11
ATOM 10208 C C . SER A 1 21 ? 5.802 16.237 0.766 1.00 0.00 21 SER A C 11
ATOM 10209 O O . SER A 1 21 ? 6.336 17.273 1.108 1.00 0.00 21 SER A O 11
ATOM 10217 N N . GLY A 1 22 ? 4.594 15.938 1.156 1.00 0.00 22 GLY A N 11
ATOM 10218 C CA . GLY A 1 22 ? 3.840 16.874 2.038 1.00 0.00 22 GLY A CA 11
ATOM 10219 C C . GLY A 1 22 ? 2.394 16.398 2.173 1.00 0.00 22 GLY A C 11
ATOM 10220 O O . GLY A 1 22 ? 1.925 16.104 3.254 1.00 0.00 22 GLY A O 11
ATOM 10224 N N . GLU A 1 23 ? 1.683 16.318 1.081 1.00 0.00 23 GLU A N 11
ATOM 10225 C CA . GLU A 1 23 ? 0.266 15.858 1.147 1.00 0.00 23 GLU A CA 11
ATOM 10226 C C . GLU A 1 23 ? 0.091 14.572 0.336 1.00 0.00 23 GLU A C 11
ATOM 10227 O O . GLU A 1 23 ? -0.992 14.249 -0.111 1.00 0.00 23 GLU A O 11
ATOM 10239 N N . LYS A 1 24 ? 1.151 13.835 0.142 1.00 0.00 24 LYS A N 11
ATOM 10240 C CA . LYS A 1 24 ? 1.046 12.569 -0.640 1.00 0.00 24 LYS A CA 11
ATOM 10241 C C . LYS A 1 24 ? 1.589 11.396 0.180 1.00 0.00 24 LYS A C 11
ATOM 10242 O O . LYS A 1 24 ? 2.783 11.223 0.320 1.00 0.00 24 LYS A O 11
ATOM 10261 N N . TYR A 1 25 ? 0.720 10.588 0.721 1.00 0.00 25 TYR A N 11
ATOM 10262 C CA . TYR A 1 25 ? 1.186 9.426 1.530 1.00 0.00 25 TYR A CA 11
ATOM 10263 C C . TYR A 1 25 ? 1.010 8.130 0.738 1.00 0.00 25 TYR A C 11
ATOM 10264 O O . TYR A 1 25 ? -0.024 7.891 0.146 1.00 0.00 25 TYR A O 11
ATOM 10282 N N . CYS A 1 26 ? 2.004 7.283 0.725 1.00 0.00 26 CYS A N 11
ATOM 10283 C CA . CYS A 1 26 ? 1.871 6.004 -0.027 1.00 0.00 26 CYS A CA 11
ATOM 10284 C C . CYS A 1 26 ? 0.700 5.197 0.540 1.00 0.00 26 CYS A C 11
ATOM 10285 O O . CYS A 1 26 ? 0.762 4.684 1.641 1.00 0.00 26 CYS A O 11
ATOM 10292 N N . PHE A 1 27 ? -0.372 5.097 -0.197 1.00 0.00 27 PHE A N 11
ATOM 10293 C CA . PHE A 1 27 ? -1.556 4.339 0.301 1.00 0.00 27 PHE A CA 11
ATOM 10294 C C . PHE A 1 27 ? -1.377 2.838 0.061 1.00 0.00 27 PHE A C 11
ATOM 10295 O O . PHE A 1 27 ? -1.571 2.346 -1.032 1.00 0.00 27 PHE A O 11
ATOM 10312 N N . LYS A 1 28 ? -1.019 2.106 1.080 1.00 0.00 28 LYS A N 11
ATOM 10313 C CA . LYS A 1 28 ? -0.841 0.635 0.916 1.00 0.00 28 LYS A CA 11
ATOM 10314 C C . LYS A 1 28 ? -2.115 -0.087 1.359 1.00 0.00 28 LYS A C 11
ATOM 10315 O O . LYS A 1 28 ? -2.619 0.134 2.443 1.00 0.00 28 LYS A O 11
ATOM 10334 N N . GLU A 1 29 ? -2.648 -0.943 0.531 1.00 0.00 29 GLU A N 11
ATOM 10335 C CA . GLU A 1 29 ? -3.896 -1.665 0.914 1.00 0.00 29 GLU A CA 11
ATOM 10336 C C . GLU A 1 29 ? -3.675 -3.177 0.866 1.00 0.00 29 GLU A C 11
ATOM 10337 O O . GLU A 1 29 ? -2.814 -3.669 0.162 1.00 0.00 29 GLU A O 11
ATOM 10349 N N . SER A 1 30 ? -4.448 -3.920 1.609 1.00 0.00 30 SER A N 11
ATOM 10350 C CA . SER A 1 30 ? -4.288 -5.401 1.607 1.00 0.00 30 SER A CA 11
ATOM 10351 C C . SER A 1 30 ? -5.642 -6.079 1.832 1.00 0.00 30 SER A C 11
ATOM 10352 O O . SER A 1 30 ? -6.156 -6.110 2.932 1.00 0.00 30 SER A O 11
ATOM 10360 N N . TRP A 1 31 ? -6.224 -6.622 0.797 1.00 0.00 31 TRP A N 11
ATOM 10361 C CA . TRP A 1 31 ? -7.545 -7.296 0.954 1.00 0.00 31 TRP A CA 11
ATOM 10362 C C . TRP A 1 31 ? -7.350 -8.751 1.387 1.00 0.00 31 TRP A C 11
ATOM 10363 O O . TRP A 1 31 ? -6.708 -9.530 0.710 1.00 0.00 31 TRP A O 11
ATOM 10384 N N . ARG A 1 32 ? -7.898 -9.123 2.512 1.00 0.00 32 ARG A N 11
ATOM 10385 C CA . ARG A 1 32 ? -7.743 -10.528 2.990 1.00 0.00 32 ARG A CA 11
ATOM 10386 C C . ARG A 1 32 ? -8.914 -11.385 2.504 1.00 0.00 32 ARG A C 11
ATOM 10387 O O . ARG A 1 32 ? -10.065 -11.031 2.666 1.00 0.00 32 ARG A O 11
ATOM 10408 N N . GLU A 1 33 ? -8.630 -12.512 1.910 1.00 0.00 33 GLU A N 11
ATOM 10409 C CA . GLU A 1 33 ? -9.730 -13.391 1.416 1.00 0.00 33 GLU A CA 11
ATOM 10410 C C . GLU A 1 33 ? -9.765 -14.697 2.215 1.00 0.00 33 GLU A C 11
ATOM 10411 O O . GLU A 1 33 ? -8.890 -14.972 3.012 1.00 0.00 33 GLU A O 11
ATOM 10423 N N . ALA A 1 34 ? -10.769 -15.503 2.007 1.00 0.00 34 ALA A N 11
ATOM 10424 C CA . ALA A 1 34 ? -10.859 -16.790 2.755 1.00 0.00 34 ALA A CA 11
ATOM 10425 C C . ALA A 1 34 ? -9.887 -17.814 2.162 1.00 0.00 34 ALA A C 11
ATOM 10426 O O . ALA A 1 34 ? -9.576 -18.815 2.776 1.00 0.00 34 ALA A O 11
ATOM 10433 N N . ARG A 1 35 ? -9.405 -17.572 0.974 1.00 0.00 35 ARG A N 11
ATOM 10434 C CA . ARG A 1 35 ? -8.454 -18.534 0.345 1.00 0.00 35 ARG A CA 11
ATOM 10435 C C . ARG A 1 35 ? -7.100 -17.861 0.104 1.00 0.00 35 ARG A C 11
ATOM 10436 O O . ARG A 1 35 ? -6.140 -18.499 -0.282 1.00 0.00 35 ARG A O 11
ATOM 10457 N N . GLY A 1 36 ? -7.014 -16.579 0.328 1.00 0.00 36 GLY A N 11
ATOM 10458 C CA . GLY A 1 36 ? -5.719 -15.871 0.109 1.00 0.00 36 GLY A CA 11
ATOM 10459 C C . GLY A 1 36 ? -5.907 -14.373 0.349 1.00 0.00 36 GLY A C 11
ATOM 10460 O O . GLY A 1 36 ? -6.932 -13.933 0.830 1.00 0.00 36 GLY A O 11
ATOM 10464 N N . THR A 1 37 ? -4.923 -13.582 0.014 1.00 0.00 37 THR A N 11
ATOM 10465 C CA . THR A 1 37 ? -5.046 -12.111 0.222 1.00 0.00 37 THR A CA 11
ATOM 10466 C C . THR A 1 37 ? -4.264 -11.357 -0.858 1.00 0.00 37 THR A C 11
ATOM 10467 O O . THR A 1 37 ? -3.271 -11.836 -1.368 1.00 0.00 37 THR A O 11
ATOM 10478 N N . ARG A 1 38 ? -4.705 -10.180 -1.209 1.00 0.00 38 ARG A N 11
ATOM 10479 C CA . ARG A 1 38 ? -3.987 -9.395 -2.254 1.00 0.00 38 ARG A CA 11
ATOM 10480 C C . ARG A 1 38 ? -3.583 -8.027 -1.699 1.00 0.00 38 ARG A C 11
ATOM 10481 O O . ARG A 1 38 ? -4.272 -7.451 -0.880 1.00 0.00 38 ARG A O 11
ATOM 10502 N N . ILE A 1 39 ? -2.472 -7.501 -2.136 1.00 0.00 39 ILE A N 11
ATOM 10503 C CA . ILE A 1 39 ? -2.027 -6.171 -1.630 1.00 0.00 39 ILE A CA 11
ATOM 10504 C C . ILE A 1 39 ? -2.096 -5.130 -2.750 1.00 0.00 39 ILE A C 11
ATOM 10505 O O . ILE A 1 39 ? -1.556 -5.319 -3.822 1.00 0.00 39 ILE A O 11
ATOM 10521 N N . GLU A 1 40 ? -2.753 -4.029 -2.506 1.00 0.00 40 GLU A N 11
ATOM 10522 C CA . GLU A 1 40 ? -2.855 -2.974 -3.554 1.00 0.00 40 GLU A CA 11
ATOM 10523 C C . GLU A 1 40 ? -1.861 -1.847 -3.262 1.00 0.00 40 GLU A C 11
ATOM 10524 O O . GLU A 1 40 ? -1.470 -1.627 -2.133 1.00 0.00 40 GLU A O 11
ATOM 10536 N N . ARG A 1 41 ? -1.450 -1.133 -4.273 1.00 0.00 41 ARG A N 11
ATOM 10537 C CA . ARG A 1 41 ? -0.481 -0.021 -4.056 1.00 0.00 41 ARG A CA 11
ATOM 10538 C C . ARG A 1 41 ? -1.071 1.296 -4.569 1.00 0.00 41 ARG A C 11
ATOM 10539 O O . ARG A 1 41 ? -2.186 1.340 -5.048 1.00 0.00 41 ARG A O 11
ATOM 10560 N N . GLY A 1 42 ? -0.333 2.367 -4.472 1.00 0.00 42 GLY A N 11
ATOM 10561 C CA . GLY A 1 42 ? -0.857 3.676 -4.956 1.00 0.00 42 GLY A CA 11
ATOM 10562 C C . GLY A 1 42 ? -0.541 4.765 -3.930 1.00 0.00 42 GLY A C 11
ATOM 10563 O O . GLY A 1 42 ? -0.269 4.487 -2.779 1.00 0.00 42 GLY A O 11
ATOM 10567 N N . CYS A 1 43 ? -0.576 6.003 -4.338 1.00 0.00 43 CYS A N 11
ATOM 10568 C CA . CYS A 1 43 ? -0.279 7.111 -3.385 1.00 0.00 43 CYS A CA 11
ATOM 10569 C C . CYS A 1 43 ? -1.520 7.984 -3.185 1.00 0.00 43 CYS A C 11
ATOM 10570 O O . CYS A 1 43 ? -2.095 8.491 -4.128 1.00 0.00 43 CYS A O 11
ATOM 10577 N N . ALA A 1 44 ? -1.940 8.162 -1.961 1.00 0.00 44 ALA A N 11
ATOM 10578 C CA . ALA A 1 44 ? -3.146 8.999 -1.703 1.00 0.00 44 ALA A CA 11
ATOM 10579 C C . ALA A 1 44 ? -2.959 9.819 -0.424 1.00 0.00 44 ALA A C 11
ATOM 10580 O O . ALA A 1 44 ? -1.874 9.907 0.115 1.00 0.00 44 ALA A O 11
ATOM 10587 N N . ALA A 1 45 ? -4.011 10.416 0.066 1.00 0.00 45 ALA A N 11
ATOM 10588 C CA . ALA A 1 45 ? -3.895 11.227 1.311 1.00 0.00 45 ALA A CA 11
ATOM 10589 C C . ALA A 1 45 ? -4.696 10.571 2.436 1.00 0.00 45 ALA A C 11
ATOM 10590 O O . ALA A 1 45 ? -4.364 10.689 3.598 1.00 0.00 45 ALA A O 11
ATOM 10597 N N . THR A 1 46 ? -5.746 9.877 2.098 1.00 0.00 46 THR A N 11
ATOM 10598 C CA . THR A 1 46 ? -6.564 9.210 3.147 1.00 0.00 46 THR A CA 11
ATOM 10599 C C . THR A 1 46 ? -6.917 7.787 2.714 1.00 0.00 46 THR A C 11
ATOM 10600 O O . THR A 1 46 ? -7.557 7.573 1.703 1.00 0.00 46 THR A O 11
ATOM 10611 N N . CYS A 1 47 ? -6.501 6.817 3.473 1.00 0.00 47 CYS A N 11
ATOM 10612 C CA . CYS A 1 47 ? -6.805 5.403 3.113 1.00 0.00 47 CYS A CA 11
ATOM 10613 C C . CYS A 1 47 ? -7.490 4.689 4.283 1.00 0.00 47 CYS A C 11
ATOM 10614 O O . CYS A 1 47 ? -7.086 3.611 4.672 1.00 0.00 47 CYS A O 11
ATOM 10621 N N . PRO A 1 48 ? -8.510 5.316 4.802 1.00 0.00 48 PRO A N 11
ATOM 10622 C CA . PRO A 1 48 ? -9.265 4.733 5.936 1.00 0.00 48 PRO A CA 11
ATOM 10623 C C . PRO A 1 48 ? -10.157 3.589 5.443 1.00 0.00 48 PRO A C 11
ATOM 10624 O O . PRO A 1 48 ? -10.786 3.682 4.409 1.00 0.00 48 PRO A O 11
ATOM 10635 N N . LYS A 1 49 ? -10.213 2.509 6.173 1.00 0.00 49 LYS A N 11
ATOM 10636 C CA . LYS A 1 49 ? -11.065 1.364 5.740 1.00 0.00 49 LYS A CA 11
ATOM 10637 C C . LYS A 1 49 ? -10.980 0.227 6.762 1.00 0.00 49 LYS A C 11
ATOM 10638 O O . LYS A 1 49 ? -10.676 0.441 7.919 1.00 0.00 49 LYS A O 11
ATOM 10657 N N . GLY A 1 50 ? -11.248 -0.980 6.345 1.00 0.00 50 GLY A N 11
ATOM 10658 C CA . GLY A 1 50 ? -11.182 -2.128 7.294 1.00 0.00 50 GLY A CA 11
ATOM 10659 C C . GLY A 1 50 ? -12.590 -2.676 7.534 1.00 0.00 50 GLY A C 11
ATOM 10660 O O . GLY A 1 50 ? -13.493 -1.952 7.904 1.00 0.00 50 GLY A O 11
ATOM 10664 N N . SER A 1 51 ? -12.783 -3.949 7.326 1.00 0.00 51 SER A N 11
ATOM 10665 C CA . SER A 1 51 ? -14.134 -4.544 7.544 1.00 0.00 51 SER A CA 11
ATOM 10666 C C . SER A 1 51 ? -14.005 -6.032 7.880 1.00 0.00 51 SER A C 11
ATOM 10667 O O . SER A 1 51 ? -12.942 -6.612 7.779 1.00 0.00 51 SER A O 11
ATOM 10675 N N . VAL A 1 52 ? -15.081 -6.654 8.278 1.00 0.00 52 VAL A N 11
ATOM 10676 C CA . VAL A 1 52 ? -15.020 -8.103 8.619 1.00 0.00 52 VAL A CA 11
ATOM 10677 C C . VAL A 1 52 ? -14.218 -8.865 7.560 1.00 0.00 52 VAL A C 11
ATOM 10678 O O . VAL A 1 52 ? -13.642 -9.900 7.829 1.00 0.00 52 VAL A O 11
ATOM 10691 N N . TYR A 1 53 ? -14.175 -8.359 6.358 1.00 0.00 53 TYR A N 11
ATOM 10692 C CA . TYR A 1 53 ? -13.408 -9.055 5.284 1.00 0.00 53 TYR A CA 11
ATOM 10693 C C . TYR A 1 53 ? -11.912 -9.040 5.607 1.00 0.00 53 TYR A C 11
ATOM 10694 O O . TYR A 1 53 ? -11.247 -10.057 5.561 1.00 0.00 53 TYR A O 11
ATOM 10712 N N . GLY A 1 54 ? -11.377 -7.896 5.931 1.00 0.00 54 GLY A N 11
ATOM 10713 C CA . GLY A 1 54 ? -9.924 -7.817 6.255 1.00 0.00 54 GLY A CA 11
ATOM 10714 C C . GLY A 1 54 ? -9.259 -6.773 5.358 1.00 0.00 54 GLY A C 11
ATOM 10715 O O . GLY A 1 54 ? -8.184 -6.985 4.833 1.00 0.00 54 GLY A O 11
ATOM 10719 N N . LEU A 1 55 ? -9.891 -5.647 5.176 1.00 0.00 55 LEU A N 11
ATOM 10720 C CA . LEU A 1 55 ? -9.297 -4.588 4.312 1.00 0.00 55 LEU A CA 11
ATOM 10721 C C . LEU A 1 55 ? -8.230 -3.812 5.088 1.00 0.00 55 LEU A C 11
ATOM 10722 O O . LEU A 1 55 ? -8.516 -2.829 5.740 1.00 0.00 55 LEU A O 11
ATOM 10738 N N . TYR A 1 56 ? -7.001 -4.247 5.024 1.00 0.00 56 TYR A N 11
ATOM 10739 C CA . TYR A 1 56 ? -5.920 -3.533 5.761 1.00 0.00 56 TYR A CA 11
ATOM 10740 C C . TYR A 1 56 ? -5.414 -2.343 4.941 1.00 0.00 56 TYR A C 11
ATOM 10741 O O . TYR A 1 56 ? -4.829 -2.505 3.889 1.00 0.00 56 TYR A O 11
ATOM 10759 N N . VAL A 1 57 ? -5.638 -1.148 5.417 1.00 0.00 57 VAL A N 11
ATOM 10760 C CA . VAL A 1 57 ? -5.172 0.053 4.671 1.00 0.00 57 VAL A CA 11
ATOM 10761 C C . VAL A 1 57 ? -4.243 0.892 5.551 1.00 0.00 57 VAL A C 11
ATOM 10762 O O . VAL A 1 57 ? -4.472 1.053 6.734 1.00 0.00 57 VAL A O 11
ATOM 10775 N N . LEU A 1 58 ? -3.197 1.428 4.987 1.00 0.00 58 LEU A N 11
ATOM 10776 C CA . LEU A 1 58 ? -2.256 2.255 5.796 1.00 0.00 58 LEU A CA 11
ATOM 10777 C C . LEU A 1 58 ? -1.463 3.197 4.886 1.00 0.00 58 LEU A C 11
ATOM 10778 O O . LEU A 1 58 ? -0.860 2.780 3.917 1.00 0.00 58 LEU A O 11
ATOM 10794 N N . CYS A 1 59 ? -1.458 4.466 5.193 1.00 0.00 59 CYS A N 11
ATOM 10795 C CA . CYS A 1 59 ? -0.702 5.434 4.347 1.00 0.00 59 CYS A CA 11
ATOM 10796 C C . CYS A 1 59 ? 0.641 5.765 5.001 1.00 0.00 59 CYS A C 11
ATOM 10797 O O . CYS A 1 59 ? 0.700 6.193 6.137 1.00 0.00 59 CYS A O 11
ATOM 10804 N N . CYS A 1 60 ? 1.722 5.568 4.297 1.00 0.00 60 CYS A N 11
ATOM 10805 C CA . CYS A 1 60 ? 3.058 5.871 4.887 1.00 0.00 60 CYS A CA 11
ATOM 10806 C C . CYS A 1 60 ? 3.656 7.126 4.244 1.00 0.00 60 CYS A C 11
ATOM 10807 O O . CYS A 1 60 ? 3.253 7.543 3.176 1.00 0.00 60 CYS A O 11
ATOM 10814 N N . THR A 1 61 ? 4.624 7.724 4.884 1.00 0.00 61 THR A N 11
ATOM 10815 C CA . THR A 1 61 ? 5.258 8.942 4.312 1.00 0.00 61 THR A CA 11
ATOM 10816 C C . THR A 1 61 ? 6.626 9.182 4.961 1.00 0.00 61 THR A C 11
ATOM 10817 O O . THR A 1 61 ? 6.853 10.197 5.588 1.00 0.00 61 THR A O 11
ATOM 10828 N N . THR A 1 62 ? 7.539 8.257 4.821 1.00 0.00 62 THR A N 11
ATOM 10829 C CA . THR A 1 62 ? 8.886 8.449 5.438 1.00 0.00 62 THR A CA 11
ATOM 10830 C C . THR A 1 62 ? 9.889 7.429 4.886 1.00 0.00 62 THR A C 11
ATOM 10831 O O . THR A 1 62 ? 10.123 6.393 5.476 1.00 0.00 62 THR A O 11
ATOM 10842 N N . ASP A 1 63 ? 10.493 7.723 3.767 1.00 0.00 63 ASP A N 11
ATOM 10843 C CA . ASP A 1 63 ? 11.494 6.782 3.181 1.00 0.00 63 ASP A CA 11
ATOM 10844 C C . ASP A 1 63 ? 10.852 5.428 2.864 1.00 0.00 63 ASP A C 11
ATOM 10845 O O . ASP A 1 63 ? 9.978 4.960 3.566 1.00 0.00 63 ASP A O 11
ATOM 10854 N N . ASP A 1 64 ? 11.291 4.794 1.809 1.00 0.00 64 ASP A N 11
ATOM 10855 C CA . ASP A 1 64 ? 10.722 3.462 1.430 1.00 0.00 64 ASP A CA 11
ATOM 10856 C C . ASP A 1 64 ? 9.210 3.558 1.175 1.00 0.00 64 ASP A C 11
ATOM 10857 O O . ASP A 1 64 ? 8.766 3.499 0.045 1.00 0.00 64 ASP A O 11
ATOM 10866 N N . CYS A 1 65 ? 8.410 3.705 2.203 1.00 0.00 65 CYS A N 11
ATOM 10867 C CA . CYS A 1 65 ? 6.945 3.804 1.989 1.00 0.00 65 CYS A CA 11
ATOM 10868 C C . CYS A 1 65 ? 6.546 5.270 1.787 1.00 0.00 65 CYS A C 11
ATOM 10869 O O . CYS A 1 65 ? 5.442 5.670 2.089 1.00 0.00 65 CYS A O 11
ATOM 10876 N N . ASN A 1 66 ? 7.441 6.073 1.278 1.00 0.00 66 ASN A N 11
ATOM 10877 C CA . ASN A 1 66 ? 7.116 7.514 1.057 1.00 0.00 66 ASN A CA 11
ATOM 10878 C C . ASN A 1 66 ? 5.695 7.663 0.504 1.00 0.00 66 ASN A C 11
ATOM 10879 O O . ASN A 1 66 ? 5.515 7.437 -0.681 1.00 0.00 66 ASN A O 11
ATOM 10891 N N . MET A 1 1 ? 12.864 11.842 -1.826 1.00 0.00 1 MET A N 12
ATOM 10892 C CA . MET A 1 1 ? 11.679 11.126 -1.271 1.00 0.00 1 MET A CA 12
ATOM 10893 C C . MET A 1 1 ? 11.024 10.267 -2.356 1.00 0.00 1 MET A C 12
ATOM 10894 O O . MET A 1 1 ? 10.461 10.774 -3.305 1.00 0.00 1 MET A O 12
ATOM 10910 N N . LYS A 1 2 ? 11.093 8.971 -2.222 1.00 0.00 2 LYS A N 12
ATOM 10911 C CA . LYS A 1 2 ? 10.471 8.083 -3.246 1.00 0.00 2 LYS A CA 12
ATOM 10912 C C . LYS A 1 2 ? 9.770 6.904 -2.565 1.00 0.00 2 LYS A C 12
ATOM 10913 O O . LYS A 1 2 ? 10.090 6.541 -1.450 1.00 0.00 2 LYS A O 12
ATOM 10932 N N . CYS A 1 3 ? 8.821 6.305 -3.228 1.00 0.00 3 CYS A N 12
ATOM 10933 C CA . CYS A 1 3 ? 8.099 5.148 -2.619 1.00 0.00 3 CYS A CA 12
ATOM 10934 C C . CYS A 1 3 ? 8.174 3.929 -3.542 1.00 0.00 3 CYS A C 12
ATOM 10935 O O . CYS A 1 3 ? 7.747 3.976 -4.677 1.00 0.00 3 CYS A O 12
ATOM 10942 N N . LYS A 1 4 ? 8.710 2.839 -3.062 1.00 0.00 4 LYS A N 12
ATOM 10943 C CA . LYS A 1 4 ? 8.813 1.615 -3.910 1.00 0.00 4 LYS A CA 12
ATOM 10944 C C . LYS A 1 4 ? 7.463 0.894 -3.958 1.00 0.00 4 LYS A C 12
ATOM 10945 O O . LYS A 1 4 ? 6.955 0.439 -2.952 1.00 0.00 4 LYS A O 12
ATOM 10964 N N . ILE A 1 5 ? 6.873 0.792 -5.118 1.00 0.00 5 ILE A N 12
ATOM 10965 C CA . ILE A 1 5 ? 5.553 0.106 -5.227 1.00 0.00 5 ILE A CA 12
ATOM 10966 C C . ILE A 1 5 ? 5.733 -1.339 -5.702 1.00 0.00 5 ILE A C 12
ATOM 10967 O O . ILE A 1 5 ? 6.495 -1.619 -6.608 1.00 0.00 5 ILE A O 12
ATOM 10983 N N . CYS A 1 6 ? 5.027 -2.254 -5.096 1.00 0.00 6 CYS A N 12
ATOM 10984 C CA . CYS A 1 6 ? 5.138 -3.685 -5.501 1.00 0.00 6 CYS A CA 12
ATOM 10985 C C . CYS A 1 6 ? 3.912 -4.458 -5.007 1.00 0.00 6 CYS A C 12
ATOM 10986 O O . CYS A 1 6 ? 3.286 -4.084 -4.035 1.00 0.00 6 CYS A O 12
ATOM 10993 N N . ASN A 1 7 ? 3.557 -5.527 -5.666 1.00 0.00 7 ASN A N 12
ATOM 10994 C CA . ASN A 1 7 ? 2.364 -6.305 -5.221 1.00 0.00 7 ASN A CA 12
ATOM 10995 C C . ASN A 1 7 ? 2.457 -7.757 -5.697 1.00 0.00 7 ASN A C 12
ATOM 10996 O O . ASN A 1 7 ? 3.526 -8.327 -5.789 1.00 0.00 7 ASN A O 12
ATOM 11007 N N . PHE A 1 8 ? 1.337 -8.358 -5.998 1.00 0.00 8 PHE A N 12
ATOM 11008 C CA . PHE A 1 8 ? 1.340 -9.775 -6.465 1.00 0.00 8 PHE A CA 12
ATOM 11009 C C . PHE A 1 8 ? 1.669 -10.717 -5.302 1.00 0.00 8 PHE A C 12
ATOM 11010 O O . PHE A 1 8 ? 2.632 -11.457 -5.340 1.00 0.00 8 PHE A O 12
ATOM 11027 N N . ASP A 1 9 ? 0.866 -10.698 -4.273 1.00 0.00 9 ASP A N 12
ATOM 11028 C CA . ASP A 1 9 ? 1.115 -11.594 -3.107 1.00 0.00 9 ASP A CA 12
ATOM 11029 C C . ASP A 1 9 ? 2.529 -11.390 -2.552 1.00 0.00 9 ASP A C 12
ATOM 11030 O O . ASP A 1 9 ? 3.034 -12.207 -1.809 1.00 0.00 9 ASP A O 12
ATOM 11039 N N . THR A 1 10 ? 3.171 -10.309 -2.902 1.00 0.00 10 THR A N 12
ATOM 11040 C CA . THR A 1 10 ? 4.550 -10.070 -2.384 1.00 0.00 10 THR A CA 12
ATOM 11041 C C . THR A 1 10 ? 5.115 -8.762 -2.944 1.00 0.00 10 THR A C 12
ATOM 11042 O O . THR A 1 10 ? 4.452 -8.044 -3.666 1.00 0.00 10 THR A O 12
ATOM 11053 N N . CYS A 1 11 ? 6.338 -8.449 -2.616 1.00 0.00 11 CYS A N 12
ATOM 11054 C CA . CYS A 1 11 ? 6.952 -7.191 -3.128 1.00 0.00 11 CYS A CA 12
ATOM 11055 C C . CYS A 1 11 ? 8.025 -7.518 -4.168 1.00 0.00 11 CYS A C 12
ATOM 11056 O O . CYS A 1 11 ? 9.110 -6.972 -4.150 1.00 0.00 11 CYS A O 12
ATOM 11063 N N . ARG A 1 12 ? 7.727 -8.407 -5.075 1.00 0.00 12 ARG A N 12
ATOM 11064 C CA . ARG A 1 12 ? 8.727 -8.772 -6.118 1.00 0.00 12 ARG A CA 12
ATOM 11065 C C . ARG A 1 12 ? 8.782 -7.688 -7.198 1.00 0.00 12 ARG A C 12
ATOM 11066 O O . ARG A 1 12 ? 9.575 -7.752 -8.116 1.00 0.00 12 ARG A O 12
ATOM 11087 N N . ALA A 1 13 ? 7.946 -6.693 -7.093 1.00 0.00 13 ALA A N 12
ATOM 11088 C CA . ALA A 1 13 ? 7.951 -5.605 -8.113 1.00 0.00 13 ALA A CA 12
ATOM 11089 C C . ALA A 1 13 ? 8.943 -4.511 -7.711 1.00 0.00 13 ALA A C 12
ATOM 11090 O O . ALA A 1 13 ? 9.575 -4.582 -6.675 1.00 0.00 13 ALA A O 12
ATOM 11097 N N . GLY A 1 14 ? 9.083 -3.500 -8.522 1.00 0.00 14 GLY A N 12
ATOM 11098 C CA . GLY A 1 14 ? 10.033 -2.403 -8.188 1.00 0.00 14 GLY A CA 12
ATOM 11099 C C . GLY A 1 14 ? 9.519 -1.091 -8.780 1.00 0.00 14 GLY A C 12
ATOM 11100 O O . GLY A 1 14 ? 10.276 -0.291 -9.293 1.00 0.00 14 GLY A O 12
ATOM 11104 N N . GLU A 1 15 ? 8.236 -0.861 -8.714 1.00 0.00 15 GLU A N 12
ATOM 11105 C CA . GLU A 1 15 ? 7.677 0.402 -9.274 1.00 0.00 15 GLU A CA 12
ATOM 11106 C C . GLU A 1 15 ? 7.856 1.543 -8.272 1.00 0.00 15 GLU A C 12
ATOM 11107 O O . GLU A 1 15 ? 6.906 2.023 -7.686 1.00 0.00 15 GLU A O 12
ATOM 11119 N N . LEU A 1 16 ? 9.068 1.979 -8.064 1.00 0.00 16 LEU A N 12
ATOM 11120 C CA . LEU A 1 16 ? 9.299 3.084 -7.093 1.00 0.00 16 LEU A CA 12
ATOM 11121 C C . LEU A 1 16 ? 9.130 4.444 -7.775 1.00 0.00 16 LEU A C 12
ATOM 11122 O O . LEU A 1 16 ? 9.506 4.632 -8.915 1.00 0.00 16 LEU A O 12
ATOM 11138 N N . LYS A 1 17 ? 8.567 5.393 -7.079 1.00 0.00 17 LYS A N 12
ATOM 11139 C CA . LYS A 1 17 ? 8.371 6.743 -7.672 1.00 0.00 17 LYS A CA 12
ATOM 11140 C C . LYS A 1 17 ? 8.398 7.799 -6.564 1.00 0.00 17 LYS A C 12
ATOM 11141 O O . LYS A 1 17 ? 9.221 7.751 -5.672 1.00 0.00 17 LYS A O 12
ATOM 11160 N N . VAL A 1 18 ? 7.506 8.750 -6.608 1.00 0.00 18 VAL A N 12
ATOM 11161 C CA . VAL A 1 18 ? 7.491 9.803 -5.556 1.00 0.00 18 VAL A CA 12
ATOM 11162 C C . VAL A 1 18 ? 6.124 9.849 -4.868 1.00 0.00 18 VAL A C 12
ATOM 11163 O O . VAL A 1 18 ? 5.105 9.571 -5.470 1.00 0.00 18 VAL A O 12
ATOM 11176 N N . CYS A 1 19 ? 6.093 10.199 -3.610 1.00 0.00 19 CYS A N 12
ATOM 11177 C CA . CYS A 1 19 ? 4.791 10.263 -2.886 1.00 0.00 19 CYS A CA 12
ATOM 11178 C C . CYS A 1 19 ? 4.791 11.437 -1.901 1.00 0.00 19 CYS A C 12
ATOM 11179 O O . CYS A 1 19 ? 4.090 12.412 -2.084 1.00 0.00 19 CYS A O 12
ATOM 11186 N N . ALA A 1 20 ? 5.571 11.351 -0.859 1.00 0.00 20 ALA A N 12
ATOM 11187 C CA . ALA A 1 20 ? 5.613 12.462 0.135 1.00 0.00 20 ALA A CA 12
ATOM 11188 C C . ALA A 1 20 ? 6.136 13.740 -0.526 1.00 0.00 20 ALA A C 12
ATOM 11189 O O . ALA A 1 20 ? 7.286 14.102 -0.377 1.00 0.00 20 ALA A O 12
ATOM 11196 N N . SER A 1 21 ? 5.299 14.426 -1.255 1.00 0.00 21 SER A N 12
ATOM 11197 C CA . SER A 1 21 ? 5.750 15.680 -1.925 1.00 0.00 21 SER A CA 12
ATOM 11198 C C . SER A 1 21 ? 4.595 16.684 -2.003 1.00 0.00 21 SER A C 12
ATOM 11199 O O . SER A 1 21 ? 4.664 17.668 -2.710 1.00 0.00 21 SER A O 12
ATOM 11207 N N . GLY A 1 22 ? 3.535 16.443 -1.280 1.00 0.00 22 GLY A N 12
ATOM 11208 C CA . GLY A 1 22 ? 2.380 17.384 -1.314 1.00 0.00 22 GLY A CA 12
ATOM 11209 C C . GLY A 1 22 ? 1.136 16.691 -0.756 1.00 0.00 22 GLY A C 12
ATOM 11210 O O . GLY A 1 22 ? 0.186 16.431 -1.468 1.00 0.00 22 GLY A O 12
ATOM 11214 N N . GLU A 1 23 ? 1.134 16.389 0.514 1.00 0.00 23 GLU A N 12
ATOM 11215 C CA . GLU A 1 23 ? -0.049 15.712 1.117 1.00 0.00 23 GLU A CA 12
ATOM 11216 C C . GLU A 1 23 ? -0.334 14.394 0.392 1.00 0.00 23 GLU A C 12
ATOM 11217 O O . GLU A 1 23 ? -1.418 14.171 -0.110 1.00 0.00 23 GLU A O 12
ATOM 11229 N N . LYS A 1 24 ? 0.632 13.517 0.336 1.00 0.00 24 LYS A N 12
ATOM 11230 C CA . LYS A 1 24 ? 0.418 12.212 -0.353 1.00 0.00 24 LYS A CA 12
ATOM 11231 C C . LYS A 1 24 ? 1.227 11.113 0.341 1.00 0.00 24 LYS A C 12
ATOM 11232 O O . LYS A 1 24 ? 2.420 10.989 0.143 1.00 0.00 24 LYS A O 12
ATOM 11251 N N . TYR A 1 25 ? 0.590 10.318 1.157 1.00 0.00 25 TYR A N 12
ATOM 11252 C CA . TYR A 1 25 ? 1.327 9.233 1.867 1.00 0.00 25 TYR A CA 12
ATOM 11253 C C . TYR A 1 25 ? 1.101 7.891 1.166 1.00 0.00 25 TYR A C 12
ATOM 11254 O O . TYR A 1 25 ? 0.022 7.604 0.688 1.00 0.00 25 TYR A O 12
ATOM 11272 N N . CYS A 1 26 ? 2.109 7.062 1.111 1.00 0.00 26 CYS A N 12
ATOM 11273 C CA . CYS A 1 26 ? 1.942 5.734 0.453 1.00 0.00 26 CYS A CA 12
ATOM 11274 C C . CYS A 1 26 ? 1.083 4.832 1.343 1.00 0.00 26 CYS A C 12
ATOM 11275 O O . CYS A 1 26 ? 1.445 4.525 2.463 1.00 0.00 26 CYS A O 12
ATOM 11282 N N . PHE A 1 27 ? -0.057 4.415 0.865 1.00 0.00 27 PHE A N 12
ATOM 11283 C CA . PHE A 1 27 ? -0.937 3.547 1.700 1.00 0.00 27 PHE A CA 12
ATOM 11284 C C . PHE A 1 27 ? -0.966 2.116 1.156 1.00 0.00 27 PHE A C 12
ATOM 11285 O O . PHE A 1 27 ? -1.364 1.874 0.034 1.00 0.00 27 PHE A O 12
ATOM 11302 N N . LYS A 1 28 ? -0.557 1.166 1.952 1.00 0.00 28 LYS A N 12
ATOM 11303 C CA . LYS A 1 28 ? -0.570 -0.253 1.491 1.00 0.00 28 LYS A CA 12
ATOM 11304 C C . LYS A 1 28 ? -1.870 -0.926 1.937 1.00 0.00 28 LYS A C 12
ATOM 11305 O O . LYS A 1 28 ? -2.160 -1.015 3.114 1.00 0.00 28 LYS A O 12
ATOM 11324 N N . GLU A 1 29 ? -2.659 -1.393 1.011 1.00 0.00 29 GLU A N 12
ATOM 11325 C CA . GLU A 1 29 ? -3.943 -2.049 1.391 1.00 0.00 29 GLU A CA 12
ATOM 11326 C C . GLU A 1 29 ? -3.901 -3.545 1.067 1.00 0.00 29 GLU A C 12
ATOM 11327 O O . GLU A 1 29 ? -3.977 -3.946 -0.078 1.00 0.00 29 GLU A O 12
ATOM 11339 N N . SER A 1 30 ? -3.789 -4.373 2.069 1.00 0.00 30 SER A N 12
ATOM 11340 C CA . SER A 1 30 ? -3.753 -5.843 1.821 1.00 0.00 30 SER A CA 12
ATOM 11341 C C . SER A 1 30 ? -5.123 -6.451 2.123 1.00 0.00 30 SER A C 12
ATOM 11342 O O . SER A 1 30 ? -5.464 -6.710 3.261 1.00 0.00 30 SER A O 12
ATOM 11350 N N . TRP A 1 31 ? -5.913 -6.675 1.111 1.00 0.00 31 TRP A N 12
ATOM 11351 C CA . TRP A 1 31 ? -7.266 -7.260 1.333 1.00 0.00 31 TRP A CA 12
ATOM 11352 C C . TRP A 1 31 ? -7.157 -8.777 1.531 1.00 0.00 31 TRP A C 12
ATOM 11353 O O . TRP A 1 31 ? -6.298 -9.428 0.969 1.00 0.00 31 TRP A O 12
ATOM 11374 N N . ARG A 1 32 ? -8.021 -9.340 2.330 1.00 0.00 32 ARG A N 12
ATOM 11375 C CA . ARG A 1 32 ? -7.971 -10.810 2.570 1.00 0.00 32 ARG A CA 12
ATOM 11376 C C . ARG A 1 32 ? -8.746 -11.555 1.481 1.00 0.00 32 ARG A C 12
ATOM 11377 O O . ARG A 1 32 ? -9.875 -11.229 1.174 1.00 0.00 32 ARG A O 12
ATOM 11398 N N . GLU A 1 33 ? -8.147 -12.556 0.896 1.00 0.00 33 GLU A N 12
ATOM 11399 C CA . GLU A 1 33 ? -8.849 -13.324 -0.173 1.00 0.00 33 GLU A CA 12
ATOM 11400 C C . GLU A 1 33 ? -9.045 -14.778 0.268 1.00 0.00 33 GLU A C 12
ATOM 11401 O O . GLU A 1 33 ? -8.212 -15.349 0.944 1.00 0.00 33 GLU A O 12
ATOM 11413 N N . ALA A 1 34 ? -10.141 -15.380 -0.106 1.00 0.00 34 ALA A N 12
ATOM 11414 C CA . ALA A 1 34 ? -10.390 -16.795 0.295 1.00 0.00 34 ALA A CA 12
ATOM 11415 C C . ALA A 1 34 ? -9.281 -17.705 -0.244 1.00 0.00 34 ALA A C 12
ATOM 11416 O O . ALA A 1 34 ? -9.095 -18.813 0.219 1.00 0.00 34 ALA A O 12
ATOM 11423 N N . ARG A 1 35 ? -8.543 -17.246 -1.218 1.00 0.00 35 ARG A N 12
ATOM 11424 C CA . ARG A 1 35 ? -7.449 -18.087 -1.782 1.00 0.00 35 ARG A CA 12
ATOM 11425 C C . ARG A 1 35 ? -6.089 -17.591 -1.283 1.00 0.00 35 ARG A C 12
ATOM 11426 O O . ARG A 1 35 ? -5.114 -18.314 -1.288 1.00 0.00 35 ARG A O 12
ATOM 11447 N N . GLY A 1 36 ? -6.020 -16.361 -0.851 1.00 0.00 36 GLY A N 12
ATOM 11448 C CA . GLY A 1 36 ? -4.725 -15.819 -0.353 1.00 0.00 36 GLY A CA 12
ATOM 11449 C C . GLY A 1 36 ? -4.924 -14.381 0.128 1.00 0.00 36 GLY A C 12
ATOM 11450 O O . GLY A 1 36 ? -5.840 -14.086 0.870 1.00 0.00 36 GLY A O 12
ATOM 11454 N N . THR A 1 37 ? -4.073 -13.484 -0.288 1.00 0.00 37 THR A N 12
ATOM 11455 C CA . THR A 1 37 ? -4.213 -12.065 0.146 1.00 0.00 37 THR A CA 12
ATOM 11456 C C . THR A 1 37 ? -3.768 -11.123 -0.976 1.00 0.00 37 THR A C 12
ATOM 11457 O O . THR A 1 37 ? -2.772 -11.353 -1.633 1.00 0.00 37 THR A O 12
ATOM 11468 N N . ARG A 1 38 ? -4.497 -10.065 -1.201 1.00 0.00 38 ARG A N 12
ATOM 11469 C CA . ARG A 1 38 ? -4.112 -9.111 -2.282 1.00 0.00 38 ARG A CA 12
ATOM 11470 C C . ARG A 1 38 ? -3.486 -7.852 -1.676 1.00 0.00 38 ARG A C 12
ATOM 11471 O O . ARG A 1 38 ? -4.154 -7.058 -1.042 1.00 0.00 38 ARG A O 12
ATOM 11492 N N . ILE A 1 39 ? -2.209 -7.664 -1.866 1.00 0.00 39 ILE A N 12
ATOM 11493 C CA . ILE A 1 39 ? -1.540 -6.457 -1.302 1.00 0.00 39 ILE A CA 12
ATOM 11494 C C . ILE A 1 39 ? -1.491 -5.341 -2.351 1.00 0.00 39 ILE A C 12
ATOM 11495 O O . ILE A 1 39 ? -0.886 -5.482 -3.394 1.00 0.00 39 ILE A O 12
ATOM 11511 N N . GLU A 1 40 ? -2.130 -4.235 -2.082 1.00 0.00 40 GLU A N 12
ATOM 11512 C CA . GLU A 1 40 ? -2.124 -3.112 -3.064 1.00 0.00 40 GLU A CA 12
ATOM 11513 C C . GLU A 1 40 ? -1.334 -1.924 -2.507 1.00 0.00 40 GLU A C 12
ATOM 11514 O O . GLU A 1 40 ? -1.235 -1.740 -1.311 1.00 0.00 40 GLU A O 12
ATOM 11526 N N . ARG A 1 41 ? -0.774 -1.117 -3.368 1.00 0.00 41 ARG A N 12
ATOM 11527 C CA . ARG A 1 41 ? 0.008 0.058 -2.888 1.00 0.00 41 ARG A CA 12
ATOM 11528 C C . ARG A 1 41 ? -0.306 1.286 -3.749 1.00 0.00 41 ARG A C 12
ATOM 11529 O O . ARG A 1 41 ? -0.976 1.193 -4.758 1.00 0.00 41 ARG A O 12
ATOM 11550 N N . GLY A 1 42 ? 0.175 2.436 -3.361 1.00 0.00 42 GLY A N 12
ATOM 11551 C CA . GLY A 1 42 ? -0.096 3.664 -4.159 1.00 0.00 42 GLY A CA 12
ATOM 11552 C C . GLY A 1 42 ? 0.173 4.902 -3.301 1.00 0.00 42 GLY A C 12
ATOM 11553 O O . GLY A 1 42 ? 1.084 4.926 -2.496 1.00 0.00 42 GLY A O 12
ATOM 11557 N N . CYS A 1 43 ? -0.613 5.933 -3.465 1.00 0.00 43 CYS A N 12
ATOM 11558 C CA . CYS A 1 43 ? -0.400 7.169 -2.658 1.00 0.00 43 CYS A CA 12
ATOM 11559 C C . CYS A 1 43 ? -1.722 7.923 -2.491 1.00 0.00 43 CYS A C 12
ATOM 11560 O O . CYS A 1 43 ? -2.381 8.260 -3.455 1.00 0.00 43 CYS A O 12
ATOM 11567 N N . ALA A 1 44 ? -2.117 8.191 -1.276 1.00 0.00 44 ALA A N 12
ATOM 11568 C CA . ALA A 1 44 ? -3.397 8.924 -1.051 1.00 0.00 44 ALA A CA 12
ATOM 11569 C C . ALA A 1 44 ? -3.270 9.863 0.151 1.00 0.00 44 ALA A C 12
ATOM 11570 O O . ALA A 1 44 ? -2.230 9.955 0.772 1.00 0.00 44 ALA A O 12
ATOM 11577 N N . ALA A 1 45 ? -4.321 10.561 0.484 1.00 0.00 45 ALA A N 12
ATOM 11578 C CA . ALA A 1 45 ? -4.261 11.493 1.647 1.00 0.00 45 ALA A CA 12
ATOM 11579 C C . ALA A 1 45 ? -5.342 11.133 2.669 1.00 0.00 45 ALA A C 12
ATOM 11580 O O . ALA A 1 45 ? -5.422 11.716 3.732 1.00 0.00 45 ALA A O 12
ATOM 11587 N N . THR A 1 46 ? -6.172 10.177 2.357 1.00 0.00 46 THR A N 12
ATOM 11588 C CA . THR A 1 46 ? -7.246 9.778 3.312 1.00 0.00 46 THR A CA 12
ATOM 11589 C C . THR A 1 46 ? -6.891 8.444 3.974 1.00 0.00 46 THR A C 12
ATOM 11590 O O . THR A 1 46 ? -7.109 8.249 5.153 1.00 0.00 46 THR A O 12
ATOM 11601 N N . CYS A 1 47 ? -6.341 7.530 3.221 1.00 0.00 47 CYS A N 12
ATOM 11602 C CA . CYS A 1 47 ? -5.966 6.208 3.800 1.00 0.00 47 CYS A CA 12
ATOM 11603 C C . CYS A 1 47 ? -7.053 5.723 4.763 1.00 0.00 47 CYS A C 12
ATOM 11604 O O . CYS A 1 47 ? -6.947 5.897 5.960 1.00 0.00 47 CYS A O 12
ATOM 11611 N N . PRO A 1 48 ? -8.071 5.131 4.198 1.00 0.00 48 PRO A N 12
ATOM 11612 C CA . PRO A 1 48 ? -9.201 4.614 5.009 1.00 0.00 48 PRO A CA 12
ATOM 11613 C C . PRO A 1 48 ? -8.785 3.354 5.775 1.00 0.00 48 PRO A C 12
ATOM 11614 O O . PRO A 1 48 ? -7.684 2.862 5.630 1.00 0.00 48 PRO A O 12
ATOM 11625 N N . LYS A 1 49 ? -9.660 2.832 6.590 1.00 0.00 49 LYS A N 12
ATOM 11626 C CA . LYS A 1 49 ? -9.319 1.605 7.368 1.00 0.00 49 LYS A CA 12
ATOM 11627 C C . LYS A 1 49 ? -9.805 0.357 6.627 1.00 0.00 49 LYS A C 12
ATOM 11628 O O . LYS A 1 49 ? -9.962 0.359 5.423 1.00 0.00 49 LYS A O 12
ATOM 11647 N N . GLY A 1 50 ? -10.045 -0.711 7.339 1.00 0.00 50 GLY A N 12
ATOM 11648 C CA . GLY A 1 50 ? -10.521 -1.958 6.675 1.00 0.00 50 GLY A CA 12
ATOM 11649 C C . GLY A 1 50 ? -12.041 -2.061 6.808 1.00 0.00 50 GLY A C 12
ATOM 11650 O O . GLY A 1 50 ? -12.714 -1.097 7.116 1.00 0.00 50 GLY A O 12
ATOM 11654 N N . SER A 1 51 ? -12.590 -3.223 6.578 1.00 0.00 51 SER A N 12
ATOM 11655 C CA . SER A 1 51 ? -14.067 -3.385 6.692 1.00 0.00 51 SER A CA 12
ATOM 11656 C C . SER A 1 51 ? -14.412 -4.809 7.135 1.00 0.00 51 SER A C 12
ATOM 11657 O O . SER A 1 51 ? -13.545 -5.588 7.484 1.00 0.00 51 SER A O 12
ATOM 11665 N N . VAL A 1 52 ? -15.668 -5.156 7.124 1.00 0.00 52 VAL A N 12
ATOM 11666 C CA . VAL A 1 52 ? -16.068 -6.530 7.543 1.00 0.00 52 VAL A CA 12
ATOM 11667 C C . VAL A 1 52 ? -15.108 -7.565 6.951 1.00 0.00 52 VAL A C 12
ATOM 11668 O O . VAL A 1 52 ? -14.819 -8.576 7.559 1.00 0.00 52 VAL A O 12
ATOM 11681 N N . TYR A 1 53 ? -14.613 -7.320 5.769 1.00 0.00 53 TYR A N 12
ATOM 11682 C CA . TYR A 1 53 ? -13.673 -8.290 5.139 1.00 0.00 53 TYR A CA 12
ATOM 11683 C C . TYR A 1 53 ? -12.437 -8.479 6.022 1.00 0.00 53 TYR A C 12
ATOM 11684 O O . TYR A 1 53 ? -12.261 -9.504 6.650 1.00 0.00 53 TYR A O 12
ATOM 11702 N N . GLY A 1 54 ? -11.578 -7.498 6.075 1.00 0.00 54 GLY A N 12
ATOM 11703 C CA . GLY A 1 54 ? -10.355 -7.623 6.918 1.00 0.00 54 GLY A CA 12
ATOM 11704 C C . GLY A 1 54 ? -9.116 -7.375 6.059 1.00 0.00 54 GLY A C 12
ATOM 11705 O O . GLY A 1 54 ? -8.460 -8.297 5.616 1.00 0.00 54 GLY A O 12
ATOM 11709 N N . LEU A 1 55 ? -8.787 -6.136 5.820 1.00 0.00 55 LEU A N 12
ATOM 11710 C CA . LEU A 1 55 ? -7.588 -5.829 4.989 1.00 0.00 55 LEU A CA 12
ATOM 11711 C C . LEU A 1 55 ? -6.537 -5.099 5.829 1.00 0.00 55 LEU A C 12
ATOM 11712 O O . LEU A 1 55 ? -6.759 -4.780 6.979 1.00 0.00 55 LEU A O 12
ATOM 11728 N N . TYR A 1 56 ? -5.392 -4.832 5.262 1.00 0.00 56 TYR A N 12
ATOM 11729 C CA . TYR A 1 56 ? -4.327 -4.123 6.028 1.00 0.00 56 TYR A CA 12
ATOM 11730 C C . TYR A 1 56 ? -4.001 -2.783 5.364 1.00 0.00 56 TYR A C 12
ATOM 11731 O O . TYR A 1 56 ? -3.486 -2.733 4.266 1.00 0.00 56 TYR A O 12
ATOM 11749 N N . VAL A 1 57 ? -4.298 -1.695 6.022 1.00 0.00 57 VAL A N 12
ATOM 11750 C CA . VAL A 1 57 ? -4.005 -0.360 5.426 1.00 0.00 57 VAL A CA 12
ATOM 11751 C C . VAL A 1 57 ? -2.859 0.320 6.179 1.00 0.00 57 VAL A C 12
ATOM 11752 O O . VAL A 1 57 ? -2.974 0.647 7.343 1.00 0.00 57 VAL A O 12
ATOM 11765 N N . LEU A 1 58 ? -1.752 0.537 5.521 1.00 0.00 58 LEU A N 12
ATOM 11766 C CA . LEU A 1 58 ? -0.598 1.198 6.196 1.00 0.00 58 LEU A CA 12
ATOM 11767 C C . LEU A 1 58 ? -0.192 2.457 5.425 1.00 0.00 58 LEU A C 12
ATOM 11768 O O . LEU A 1 58 ? 0.213 2.391 4.282 1.00 0.00 58 LEU A O 12
ATOM 11784 N N . CYS A 1 59 ? -0.300 3.604 6.039 1.00 0.00 59 CYS A N 12
ATOM 11785 C CA . CYS A 1 59 ? 0.078 4.865 5.331 1.00 0.00 59 CYS A CA 12
ATOM 11786 C C . CYS A 1 59 ? 1.446 5.345 5.825 1.00 0.00 59 CYS A C 12
ATOM 11787 O O . CYS A 1 59 ? 1.710 5.382 7.009 1.00 0.00 59 CYS A O 12
ATOM 11794 N N . CYS A 1 60 ? 2.315 5.715 4.925 1.00 0.00 60 CYS A N 12
ATOM 11795 C CA . CYS A 1 60 ? 3.663 6.196 5.347 1.00 0.00 60 CYS A CA 12
ATOM 11796 C C . CYS A 1 60 ? 4.066 7.422 4.520 1.00 0.00 60 CYS A C 12
ATOM 11797 O O . CYS A 1 60 ? 3.654 7.581 3.386 1.00 0.00 60 CYS A O 12
ATOM 11804 N N . THR A 1 61 ? 4.866 8.292 5.079 1.00 0.00 61 THR A N 12
ATOM 11805 C CA . THR A 1 61 ? 5.293 9.505 4.331 1.00 0.00 61 THR A CA 12
ATOM 11806 C C . THR A 1 61 ? 6.605 10.053 4.904 1.00 0.00 61 THR A C 12
ATOM 11807 O O . THR A 1 61 ? 6.604 10.884 5.790 1.00 0.00 61 THR A O 12
ATOM 11818 N N . THR A 1 62 ? 7.722 9.599 4.404 1.00 0.00 62 THR A N 12
ATOM 11819 C CA . THR A 1 62 ? 9.030 10.100 4.921 1.00 0.00 62 THR A CA 12
ATOM 11820 C C . THR A 1 62 ? 10.188 9.470 4.138 1.00 0.00 62 THR A C 12
ATOM 11821 O O . THR A 1 62 ? 11.139 10.135 3.776 1.00 0.00 62 THR A O 12
ATOM 11832 N N . ASP A 1 63 ? 10.115 8.193 3.875 1.00 0.00 63 ASP A N 12
ATOM 11833 C CA . ASP A 1 63 ? 11.212 7.522 3.116 1.00 0.00 63 ASP A CA 12
ATOM 11834 C C . ASP A 1 63 ? 10.852 6.055 2.861 1.00 0.00 63 ASP A C 12
ATOM 11835 O O . ASP A 1 63 ? 10.161 5.433 3.642 1.00 0.00 63 ASP A O 12
ATOM 11844 N N . ASP A 1 64 ? 11.312 5.498 1.773 1.00 0.00 64 ASP A N 12
ATOM 11845 C CA . ASP A 1 64 ? 10.988 4.067 1.470 1.00 0.00 64 ASP A CA 12
ATOM 11846 C C . ASP A 1 64 ? 9.469 3.872 1.334 1.00 0.00 64 ASP A C 12
ATOM 11847 O O . ASP A 1 64 ? 8.958 3.704 0.244 1.00 0.00 64 ASP A O 12
ATOM 11856 N N . CYS A 1 65 ? 8.735 3.905 2.421 1.00 0.00 65 CYS A N 12
ATOM 11857 C CA . CYS A 1 65 ? 7.255 3.736 2.317 1.00 0.00 65 CYS A CA 12
ATOM 11858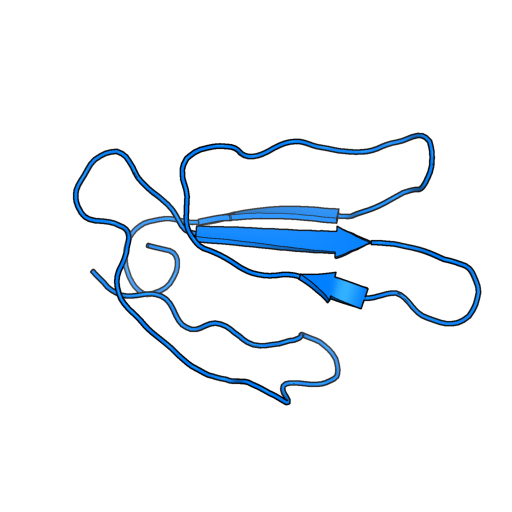 C C . CYS A 1 65 ? 6.585 5.106 2.229 1.00 0.00 65 CYS A C 12
ATOM 11859 O O . CYS A 1 65 ? 5.386 5.233 2.371 1.00 0.00 65 CYS A O 12
ATOM 11866 N N . ASN A 1 66 ? 7.353 6.135 2.002 1.00 0.00 66 ASN A N 12
ATOM 11867 C CA . ASN A 1 66 ? 6.766 7.501 1.912 1.00 0.00 66 ASN A CA 12
ATOM 11868 C C . ASN A 1 66 ? 5.602 7.520 0.917 1.00 0.00 66 ASN A C 12
ATOM 11869 O O . ASN A 1 66 ? 5.727 6.898 -0.123 1.00 0.00 66 ASN A O 12
ATOM 11881 N N . MET A 1 1 ? 13.798 11.046 -0.822 1.00 0.00 1 MET A N 13
ATOM 11882 C CA . MET A 1 1 ? 12.329 10.957 -0.576 1.00 0.00 1 MET A CA 13
ATOM 11883 C C . MET A 1 1 ? 11.653 10.153 -1.690 1.00 0.00 1 MET A C 13
ATOM 11884 O O . MET A 1 1 ? 11.502 10.621 -2.801 1.00 0.00 1 MET A O 13
ATOM 11900 N N . LYS A 1 2 ? 11.246 8.946 -1.403 1.00 0.00 2 LYS A N 13
ATOM 11901 C CA . LYS A 1 2 ? 10.581 8.116 -2.449 1.00 0.00 2 LYS A CA 13
ATOM 11902 C C . LYS A 1 2 ? 9.775 6.987 -1.800 1.00 0.00 2 LYS A C 13
ATOM 11903 O O . LYS A 1 2 ? 9.583 6.959 -0.600 1.00 0.00 2 LYS A O 13
ATOM 11922 N N . CYS A 1 3 ? 9.300 6.056 -2.583 1.00 0.00 3 CYS A N 13
ATOM 11923 C CA . CYS A 1 3 ? 8.504 4.933 -2.006 1.00 0.00 3 CYS A CA 13
ATOM 11924 C C . CYS A 1 3 ? 8.675 3.664 -2.848 1.00 0.00 3 CYS A C 13
ATOM 11925 O O . CYS A 1 3 ? 8.574 3.695 -4.058 1.00 0.00 3 CYS A O 13
ATOM 11932 N N . LYS A 1 4 ? 8.929 2.549 -2.215 1.00 0.00 4 LYS A N 13
ATOM 11933 C CA . LYS A 1 4 ? 9.103 1.276 -2.974 1.00 0.00 4 LYS A CA 13
ATOM 11934 C C . LYS A 1 4 ? 7.739 0.696 -3.362 1.00 0.00 4 LYS A C 13
ATOM 11935 O O . LYS A 1 4 ? 6.764 0.847 -2.652 1.00 0.00 4 LYS A O 13
ATOM 11954 N N . ILE A 1 5 ? 7.662 0.033 -4.485 1.00 0.00 5 ILE A N 13
ATOM 11955 C CA . ILE A 1 5 ? 6.362 -0.556 -4.920 1.00 0.00 5 ILE A CA 13
ATOM 11956 C C . ILE A 1 5 ? 6.564 -2.003 -5.384 1.00 0.00 5 ILE A C 13
ATOM 11957 O O . ILE A 1 5 ? 7.484 -2.310 -6.120 1.00 0.00 5 ILE A O 13
ATOM 11973 N N . CYS A 1 6 ? 5.704 -2.888 -4.957 1.00 0.00 6 CYS A N 13
ATOM 11974 C CA . CYS A 1 6 ? 5.828 -4.318 -5.363 1.00 0.00 6 CYS A CA 13
ATOM 11975 C C . CYS A 1 6 ? 4.562 -5.082 -4.958 1.00 0.00 6 CYS A C 13
ATOM 11976 O O . CYS A 1 6 ? 4.196 -5.124 -3.800 1.00 0.00 6 CYS A O 13
ATOM 11983 N N . ASN A 1 7 ? 3.883 -5.675 -5.902 1.00 0.00 7 ASN A N 13
ATOM 11984 C CA . ASN A 1 7 ? 2.635 -6.422 -5.564 1.00 0.00 7 ASN A CA 13
ATOM 11985 C C . ASN A 1 7 ? 2.557 -7.731 -6.361 1.00 0.00 7 ASN A C 13
ATOM 11986 O O . ASN A 1 7 ? 3.532 -8.444 -6.495 1.00 0.00 7 ASN A O 13
ATOM 11997 N N . PHE A 1 8 ? 1.402 -8.053 -6.884 1.00 0.00 8 PHE A N 13
ATOM 11998 C CA . PHE A 1 8 ? 1.248 -9.316 -7.668 1.00 0.00 8 PHE A CA 13
ATOM 11999 C C . PHE A 1 8 ? 1.432 -10.535 -6.759 1.00 0.00 8 PHE A C 13
ATOM 12000 O O . PHE A 1 8 ? 2.296 -11.360 -6.977 1.00 0.00 8 PHE A O 13
ATOM 12017 N N . ASP A 1 9 ? 0.618 -10.656 -5.745 1.00 0.00 9 ASP A N 13
ATOM 12018 C CA . ASP A 1 9 ? 0.736 -11.824 -4.822 1.00 0.00 9 ASP A CA 13
ATOM 12019 C C . ASP A 1 9 ? 2.082 -11.804 -4.088 1.00 0.00 9 ASP A C 13
ATOM 12020 O O . ASP A 1 9 ? 2.430 -12.738 -3.395 1.00 0.00 9 ASP A O 13
ATOM 12029 N N . THR A 1 10 ? 2.837 -10.747 -4.231 1.00 0.00 10 THR A N 13
ATOM 12030 C CA . THR A 1 10 ? 4.157 -10.670 -3.539 1.00 0.00 10 THR A CA 13
ATOM 12031 C C . THR A 1 10 ? 4.867 -9.365 -3.909 1.00 0.00 10 THR A C 13
ATOM 12032 O O . THR A 1 10 ? 4.250 -8.325 -4.029 1.00 0.00 10 THR A O 13
ATOM 12043 N N . CYS A 1 11 ? 6.158 -9.412 -4.095 1.00 0.00 11 CYS A N 13
ATOM 12044 C CA . CYS A 1 11 ? 6.904 -8.174 -4.460 1.00 0.00 11 CYS A CA 13
ATOM 12045 C C . CYS A 1 11 ? 8.027 -8.507 -5.446 1.00 0.00 11 CYS A C 13
ATOM 12046 O O . CYS A 1 11 ? 9.191 -8.303 -5.165 1.00 0.00 11 CYS A O 13
ATOM 12053 N N . ARG A 1 12 ? 7.686 -9.019 -6.598 1.00 0.00 12 ARG A N 13
ATOM 12054 C CA . ARG A 1 12 ? 8.735 -9.367 -7.600 1.00 0.00 12 ARG A CA 13
ATOM 12055 C C . ARG A 1 12 ? 9.217 -8.106 -8.322 1.00 0.00 12 ARG A C 13
ATOM 12056 O O . ARG A 1 12 ? 10.204 -8.124 -9.031 1.00 0.00 12 ARG A O 13
ATOM 12077 N N . ALA A 1 13 ? 8.528 -7.013 -8.151 1.00 0.00 13 ALA A N 13
ATOM 12078 C CA . ALA A 1 13 ? 8.947 -5.753 -8.830 1.00 0.00 13 ALA A CA 13
ATOM 12079 C C . ALA A 1 13 ? 9.994 -5.020 -7.988 1.00 0.00 13 ALA A C 13
ATOM 12080 O O . ALA A 1 13 ? 11.142 -4.909 -8.368 1.00 0.00 13 ALA A O 13
ATOM 12087 N N . GLY A 1 14 ? 9.607 -4.519 -6.848 1.00 0.00 14 GLY A N 13
ATOM 12088 C CA . GLY A 1 14 ? 10.583 -3.794 -5.986 1.00 0.00 14 GLY A CA 13
ATOM 12089 C C . GLY A 1 14 ? 11.008 -2.497 -6.676 1.00 0.00 14 GLY A C 13
ATOM 12090 O O . GLY A 1 14 ? 12.161 -2.118 -6.650 1.00 0.00 14 GLY A O 13
ATOM 12094 N N . GLU A 1 15 ? 10.084 -1.813 -7.294 1.00 0.00 15 GLU A N 13
ATOM 12095 C CA . GLU A 1 15 ? 10.438 -0.538 -7.986 1.00 0.00 15 GLU A CA 13
ATOM 12096 C C . GLU A 1 15 ? 9.963 0.654 -7.154 1.00 0.00 15 GLU A C 13
ATOM 12097 O O . GLU A 1 15 ? 8.810 0.745 -6.789 1.00 0.00 15 GLU A O 13
ATOM 12109 N N . LEU A 1 16 ? 10.841 1.567 -6.841 1.00 0.00 16 LEU A N 13
ATOM 12110 C CA . LEU A 1 16 ? 10.420 2.739 -6.021 1.00 0.00 16 LEU A CA 13
ATOM 12111 C C . LEU A 1 16 ? 9.977 3.900 -6.911 1.00 0.00 16 LEU A C 13
ATOM 12112 O O . LEU A 1 16 ? 10.126 3.872 -8.116 1.00 0.00 16 LEU A O 13
ATOM 12128 N N . LYS A 1 17 ? 9.429 4.921 -6.314 1.00 0.00 17 LYS A N 13
ATOM 12129 C CA . LYS A 1 17 ? 8.966 6.096 -7.101 1.00 0.00 17 LYS A CA 13
ATOM 12130 C C . LYS A 1 17 ? 8.829 7.307 -6.176 1.00 0.00 17 LYS A C 13
ATOM 12131 O O . LYS A 1 17 ? 9.456 7.378 -5.137 1.00 0.00 17 LYS A O 13
ATOM 12150 N N . VAL A 1 18 ? 8.011 8.254 -6.538 1.00 0.00 18 VAL A N 13
ATOM 12151 C CA . VAL A 1 18 ? 7.836 9.452 -5.669 1.00 0.00 18 VAL A CA 13
ATOM 12152 C C . VAL A 1 18 ? 6.360 9.844 -5.599 1.00 0.00 18 VAL A C 13
ATOM 12153 O O . VAL A 1 18 ? 5.646 9.797 -6.581 1.00 0.00 18 VAL A O 13
ATOM 12166 N N . CYS A 1 19 ? 5.895 10.226 -4.442 1.00 0.00 19 CYS A N 13
ATOM 12167 C CA . CYS A 1 19 ? 4.462 10.618 -4.306 1.00 0.00 19 CYS A CA 13
ATOM 12168 C C . CYS A 1 19 ? 4.248 11.409 -3.013 1.00 0.00 19 CYS A C 13
ATOM 12169 O O . CYS A 1 19 ? 3.310 11.174 -2.277 1.00 0.00 19 CYS A O 13
ATOM 12176 N N . ALA A 1 20 ? 5.111 12.345 -2.729 1.00 0.00 20 ALA A N 13
ATOM 12177 C CA . ALA A 1 20 ? 4.954 13.149 -1.483 1.00 0.00 20 ALA A CA 13
ATOM 12178 C C . ALA A 1 20 ? 5.549 14.546 -1.679 1.00 0.00 20 ALA A C 13
ATOM 12179 O O . ALA A 1 20 ? 6.312 15.026 -0.864 1.00 0.00 20 ALA A O 13
ATOM 12186 N N . SER A 1 21 ? 5.207 15.201 -2.754 1.00 0.00 21 SER A N 13
ATOM 12187 C CA . SER A 1 21 ? 5.753 16.566 -3.001 1.00 0.00 21 SER A CA 13
ATOM 12188 C C . SER A 1 21 ? 4.771 17.627 -2.498 1.00 0.00 21 SER A C 13
ATOM 12189 O O . SER A 1 21 ? 5.137 18.760 -2.255 1.00 0.00 21 SER A O 13
ATOM 12197 N N . GLY A 1 22 ? 3.527 17.269 -2.339 1.00 0.00 22 GLY A N 13
ATOM 12198 C CA . GLY A 1 22 ? 2.522 18.257 -1.851 1.00 0.00 22 GLY A CA 13
ATOM 12199 C C . GLY A 1 22 ? 1.817 17.700 -0.614 1.00 0.00 22 GLY A C 13
ATOM 12200 O O . GLY A 1 22 ? 2.093 18.094 0.501 1.00 0.00 22 GLY A O 13
ATOM 12204 N N . GLU A 1 23 ? 0.906 16.783 -0.802 1.00 0.00 23 GLU A N 13
ATOM 12205 C CA . GLU A 1 23 ? 0.182 16.199 0.364 1.00 0.00 23 GLU A CA 13
ATOM 12206 C C . GLU A 1 23 ? -0.311 14.791 0.024 1.00 0.00 23 GLU A C 13
ATOM 12207 O O . GLU A 1 23 ? -1.496 14.524 0.011 1.00 0.00 23 GLU A O 13
ATOM 12219 N N . LYS A 1 24 ? 0.589 13.886 -0.251 1.00 0.00 24 LYS A N 13
ATOM 12220 C CA . LYS A 1 24 ? 0.169 12.496 -0.592 1.00 0.00 24 LYS A CA 13
ATOM 12221 C C . LYS A 1 24 ? 1.066 11.480 0.119 1.00 0.00 24 LYS A C 13
ATOM 12222 O O . LYS A 1 24 ? 2.266 11.458 -0.070 1.00 0.00 24 LYS A O 13
ATOM 12241 N N . TYR A 1 25 ? 0.493 10.639 0.933 1.00 0.00 25 TYR A N 13
ATOM 12242 C CA . TYR A 1 25 ? 1.310 9.624 1.656 1.00 0.00 25 TYR A CA 13
ATOM 12243 C C . TYR A 1 25 ? 1.181 8.260 0.974 1.00 0.00 25 TYR A C 13
ATOM 12244 O O . TYR A 1 25 ? 0.186 7.961 0.344 1.00 0.00 25 TYR A O 13
ATOM 12262 N N . CYS A 1 26 ? 2.176 7.424 1.103 1.00 0.00 26 CYS A N 13
ATOM 12263 C CA . CYS A 1 26 ? 2.098 6.077 0.468 1.00 0.00 26 CYS A CA 13
ATOM 12264 C C . CYS A 1 26 ? 1.065 5.223 1.205 1.00 0.00 26 CYS A C 13
ATOM 12265 O O . CYS A 1 26 ? 1.361 4.598 2.204 1.00 0.00 26 CYS A O 13
ATOM 12272 N N . PHE A 1 27 ? -0.146 5.203 0.726 1.00 0.00 27 PHE A N 13
ATOM 12273 C CA . PHE A 1 27 ? -1.204 4.401 1.403 1.00 0.00 27 PHE A CA 13
ATOM 12274 C C . PHE A 1 27 ? -1.193 2.958 0.891 1.00 0.00 27 PHE A C 13
ATOM 12275 O O . PHE A 1 27 ? -1.219 2.709 -0.298 1.00 0.00 27 PHE A O 13
ATOM 12292 N N . LYS A 1 28 ? -1.162 2.007 1.784 1.00 0.00 28 LYS A N 13
ATOM 12293 C CA . LYS A 1 28 ? -1.158 0.579 1.356 1.00 0.00 28 LYS A CA 13
ATOM 12294 C C . LYS A 1 28 ? -2.343 -0.154 1.988 1.00 0.00 28 LYS A C 13
ATOM 12295 O O . LYS A 1 28 ? -2.585 -0.054 3.175 1.00 0.00 28 LYS A O 13
ATOM 12314 N N . GLU A 1 29 ? -3.086 -0.888 1.205 1.00 0.00 29 GLU A N 13
ATOM 12315 C CA . GLU A 1 29 ? -4.257 -1.621 1.766 1.00 0.00 29 GLU A CA 13
ATOM 12316 C C . GLU A 1 29 ? -4.142 -3.117 1.466 1.00 0.00 29 GLU A C 13
ATOM 12317 O O . GLU A 1 29 ? -4.138 -3.534 0.324 1.00 0.00 29 GLU A O 13
ATOM 12329 N N . SER A 1 30 ? -4.053 -3.930 2.483 1.00 0.00 30 SER A N 13
ATOM 12330 C CA . SER A 1 30 ? -3.943 -5.399 2.256 1.00 0.00 30 SER A CA 13
ATOM 12331 C C . SER A 1 30 ? -5.322 -6.051 2.379 1.00 0.00 30 SER A C 13
ATOM 12332 O O . SER A 1 30 ? -5.936 -6.036 3.428 1.00 0.00 30 SER A O 13
ATOM 12340 N N . TRP A 1 31 ? -5.815 -6.620 1.312 1.00 0.00 31 TRP A N 13
ATOM 12341 C CA . TRP A 1 31 ? -7.156 -7.269 1.361 1.00 0.00 31 TRP A CA 13
ATOM 12342 C C . TRP A 1 31 ? -7.010 -8.782 1.543 1.00 0.00 31 TRP A C 13
ATOM 12343 O O . TRP A 1 31 ? -6.137 -9.406 0.971 1.00 0.00 31 TRP A O 13
ATOM 12364 N N . ARG A 1 32 ? -7.862 -9.375 2.334 1.00 0.00 32 ARG A N 13
ATOM 12365 C CA . ARG A 1 32 ? -7.780 -10.847 2.553 1.00 0.00 32 ARG A CA 13
ATOM 12366 C C . ARG A 1 32 ? -8.993 -11.542 1.927 1.00 0.00 32 ARG A C 13
ATOM 12367 O O . ARG A 1 32 ? -10.112 -11.375 2.371 1.00 0.00 32 ARG A O 13
ATOM 12388 N N . GLU A 1 33 ? -8.782 -12.316 0.898 1.00 0.00 33 GLU A N 13
ATOM 12389 C CA . GLU A 1 33 ? -9.926 -13.018 0.247 1.00 0.00 33 GLU A CA 13
ATOM 12390 C C . GLU A 1 33 ? -9.906 -14.507 0.600 1.00 0.00 33 GLU A C 13
ATOM 12391 O O . GLU A 1 33 ? -8.994 -14.992 1.240 1.00 0.00 33 GLU A O 13
ATOM 12403 N N . ALA A 1 34 ? -10.906 -15.237 0.189 1.00 0.00 34 ALA A N 13
ATOM 12404 C CA . ALA A 1 34 ? -10.945 -16.694 0.502 1.00 0.00 34 ALA A CA 13
ATOM 12405 C C . ALA A 1 34 ? -10.033 -17.466 -0.456 1.00 0.00 34 ALA A C 13
ATOM 12406 O O . ALA A 1 34 ? -9.502 -18.506 -0.119 1.00 0.00 34 ALA A O 13
ATOM 12413 N N . ARG A 1 35 ? -9.846 -16.966 -1.646 1.00 0.00 35 ARG A N 13
ATOM 12414 C CA . ARG A 1 35 ? -8.967 -17.672 -2.622 1.00 0.00 35 ARG A CA 13
ATOM 12415 C C . ARG A 1 35 ? -7.502 -17.298 -2.379 1.00 0.00 35 ARG A C 13
ATOM 12416 O O . ARG A 1 35 ? -6.609 -17.774 -3.052 1.00 0.00 35 ARG A O 13
ATOM 12437 N N . GLY A 1 36 ? -7.248 -16.448 -1.420 1.00 0.00 36 GLY A N 13
ATOM 12438 C CA . GLY A 1 36 ? -5.843 -16.044 -1.135 1.00 0.00 36 GLY A CA 13
ATOM 12439 C C . GLY A 1 36 ? -5.829 -14.636 -0.537 1.00 0.00 36 GLY A C 13
ATOM 12440 O O . GLY A 1 36 ? -6.643 -14.298 0.299 1.00 0.00 36 GLY A O 13
ATOM 12444 N N . THR A 1 37 ? -4.912 -13.810 -0.960 1.00 0.00 37 THR A N 13
ATOM 12445 C CA . THR A 1 37 ? -4.850 -12.423 -0.415 1.00 0.00 37 THR A CA 13
ATOM 12446 C C . THR A 1 37 ? -4.121 -11.500 -1.394 1.00 0.00 37 THR A C 13
ATOM 12447 O O . THR A 1 37 ? -3.368 -11.943 -2.238 1.00 0.00 37 THR A O 13
ATOM 12458 N N . ARG A 1 38 ? -4.339 -10.216 -1.288 1.00 0.00 38 ARG A N 13
ATOM 12459 C CA . ARG A 1 38 ? -3.658 -9.263 -2.212 1.00 0.00 38 ARG A CA 13
ATOM 12460 C C . ARG A 1 38 ? -3.653 -7.857 -1.606 1.00 0.00 38 ARG A C 13
ATOM 12461 O O . ARG A 1 38 ? -4.580 -7.460 -0.932 1.00 0.00 38 ARG A O 13
ATOM 12482 N N . ILE A 1 39 ? -2.613 -7.101 -1.838 1.00 0.00 39 ILE A N 13
ATOM 12483 C CA . ILE A 1 39 ? -2.553 -5.723 -1.269 1.00 0.00 39 ILE A CA 13
ATOM 12484 C C . ILE A 1 39 ? -2.581 -4.678 -2.387 1.00 0.00 39 ILE A C 13
ATOM 12485 O O . ILE A 1 39 ? -2.441 -4.994 -3.552 1.00 0.00 39 ILE A O 13
ATOM 12501 N N . GLU A 1 40 ? -2.759 -3.432 -2.038 1.00 0.00 40 GLU A N 13
ATOM 12502 C CA . GLU A 1 40 ? -2.794 -2.361 -3.075 1.00 0.00 40 GLU A CA 13
ATOM 12503 C C . GLU A 1 40 ? -2.089 -1.104 -2.556 1.00 0.00 40 GLU A C 13
ATOM 12504 O O . GLU A 1 40 ? -2.331 -0.657 -1.452 1.00 0.00 40 GLU A O 13
ATOM 12516 N N . ARG A 1 41 ? -1.221 -0.529 -3.343 1.00 0.00 41 ARG A N 13
ATOM 12517 C CA . ARG A 1 41 ? -0.504 0.699 -2.891 1.00 0.00 41 ARG A CA 13
ATOM 12518 C C . ARG A 1 41 ? -0.786 1.860 -3.849 1.00 0.00 41 ARG A C 13
ATOM 12519 O O . ARG A 1 41 ? -1.720 1.822 -4.626 1.00 0.00 41 ARG A O 13
ATOM 12540 N N . GLY A 1 42 ? 0.012 2.891 -3.798 1.00 0.00 42 GLY A N 13
ATOM 12541 C CA . GLY A 1 42 ? -0.211 4.051 -4.707 1.00 0.00 42 GLY A CA 13
ATOM 12542 C C . GLY A 1 42 ? 0.094 5.352 -3.961 1.00 0.00 42 GLY A C 13
ATOM 12543 O O . GLY A 1 42 ? 1.094 5.468 -3.282 1.00 0.00 42 GLY A O 13
ATOM 12547 N N . CYS A 1 43 ? -0.760 6.330 -4.083 1.00 0.00 43 CYS A N 13
ATOM 12548 C CA . CYS A 1 43 ? -0.516 7.624 -3.382 1.00 0.00 43 CYS A CA 13
ATOM 12549 C C . CYS A 1 43 ? -1.841 8.209 -2.883 1.00 0.00 43 CYS A C 13
ATOM 12550 O O . CYS A 1 43 ? -2.705 8.564 -3.660 1.00 0.00 43 CYS A O 13
ATOM 12557 N N . ALA A 1 44 ? -2.008 8.314 -1.593 1.00 0.00 44 ALA A N 13
ATOM 12558 C CA . ALA A 1 44 ? -3.278 8.877 -1.052 1.00 0.00 44 ALA A CA 13
ATOM 12559 C C . ALA A 1 44 ? -3.064 9.413 0.365 1.00 0.00 44 ALA A C 13
ATOM 12560 O O . ALA A 1 44 ? -1.962 9.424 0.877 1.00 0.00 44 ALA A O 13
ATOM 12567 N N . ALA A 1 45 ? -4.112 9.859 1.002 1.00 0.00 45 ALA A N 13
ATOM 12568 C CA . ALA A 1 45 ? -3.974 10.395 2.386 1.00 0.00 45 ALA A CA 13
ATOM 12569 C C . ALA A 1 45 ? -5.279 10.193 3.159 1.00 0.00 45 ALA A C 13
ATOM 12570 O O . ALA A 1 45 ? -5.517 10.820 4.173 1.00 0.00 45 ALA A O 13
ATOM 12577 N N . THR A 1 46 ? -6.129 9.325 2.684 1.00 0.00 46 THR A N 13
ATOM 12578 C CA . THR A 1 46 ? -7.421 9.082 3.385 1.00 0.00 46 THR A CA 13
ATOM 12579 C C . THR A 1 46 ? -7.308 7.858 4.297 1.00 0.00 46 THR A C 13
ATOM 12580 O O . THR A 1 46 ? -7.936 7.789 5.335 1.00 0.00 46 THR A O 13
ATOM 12591 N N . CYS A 1 47 ? -6.504 6.899 3.917 1.00 0.00 47 CYS A N 13
ATOM 12592 C CA . CYS A 1 47 ? -6.330 5.676 4.746 1.00 0.00 47 CYS A CA 13
ATOM 12593 C C . CYS A 1 47 ? -7.652 5.277 5.409 1.00 0.00 47 CYS A C 13
ATOM 12594 O O . CYS A 1 47 ? -7.900 5.614 6.551 1.00 0.00 47 CYS A O 13
ATOM 12601 N N . PRO A 1 48 ? -8.458 4.571 4.665 1.00 0.00 48 PRO A N 13
ATOM 12602 C CA . PRO A 1 48 ? -9.772 4.117 5.180 1.00 0.00 48 PRO A CA 13
ATOM 12603 C C . PRO A 1 48 ? -9.587 2.995 6.205 1.00 0.00 48 PRO A C 13
ATOM 12604 O O . PRO A 1 48 ? -8.492 2.735 6.663 1.00 0.00 48 PRO A O 13
ATOM 12615 N N . LYS A 1 49 ? -10.649 2.330 6.569 1.00 0.00 49 LYS A N 13
ATOM 12616 C CA . LYS A 1 49 ? -10.533 1.226 7.565 1.00 0.00 49 LYS A CA 13
ATOM 12617 C C . LYS A 1 49 ? -10.816 -0.122 6.897 1.00 0.00 49 LYS A C 13
ATOM 12618 O O . LYS A 1 49 ? -11.059 -0.197 5.708 1.00 0.00 49 LYS A O 13
ATOM 12637 N N . GLY A 1 50 ? -10.789 -1.186 7.651 1.00 0.00 50 GLY A N 13
ATOM 12638 C CA . GLY A 1 50 ? -11.058 -2.526 7.058 1.00 0.00 50 GLY A CA 13
ATOM 12639 C C . GLY A 1 50 ? -12.300 -3.133 7.714 1.00 0.00 50 GLY A C 13
ATOM 12640 O O . GLY A 1 50 ? -13.149 -2.431 8.225 1.00 0.00 50 GLY A O 13
ATOM 12644 N N . SER A 1 51 ? -12.412 -4.433 7.703 1.00 0.00 51 SER A N 13
ATOM 12645 C CA . SER A 1 51 ? -13.600 -5.085 8.327 1.00 0.00 51 SER A CA 13
ATOM 12646 C C . SER A 1 51 ? -13.308 -6.561 8.607 1.00 0.00 51 SER A C 13
ATOM 12647 O O . SER A 1 51 ? -12.170 -6.988 8.609 1.00 0.00 51 SER A O 13
ATOM 12655 N N . VAL A 1 52 ? -14.325 -7.345 8.840 1.00 0.00 52 VAL A N 13
ATOM 12656 C CA . VAL A 1 52 ? -14.099 -8.793 9.119 1.00 0.00 52 VAL A CA 13
ATOM 12657 C C . VAL A 1 52 ? -13.332 -9.440 7.963 1.00 0.00 52 VAL A C 13
ATOM 12658 O O . VAL A 1 52 ? -12.563 -10.361 8.155 1.00 0.00 52 VAL A O 13
ATOM 12671 N N . TYR A 1 53 ? -13.534 -8.966 6.765 1.00 0.00 53 TYR A N 13
ATOM 12672 C CA . TYR A 1 53 ? -12.814 -9.556 5.599 1.00 0.00 53 TYR A CA 13
ATOM 12673 C C . TYR A 1 53 ? -11.303 -9.507 5.833 1.00 0.00 53 TYR A C 13
ATOM 12674 O O . TYR A 1 53 ? -10.586 -10.435 5.520 1.00 0.00 53 TYR A O 13
ATOM 12692 N N . GLY A 1 54 ? -10.814 -8.428 6.381 1.00 0.00 54 GLY A N 13
ATOM 12693 C CA . GLY A 1 54 ? -9.350 -8.319 6.634 1.00 0.00 54 GLY A CA 13
ATOM 12694 C C . GLY A 1 54 ? -8.761 -7.215 5.755 1.00 0.00 54 GLY A C 13
ATOM 12695 O O . GLY A 1 54 ? -7.999 -7.473 4.845 1.00 0.00 54 GLY A O 13
ATOM 12699 N N . LEU A 1 55 ? -9.110 -5.986 6.019 1.00 0.00 55 LEU A N 13
ATOM 12700 C CA . LEU A 1 55 ? -8.570 -4.864 5.197 1.00 0.00 55 LEU A CA 13
ATOM 12701 C C . LEU A 1 55 ? -7.541 -4.066 6.003 1.00 0.00 55 LEU A C 13
ATOM 12702 O O . LEU A 1 55 ? -7.886 -3.204 6.786 1.00 0.00 55 LEU A O 13
ATOM 12718 N N . TYR A 1 56 ? -6.280 -4.347 5.818 1.00 0.00 56 TYR A N 13
ATOM 12719 C CA . TYR A 1 56 ? -5.232 -3.601 6.575 1.00 0.00 56 TYR A CA 13
ATOM 12720 C C . TYR A 1 56 ? -4.875 -2.304 5.845 1.00 0.00 56 TYR A C 13
ATOM 12721 O O . TYR A 1 56 ? -4.380 -2.320 4.737 1.00 0.00 56 TYR A O 13
ATOM 12739 N N . VAL A 1 57 ? -5.126 -1.178 6.459 1.00 0.00 57 VAL A N 13
ATOM 12740 C CA . VAL A 1 57 ? -4.803 0.121 5.798 1.00 0.00 57 VAL A CA 13
ATOM 12741 C C . VAL A 1 57 ? -3.642 0.811 6.520 1.00 0.00 57 VAL A C 13
ATOM 12742 O O . VAL A 1 57 ? -3.649 0.959 7.726 1.00 0.00 57 VAL A O 13
ATOM 12755 N N . LEU A 1 58 ? -2.646 1.237 5.791 1.00 0.00 58 LEU A N 13
ATOM 12756 C CA . LEU A 1 58 ? -1.488 1.919 6.442 1.00 0.00 58 LEU A CA 13
ATOM 12757 C C . LEU A 1 58 ? -0.800 2.866 5.455 1.00 0.00 58 LEU A C 13
ATOM 12758 O O . LEU A 1 58 ? -0.363 2.463 4.395 1.00 0.00 58 LEU A O 13
ATOM 12774 N N . CYS A 1 59 ? -0.695 4.121 5.799 1.00 0.00 59 CYS A N 13
ATOM 12775 C CA . CYS A 1 59 ? -0.030 5.094 4.885 1.00 0.00 59 CYS A CA 13
ATOM 12776 C C . CYS A 1 59 ? 1.286 5.576 5.505 1.00 0.00 59 CYS A C 13
ATOM 12777 O O . CYS A 1 59 ? 1.384 5.770 6.701 1.00 0.00 59 CYS A O 13
ATOM 12784 N N . CYS A 1 60 ? 2.301 5.760 4.705 1.00 0.00 60 CYS A N 13
ATOM 12785 C CA . CYS A 1 60 ? 3.611 6.217 5.257 1.00 0.00 60 CYS A CA 13
ATOM 12786 C C . CYS A 1 60 ? 4.081 7.495 4.554 1.00 0.00 60 CYS A C 13
ATOM 12787 O O . CYS A 1 60 ? 3.538 7.896 3.543 1.00 0.00 60 CYS A O 13
ATOM 12794 N N . THR A 1 61 ? 5.092 8.136 5.084 1.00 0.00 61 THR A N 13
ATOM 12795 C CA . THR A 1 61 ? 5.601 9.378 4.453 1.00 0.00 61 THR A CA 13
ATOM 12796 C C . THR A 1 61 ? 7.094 9.577 4.759 1.00 0.00 61 THR A C 13
ATOM 12797 O O . THR A 1 61 ? 7.616 9.056 5.725 1.00 0.00 61 THR A O 13
ATOM 12808 N N . THR A 1 62 ? 7.774 10.346 3.946 1.00 0.00 62 THR A N 13
ATOM 12809 C CA . THR A 1 62 ? 9.230 10.617 4.177 1.00 0.00 62 THR A CA 13
ATOM 12810 C C . THR A 1 62 ? 10.077 9.338 4.096 1.00 0.00 62 THR A C 13
ATOM 12811 O O . THR A 1 62 ? 9.653 8.270 4.485 1.00 0.00 62 THR A O 13
ATOM 12822 N N . ASP A 1 63 ? 11.287 9.468 3.601 1.00 0.00 63 ASP A N 13
ATOM 12823 C CA . ASP A 1 63 ? 12.220 8.297 3.489 1.00 0.00 63 ASP A CA 13
ATOM 12824 C C . ASP A 1 63 ? 11.470 6.995 3.195 1.00 0.00 63 ASP A C 13
ATOM 12825 O O . ASP A 1 63 ? 10.906 6.383 4.078 1.00 0.00 63 ASP A O 13
ATOM 12834 N N . ASP A 1 64 ? 11.478 6.556 1.961 1.00 0.00 64 ASP A N 13
ATOM 12835 C CA . ASP A 1 64 ? 10.772 5.280 1.614 1.00 0.00 64 ASP A CA 13
ATOM 12836 C C . ASP A 1 64 ? 9.280 5.387 1.955 1.00 0.00 64 ASP A C 13
ATOM 12837 O O . ASP A 1 64 ? 8.449 5.513 1.077 1.00 0.00 64 ASP A O 13
ATOM 12846 N N . CYS A 1 65 ? 8.928 5.360 3.218 1.00 0.00 65 CYS A N 13
ATOM 12847 C CA . CYS A 1 65 ? 7.502 5.486 3.596 1.00 0.00 65 CYS A CA 13
ATOM 12848 C C . CYS A 1 65 ? 6.828 6.577 2.753 1.00 0.00 65 CYS A C 13
ATOM 12849 O O . CYS A 1 65 ? 5.632 6.564 2.553 1.00 0.00 65 CYS A O 13
ATOM 12856 N N . ASN A 1 66 ? 7.597 7.521 2.265 1.00 0.00 66 ASN A N 13
ATOM 12857 C CA . ASN A 1 66 ? 7.026 8.622 1.431 1.00 0.00 66 ASN A CA 13
ATOM 12858 C C . ASN A 1 66 ? 5.878 8.106 0.557 1.00 0.00 66 ASN A C 13
ATOM 12859 O O . ASN A 1 66 ? 6.150 7.679 -0.552 1.00 0.00 66 ASN A O 13
ATOM 12871 N N . MET A 1 1 ? 13.186 9.362 0.447 1.00 0.00 1 MET A N 14
ATOM 12872 C CA . MET A 1 1 ? 11.781 9.833 0.273 1.00 0.00 1 MET A CA 14
ATOM 12873 C C . MET A 1 1 ? 11.208 9.313 -1.048 1.00 0.00 1 MET A C 14
ATOM 12874 O O . MET A 1 1 ? 11.021 10.057 -1.990 1.00 0.00 1 MET A O 14
ATOM 12890 N N . LYS A 1 2 ? 10.929 8.040 -1.125 1.00 0.00 2 LYS A N 14
ATOM 12891 C CA . LYS A 1 2 ? 10.369 7.475 -2.389 1.00 0.00 2 LYS A CA 14
ATOM 12892 C C . LYS A 1 2 ? 9.247 6.482 -2.074 1.00 0.00 2 LYS A C 14
ATOM 12893 O O . LYS A 1 2 ? 8.776 6.399 -0.960 1.00 0.00 2 LYS A O 14
ATOM 12912 N N . CYS A 1 3 ? 8.817 5.723 -3.043 1.00 0.00 3 CYS A N 14
ATOM 12913 C CA . CYS A 1 3 ? 7.729 4.733 -2.785 1.00 0.00 3 CYS A CA 14
ATOM 12914 C C . CYS A 1 3 ? 7.883 3.529 -3.719 1.00 0.00 3 CYS A C 14
ATOM 12915 O O . CYS A 1 3 ? 7.746 3.640 -4.920 1.00 0.00 3 CYS A O 14
ATOM 12922 N N . LYS A 1 4 ? 8.179 2.382 -3.172 1.00 0.00 4 LYS A N 14
ATOM 12923 C CA . LYS A 1 4 ? 8.356 1.168 -4.020 1.00 0.00 4 LYS A CA 14
ATOM 12924 C C . LYS A 1 4 ? 7.019 0.449 -4.227 1.00 0.00 4 LYS A C 14
ATOM 12925 O O . LYS A 1 4 ? 6.281 0.208 -3.293 1.00 0.00 4 LYS A O 14
ATOM 12944 N N . ILE A 1 5 ? 6.710 0.095 -5.446 1.00 0.00 5 ILE A N 14
ATOM 12945 C CA . ILE A 1 5 ? 5.430 -0.619 -5.717 1.00 0.00 5 ILE A CA 14
ATOM 12946 C C . ILE A 1 5 ? 5.709 -2.100 -5.993 1.00 0.00 5 ILE A C 14
ATOM 12947 O O . ILE A 1 5 ? 6.296 -2.452 -6.997 1.00 0.00 5 ILE A O 14
ATOM 12963 N N . CYS A 1 6 ? 5.299 -2.967 -5.109 1.00 0.00 6 CYS A N 14
ATOM 12964 C CA . CYS A 1 6 ? 5.549 -4.421 -5.320 1.00 0.00 6 CYS A CA 14
ATOM 12965 C C . CYS A 1 6 ? 4.298 -5.233 -4.970 1.00 0.00 6 CYS A C 14
ATOM 12966 O O . CYS A 1 6 ? 3.209 -4.706 -4.873 1.00 0.00 6 CYS A O 14
ATOM 12973 N N . ASN A 1 7 ? 4.452 -6.516 -4.777 1.00 0.00 7 ASN A N 14
ATOM 12974 C CA . ASN A 1 7 ? 3.277 -7.366 -4.430 1.00 0.00 7 ASN A CA 14
ATOM 12975 C C . ASN A 1 7 ? 3.271 -7.660 -2.927 1.00 0.00 7 ASN A C 14
ATOM 12976 O O . ASN A 1 7 ? 4.125 -7.205 -2.193 1.00 0.00 7 ASN A O 14
ATOM 12987 N N . PHE A 1 8 ? 2.314 -8.416 -2.462 1.00 0.00 8 PHE A N 14
ATOM 12988 C CA . PHE A 1 8 ? 2.257 -8.732 -1.005 1.00 0.00 8 PHE A CA 14
ATOM 12989 C C . PHE A 1 8 ? 3.544 -9.432 -0.558 1.00 0.00 8 PHE A C 14
ATOM 12990 O O . PHE A 1 8 ? 3.715 -10.619 -0.755 1.00 0.00 8 PHE A O 14
ATOM 13007 N N . ASP A 1 9 ? 4.447 -8.701 0.043 1.00 0.00 9 ASP A N 14
ATOM 13008 C CA . ASP A 1 9 ? 5.737 -9.301 0.522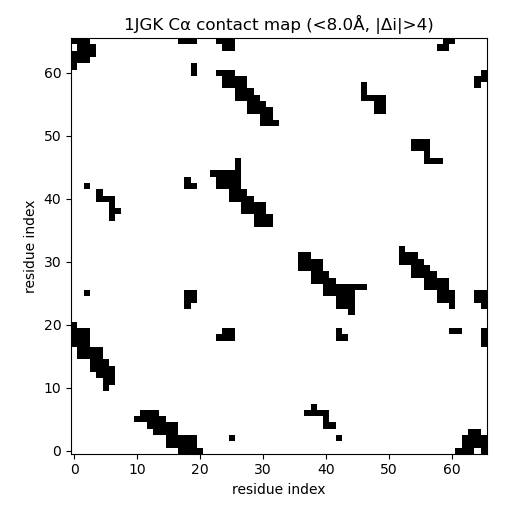 1.00 0.00 9 ASP A CA 14
ATOM 13009 C C . ASP A 1 9 ? 6.699 -9.564 -0.647 1.00 0.00 9 ASP A C 14
ATOM 13010 O O . ASP A 1 9 ? 7.886 -9.331 -0.540 1.00 0.00 9 ASP A O 14
ATOM 13019 N N . THR A 1 10 ? 6.208 -10.048 -1.756 1.00 0.00 10 THR A N 14
ATOM 13020 C CA . THR A 1 10 ? 7.111 -10.320 -2.911 1.00 0.00 10 THR A CA 14
ATOM 13021 C C . THR A 1 10 ? 7.236 -9.075 -3.792 1.00 0.00 10 THR A C 14
ATOM 13022 O O . THR A 1 10 ? 6.327 -8.275 -3.887 1.00 0.00 10 THR A O 14
ATOM 13033 N N . CYS A 1 11 ? 8.357 -8.907 -4.440 1.00 0.00 11 CYS A N 14
ATOM 13034 C CA . CYS A 1 11 ? 8.541 -7.716 -5.318 1.00 0.00 11 CYS A CA 14
ATOM 13035 C C . CYS A 1 11 ? 8.594 -8.152 -6.786 1.00 0.00 11 CYS A C 14
ATOM 13036 O O . CYS A 1 11 ? 9.580 -7.953 -7.467 1.00 0.00 11 CYS A O 14
ATOM 13043 N N . ARG A 1 12 ? 7.541 -8.749 -7.275 1.00 0.00 12 ARG A N 14
ATOM 13044 C CA . ARG A 1 12 ? 7.533 -9.201 -8.697 1.00 0.00 12 ARG A CA 14
ATOM 13045 C C . ARG A 1 12 ? 7.462 -7.997 -9.639 1.00 0.00 12 ARG A C 14
ATOM 13046 O O . ARG A 1 12 ? 7.720 -8.106 -10.821 1.00 0.00 12 ARG A O 14
ATOM 13067 N N . ALA A 1 13 ? 7.115 -6.852 -9.125 1.00 0.00 13 ALA A N 14
ATOM 13068 C CA . ALA A 1 13 ? 7.029 -5.641 -9.992 1.00 0.00 13 ALA A CA 14
ATOM 13069 C C . ALA A 1 13 ? 8.287 -4.784 -9.825 1.00 0.00 13 ALA A C 14
ATOM 13070 O O . ALA A 1 13 ? 9.070 -4.630 -10.741 1.00 0.00 13 ALA A O 14
ATOM 13077 N N . GLY A 1 14 ? 8.486 -4.228 -8.662 1.00 0.00 14 GLY A N 14
ATOM 13078 C CA . GLY A 1 14 ? 9.693 -3.384 -8.438 1.00 0.00 14 GLY A CA 14
ATOM 13079 C C . GLY A 1 14 ? 9.474 -2.003 -9.059 1.00 0.00 14 GLY A C 14
ATOM 13080 O O . GLY A 1 14 ? 10.376 -1.417 -9.626 1.00 0.00 14 GLY A O 14
ATOM 13084 N N . GLU A 1 15 ? 8.285 -1.475 -8.953 1.00 0.00 15 GLU A N 14
ATOM 13085 C CA . GLU A 1 15 ? 8.014 -0.129 -9.537 1.00 0.00 15 GLU A CA 14
ATOM 13086 C C . GLU A 1 15 ? 8.119 0.945 -8.451 1.00 0.00 15 GLU A C 14
ATOM 13087 O O . GLU A 1 15 ? 7.133 1.361 -7.878 1.00 0.00 15 GLU A O 14
ATOM 13099 N N . LEU A 1 16 ? 9.308 1.397 -8.160 1.00 0.00 16 LEU A N 14
ATOM 13100 C CA . LEU A 1 16 ? 9.465 2.439 -7.107 1.00 0.00 16 LEU A CA 14
ATOM 13101 C C . LEU A 1 16 ? 9.687 3.813 -7.741 1.00 0.00 16 LEU A C 14
ATOM 13102 O O . LEU A 1 16 ? 10.358 3.948 -8.745 1.00 0.00 16 LEU A O 14
ATOM 13118 N N . LYS A 1 17 ? 9.132 4.835 -7.151 1.00 0.00 17 LYS A N 14
ATOM 13119 C CA . LYS A 1 17 ? 9.305 6.202 -7.699 1.00 0.00 17 LYS A CA 14
ATOM 13120 C C . LYS A 1 17 ? 9.273 7.213 -6.554 1.00 0.00 17 LYS A C 14
ATOM 13121 O O . LYS A 1 17 ? 9.819 6.979 -5.492 1.00 0.00 17 LYS A O 14
ATOM 13140 N N . VAL A 1 18 ? 8.643 8.334 -6.756 1.00 0.00 18 VAL A N 14
ATOM 13141 C CA . VAL A 1 18 ? 8.584 9.355 -5.678 1.00 0.00 18 VAL A CA 14
ATOM 13142 C C . VAL A 1 18 ? 7.130 9.634 -5.287 1.00 0.00 18 VAL A C 14
ATOM 13143 O O . VAL A 1 18 ? 6.214 9.005 -5.778 1.00 0.00 18 VAL A O 14
ATOM 13156 N N . CYS A 1 19 ? 6.914 10.572 -4.406 1.00 0.00 19 CYS A N 14
ATOM 13157 C CA . CYS A 1 19 ? 5.521 10.890 -3.982 1.00 0.00 19 CYS A CA 14
ATOM 13158 C C . CYS A 1 19 ? 5.537 11.940 -2.868 1.00 0.00 19 CYS A C 14
ATOM 13159 O O . CYS A 1 19 ? 6.520 12.622 -2.657 1.00 0.00 19 CYS A O 14
ATOM 13166 N N . ALA A 1 20 ? 4.454 12.074 -2.150 1.00 0.00 20 ALA A N 14
ATOM 13167 C CA . ALA A 1 20 ? 4.408 13.078 -1.048 1.00 0.00 20 ALA A CA 14
ATOM 13168 C C . ALA A 1 20 ? 4.931 14.432 -1.539 1.00 0.00 20 ALA A C 14
ATOM 13169 O O . ALA A 1 20 ? 5.526 15.183 -0.794 1.00 0.00 20 ALA A O 14
ATOM 13176 N N . SER A 1 21 ? 4.713 14.747 -2.788 1.00 0.00 21 SER A N 14
ATOM 13177 C CA . SER A 1 21 ? 5.199 16.054 -3.321 1.00 0.00 21 SER A CA 14
ATOM 13178 C C . SER A 1 21 ? 4.926 17.171 -2.310 1.00 0.00 21 SER A C 14
ATOM 13179 O O . SER A 1 21 ? 5.622 18.166 -2.267 1.00 0.00 21 SER A O 14
ATOM 13187 N N . GLY A 1 22 ? 3.920 17.013 -1.495 1.00 0.00 22 GLY A N 14
ATOM 13188 C CA . GLY A 1 22 ? 3.604 18.063 -0.486 1.00 0.00 22 GLY A CA 14
ATOM 13189 C C . GLY A 1 22 ? 2.749 17.458 0.628 1.00 0.00 22 GLY A C 14
ATOM 13190 O O . GLY A 1 22 ? 3.254 17.024 1.645 1.00 0.00 22 GLY A O 14
ATOM 13194 N N . GLU A 1 23 ? 1.458 17.423 0.446 1.00 0.00 23 GLU A N 14
ATOM 13195 C CA . GLU A 1 23 ? 0.570 16.845 1.495 1.00 0.00 23 GLU A CA 14
ATOM 13196 C C . GLU A 1 23 ? 0.130 15.434 1.092 1.00 0.00 23 GLU A C 14
ATOM 13197 O O . GLU A 1 23 ? -0.789 14.874 1.658 1.00 0.00 23 GLU A O 14
ATOM 13209 N N . LYS A 1 24 ? 0.779 14.857 0.118 1.00 0.00 24 LYS A N 14
ATOM 13210 C CA . LYS A 1 24 ? 0.399 13.484 -0.323 1.00 0.00 24 LYS A CA 14
ATOM 13211 C C . LYS A 1 24 ? 1.077 12.435 0.565 1.00 0.00 24 LYS A C 14
ATOM 13212 O O . LYS A 1 24 ? 2.211 12.591 0.970 1.00 0.00 24 LYS A O 14
ATOM 13231 N N . TYR A 1 25 ? 0.387 11.372 0.872 1.00 0.00 25 TYR A N 14
ATOM 13232 C CA . TYR A 1 25 ? 0.989 10.315 1.738 1.00 0.00 25 TYR A CA 14
ATOM 13233 C C . TYR A 1 25 ? 1.024 8.976 0.996 1.00 0.00 25 TYR A C 14
ATOM 13234 O O . TYR A 1 25 ? 0.100 8.624 0.291 1.00 0.00 25 TYR A O 14
ATOM 13252 N N . CYS A 1 26 ? 2.076 8.219 1.159 1.00 0.00 26 CYS A N 14
ATOM 13253 C CA . CYS A 1 26 ? 2.153 6.899 0.470 1.00 0.00 26 CYS A CA 14
ATOM 13254 C C . CYS A 1 26 ? 1.420 5.847 1.309 1.00 0.00 26 CYS A C 14
ATOM 13255 O O . CYS A 1 26 ? 1.839 5.509 2.399 1.00 0.00 26 CYS A O 14
ATOM 13262 N N . PHE A 1 27 ? 0.322 5.340 0.819 1.00 0.00 27 PHE A N 14
ATOM 13263 C CA . PHE A 1 27 ? -0.438 4.324 1.603 1.00 0.00 27 PHE A CA 14
ATOM 13264 C C . PHE A 1 27 ? -0.393 2.960 0.910 1.00 0.00 27 PHE A C 14
ATOM 13265 O O . PHE A 1 27 ? -0.098 2.854 -0.264 1.00 0.00 27 PHE A O 14
ATOM 13282 N N . LYS A 1 28 ? -0.690 1.916 1.634 1.00 0.00 28 LYS A N 14
ATOM 13283 C CA . LYS A 1 28 ? -0.675 0.554 1.030 1.00 0.00 28 LYS A CA 14
ATOM 13284 C C . LYS A 1 28 ? -1.907 -0.229 1.489 1.00 0.00 28 LYS A C 14
ATOM 13285 O O . LYS A 1 28 ? -2.062 -0.532 2.657 1.00 0.00 28 LYS A O 14
ATOM 13304 N N . GLU A 1 29 ? -2.788 -0.556 0.583 1.00 0.00 29 GLU A N 14
ATOM 13305 C CA . GLU A 1 29 ? -4.009 -1.316 0.975 1.00 0.00 29 GLU A CA 14
ATOM 13306 C C . GLU A 1 29 ? -3.841 -2.799 0.636 1.00 0.00 29 GLU A C 14
ATOM 13307 O O . GLU A 1 29 ? -2.855 -3.203 0.053 1.00 0.00 29 GLU A O 14
ATOM 13319 N N . SER A 1 30 ? -4.793 -3.612 1.001 1.00 0.00 30 SER A N 14
ATOM 13320 C CA . SER A 1 30 ? -4.684 -5.068 0.699 1.00 0.00 30 SER A CA 14
ATOM 13321 C C . SER A 1 30 ? -6.070 -5.713 0.684 1.00 0.00 30 SER A C 14
ATOM 13322 O O . SER A 1 30 ? -6.986 -5.259 1.340 1.00 0.00 30 SER A O 14
ATOM 13330 N N . TRP A 1 31 ? -6.228 -6.773 -0.059 1.00 0.00 31 TRP A N 14
ATOM 13331 C CA . TRP A 1 31 ? -7.553 -7.452 -0.117 1.00 0.00 31 TRP A CA 14
ATOM 13332 C C . TRP A 1 31 ? -7.463 -8.838 0.525 1.00 0.00 31 TRP A C 14
ATOM 13333 O O . TRP A 1 31 ? -6.741 -9.700 0.066 1.00 0.00 31 TRP A O 14
ATOM 13354 N N . ARG A 1 32 ? -8.189 -9.057 1.586 1.00 0.00 32 ARG A N 14
ATOM 13355 C CA . ARG A 1 32 ? -8.144 -10.387 2.258 1.00 0.00 32 ARG A CA 14
ATOM 13356 C C . ARG A 1 32 ? -9.369 -11.219 1.872 1.00 0.00 32 ARG A C 14
ATOM 13357 O O . ARG A 1 32 ? -10.487 -10.894 2.222 1.00 0.00 32 ARG A O 14
ATOM 13378 N N . GLU A 1 33 ? -9.168 -12.291 1.156 1.00 0.00 33 GLU A N 14
ATOM 13379 C CA . GLU A 1 33 ? -10.322 -13.144 0.750 1.00 0.00 33 GLU A CA 14
ATOM 13380 C C . GLU A 1 33 ? -10.086 -14.591 1.188 1.00 0.00 33 GLU A C 14
ATOM 13381 O O . GLU A 1 33 ? -9.271 -14.864 2.047 1.00 0.00 33 GLU A O 14
ATOM 13393 N N . ALA A 1 34 ? -10.793 -15.521 0.607 1.00 0.00 34 ALA A N 14
ATOM 13394 C CA . ALA A 1 34 ? -10.606 -16.949 0.994 1.00 0.00 34 ALA A CA 14
ATOM 13395 C C . ALA A 1 34 ? -9.854 -17.704 -0.105 1.00 0.00 34 ALA A C 14
ATOM 13396 O O . ALA A 1 34 ? -9.731 -18.913 -0.068 1.00 0.00 34 ALA A O 14
ATOM 13403 N N . ARG A 1 35 ? -9.350 -17.002 -1.083 1.00 0.00 35 ARG A N 14
ATOM 13404 C CA . ARG A 1 35 ? -8.607 -17.683 -2.182 1.00 0.00 35 ARG A CA 14
ATOM 13405 C C . ARG A 1 35 ? -7.256 -16.999 -2.415 1.00 0.00 35 ARG A C 14
ATOM 13406 O O . ARG A 1 35 ? -6.541 -17.319 -3.344 1.00 0.00 35 ARG A O 14
ATOM 13427 N N . GLY A 1 36 ? -6.902 -16.061 -1.579 1.00 0.00 36 GLY A N 14
ATOM 13428 C CA . GLY A 1 36 ? -5.599 -15.360 -1.756 1.00 0.00 36 GLY A CA 14
ATOM 13429 C C . GLY A 1 36 ? -5.753 -13.885 -1.382 1.00 0.00 36 GLY A C 14
ATOM 13430 O O . GLY A 1 36 ? -6.814 -13.308 -1.518 1.00 0.00 36 GLY A O 14
ATOM 13434 N N . THR A 1 37 ? -4.704 -13.270 -0.908 1.00 0.00 37 THR A N 14
ATOM 13435 C CA . THR A 1 37 ? -4.790 -11.832 -0.525 1.00 0.00 37 THR A CA 14
ATOM 13436 C C . THR A 1 37 ? -4.045 -10.967 -1.544 1.00 0.00 37 THR A C 14
ATOM 13437 O O . THR A 1 37 ? -3.127 -11.417 -2.202 1.00 0.00 37 THR A O 14
ATOM 13448 N N . ARG A 1 38 ? -4.431 -9.728 -1.681 1.00 0.00 38 ARG A N 14
ATOM 13449 C CA . ARG A 1 38 ? -3.742 -8.836 -2.658 1.00 0.00 38 ARG A CA 14
ATOM 13450 C C . ARG A 1 38 ? -3.279 -7.550 -1.969 1.00 0.00 38 ARG A C 14
ATOM 13451 O O . ARG A 1 38 ? -3.680 -7.247 -0.863 1.00 0.00 38 ARG A O 14
ATOM 13472 N N . ILE A 1 39 ? -2.437 -6.791 -2.615 1.00 0.00 39 ILE A N 14
ATOM 13473 C CA . ILE A 1 39 ? -1.950 -5.524 -1.997 1.00 0.00 39 ILE A CA 14
ATOM 13474 C C . ILE A 1 39 ? -1.933 -4.400 -3.039 1.00 0.00 39 ILE A C 14
ATOM 13475 O O . ILE A 1 39 ? -1.632 -4.619 -4.195 1.00 0.00 39 ILE A O 14
ATOM 13491 N N . GLU A 1 40 ? -2.256 -3.201 -2.638 1.00 0.00 40 GLU A N 14
ATOM 13492 C CA . GLU A 1 40 ? -2.260 -2.070 -3.608 1.00 0.00 40 GLU A CA 14
ATOM 13493 C C . GLU A 1 40 ? -1.392 -0.920 -3.086 1.00 0.00 40 GLU A C 14
ATOM 13494 O O . GLU A 1 40 ? -1.428 -0.584 -1.919 1.00 0.00 40 GLU A O 14
ATOM 13506 N N . ARG A 1 41 ? -0.615 -0.317 -3.943 1.00 0.00 41 ARG A N 14
ATOM 13507 C CA . ARG A 1 41 ? 0.253 0.811 -3.497 1.00 0.00 41 ARG A CA 14
ATOM 13508 C C . ARG A 1 41 ? -0.243 2.128 -4.099 1.00 0.00 41 ARG A C 14
ATOM 13509 O O . ARG A 1 41 ? -1.245 2.170 -4.785 1.00 0.00 41 ARG A O 14
ATOM 13530 N N . GLY A 1 42 ? 0.450 3.205 -3.849 1.00 0.00 42 GLY A N 14
ATOM 13531 C CA . GLY A 1 42 ? 0.016 4.516 -4.408 1.00 0.00 42 GLY A CA 14
ATOM 13532 C C . GLY A 1 42 ? 0.130 5.595 -3.329 1.00 0.00 42 GLY A C 14
ATOM 13533 O O . GLY A 1 42 ? 0.481 5.321 -2.199 1.00 0.00 42 GLY A O 14
ATOM 13537 N N . CYS A 1 43 ? -0.164 6.820 -3.670 1.00 0.00 43 CYS A N 14
ATOM 13538 C CA . CYS A 1 43 ? -0.072 7.916 -2.663 1.00 0.00 43 CYS A CA 14
ATOM 13539 C C . CYS A 1 43 ? -1.377 8.717 -2.627 1.00 0.00 43 CYS A C 14
ATOM 13540 O O . CYS A 1 43 ? -1.826 9.233 -3.632 1.00 0.00 43 CYS A O 14
ATOM 13547 N N . ALA A 1 44 ? -1.988 8.824 -1.479 1.00 0.00 44 ALA A N 14
ATOM 13548 C CA . ALA A 1 44 ? -3.262 9.594 -1.381 1.00 0.00 44 ALA A CA 14
ATOM 13549 C C . ALA A 1 44 ? -3.344 10.312 -0.031 1.00 0.00 44 ALA A C 14
ATOM 13550 O O . ALA A 1 44 ? -2.355 10.471 0.658 1.00 0.00 44 ALA A O 14
ATOM 13557 N N . ALA A 1 45 ? -4.513 10.745 0.352 1.00 0.00 45 ALA A N 14
ATOM 13558 C CA . ALA A 1 45 ? -4.657 11.451 1.657 1.00 0.00 45 ALA A CA 14
ATOM 13559 C C . ALA A 1 45 ? -5.827 10.866 2.453 1.00 0.00 45 ALA A C 14
ATOM 13560 O O . ALA A 1 45 ? -6.102 11.274 3.564 1.00 0.00 45 ALA A O 14
ATOM 13567 N N . THR A 1 46 ? -6.518 9.909 1.894 1.00 0.00 46 THR A N 14
ATOM 13568 C CA . THR A 1 46 ? -7.668 9.298 2.621 1.00 0.00 46 THR A CA 14
ATOM 13569 C C . THR A 1 46 ? -7.262 7.946 3.210 1.00 0.00 46 THR A C 14
ATOM 13570 O O . THR A 1 46 ? -6.784 7.072 2.514 1.00 0.00 46 THR A O 14
ATOM 13581 N N . CYS A 1 47 ? -7.445 7.767 4.490 1.00 0.00 47 CYS A N 14
ATOM 13582 C CA . CYS A 1 47 ? -7.067 6.472 5.122 1.00 0.00 47 CYS A CA 14
ATOM 13583 C C . CYS A 1 47 ? -8.316 5.740 5.620 1.00 0.00 47 CYS A C 14
ATOM 13584 O O . CYS A 1 47 ? -8.706 5.882 6.763 1.00 0.00 47 CYS A O 14
ATOM 13591 N N . PRO A 1 48 ? -8.902 4.977 4.738 1.00 0.00 48 PRO A N 14
ATOM 13592 C CA . PRO A 1 48 ? -10.122 4.208 5.084 1.00 0.00 48 PRO A CA 14
ATOM 13593 C C . PRO A 1 48 ? -9.769 3.028 5.995 1.00 0.00 48 PRO A C 14
ATOM 13594 O O . PRO A 1 48 ? -8.645 2.886 6.433 1.00 0.00 48 PRO A O 14
ATOM 13605 N N . LYS A 1 49 ? -10.720 2.184 6.282 1.00 0.00 49 LYS A N 14
ATOM 13606 C CA . LYS A 1 49 ? -10.438 1.014 7.164 1.00 0.00 49 LYS A CA 14
ATOM 13607 C C . LYS A 1 49 ? -11.000 -0.266 6.541 1.00 0.00 49 LYS A C 14
ATOM 13608 O O . LYS A 1 49 ? -11.377 -0.292 5.386 1.00 0.00 49 LYS A O 14
ATOM 13627 N N . GLY A 1 50 ? -11.060 -1.330 7.295 1.00 0.00 50 GLY A N 14
ATOM 13628 C CA . GLY A 1 50 ? -11.599 -2.606 6.743 1.00 0.00 50 GLY A CA 14
ATOM 13629 C C . GLY A 1 50 ? -12.389 -3.340 7.827 1.00 0.00 50 GLY A C 14
ATOM 13630 O O . GLY A 1 50 ? -12.986 -2.731 8.693 1.00 0.00 50 GLY A O 14
ATOM 13634 N N . SER A 1 51 ? -12.400 -4.644 7.786 1.00 0.00 51 SER A N 14
ATOM 13635 C CA . SER A 1 51 ? -13.153 -5.417 8.815 1.00 0.00 51 SER A CA 14
ATOM 13636 C C . SER A 1 51 ? -12.220 -6.401 9.526 1.00 0.00 51 SER A C 14
ATOM 13637 O O . SER A 1 51 ? -11.023 -6.397 9.319 1.00 0.00 51 SER A O 14
ATOM 13645 N N . VAL A 1 52 ? -12.759 -7.244 10.363 1.00 0.00 52 VAL A N 14
ATOM 13646 C CA . VAL A 1 52 ? -11.903 -8.227 11.087 1.00 0.00 52 VAL A CA 14
ATOM 13647 C C . VAL A 1 52 ? -11.015 -8.988 10.097 1.00 0.00 52 VAL A C 14
ATOM 13648 O O . VAL A 1 52 ? -10.007 -9.558 10.465 1.00 0.00 52 VAL A O 14
ATOM 13661 N N . TYR A 1 53 ? -11.381 -9.001 8.844 1.00 0.00 53 TYR A N 14
ATOM 13662 C CA . TYR A 1 53 ? -10.556 -9.724 7.834 1.00 0.00 53 TYR A CA 14
ATOM 13663 C C . TYR A 1 53 ? -11.126 -9.503 6.430 1.00 0.00 53 TYR A C 14
ATOM 13664 O O . TYR A 1 53 ? -11.602 -10.418 5.790 1.00 0.00 53 TYR A O 14
ATOM 13682 N N . GLY A 1 54 ? -11.082 -8.291 5.947 1.00 0.00 54 GLY A N 14
ATOM 13683 C CA . GLY A 1 54 ? -11.621 -8.010 4.585 1.00 0.00 54 GLY A CA 14
ATOM 13684 C C . GLY A 1 54 ? -10.548 -7.318 3.743 1.00 0.00 54 GLY A C 14
ATOM 13685 O O . GLY A 1 54 ? -10.229 -7.748 2.651 1.00 0.00 54 GLY A O 14
ATOM 13689 N N . LEU A 1 55 ? -9.988 -6.250 4.239 1.00 0.00 55 LEU A N 14
ATOM 13690 C CA . LEU A 1 55 ? -8.936 -5.531 3.466 1.00 0.00 55 LEU A CA 14
ATOM 13691 C C . LEU A 1 55 ? -8.044 -4.722 4.411 1.00 0.00 55 LEU A C 14
ATOM 13692 O O . LEU A 1 55 ? -8.430 -4.396 5.516 1.00 0.00 55 LEU A O 14
ATOM 13708 N N . TYR A 1 56 ? -6.855 -4.397 3.985 1.00 0.00 56 TYR A N 14
ATOM 13709 C CA . TYR A 1 56 ? -5.938 -3.611 4.860 1.00 0.00 56 TYR A CA 14
ATOM 13710 C C . TYR A 1 56 ? -5.655 -2.243 4.230 1.00 0.00 56 TYR A C 14
ATOM 13711 O O . TYR A 1 56 ? -5.834 -2.048 3.045 1.00 0.00 56 TYR A O 14
ATOM 13729 N N . VAL A 1 57 ? -5.216 -1.297 5.013 1.00 0.00 57 VAL A N 14
ATOM 13730 C CA . VAL A 1 57 ? -4.922 0.055 4.454 1.00 0.00 57 VAL A CA 14
ATOM 13731 C C . VAL A 1 57 ? -4.023 0.842 5.412 1.00 0.00 57 VAL A C 14
ATOM 13732 O O . VAL A 1 57 ? -4.437 1.239 6.484 1.00 0.00 57 VAL A O 14
ATOM 13745 N N . LEU A 1 58 ? -2.795 1.071 5.033 1.00 0.00 58 LEU A N 14
ATOM 13746 C CA . LEU A 1 58 ? -1.868 1.832 5.922 1.00 0.00 58 LEU A CA 14
ATOM 13747 C C . LEU A 1 58 ? -1.367 3.091 5.209 1.00 0.00 58 LEU A C 14
ATOM 13748 O O . LEU A 1 58 ? -1.103 3.081 4.024 1.00 0.00 58 LEU A O 14
ATOM 13764 N N . CYS A 1 59 ? -1.235 4.178 5.921 1.00 0.00 59 CYS A N 14
ATOM 13765 C CA . CYS A 1 59 ? -0.749 5.434 5.277 1.00 0.00 59 CYS A CA 14
ATOM 13766 C C . CYS A 1 59 ? 0.643 5.796 5.802 1.00 0.00 59 CYS A C 14
ATOM 13767 O O . CYS A 1 59 ? 0.958 5.581 6.956 1.00 0.00 59 CYS A O 14
ATOM 13774 N N . CYS A 1 60 ? 1.478 6.348 4.964 1.00 0.00 60 CYS A N 14
ATOM 13775 C CA . CYS A 1 60 ? 2.846 6.728 5.418 1.00 0.00 60 CYS A CA 14
ATOM 13776 C C . CYS A 1 60 ? 3.444 7.775 4.476 1.00 0.00 60 CYS A C 14
ATOM 13777 O O . CYS A 1 60 ? 2.740 8.462 3.762 1.00 0.00 60 CYS A O 14
ATOM 13784 N N . THR A 1 61 ? 4.743 7.892 4.464 1.00 0.00 61 THR A N 14
ATOM 13785 C CA . THR A 1 61 ? 5.395 8.880 3.572 1.00 0.00 61 THR A CA 14
ATOM 13786 C C . THR A 1 61 ? 6.763 8.359 3.126 1.00 0.00 61 THR A C 14
ATOM 13787 O O . THR A 1 61 ? 7.229 7.337 3.588 1.00 0.00 61 THR A O 14
ATOM 13798 N N . THR A 1 62 ? 7.407 9.053 2.231 1.00 0.00 62 THR A N 14
ATOM 13799 C CA . THR A 1 62 ? 8.746 8.601 1.755 1.00 0.00 62 THR A CA 14
ATOM 13800 C C . THR A 1 62 ? 8.744 7.090 1.489 1.00 0.00 62 THR A C 14
ATOM 13801 O O . THR A 1 62 ? 7.705 6.468 1.387 1.00 0.00 62 THR A O 14
ATOM 13812 N N . ASP A 1 63 ? 9.905 6.502 1.361 1.00 0.00 63 ASP A N 14
ATOM 13813 C CA . ASP A 1 63 ? 9.987 5.035 1.082 1.00 0.00 63 ASP A CA 14
ATOM 13814 C C . ASP A 1 63 ? 9.130 4.233 2.067 1.00 0.00 63 ASP A C 14
ATOM 13815 O O . ASP A 1 63 ? 9.473 4.084 3.221 1.00 0.00 63 ASP A O 14
ATOM 13824 N N . ASP A 1 64 ? 8.025 3.704 1.606 1.00 0.00 64 ASP A N 14
ATOM 13825 C CA . ASP A 1 64 ? 7.133 2.891 2.498 1.00 0.00 64 ASP A CA 14
ATOM 13826 C C . ASP A 1 64 ? 6.707 3.684 3.745 1.00 0.00 64 ASP A C 14
ATOM 13827 O O . ASP A 1 64 ? 5.578 4.110 3.850 1.00 0.00 64 ASP A O 14
ATOM 13836 N N . CYS A 1 65 ? 7.597 3.892 4.685 1.00 0.00 65 CYS A N 14
ATOM 13837 C CA . CYS A 1 65 ? 7.230 4.664 5.907 1.00 0.00 65 CYS A CA 14
ATOM 13838 C C . CYS A 1 65 ? 8.445 5.468 6.380 1.00 0.00 65 CYS A C 14
ATOM 13839 O O . CYS A 1 65 ? 8.538 5.857 7.527 1.00 0.00 65 CYS A O 14
ATOM 13846 N N . ASN A 1 66 ? 9.376 5.711 5.496 1.00 0.00 66 ASN A N 14
ATOM 13847 C CA . ASN A 1 66 ? 10.597 6.484 5.871 1.00 0.00 66 ASN A CA 14
ATOM 13848 C C . ASN A 1 66 ? 10.235 7.633 6.816 1.00 0.00 66 ASN A C 14
ATOM 13849 O O . ASN A 1 66 ? 10.296 7.428 8.017 1.00 0.00 66 ASN A O 14
ATOM 13861 N N . MET A 1 1 ? 12.433 11.965 -2.045 1.00 0.00 1 MET A N 15
ATOM 13862 C CA . MET A 1 1 ? 10.972 11.754 -1.835 1.00 0.00 1 MET A CA 15
ATOM 13863 C C . MET A 1 1 ? 10.445 10.687 -2.800 1.00 0.00 1 MET A C 15
ATOM 13864 O O . MET A 1 1 ? 9.757 10.986 -3.755 1.00 0.00 1 MET A O 15
ATOM 13880 N N . LYS A 1 2 ? 10.765 9.446 -2.557 1.00 0.00 2 LYS A N 15
ATOM 13881 C CA . LYS A 1 2 ? 10.282 8.361 -3.459 1.00 0.00 2 LYS A CA 15
ATOM 13882 C C . LYS A 1 2 ? 9.621 7.253 -2.636 1.00 0.00 2 LYS A C 15
ATOM 13883 O O . LYS A 1 2 ? 9.757 7.199 -1.433 1.00 0.00 2 LYS A O 15
ATOM 13902 N N . CYS A 1 3 ? 8.909 6.365 -3.276 1.00 0.00 3 CYS A N 15
ATOM 13903 C CA . CYS A 1 3 ? 8.247 5.261 -2.522 1.00 0.00 3 CYS A CA 15
ATOM 13904 C C . CYS A 1 3 ? 8.336 3.955 -3.317 1.00 0.00 3 CYS A C 15
ATOM 13905 O O . CYS A 1 3 ? 8.020 3.907 -4.489 1.00 0.00 3 CYS A O 15
ATOM 13912 N N . LYS A 1 4 ? 8.766 2.894 -2.690 1.00 0.00 4 LYS A N 15
ATOM 13913 C CA . LYS A 1 4 ? 8.877 1.594 -3.412 1.00 0.00 4 LYS A CA 15
ATOM 13914 C C . LYS A 1 4 ? 7.550 0.832 -3.340 1.00 0.00 4 LYS A C 15
ATOM 13915 O O . LYS A 1 4 ? 6.966 0.682 -2.285 1.00 0.00 4 LYS A O 15
ATOM 13934 N N . ILE A 1 5 ? 7.071 0.349 -4.453 1.00 0.00 5 ILE A N 15
ATOM 13935 C CA . ILE A 1 5 ? 5.784 -0.404 -4.447 1.00 0.00 5 ILE A CA 15
ATOM 13936 C C . ILE A 1 5 ? 5.979 -1.789 -5.071 1.00 0.00 5 ILE A C 15
ATOM 13937 O O . ILE A 1 5 ? 6.823 -1.983 -5.924 1.00 0.00 5 ILE A O 15
ATOM 13953 N N . CYS A 1 6 ? 5.206 -2.751 -4.652 1.00 0.00 6 CYS A N 15
ATOM 13954 C CA . CYS A 1 6 ? 5.346 -4.123 -5.219 1.00 0.00 6 CYS A CA 15
ATOM 13955 C C . CYS A 1 6 ? 4.176 -5.002 -4.770 1.00 0.00 6 CYS A C 15
ATOM 13956 O O . CYS A 1 6 ? 3.563 -4.759 -3.750 1.00 0.00 6 CYS A O 15
ATOM 13963 N N . ASN A 1 7 ? 3.861 -6.021 -5.522 1.00 0.00 7 ASN A N 15
ATOM 13964 C CA . ASN A 1 7 ? 2.729 -6.909 -5.133 1.00 0.00 7 ASN A CA 15
ATOM 13965 C C . ASN A 1 7 ? 3.023 -8.357 -5.535 1.00 0.00 7 ASN A C 15
ATOM 13966 O O . ASN A 1 7 ? 4.153 -8.804 -5.502 1.00 0.00 7 ASN A O 15
ATOM 13977 N N . PHE A 1 8 ? 2.013 -9.093 -5.910 1.00 0.00 8 PHE A N 15
ATOM 13978 C CA . PHE A 1 8 ? 2.227 -10.514 -6.311 1.00 0.00 8 PHE A CA 15
ATOM 13979 C C . PHE A 1 8 ? 2.641 -11.351 -5.099 1.00 0.00 8 PHE A C 15
ATOM 13980 O O . PHE A 1 8 ? 3.697 -11.951 -5.078 1.00 0.00 8 PHE A O 15
ATOM 13997 N N . ASP A 1 9 ? 1.810 -11.398 -4.089 1.00 0.00 9 ASP A N 15
ATOM 13998 C CA . ASP A 1 9 ? 2.129 -12.199 -2.862 1.00 0.00 9 ASP A CA 15
ATOM 13999 C C . ASP A 1 9 ? 3.192 -11.506 -1.996 1.00 0.00 9 ASP A C 15
ATOM 14000 O O . ASP A 1 9 ? 3.096 -11.494 -0.785 1.00 0.00 9 ASP A O 15
ATOM 14009 N N . THR A 1 10 ? 4.204 -10.932 -2.591 1.00 0.00 10 THR A N 15
ATOM 14010 C CA . THR A 1 10 ? 5.253 -10.255 -1.774 1.00 0.00 10 THR A CA 15
ATOM 14011 C C . THR A 1 10 ? 5.847 -9.070 -2.539 1.00 0.00 10 THR A C 15
ATOM 14012 O O . THR A 1 10 ? 5.244 -8.542 -3.453 1.00 0.00 10 THR A O 15
ATOM 14023 N N . CYS A 1 11 ? 7.026 -8.647 -2.169 1.00 0.00 11 CYS A N 15
ATOM 14024 C CA . CYS A 1 11 ? 7.660 -7.492 -2.868 1.00 0.00 11 CYS A CA 15
ATOM 14025 C C . CYS A 1 11 ? 8.701 -7.984 -3.878 1.00 0.00 11 CYS A C 15
ATOM 14026 O O . CYS A 1 11 ? 9.887 -7.794 -3.703 1.00 0.00 11 CYS A O 15
ATOM 14033 N N . ARG A 1 12 ? 8.265 -8.613 -4.935 1.00 0.00 12 ARG A N 15
ATOM 14034 C CA . ARG A 1 12 ? 9.233 -9.113 -5.955 1.00 0.00 12 ARG A CA 15
ATOM 14035 C C . ARG A 1 12 ? 9.248 -8.178 -7.167 1.00 0.00 12 ARG A C 15
ATOM 14036 O O . ARG A 1 12 ? 10.055 -8.319 -8.064 1.00 0.00 12 ARG A O 15
ATOM 14057 N N . ALA A 1 13 ? 8.358 -7.223 -7.200 1.00 0.00 13 ALA A N 15
ATOM 14058 C CA . ALA A 1 13 ? 8.320 -6.279 -8.353 1.00 0.00 13 ALA A CA 15
ATOM 14059 C C . ALA A 1 13 ? 9.416 -5.220 -8.206 1.00 0.00 13 ALA A C 15
ATOM 14060 O O . ALA A 1 13 ? 10.280 -5.086 -9.049 1.00 0.00 13 ALA A O 15
ATOM 14067 N N . GLY A 1 14 ? 9.387 -4.468 -7.139 1.00 0.00 14 GLY A N 15
ATOM 14068 C CA . GLY A 1 14 ? 10.427 -3.419 -6.939 1.00 0.00 14 GLY A CA 15
ATOM 14069 C C . GLY A 1 14 ? 10.085 -2.192 -7.787 1.00 0.00 14 GLY A C 15
ATOM 14070 O O . GLY A 1 14 ? 10.948 -1.570 -8.373 1.00 0.00 14 GLY A O 15
ATOM 14074 N N . GLU A 1 15 ? 8.829 -1.840 -7.858 1.00 0.00 15 GLU A N 15
ATOM 14075 C CA . GLU A 1 15 ? 8.433 -0.652 -8.669 1.00 0.00 15 GLU A CA 15
ATOM 14076 C C . GLU A 1 15 ? 8.308 0.583 -7.771 1.00 0.00 15 GLU A C 15
ATOM 14077 O O . GLU A 1 15 ? 7.303 0.792 -7.122 1.00 0.00 15 GLU A O 15
ATOM 14089 N N . LEU A 1 16 ? 9.323 1.402 -7.728 1.00 0.00 16 LEU A N 15
ATOM 14090 C CA . LEU A 1 16 ? 9.262 2.622 -6.871 1.00 0.00 16 LEU A CA 15
ATOM 14091 C C . LEU A 1 16 ? 8.974 3.859 -7.728 1.00 0.00 16 LEU A C 15
ATOM 14092 O O . LEU A 1 16 ? 9.283 3.897 -8.903 1.00 0.00 16 LEU A O 15
ATOM 14108 N N . LYS A 1 17 ? 8.385 4.869 -7.148 1.00 0.00 17 LYS A N 15
ATOM 14109 C CA . LYS A 1 17 ? 8.080 6.102 -7.926 1.00 0.00 17 LYS A CA 15
ATOM 14110 C C . LYS A 1 17 ? 8.060 7.318 -6.996 1.00 0.00 17 LYS A C 15
ATOM 14111 O O . LYS A 1 17 ? 8.542 7.267 -5.882 1.00 0.00 17 LYS A O 15
ATOM 14130 N N . VAL A 1 18 ? 7.508 8.411 -7.444 1.00 0.00 18 VAL A N 15
ATOM 14131 C CA . VAL A 1 18 ? 7.461 9.626 -6.586 1.00 0.00 18 VAL A CA 15
ATOM 14132 C C . VAL A 1 18 ? 6.017 10.103 -6.418 1.00 0.00 18 VAL A C 15
ATOM 14133 O O . VAL A 1 18 ? 5.212 10.009 -7.324 1.00 0.00 18 VAL A O 15
ATOM 14146 N N . CYS A 1 19 ? 5.682 10.614 -5.264 1.00 0.00 19 CYS A N 15
ATOM 14147 C CA . CYS A 1 19 ? 4.288 11.097 -5.040 1.00 0.00 19 CYS A CA 15
ATOM 14148 C C . CYS A 1 19 ? 4.212 11.906 -3.742 1.00 0.00 19 CYS A C 15
ATOM 14149 O O . CYS A 1 19 ? 3.488 12.877 -3.648 1.00 0.00 19 CYS A O 15
ATOM 14156 N N . ALA A 1 20 ? 4.954 11.516 -2.743 1.00 0.00 20 ALA A N 15
ATOM 14157 C CA . ALA A 1 20 ? 4.923 12.264 -1.454 1.00 0.00 20 ALA A CA 15
ATOM 14158 C C . ALA A 1 20 ? 5.592 13.631 -1.620 1.00 0.00 20 ALA A C 15
ATOM 14159 O O . ALA A 1 20 ? 6.538 13.958 -0.933 1.00 0.00 20 ALA A O 15
ATOM 14166 N N . SER A 1 21 ? 5.106 14.432 -2.529 1.00 0.00 21 SER A N 15
ATOM 14167 C CA . SER A 1 21 ? 5.713 15.777 -2.740 1.00 0.00 21 SER A CA 15
ATOM 14168 C C . SER A 1 21 ? 4.996 16.823 -1.880 1.00 0.00 21 SER A C 15
ATOM 14169 O O . SER A 1 21 ? 5.543 17.859 -1.560 1.00 0.00 21 SER A O 15
ATOM 14177 N N . GLY A 1 22 ? 3.774 16.559 -1.505 1.00 0.00 22 GLY A N 15
ATOM 14178 C CA . GLY A 1 22 ? 3.024 17.536 -0.667 1.00 0.00 22 GLY A CA 15
ATOM 14179 C C . GLY A 1 22 ? 2.276 16.793 0.442 1.00 0.00 22 GLY A C 15
ATOM 14180 O O . GLY A 1 22 ? 2.740 16.698 1.561 1.00 0.00 22 GLY A O 15
ATOM 14184 N N . GLU A 1 23 ? 1.122 16.265 0.141 1.00 0.00 23 GLU A N 15
ATOM 14185 C CA . GLU A 1 23 ? 0.346 15.527 1.179 1.00 0.00 23 GLU A CA 15
ATOM 14186 C C . GLU A 1 23 ? -0.144 14.189 0.620 1.00 0.00 23 GLU A C 15
ATOM 14187 O O . GLU A 1 23 ? -1.306 14.024 0.305 1.00 0.00 23 GLU A O 15
ATOM 14199 N N . LYS A 1 24 ? 0.735 13.233 0.493 1.00 0.00 24 LYS A N 15
ATOM 14200 C CA . LYS A 1 24 ? 0.319 11.906 -0.046 1.00 0.00 24 LYS A CA 15
ATOM 14201 C C . LYS A 1 24 ? 1.163 10.793 0.579 1.00 0.00 24 LYS A C 15
ATOM 14202 O O . LYS A 1 24 ? 2.256 10.504 0.133 1.00 0.00 24 LYS A O 15
ATOM 14221 N N . TYR A 1 25 ? 0.663 10.162 1.607 1.00 0.00 25 TYR A N 15
ATOM 14222 C CA . TYR A 1 25 ? 1.434 9.064 2.256 1.00 0.00 25 TYR A CA 15
ATOM 14223 C C . TYR A 1 25 ? 1.220 7.756 1.493 1.00 0.00 25 TYR A C 15
ATOM 14224 O O . TYR A 1 25 ? 0.135 7.472 1.026 1.00 0.00 25 TYR A O 15
ATOM 14242 N N . CYS A 1 26 ? 2.238 6.952 1.366 1.00 0.00 26 CYS A N 15
ATOM 14243 C CA . CYS A 1 26 ? 2.070 5.664 0.635 1.00 0.00 26 CYS A CA 15
ATOM 14244 C C . CYS A 1 26 ? 1.063 4.782 1.378 1.00 0.00 26 CYS A C 15
ATOM 14245 O O . CYS A 1 26 ? 1.379 4.168 2.378 1.00 0.00 26 CYS A O 15
ATOM 14252 N N . PHE A 1 27 ? -0.152 4.728 0.903 1.00 0.00 27 PHE A N 15
ATOM 14253 C CA . PHE A 1 27 ? -1.184 3.898 1.590 1.00 0.00 27 PHE A CA 15
ATOM 14254 C C . PHE A 1 27 ? -1.083 2.435 1.153 1.00 0.00 27 PHE A C 15
ATOM 14255 O O . PHE A 1 27 ? -1.224 2.108 -0.009 1.00 0.00 27 PHE A O 15
ATOM 14272 N N . LYS A 1 28 ? -0.847 1.550 2.082 1.00 0.00 28 LYS A N 15
ATOM 14273 C CA . LYS A 1 28 ? -0.749 0.108 1.727 1.00 0.00 28 LYS A CA 15
ATOM 14274 C C . LYS A 1 28 ? -2.133 -0.534 1.815 1.00 0.00 28 LYS A C 15
ATOM 14275 O O . LYS A 1 28 ? -2.666 -0.732 2.889 1.00 0.00 28 LYS A O 15
ATOM 14294 N N . GLU A 1 29 ? -2.722 -0.851 0.695 1.00 0.00 29 GLU A N 15
ATOM 14295 C CA . GLU A 1 29 ? -4.078 -1.469 0.714 1.00 0.00 29 GLU A CA 15
ATOM 14296 C C . GLU A 1 29 ? -3.994 -2.954 0.350 1.00 0.00 29 GLU A C 15
ATOM 14297 O O . GLU A 1 29 ? -3.783 -3.312 -0.793 1.00 0.00 29 GLU A O 15
ATOM 14309 N N . SER A 1 30 ? -4.163 -3.820 1.311 1.00 0.00 30 SER A N 15
ATOM 14310 C CA . SER A 1 30 ? -4.097 -5.281 1.019 1.00 0.00 30 SER A CA 15
ATOM 14311 C C . SER A 1 30 ? -5.477 -5.917 1.209 1.00 0.00 30 SER A C 15
ATOM 14312 O O . SER A 1 30 ? -5.992 -5.990 2.308 1.00 0.00 30 SER A O 15
ATOM 14320 N N . TRP A 1 31 ? -6.081 -6.376 0.146 1.00 0.00 31 TRP A N 15
ATOM 14321 C CA . TRP A 1 31 ? -7.428 -7.004 0.265 1.00 0.00 31 TRP A CA 15
ATOM 14322 C C . TRP A 1 31 ? -7.296 -8.479 0.650 1.00 0.00 31 TRP A C 15
ATOM 14323 O O . TRP A 1 31 ? -6.487 -9.204 0.102 1.00 0.00 31 TRP A O 15
ATOM 14344 N N . ARG A 1 32 ? -8.084 -8.930 1.587 1.00 0.00 32 ARG A N 15
ATOM 14345 C CA . ARG A 1 32 ? -8.006 -10.358 2.009 1.00 0.00 32 ARG A CA 15
ATOM 14346 C C . ARG A 1 32 ? -9.353 -11.051 1.778 1.00 0.00 32 ARG A C 15
ATOM 14347 O O . ARG A 1 32 ? -10.375 -10.410 1.637 1.00 0.00 32 ARG A O 15
ATOM 14368 N N . GLU A 1 33 ? -9.361 -12.355 1.739 1.00 0.00 33 GLU A N 15
ATOM 14369 C CA . GLU A 1 33 ? -10.643 -13.087 1.518 1.00 0.00 33 GLU A CA 15
ATOM 14370 C C . GLU A 1 33 ? -10.518 -14.533 2.001 1.00 0.00 33 GLU A C 15
ATOM 14371 O O . GLU A 1 33 ? -10.984 -14.887 3.065 1.00 0.00 33 GLU A O 15
ATOM 14383 N N . ALA A 1 34 ? -9.895 -15.371 1.220 1.00 0.00 34 ALA A N 15
ATOM 14384 C CA . ALA A 1 34 ? -9.738 -16.797 1.625 1.00 0.00 34 ALA A CA 15
ATOM 14385 C C . ALA A 1 34 ? -9.163 -17.608 0.462 1.00 0.00 34 ALA A C 15
ATOM 14386 O O . ALA A 1 34 ? -8.490 -18.600 0.656 1.00 0.00 34 ALA A O 15
ATOM 14393 N N . ARG A 1 35 ? -9.425 -17.191 -0.746 1.00 0.00 35 ARG A N 15
ATOM 14394 C CA . ARG A 1 35 ? -8.895 -17.936 -1.923 1.00 0.00 35 ARG A CA 15
ATOM 14395 C C . ARG A 1 35 ? -7.715 -17.179 -2.538 1.00 0.00 35 ARG A C 15
ATOM 14396 O O . ARG A 1 35 ? -7.058 -17.658 -3.440 1.00 0.00 35 ARG A O 15
ATOM 14417 N N . GLY A 1 36 ? -7.441 -15.998 -2.053 1.00 0.00 36 GLY A N 15
ATOM 14418 C CA . GLY A 1 36 ? -6.306 -15.209 -2.606 1.00 0.00 36 GLY A CA 15
ATOM 14419 C C . GLY A 1 36 ? -6.278 -13.827 -1.950 1.00 0.00 36 GLY A C 15
ATOM 14420 O O . GLY A 1 36 ? -7.170 -13.465 -1.210 1.00 0.00 36 GLY A O 15
ATOM 14424 N N . THR A 1 37 ? -5.263 -13.052 -2.216 1.00 0.00 37 THR A N 15
ATOM 14425 C CA . THR A 1 37 ? -5.181 -11.694 -1.607 1.00 0.00 37 THR A CA 15
ATOM 14426 C C . THR A 1 37 ? -4.773 -10.663 -2.663 1.00 0.00 37 THR A C 15
ATOM 14427 O O . THR A 1 37 ? -4.236 -11.002 -3.699 1.00 0.00 37 THR A O 15
ATOM 14438 N N . ARG A 1 38 ? -5.022 -9.407 -2.409 1.00 0.00 38 ARG A N 15
ATOM 14439 C CA . ARG A 1 38 ? -4.645 -8.358 -3.400 1.00 0.00 38 ARG A CA 15
ATOM 14440 C C . ARG A 1 38 ? -3.871 -7.233 -2.709 1.00 0.00 38 ARG A C 15
ATOM 14441 O O . ARG A 1 38 ? -4.443 -6.258 -2.260 1.00 0.00 38 ARG A O 15
ATOM 14462 N N . ILE A 1 39 ? -2.576 -7.358 -2.620 1.00 0.00 39 ILE A N 15
ATOM 14463 C CA . ILE A 1 39 ? -1.768 -6.295 -1.958 1.00 0.00 39 ILE A CA 15
ATOM 14464 C C . ILE A 1 39 ? -1.444 -5.179 -2.955 1.00 0.00 39 ILE A C 15
ATOM 14465 O O . ILE A 1 39 ? -0.837 -5.409 -3.982 1.00 0.00 39 ILE A O 15
ATOM 14481 N N . GLU A 1 40 ? -1.846 -3.973 -2.663 1.00 0.00 40 GLU A N 15
ATOM 14482 C CA . GLU A 1 40 ? -1.560 -2.846 -3.597 1.00 0.00 40 GLU A CA 15
ATOM 14483 C C . GLU A 1 40 ? -1.455 -1.529 -2.823 1.00 0.00 40 GLU A C 15
ATOM 14484 O O . GLU A 1 40 ? -2.299 -1.206 -2.011 1.00 0.00 40 GLU A O 15
ATOM 14496 N N . ARG A 1 41 ? -0.427 -0.765 -3.072 1.00 0.00 41 ARG A N 15
ATOM 14497 C CA . ARG A 1 41 ? -0.271 0.532 -2.353 1.00 0.00 41 ARG A CA 15
ATOM 14498 C C . ARG A 1 41 ? -0.027 1.664 -3.355 1.00 0.00 41 ARG A C 15
ATOM 14499 O O . ARG A 1 41 ? 0.155 1.432 -4.534 1.00 0.00 41 ARG A O 15
ATOM 14520 N N . GLY A 1 42 ? -0.026 2.885 -2.897 1.00 0.00 42 GLY A N 15
ATOM 14521 C CA . GLY A 1 42 ? 0.205 4.027 -3.827 1.00 0.00 42 GLY A CA 15
ATOM 14522 C C . GLY A 1 42 ? 0.586 5.273 -3.026 1.00 0.00 42 GLY A C 15
ATOM 14523 O O . GLY A 1 42 ? 1.628 5.327 -2.403 1.00 0.00 42 GLY A O 15
ATOM 14527 N N . CYS A 1 43 ? -0.248 6.276 -3.037 1.00 0.00 43 CYS A N 15
ATOM 14528 C CA . CYS A 1 43 ? 0.068 7.519 -2.276 1.00 0.00 43 CYS A CA 15
ATOM 14529 C C . CYS A 1 43 ? -1.217 8.299 -1.983 1.00 0.00 43 CYS A C 15
ATOM 14530 O O . CYS A 1 43 ? -1.716 9.028 -2.817 1.00 0.00 43 CYS A O 15
ATOM 14537 N N . ALA A 1 44 ? -1.756 8.152 -0.803 1.00 0.00 44 ALA A N 15
ATOM 14538 C CA . ALA A 1 44 ? -3.009 8.885 -0.461 1.00 0.00 44 ALA A CA 15
ATOM 14539 C C . ALA A 1 44 ? -2.916 9.463 0.955 1.00 0.00 44 ALA A C 15
ATOM 14540 O O . ALA A 1 44 ? -1.901 9.359 1.613 1.00 0.00 44 ALA A O 15
ATOM 14547 N N . ALA A 1 45 ? -3.969 10.074 1.426 1.00 0.00 45 ALA A N 15
ATOM 14548 C CA . ALA A 1 45 ? -3.941 10.660 2.797 1.00 0.00 45 ALA A CA 15
ATOM 14549 C C . ALA A 1 45 ? -5.291 10.458 3.488 1.00 0.00 45 ALA A C 15
ATOM 14550 O O . ALA A 1 45 ? -5.554 11.017 4.535 1.00 0.00 45 ALA A O 15
ATOM 14557 N N . THR A 1 46 ? -6.151 9.664 2.911 1.00 0.00 46 THR A N 15
ATOM 14558 C CA . THR A 1 46 ? -7.485 9.428 3.535 1.00 0.00 46 THR A CA 15
ATOM 14559 C C . THR A 1 46 ? -7.440 8.182 4.425 1.00 0.00 46 THR A C 15
ATOM 14560 O O . THR A 1 46 ? -8.071 8.129 5.463 1.00 0.00 46 THR A O 15
ATOM 14571 N N . CYS A 1 47 ? -6.687 7.189 4.029 1.00 0.00 47 CYS A N 15
ATOM 14572 C CA . CYS A 1 47 ? -6.574 5.945 4.839 1.00 0.00 47 CYS A CA 15
ATOM 14573 C C . CYS A 1 47 ? -7.910 5.596 5.502 1.00 0.00 47 CYS A C 15
ATOM 14574 O O . CYS A 1 47 ? -8.178 6.008 6.614 1.00 0.00 47 CYS A O 15
ATOM 14581 N N . PRO A 1 48 ? -8.702 4.840 4.793 1.00 0.00 48 PRO A N 15
ATOM 14582 C CA . PRO A 1 48 ? -10.024 4.421 5.317 1.00 0.00 48 PRO A CA 15
ATOM 14583 C C . PRO A 1 48 ? -9.851 3.333 6.380 1.00 0.00 48 PRO A C 15
ATOM 14584 O O . PRO A 1 48 ? -8.775 3.134 6.911 1.00 0.00 48 PRO A O 15
ATOM 14595 N N . LYS A 1 49 ? -10.900 2.625 6.694 1.00 0.00 49 LYS A N 15
ATOM 14596 C CA . LYS A 1 49 ? -10.794 1.549 7.720 1.00 0.00 49 LYS A CA 15
ATOM 14597 C C . LYS A 1 49 ? -10.831 0.175 7.045 1.00 0.00 49 LYS A C 15
ATOM 14598 O O . LYS A 1 49 ? -10.257 -0.025 5.993 1.00 0.00 49 LYS A O 15
ATOM 14617 N N . GLY A 1 50 ? -11.501 -0.774 7.640 1.00 0.00 50 GLY A N 15
ATOM 14618 C CA . GLY A 1 50 ? -11.573 -2.132 7.029 1.00 0.00 50 GLY A CA 15
ATOM 14619 C C . GLY A 1 50 ? -10.793 -3.126 7.891 1.00 0.00 50 GLY A C 15
ATOM 14620 O O . GLY A 1 50 ? -9.888 -2.759 8.615 1.00 0.00 50 GLY A O 15
ATOM 14624 N N . SER A 1 51 ? -11.136 -4.383 7.820 1.00 0.00 51 SER A N 15
ATOM 14625 C CA . SER A 1 51 ? -10.415 -5.401 8.636 1.00 0.00 51 SER A CA 15
ATOM 14626 C C . SER A 1 51 ? -11.117 -6.758 8.528 1.00 0.00 51 SER A C 15
ATOM 14627 O O . SER A 1 51 ? -10.767 -7.588 7.712 1.00 0.00 51 SER A O 15
ATOM 14635 N N . VAL A 1 52 ? -12.105 -6.987 9.348 1.00 0.00 52 VAL A N 15
ATOM 14636 C CA . VAL A 1 52 ? -12.832 -8.288 9.297 1.00 0.00 52 VAL A CA 15
ATOM 14637 C C . VAL A 1 52 ? -13.114 -8.684 7.846 1.00 0.00 52 VAL A C 15
ATOM 14638 O O . VAL A 1 52 ? -13.128 -9.849 7.503 1.00 0.00 52 VAL A O 15
ATOM 14651 N N . TYR A 1 53 ? -13.337 -7.724 6.990 1.00 0.00 53 TYR A N 15
ATOM 14652 C CA . TYR A 1 53 ? -13.616 -8.053 5.562 1.00 0.00 53 TYR A CA 15
ATOM 14653 C C . TYR A 1 53 ? -12.307 -8.312 4.814 1.00 0.00 53 TYR A C 15
ATOM 14654 O O . TYR A 1 53 ? -12.261 -9.081 3.873 1.00 0.00 53 TYR A O 15
ATOM 14672 N N . GLY A 1 54 ? -11.242 -7.679 5.223 1.00 0.00 54 GLY A N 15
ATOM 14673 C CA . GLY A 1 54 ? -9.937 -7.889 4.535 1.00 0.00 54 GLY A CA 15
ATOM 14674 C C . GLY A 1 54 ? -9.510 -6.592 3.847 1.00 0.00 54 GLY A C 15
ATOM 14675 O O . GLY A 1 54 ? -9.454 -6.508 2.637 1.00 0.00 54 GLY A O 15
ATOM 14679 N N . LEU A 1 55 ? -9.207 -5.578 4.610 1.00 0.00 55 LEU A N 15
ATOM 14680 C CA . LEU A 1 55 ? -8.784 -4.284 4.000 1.00 0.00 55 LEU A CA 15
ATOM 14681 C C . LEU A 1 55 ? -7.643 -3.666 4.812 1.00 0.00 55 LEU A C 15
ATOM 14682 O O . LEU A 1 55 ? -7.855 -2.807 5.645 1.00 0.00 55 LEU A O 15
ATOM 14698 N N . TYR A 1 56 ? -6.433 -4.094 4.577 1.00 0.00 56 TYR A N 15
ATOM 14699 C CA . TYR A 1 56 ? -5.282 -3.528 5.338 1.00 0.00 56 TYR A CA 15
ATOM 14700 C C . TYR A 1 56 ? -4.858 -2.187 4.733 1.00 0.00 56 TYR A C 15
ATOM 14701 O O . TYR A 1 56 ? -4.387 -2.124 3.616 1.00 0.00 56 TYR A O 15
ATOM 14719 N N . VAL A 1 57 ? -5.021 -1.117 5.460 1.00 0.00 57 VAL A N 15
ATOM 14720 C CA . VAL A 1 57 ? -4.625 0.217 4.921 1.00 0.00 57 VAL A CA 15
ATOM 14721 C C . VAL A 1 57 ? -3.531 0.838 5.794 1.00 0.00 57 VAL A C 15
ATOM 14722 O O . VAL A 1 57 ? -3.776 1.261 6.906 1.00 0.00 57 VAL A O 15
ATOM 14735 N N . LEU A 1 58 ? -2.325 0.894 5.299 1.00 0.00 58 LEU A N 15
ATOM 14736 C CA . LEU A 1 58 ? -1.216 1.488 6.103 1.00 0.00 58 LEU A CA 15
ATOM 14737 C C . LEU A 1 58 ? -0.575 2.656 5.347 1.00 0.00 58 LEU A C 15
ATOM 14738 O O . LEU A 1 58 ? 0.175 2.463 4.411 1.00 0.00 58 LEU A O 15
ATOM 14754 N N . CYS A 1 59 ? -0.864 3.867 5.743 1.00 0.00 59 CYS A N 15
ATOM 14755 C CA . CYS A 1 59 ? -0.267 5.040 5.041 1.00 0.00 59 CYS A CA 15
ATOM 14756 C C . CYS A 1 59 ? 1.076 5.414 5.669 1.00 0.00 59 CYS A C 15
ATOM 14757 O O . CYS A 1 59 ? 1.182 5.619 6.861 1.00 0.00 59 CYS A O 15
ATOM 14764 N N . CYS A 1 60 ? 2.101 5.508 4.869 1.00 0.00 60 CYS A N 15
ATOM 14765 C CA . CYS A 1 60 ? 3.439 5.874 5.411 1.00 0.00 60 CYS A CA 15
ATOM 14766 C C . CYS A 1 60 ? 3.932 7.167 4.755 1.00 0.00 60 CYS A C 15
ATOM 14767 O O . CYS A 1 60 ? 3.447 7.569 3.716 1.00 0.00 60 CYS A O 15
ATOM 14774 N N . THR A 1 61 ? 4.896 7.822 5.348 1.00 0.00 61 THR A N 15
ATOM 14775 C CA . THR A 1 61 ? 5.410 9.081 4.747 1.00 0.00 61 THR A CA 15
ATOM 14776 C C . THR A 1 61 ? 6.879 9.315 5.128 1.00 0.00 61 THR A C 15
ATOM 14777 O O . THR A 1 61 ? 7.332 8.919 6.184 1.00 0.00 61 THR A O 15
ATOM 14788 N N . THR A 1 62 ? 7.616 9.980 4.274 1.00 0.00 62 THR A N 15
ATOM 14789 C CA . THR A 1 62 ? 9.056 10.280 4.567 1.00 0.00 62 THR A CA 15
ATOM 14790 C C . THR A 1 62 ? 9.937 9.024 4.464 1.00 0.00 62 THR A C 15
ATOM 14791 O O . THR A 1 62 ? 9.632 7.991 5.025 1.00 0.00 62 THR A O 15
ATOM 14802 N N . ASP A 1 63 ? 11.044 9.131 3.765 1.00 0.00 63 ASP A N 15
ATOM 14803 C CA . ASP A 1 63 ? 11.990 7.974 3.621 1.00 0.00 63 ASP A CA 15
ATOM 14804 C C . ASP A 1 63 ? 11.243 6.665 3.347 1.00 0.00 63 ASP A C 15
ATOM 14805 O O . ASP A 1 63 ? 10.651 6.086 4.233 1.00 0.00 63 ASP A O 15
ATOM 14814 N N . ASP A 1 64 ? 11.278 6.187 2.127 1.00 0.00 64 ASP A N 15
ATOM 14815 C CA . ASP A 1 64 ? 10.568 4.907 1.806 1.00 0.00 64 ASP A CA 15
ATOM 14816 C C . ASP A 1 64 ? 9.071 5.053 2.102 1.00 0.00 64 ASP A C 15
ATOM 14817 O O . ASP A 1 64 ? 8.266 5.182 1.201 1.00 0.00 64 ASP A O 15
ATOM 14826 N N . CYS A 1 65 ? 8.685 5.069 3.354 1.00 0.00 65 CYS A N 15
ATOM 14827 C CA . CYS A 1 65 ? 7.257 5.245 3.680 1.00 0.00 65 CYS A CA 15
ATOM 14828 C C . CYS A 1 65 ? 6.680 6.390 2.840 1.00 0.00 65 CYS A C 15
ATOM 14829 O O . CYS A 1 65 ? 5.498 6.446 2.574 1.00 0.00 65 CYS A O 15
ATOM 14836 N N . ASN A 1 66 ? 7.518 7.303 2.418 1.00 0.00 66 ASN A N 15
ATOM 14837 C CA . ASN A 1 66 ? 7.030 8.443 1.589 1.00 0.00 66 ASN A CA 15
ATOM 14838 C C . ASN A 1 66 ? 6.479 7.929 0.257 1.00 0.00 66 ASN A C 15
ATOM 14839 O O . ASN A 1 66 ? 7.232 7.902 -0.703 1.00 0.00 66 ASN A O 15
ATOM 14851 N N . MET A 1 1 ? 12.360 12.401 -1.775 1.00 0.00 1 MET A N 16
ATOM 14852 C CA . MET A 1 1 ? 11.469 11.335 -1.230 1.00 0.00 1 MET A CA 16
ATOM 14853 C C . MET A 1 1 ? 11.144 10.310 -2.321 1.00 0.00 1 MET A C 16
ATOM 14854 O O . MET A 1 1 ? 11.045 10.639 -3.486 1.00 0.00 1 MET A O 16
ATOM 14870 N N . LYS A 1 2 ? 10.979 9.069 -1.952 1.00 0.00 2 LYS A N 16
ATOM 14871 C CA . LYS A 1 2 ? 10.660 8.025 -2.970 1.00 0.00 2 LYS A CA 16
ATOM 14872 C C . LYS A 1 2 ? 9.793 6.927 -2.347 1.00 0.00 2 LYS A C 16
ATOM 14873 O O . LYS A 1 2 ? 9.689 6.812 -1.144 1.00 0.00 2 LYS A O 16
ATOM 14892 N N . CYS A 1 3 ? 9.173 6.118 -3.160 1.00 0.00 3 CYS A N 16
ATOM 14893 C CA . CYS A 1 3 ? 8.317 5.025 -2.615 1.00 0.00 3 CYS A CA 16
ATOM 14894 C C . CYS A 1 3 ? 8.484 3.763 -3.464 1.00 0.00 3 CYS A C 16
ATOM 14895 O O . CYS A 1 3 ? 8.214 3.761 -4.648 1.00 0.00 3 CYS A O 16
ATOM 14902 N N . LYS A 1 4 ? 8.937 2.695 -2.872 1.00 0.00 4 LYS A N 16
ATOM 14903 C CA . LYS A 1 4 ? 9.131 1.439 -3.649 1.00 0.00 4 LYS A CA 16
ATOM 14904 C C . LYS A 1 4 ? 7.796 0.720 -3.853 1.00 0.00 4 LYS A C 16
ATOM 14905 O O . LYS A 1 4 ? 6.953 0.689 -2.980 1.00 0.00 4 LYS A O 16
ATOM 14924 N N . ILE A 1 5 ? 7.601 0.139 -5.006 1.00 0.00 5 ILE A N 16
ATOM 14925 C CA . ILE A 1 5 ? 6.324 -0.581 -5.279 1.00 0.00 5 ILE A CA 16
ATOM 14926 C C . ILE A 1 5 ? 6.615 -1.972 -5.849 1.00 0.00 5 ILE A C 16
ATOM 14927 O O . ILE A 1 5 ? 7.228 -2.114 -6.889 1.00 0.00 5 ILE A O 16
ATOM 14943 N N . CYS A 1 6 ? 6.178 -3.000 -5.173 1.00 0.00 6 CYS A N 16
ATOM 14944 C CA . CYS A 1 6 ? 6.424 -4.384 -5.671 1.00 0.00 6 CYS A CA 16
ATOM 14945 C C . CYS A 1 6 ? 5.363 -5.337 -5.115 1.00 0.00 6 CYS A C 16
ATOM 14946 O O . CYS A 1 6 ? 5.555 -6.535 -5.067 1.00 0.00 6 CYS A O 16
ATOM 14953 N N . ASN A 1 7 ? 4.244 -4.815 -4.692 1.00 0.00 7 ASN A N 16
ATOM 14954 C CA . ASN A 1 7 ? 3.177 -5.696 -4.137 1.00 0.00 7 ASN A CA 16
ATOM 14955 C C . ASN A 1 7 ? 3.772 -6.641 -3.091 1.00 0.00 7 ASN A C 16
ATOM 14956 O O . ASN A 1 7 ? 4.081 -7.782 -3.373 1.00 0.00 7 ASN A O 16
ATOM 14967 N N . PHE A 1 8 ? 3.940 -6.173 -1.885 1.00 0.00 8 PHE A N 16
ATOM 14968 C CA . PHE A 1 8 ? 4.521 -7.040 -0.820 1.00 0.00 8 PHE A CA 16
ATOM 14969 C C . PHE A 1 8 ? 3.919 -8.446 -0.888 1.00 0.00 8 PHE A C 16
ATOM 14970 O O . PHE A 1 8 ? 2.928 -8.678 -1.553 1.00 0.00 8 PHE A O 16
ATOM 14987 N N . ASP A 1 9 ? 4.517 -9.388 -0.203 1.00 0.00 9 ASP A N 16
ATOM 14988 C CA . ASP A 1 9 ? 3.996 -10.792 -0.213 1.00 0.00 9 ASP A CA 16
ATOM 14989 C C . ASP A 1 9 ? 4.304 -11.476 -1.551 1.00 0.00 9 ASP A C 16
ATOM 14990 O O . ASP A 1 9 ? 4.021 -12.642 -1.735 1.00 0.00 9 ASP A O 16
ATOM 14999 N N . THR A 1 10 ? 4.885 -10.763 -2.481 1.00 0.00 10 THR A N 16
ATOM 15000 C CA . THR A 1 10 ? 5.212 -11.374 -3.802 1.00 0.00 10 THR A CA 16
ATOM 15001 C C . THR A 1 10 ? 5.751 -10.303 -4.753 1.00 0.00 10 THR A C 16
ATOM 15002 O O . THR A 1 10 ? 5.062 -9.849 -5.646 1.00 0.00 10 THR A O 16
ATOM 15013 N N . CYS A 1 11 ? 6.975 -9.890 -4.568 1.00 0.00 11 CYS A N 16
ATOM 15014 C CA . CYS A 1 11 ? 7.547 -8.843 -5.461 1.00 0.00 11 CYS A CA 16
ATOM 15015 C C . CYS A 1 11 ? 7.261 -9.179 -6.927 1.00 0.00 11 CYS A C 16
ATOM 15016 O O . CYS A 1 11 ? 7.982 -9.928 -7.555 1.00 0.00 11 CYS A O 16
ATOM 15023 N N . ARG A 1 12 ? 6.215 -8.625 -7.476 1.00 0.00 12 ARG A N 16
ATOM 15024 C CA . ARG A 1 12 ? 5.882 -8.907 -8.902 1.00 0.00 12 ARG A CA 16
ATOM 15025 C C . ARG A 1 12 ? 6.266 -7.712 -9.775 1.00 0.00 12 ARG A C 16
ATOM 15026 O O . ARG A 1 12 ? 6.462 -7.836 -10.967 1.00 0.00 12 ARG A O 16
ATOM 15047 N N . ALA A 1 13 ? 6.375 -6.557 -9.185 1.00 0.00 13 ALA A N 16
ATOM 15048 C CA . ALA A 1 13 ? 6.748 -5.347 -9.971 1.00 0.00 13 ALA A CA 16
ATOM 15049 C C . ALA A 1 13 ? 8.234 -5.032 -9.783 1.00 0.00 13 ALA A C 16
ATOM 15050 O O . ALA A 1 13 ? 9.064 -5.399 -10.591 1.00 0.00 13 ALA A O 16
ATOM 15057 N N . GLY A 1 14 ? 8.575 -4.355 -8.721 1.00 0.00 14 GLY A N 16
ATOM 15058 C CA . GLY A 1 14 ? 10.004 -4.016 -8.480 1.00 0.00 14 GLY A CA 16
ATOM 15059 C C . GLY A 1 14 ? 10.292 -2.616 -9.023 1.00 0.00 14 GLY A C 16
ATOM 15060 O O . GLY A 1 14 ? 11.354 -2.350 -9.551 1.00 0.00 14 GLY A O 16
ATOM 15064 N N . GLU A 1 15 ? 9.354 -1.718 -8.897 1.00 0.00 15 GLU A N 16
ATOM 15065 C CA . GLU A 1 15 ? 9.573 -0.333 -9.405 1.00 0.00 15 GLU A CA 16
ATOM 15066 C C . GLU A 1 15 ? 9.256 0.682 -8.306 1.00 0.00 15 GLU A C 16
ATOM 15067 O O . GLU A 1 15 ? 8.311 0.528 -7.562 1.00 0.00 15 GLU A O 16
ATOM 15079 N N . LEU A 1 16 ? 10.043 1.717 -8.192 1.00 0.00 16 LEU A N 16
ATOM 15080 C CA . LEU A 1 16 ? 9.782 2.732 -7.130 1.00 0.00 16 LEU A CA 16
ATOM 15081 C C . LEU A 1 16 ? 9.137 3.982 -7.735 1.00 0.00 16 LEU A C 16
ATOM 15082 O O . LEU A 1 16 ? 8.854 4.038 -8.917 1.00 0.00 16 LEU A O 16
ATOM 15098 N N . LYS A 1 17 ? 8.901 4.985 -6.935 1.00 0.00 17 LYS A N 16
ATOM 15099 C CA . LYS A 1 17 ? 8.274 6.233 -7.456 1.00 0.00 17 LYS A CA 16
ATOM 15100 C C . LYS A 1 17 ? 8.554 7.393 -6.497 1.00 0.00 17 LYS A C 16
ATOM 15101 O O . LYS A 1 17 ? 9.360 7.283 -5.595 1.00 0.00 17 LYS A O 16
ATOM 15120 N N . VAL A 1 18 ? 7.902 8.506 -6.686 1.00 0.00 18 VAL A N 16
ATOM 15121 C CA . VAL A 1 18 ? 8.138 9.666 -5.787 1.00 0.00 18 VAL A CA 16
ATOM 15122 C C . VAL A 1 18 ? 6.822 10.130 -5.158 1.00 0.00 18 VAL A C 16
ATOM 15123 O O . VAL A 1 18 ? 5.828 10.310 -5.835 1.00 0.00 18 VAL A O 16
ATOM 15136 N N . CYS A 1 19 ? 6.806 10.326 -3.867 1.00 0.00 19 CYS A N 16
ATOM 15137 C CA . CYS A 1 19 ? 5.553 10.778 -3.195 1.00 0.00 19 CYS A CA 16
ATOM 15138 C C . CYS A 1 19 ? 5.857 11.268 -1.776 1.00 0.00 19 CYS A C 16
ATOM 15139 O O . CYS A 1 19 ? 6.931 11.763 -1.497 1.00 0.00 19 CYS A O 16
ATOM 15146 N N . ALA A 1 20 ? 4.917 11.139 -0.878 1.00 0.00 20 ALA A N 16
ATOM 15147 C CA . ALA A 1 20 ? 5.151 11.603 0.522 1.00 0.00 20 ALA A CA 16
ATOM 15148 C C . ALA A 1 20 ? 5.631 13.056 0.521 1.00 0.00 20 ALA A C 16
ATOM 15149 O O . ALA A 1 20 ? 6.348 13.485 1.403 1.00 0.00 20 ALA A O 16
ATOM 15156 N N . SER A 1 21 ? 5.242 13.817 -0.465 1.00 0.00 21 SER A N 16
ATOM 15157 C CA . SER A 1 21 ? 5.676 15.241 -0.526 1.00 0.00 21 SER A CA 16
ATOM 15158 C C . SER A 1 21 ? 5.135 16.014 0.679 1.00 0.00 21 SER A C 16
ATOM 15159 O O . SER A 1 21 ? 5.809 16.181 1.675 1.00 0.00 21 SER A O 16
ATOM 15167 N N . GLY A 1 22 ? 3.922 16.491 0.595 1.00 0.00 22 GLY A N 16
ATOM 15168 C CA . GLY A 1 22 ? 3.344 17.257 1.736 1.00 0.00 22 GLY A CA 16
ATOM 15169 C C . GLY A 1 22 ? 2.009 16.633 2.155 1.00 0.00 22 GLY A C 16
ATOM 15170 O O . GLY A 1 22 ? 1.790 16.337 3.312 1.00 0.00 22 GLY A O 16
ATOM 15174 N N . GLU A 1 23 ? 1.116 16.434 1.224 1.00 0.00 23 GLU A N 16
ATOM 15175 C CA . GLU A 1 23 ? -0.204 15.832 1.577 1.00 0.00 23 GLU A CA 16
ATOM 15176 C C . GLU A 1 23 ? -0.425 14.533 0.795 1.00 0.00 23 GLU A C 16
ATOM 15177 O O . GLU A 1 23 ? -1.482 13.936 0.854 1.00 0.00 23 GLU A O 16
ATOM 15189 N N . LYS A 1 24 ? 0.563 14.089 0.069 1.00 0.00 24 LYS A N 16
ATOM 15190 C CA . LYS A 1 24 ? 0.409 12.826 -0.708 1.00 0.00 24 LYS A CA 16
ATOM 15191 C C . LYS A 1 24 ? 1.200 11.699 -0.038 1.00 0.00 24 LYS A C 16
ATOM 15192 O O . LYS A 1 24 ? 2.411 11.650 -0.113 1.00 0.00 24 LYS A O 16
ATOM 15211 N N . TYR A 1 25 ? 0.526 10.797 0.625 1.00 0.00 25 TYR A N 16
ATOM 15212 C CA . TYR A 1 25 ? 1.242 9.682 1.306 1.00 0.00 25 TYR A CA 16
ATOM 15213 C C . TYR A 1 25 ? 1.059 8.375 0.530 1.00 0.00 25 TYR A C 16
ATOM 15214 O O . TYR A 1 25 ? 0.029 8.136 -0.068 1.00 0.00 25 TYR A O 16
ATOM 15232 N N . CYS A 1 26 ? 2.046 7.519 0.547 1.00 0.00 26 CYS A N 16
ATOM 15233 C CA . CYS A 1 26 ? 1.917 6.222 -0.178 1.00 0.00 26 CYS A CA 16
ATOM 15234 C C . CYS A 1 26 ? 0.906 5.330 0.547 1.00 0.00 26 CYS A C 16
ATOM 15235 O O . CYS A 1 26 ? 1.165 4.833 1.625 1.00 0.00 26 CYS A O 16
ATOM 15242 N N . PHE A 1 27 ? -0.250 5.138 -0.027 1.00 0.00 27 PHE A N 16
ATOM 15243 C CA . PHE A 1 27 ? -1.280 4.294 0.644 1.00 0.00 27 PHE A CA 16
ATOM 15244 C C . PHE A 1 27 ? -1.156 2.831 0.203 1.00 0.00 27 PHE A C 16
ATOM 15245 O O . PHE A 1 27 ? -1.151 2.522 -0.972 1.00 0.00 27 PHE A O 16
ATOM 15262 N N . LYS A 1 28 ? -1.070 1.930 1.142 1.00 0.00 28 LYS A N 16
ATOM 15263 C CA . LYS A 1 28 ? -0.961 0.487 0.787 1.00 0.00 28 LYS A CA 16
ATOM 15264 C C . LYS A 1 28 ? -2.303 -0.205 1.036 1.00 0.00 28 LYS A C 16
ATOM 15265 O O . LYS A 1 28 ? -2.775 -0.279 2.153 1.00 0.00 28 LYS A O 16
ATOM 15284 N N . GLU A 1 29 ? -2.927 -0.704 0.003 1.00 0.00 29 GLU A N 16
ATOM 15285 C CA . GLU A 1 29 ? -4.244 -1.379 0.185 1.00 0.00 29 GLU A CA 16
ATOM 15286 C C . GLU A 1 29 ? -4.062 -2.896 0.274 1.00 0.00 29 GLU A C 16
ATOM 15287 O O . GLU A 1 29 ? -3.794 -3.558 -0.709 1.00 0.00 29 GLU A O 16
ATOM 15299 N N . SER A 1 30 ? -4.212 -3.452 1.445 1.00 0.00 30 SER A N 16
ATOM 15300 C CA . SER A 1 30 ? -4.056 -4.926 1.597 1.00 0.00 30 SER A CA 16
ATOM 15301 C C . SER A 1 30 ? -5.412 -5.564 1.904 1.00 0.00 30 SER A C 16
ATOM 15302 O O . SER A 1 30 ? -6.017 -5.294 2.923 1.00 0.00 30 SER A O 16
ATOM 15310 N N . TRP A 1 31 ? -5.900 -6.403 1.030 1.00 0.00 31 TRP A N 16
ATOM 15311 C CA . TRP A 1 31 ? -7.222 -7.045 1.282 1.00 0.00 31 TRP A CA 16
ATOM 15312 C C . TRP A 1 31 ? -7.075 -8.566 1.368 1.00 0.00 31 TRP A C 16
ATOM 15313 O O . TRP A 1 31 ? -6.237 -9.160 0.716 1.00 0.00 31 TRP A O 16
ATOM 15334 N N . ARG A 1 32 ? -7.888 -9.196 2.171 1.00 0.00 32 ARG A N 16
ATOM 15335 C CA . ARG A 1 32 ? -7.808 -10.678 2.311 1.00 0.00 32 ARG A CA 16
ATOM 15336 C C . ARG A 1 32 ? -9.039 -11.333 1.677 1.00 0.00 32 ARG A C 16
ATOM 15337 O O . ARG A 1 32 ? -10.049 -10.694 1.458 1.00 0.00 32 ARG A O 16
ATOM 15358 N N . GLU A 1 33 ? -8.963 -12.601 1.381 1.00 0.00 33 GLU A N 16
ATOM 15359 C CA . GLU A 1 33 ? -10.131 -13.292 0.761 1.00 0.00 33 GLU A CA 16
ATOM 15360 C C . GLU A 1 33 ? -9.939 -14.811 0.825 1.00 0.00 33 GLU A C 16
ATOM 15361 O O . GLU A 1 33 ? -9.017 -15.304 1.442 1.00 0.00 33 GLU A O 16
ATOM 15373 N N . ALA A 1 34 ? -10.802 -15.555 0.188 1.00 0.00 34 ALA A N 16
ATOM 15374 C CA . ALA A 1 34 ? -10.666 -17.040 0.211 1.00 0.00 34 ALA A CA 16
ATOM 15375 C C . ALA A 1 34 ? -9.635 -17.490 -0.828 1.00 0.00 34 ALA A C 16
ATOM 15376 O O . ALA A 1 34 ? -8.824 -18.358 -0.577 1.00 0.00 34 ALA A O 16
ATOM 15383 N N . ARG A 1 35 ? -9.661 -16.902 -1.993 1.00 0.00 35 ARG A N 16
ATOM 15384 C CA . ARG A 1 35 ? -8.682 -17.294 -3.049 1.00 0.00 35 ARG A CA 16
ATOM 15385 C C . ARG A 1 35 ? -7.261 -16.933 -2.607 1.00 0.00 35 ARG A C 16
ATOM 15386 O O . ARG A 1 35 ? -6.290 -17.331 -3.219 1.00 0.00 35 ARG A O 16
ATOM 15407 N N . GLY A 1 36 ? -7.134 -16.181 -1.548 1.00 0.00 36 GLY A N 16
ATOM 15408 C CA . GLY A 1 36 ? -5.778 -15.795 -1.066 1.00 0.00 36 GLY A CA 16
ATOM 15409 C C . GLY A 1 36 ? -5.771 -14.311 -0.693 1.00 0.00 36 GLY A C 16
ATOM 15410 O O . GLY A 1 36 ? -6.768 -13.626 -0.815 1.00 0.00 36 GLY A O 16
ATOM 15414 N N . THR A 1 37 ? -4.656 -13.809 -0.240 1.00 0.00 37 THR A N 16
ATOM 15415 C CA . THR A 1 37 ? -4.586 -12.368 0.139 1.00 0.00 37 THR A CA 16
ATOM 15416 C C . THR A 1 37 ? -3.827 -11.580 -0.929 1.00 0.00 37 THR A C 16
ATOM 15417 O O . THR A 1 37 ? -3.028 -12.124 -1.665 1.00 0.00 37 THR A O 16
ATOM 15428 N N . ARG A 1 38 ? -4.068 -10.300 -1.024 1.00 0.00 38 ARG A N 16
ATOM 15429 C CA . ARG A 1 38 ? -3.356 -9.486 -2.050 1.00 0.00 38 ARG A CA 16
ATOM 15430 C C . ARG A 1 38 ? -3.399 -8.002 -1.676 1.00 0.00 38 ARG A C 16
ATOM 15431 O O . ARG A 1 38 ? -4.439 -7.464 -1.346 1.00 0.00 38 ARG A O 16
ATOM 15452 N N . ILE A 1 39 ? -2.277 -7.338 -1.719 1.00 0.00 39 ILE A N 16
ATOM 15453 C CA . ILE A 1 39 ? -2.250 -5.896 -1.363 1.00 0.00 39 ILE A CA 16
ATOM 15454 C C . ILE A 1 39 ? -1.706 -5.072 -2.535 1.00 0.00 39 ILE A C 16
ATOM 15455 O O . ILE A 1 39 ? -1.268 -5.607 -3.534 1.00 0.00 39 ILE A O 16
ATOM 15471 N N . GLU A 1 40 ? -1.726 -3.773 -2.418 1.00 0.00 40 GLU A N 16
ATOM 15472 C CA . GLU A 1 40 ? -1.208 -2.915 -3.523 1.00 0.00 40 GLU A CA 16
ATOM 15473 C C . GLU A 1 40 ? -0.710 -1.582 -2.962 1.00 0.00 40 GLU A C 16
ATOM 15474 O O . GLU A 1 40 ? -0.996 -1.227 -1.836 1.00 0.00 40 GLU A O 16
ATOM 15486 N N . ARG A 1 41 ? 0.035 -0.841 -3.736 1.00 0.00 41 ARG A N 16
ATOM 15487 C CA . ARG A 1 41 ? 0.550 0.469 -3.243 1.00 0.00 41 ARG A CA 16
ATOM 15488 C C . ARG A 1 41 ? -0.060 1.618 -4.051 1.00 0.00 41 ARG A C 16
ATOM 15489 O O . ARG A 1 41 ? -1.020 1.438 -4.775 1.00 0.00 41 ARG A O 16
ATOM 15510 N N . GLY A 1 42 ? 0.489 2.795 -3.933 1.00 0.00 42 GLY A N 16
ATOM 15511 C CA . GLY A 1 42 ? -0.060 3.953 -4.694 1.00 0.00 42 GLY A CA 16
ATOM 15512 C C . GLY A 1 42 ? 0.191 5.244 -3.913 1.00 0.00 42 GLY A C 16
ATOM 15513 O O . GLY A 1 42 ? 0.994 5.285 -3.003 1.00 0.00 42 GLY A O 16
ATOM 15517 N N . CYS A 1 43 ? -0.490 6.301 -4.263 1.00 0.00 43 CYS A N 16
ATOM 15518 C CA . CYS A 1 43 ? -0.291 7.590 -3.541 1.00 0.00 43 CYS A CA 16
ATOM 15519 C C . CYS A 1 43 ? -1.645 8.216 -3.199 1.00 0.00 43 CYS A C 16
ATOM 15520 O O . CYS A 1 43 ? -2.386 8.632 -4.069 1.00 0.00 43 CYS A O 16
ATOM 15527 N N . ALA A 1 44 ? -1.976 8.287 -1.938 1.00 0.00 44 ALA A N 16
ATOM 15528 C CA . ALA A 1 44 ? -3.283 8.887 -1.543 1.00 0.00 44 ALA A CA 16
ATOM 15529 C C . ALA A 1 44 ? -3.166 9.559 -0.172 1.00 0.00 44 ALA A C 16
ATOM 15530 O O . ALA A 1 44 ? -2.084 9.734 0.353 1.00 0.00 44 ALA A O 16
ATOM 15537 N N . ALA A 1 45 ? -4.272 9.940 0.408 1.00 0.00 45 ALA A N 16
ATOM 15538 C CA . ALA A 1 45 ? -4.223 10.603 1.743 1.00 0.00 45 ALA A CA 16
ATOM 15539 C C . ALA A 1 45 ? -5.581 10.498 2.446 1.00 0.00 45 ALA A C 16
ATOM 15540 O O . ALA A 1 45 ? -5.871 11.236 3.367 1.00 0.00 45 ALA A O 16
ATOM 15547 N N . THR A 1 46 ? -6.414 9.588 2.022 1.00 0.00 46 THR A N 16
ATOM 15548 C CA . THR A 1 46 ? -7.751 9.440 2.668 1.00 0.00 46 THR A CA 16
ATOM 15549 C C . THR A 1 46 ? -7.752 8.236 3.614 1.00 0.00 46 THR A C 16
ATOM 15550 O O . THR A 1 46 ? -8.454 8.217 4.606 1.00 0.00 46 THR A O 16
ATOM 15561 N N . CYS A 1 47 ? -6.961 7.238 3.316 1.00 0.00 47 CYS A N 16
ATOM 15562 C CA . CYS A 1 47 ? -6.893 6.031 4.186 1.00 0.00 47 CYS A CA 16
ATOM 15563 C C . CYS A 1 47 ? -8.274 5.685 4.748 1.00 0.00 47 CYS A C 16
ATOM 15564 O O . CYS A 1 47 ? -8.651 6.155 5.803 1.00 0.00 47 CYS A O 16
ATOM 15571 N N . PRO A 1 48 ? -8.983 4.867 4.020 1.00 0.00 48 PRO A N 16
ATOM 15572 C CA . PRO A 1 48 ? -10.337 4.445 4.446 1.00 0.00 48 PRO A CA 16
ATOM 15573 C C . PRO A 1 48 ? -10.246 3.445 5.601 1.00 0.00 48 PRO A C 16
ATOM 15574 O O . PRO A 1 48 ? -9.239 3.348 6.276 1.00 0.00 48 PRO A O 16
ATOM 15585 N N . LYS A 1 49 ? -11.289 2.697 5.830 1.00 0.00 49 LYS A N 16
ATOM 15586 C CA . LYS A 1 49 ? -11.265 1.698 6.936 1.00 0.00 49 LYS A CA 16
ATOM 15587 C C . LYS A 1 49 ? -11.528 0.296 6.381 1.00 0.00 49 LYS A C 16
ATOM 15588 O O . LYS A 1 49 ? -11.545 0.086 5.184 1.00 0.00 49 LYS A O 16
ATOM 15607 N N . GLY A 1 50 ? -11.733 -0.667 7.237 1.00 0.00 50 GLY A N 16
ATOM 15608 C CA . GLY A 1 50 ? -11.993 -2.051 6.752 1.00 0.00 50 GLY A CA 16
ATOM 15609 C C . GLY A 1 50 ? -12.667 -2.867 7.857 1.00 0.00 50 GLY A C 16
ATOM 15610 O O . GLY A 1 50 ? -13.381 -2.337 8.684 1.00 0.00 50 GLY A O 16
ATOM 15614 N N . SER A 1 51 ? -12.446 -4.154 7.877 1.00 0.00 51 SER A N 16
ATOM 15615 C CA . SER A 1 51 ? -13.075 -5.003 8.929 1.00 0.00 51 SER A CA 16
ATOM 15616 C C . SER A 1 51 ? -12.001 -5.801 9.671 1.00 0.00 51 SER A C 16
ATOM 15617 O O . SER A 1 51 ? -10.819 -5.605 9.468 1.00 0.00 51 SER A O 16
ATOM 15625 N N . VAL A 1 52 ? -12.398 -6.702 10.528 1.00 0.00 52 VAL A N 16
ATOM 15626 C CA . VAL A 1 52 ? -11.391 -7.506 11.274 1.00 0.00 52 VAL A CA 16
ATOM 15627 C C . VAL A 1 52 ? -10.323 -8.031 10.308 1.00 0.00 52 VAL A C 16
ATOM 15628 O O . VAL A 1 52 ? -9.150 -8.065 10.624 1.00 0.00 52 VAL A O 16
ATOM 15641 N N . TYR A 1 53 ? -10.723 -8.434 9.132 1.00 0.00 53 TYR A N 16
ATOM 15642 C CA . TYR A 1 53 ? -9.735 -8.952 8.140 1.00 0.00 53 TYR A CA 16
ATOM 15643 C C . TYR A 1 53 ? -10.332 -8.907 6.730 1.00 0.00 53 TYR A C 16
ATOM 15644 O O . TYR A 1 53 ? -10.564 -9.928 6.113 1.00 0.00 53 TYR A O 16
ATOM 15662 N N . GLY A 1 54 ? -10.585 -7.734 6.213 1.00 0.00 54 GLY A N 16
ATOM 15663 C CA . GLY A 1 54 ? -11.169 -7.638 4.846 1.00 0.00 54 GLY A CA 16
ATOM 15664 C C . GLY A 1 54 ? -10.470 -6.524 4.064 1.00 0.00 54 GLY A C 16
ATOM 15665 O O . GLY A 1 54 ? -10.095 -6.698 2.922 1.00 0.00 54 GLY A O 16
ATOM 15669 N N . LEU A 1 55 ? -10.293 -5.381 4.668 1.00 0.00 55 LEU A N 16
ATOM 15670 C CA . LEU A 1 55 ? -9.618 -4.260 3.952 1.00 0.00 55 LEU A CA 16
ATOM 15671 C C . LEU A 1 55 ? -8.671 -3.517 4.897 1.00 0.00 55 LEU A C 16
ATOM 15672 O O . LEU A 1 55 ? -9.096 -2.787 5.771 1.00 0.00 55 LEU A O 16
ATOM 15688 N N . TYR A 1 56 ? -7.389 -3.692 4.725 1.00 0.00 56 TYR A N 16
ATOM 15689 C CA . TYR A 1 56 ? -6.416 -2.991 5.610 1.00 0.00 56 TYR A CA 16
ATOM 15690 C C . TYR A 1 56 ? -5.575 -2.008 4.789 1.00 0.00 56 TYR A C 16
ATOM 15691 O O . TYR A 1 56 ? -4.730 -2.401 4.010 1.00 0.00 56 TYR A O 16
ATOM 15709 N N . VAL A 1 57 ? -5.802 -0.734 4.953 1.00 0.00 57 VAL A N 16
ATOM 15710 C CA . VAL A 1 57 ? -5.015 0.266 4.177 1.00 0.00 57 VAL A CA 16
ATOM 15711 C C . VAL A 1 57 ? -4.050 1.018 5.099 1.00 0.00 57 VAL A C 16
ATOM 15712 O O . VAL A 1 57 ? -4.402 1.411 6.194 1.00 0.00 57 VAL A O 16
ATOM 15725 N N . LEU A 1 58 ? -2.836 1.222 4.664 1.00 0.00 58 LEU A N 16
ATOM 15726 C CA . LEU A 1 58 ? -1.850 1.950 5.515 1.00 0.00 58 LEU A CA 16
ATOM 15727 C C . LEU A 1 58 ? -1.143 3.037 4.700 1.00 0.00 58 LEU A C 16
ATOM 15728 O O . LEU A 1 58 ? -0.455 2.756 3.738 1.00 0.00 58 LEU A O 16
ATOM 15744 N N . CYS A 1 59 ? -1.306 4.277 5.076 1.00 0.00 59 CYS A N 16
ATOM 15745 C CA . CYS A 1 59 ? -0.641 5.379 4.320 1.00 0.00 59 CYS A CA 16
ATOM 15746 C C . CYS A 1 59 ? 0.663 5.783 5.012 1.00 0.00 59 CYS A C 16
ATOM 15747 O O . CYS A 1 59 ? 0.717 5.930 6.217 1.00 0.00 59 CYS A O 16
ATOM 15754 N N . CYS A 1 60 ? 1.713 5.967 4.260 1.00 0.00 60 CYS A N 16
ATOM 15755 C CA . CYS A 1 60 ? 3.010 6.365 4.878 1.00 0.00 60 CYS A CA 16
ATOM 15756 C C . CYS A 1 60 ? 3.585 7.588 4.158 1.00 0.00 60 CYS A C 16
ATOM 15757 O O . CYS A 1 60 ? 3.252 7.868 3.023 1.00 0.00 60 CYS A O 16
ATOM 15764 N N . THR A 1 61 ? 4.449 8.316 4.812 1.00 0.00 61 THR A N 16
ATOM 15765 C CA . THR A 1 61 ? 5.052 9.518 4.175 1.00 0.00 61 THR A CA 16
ATOM 15766 C C . THR A 1 61 ? 6.367 9.880 4.870 1.00 0.00 61 THR A C 16
ATOM 15767 O O . THR A 1 61 ? 6.522 10.958 5.407 1.00 0.00 61 THR A O 16
ATOM 15778 N N . THR A 1 62 ? 7.313 8.982 4.865 1.00 0.00 62 THR A N 16
ATOM 15779 C CA . THR A 1 62 ? 8.620 9.270 5.528 1.00 0.00 62 THR A CA 16
ATOM 15780 C C . THR A 1 62 ? 9.768 8.626 4.743 1.00 0.00 62 THR A C 16
ATOM 15781 O O . THR A 1 62 ? 10.491 9.289 4.027 1.00 0.00 62 THR A O 16
ATOM 15792 N N . ASP A 1 63 ? 9.942 7.339 4.874 1.00 0.00 63 ASP A N 16
ATOM 15793 C CA . ASP A 1 63 ? 11.045 6.654 4.139 1.00 0.00 63 ASP A CA 16
ATOM 15794 C C . ASP A 1 63 ? 10.544 5.336 3.538 1.00 0.00 63 ASP A C 16
ATOM 15795 O O . ASP A 1 63 ? 9.828 4.588 4.175 1.00 0.00 63 ASP A O 16
ATOM 15804 N N . ASP A 1 64 ? 10.913 5.043 2.319 1.00 0.00 64 ASP A N 16
ATOM 15805 C CA . ASP A 1 64 ? 10.453 3.768 1.684 1.00 0.00 64 ASP A CA 16
ATOM 15806 C C . ASP A 1 64 ? 8.921 3.736 1.576 1.00 0.00 64 ASP A C 16
ATOM 15807 O O . ASP A 1 64 ? 8.372 3.881 0.502 1.00 0.00 64 ASP A O 16
ATOM 15816 N N . CYS A 1 65 ? 8.219 3.556 2.670 1.00 0.00 65 CYS A N 16
ATOM 15817 C CA . CYS A 1 65 ? 6.733 3.532 2.588 1.00 0.00 65 CYS A CA 16
ATOM 15818 C C . CYS A 1 65 ? 6.220 4.913 2.180 1.00 0.00 65 CYS A C 16
ATOM 15819 O O . CYS A 1 65 ? 5.087 5.070 1.774 1.00 0.00 65 CYS A O 16
ATOM 15826 N N . ASN A 1 66 ? 7.051 5.915 2.286 1.00 0.00 66 ASN A N 16
ATOM 15827 C CA . ASN A 1 66 ? 6.622 7.293 1.908 1.00 0.00 66 ASN A CA 16
ATOM 15828 C C . ASN A 1 66 ? 6.223 7.340 0.428 1.00 0.00 66 ASN A C 16
ATOM 15829 O O . ASN A 1 66 ? 6.981 6.835 -0.383 1.00 0.00 66 ASN A O 16
ATOM 15841 N N . MET A 1 1 ? 11.751 10.220 0.798 1.00 0.00 1 MET A N 17
ATOM 15842 C CA . MET A 1 1 ? 10.591 10.747 0.020 1.00 0.00 1 MET A CA 17
ATOM 15843 C C . MET A 1 1 ? 10.361 9.896 -1.231 1.00 0.00 1 MET A C 17
ATOM 15844 O O . MET A 1 1 ? 10.460 10.373 -2.343 1.00 0.00 1 MET A O 17
ATOM 15860 N N . LYS A 1 2 ? 10.051 8.639 -1.057 1.00 0.00 2 LYS A N 17
ATOM 15861 C CA . LYS A 1 2 ? 9.814 7.759 -2.237 1.00 0.00 2 LYS A CA 17
ATOM 15862 C C . LYS A 1 2 ? 8.734 6.725 -1.913 1.00 0.00 2 LYS A C 17
ATOM 15863 O O . LYS A 1 2 ? 8.176 6.714 -0.834 1.00 0.00 2 LYS A O 17
ATOM 15882 N N . CYS A 1 3 ? 8.441 5.852 -2.835 1.00 0.00 3 CYS A N 17
ATOM 15883 C CA . CYS A 1 3 ? 7.400 4.815 -2.576 1.00 0.00 3 CYS A CA 17
ATOM 15884 C C . CYS A 1 3 ? 7.693 3.559 -3.402 1.00 0.00 3 CYS A C 17
ATOM 15885 O O . CYS A 1 3 ? 7.571 3.558 -4.610 1.00 0.00 3 CYS A O 17
ATOM 15892 N N . LYS A 1 4 ? 8.078 2.490 -2.760 1.00 0.00 4 LYS A N 17
ATOM 15893 C CA . LYS A 1 4 ? 8.376 1.237 -3.512 1.00 0.00 4 LYS A CA 17
ATOM 15894 C C . LYS A 1 4 ? 7.080 0.474 -3.801 1.00 0.00 4 LYS A C 17
ATOM 15895 O O . LYS A 1 4 ? 6.361 0.089 -2.900 1.00 0.00 4 LYS A O 17
ATOM 15914 N N . ILE A 1 5 ? 6.777 0.254 -5.051 1.00 0.00 5 ILE A N 17
ATOM 15915 C CA . ILE A 1 5 ? 5.527 -0.482 -5.396 1.00 0.00 5 ILE A CA 17
ATOM 15916 C C . ILE A 1 5 ? 5.863 -1.883 -5.917 1.00 0.00 5 ILE A C 17
ATOM 15917 O O . ILE A 1 5 ? 6.727 -2.054 -6.753 1.00 0.00 5 ILE A O 17
ATOM 15933 N N . CYS A 1 6 ? 5.187 -2.885 -5.426 1.00 0.00 6 CYS A N 17
ATOM 15934 C CA . CYS A 1 6 ? 5.468 -4.274 -5.891 1.00 0.00 6 CYS A CA 17
ATOM 15935 C C . CYS A 1 6 ? 4.160 -5.072 -5.973 1.00 0.00 6 CYS A C 17
ATOM 15936 O O . CYS A 1 6 ? 3.082 -4.512 -5.959 1.00 0.00 6 CYS A O 17
ATOM 15943 N N . ASN A 1 7 ? 4.240 -6.374 -6.057 1.00 0.00 7 ASN A N 17
ATOM 15944 C CA . ASN A 1 7 ? 2.991 -7.188 -6.138 1.00 0.00 7 ASN A CA 17
ATOM 15945 C C . ASN A 1 7 ? 3.318 -8.685 -6.181 1.00 0.00 7 ASN A C 17
ATOM 15946 O O . ASN A 1 7 ? 4.389 -9.109 -5.800 1.00 0.00 7 ASN A O 17
ATOM 15957 N N . PHE A 1 8 ? 2.390 -9.483 -6.644 1.00 0.00 8 PHE A N 17
ATOM 15958 C CA . PHE A 1 8 ? 2.620 -10.959 -6.722 1.00 0.00 8 PHE A CA 17
ATOM 15959 C C . PHE A 1 8 ? 2.752 -11.559 -5.317 1.00 0.00 8 PHE A C 17
ATOM 15960 O O . PHE A 1 8 ? 3.756 -12.155 -4.979 1.00 0.00 8 PHE A O 17
ATOM 15977 N N . ASP A 1 9 ? 1.744 -11.412 -4.500 1.00 0.00 9 ASP A N 17
ATOM 15978 C CA . ASP A 1 9 ? 1.791 -11.976 -3.111 1.00 0.00 9 ASP A CA 17
ATOM 15979 C C . ASP A 1 9 ? 2.777 -11.201 -2.223 1.00 0.00 9 ASP A C 17
ATOM 15980 O O . ASP A 1 9 ? 2.487 -10.909 -1.078 1.00 0.00 9 ASP A O 17
ATOM 15989 N N . THR A 1 10 ? 3.932 -10.862 -2.729 1.00 0.00 10 THR A N 17
ATOM 15990 C CA . THR A 1 10 ? 4.914 -10.108 -1.910 1.00 0.00 10 THR A CA 17
ATOM 15991 C C . THR A 1 10 ? 5.431 -8.909 -2.710 1.00 0.00 10 THR A C 17
ATOM 15992 O O . THR A 1 10 ? 4.806 -7.870 -2.750 1.00 0.00 10 THR A O 17
ATOM 16003 N N . CYS A 1 11 ? 6.557 -9.048 -3.358 1.00 0.00 11 CYS A N 17
ATOM 16004 C CA . CYS A 1 11 ? 7.096 -7.914 -4.165 1.00 0.00 11 CYS A CA 17
ATOM 16005 C C . CYS A 1 11 ? 7.989 -8.446 -5.290 1.00 0.00 11 CYS A C 17
ATOM 16006 O O . CYS A 1 11 ? 9.197 -8.490 -5.167 1.00 0.00 11 CYS A O 17
ATOM 16013 N N . ARG A 1 12 ? 7.405 -8.854 -6.383 1.00 0.00 12 ARG A N 17
ATOM 16014 C CA . ARG A 1 12 ? 8.225 -9.383 -7.510 1.00 0.00 12 ARG A CA 17
ATOM 16015 C C . ARG A 1 12 ? 8.428 -8.301 -8.575 1.00 0.00 12 ARG A C 17
ATOM 16016 O O . ARG A 1 12 ? 9.062 -8.524 -9.586 1.00 0.00 12 ARG A O 17
ATOM 16037 N N . ALA A 1 13 ? 7.894 -7.131 -8.355 1.00 0.00 13 ALA A N 17
ATOM 16038 C CA . ALA A 1 13 ? 8.060 -6.039 -9.356 1.00 0.00 13 ALA A CA 17
ATOM 16039 C C . ALA A 1 13 ? 9.254 -5.157 -8.981 1.00 0.00 13 ALA A C 17
ATOM 16040 O O . ALA A 1 13 ? 10.280 -5.177 -9.632 1.00 0.00 13 ALA A O 17
ATOM 16047 N N . GLY A 1 14 ? 9.131 -4.386 -7.937 1.00 0.00 14 GLY A N 17
ATOM 16048 C CA . GLY A 1 14 ? 10.259 -3.506 -7.524 1.00 0.00 14 GLY A CA 17
ATOM 16049 C C . GLY A 1 14 ? 10.138 -2.156 -8.233 1.00 0.00 14 GLY A C 17
ATOM 16050 O O . GLY A 1 14 ? 11.119 -1.568 -8.642 1.00 0.00 14 GLY A O 17
ATOM 16054 N N . GLU A 1 15 ? 8.940 -1.662 -8.382 1.00 0.00 15 GLU A N 17
ATOM 16055 C CA . GLU A 1 15 ? 8.752 -0.351 -9.067 1.00 0.00 15 GLU A CA 17
ATOM 16056 C C . GLU A 1 15 ? 8.542 0.761 -8.036 1.00 0.00 15 GLU A C 17
ATOM 16057 O O . GLU A 1 15 ? 7.442 0.992 -7.574 1.00 0.00 15 GLU A O 17
ATOM 16069 N N . LEU A 1 16 ? 9.587 1.453 -7.673 1.00 0.00 16 LEU A N 17
ATOM 16070 C CA . LEU A 1 16 ? 9.443 2.550 -6.674 1.00 0.00 16 LEU A CA 17
ATOM 16071 C C . LEU A 1 16 ? 9.361 3.903 -7.387 1.00 0.00 16 LEU A C 17
ATOM 16072 O O . LEU A 1 16 ? 9.838 4.063 -8.494 1.00 0.00 16 LEU A O 17
ATOM 16088 N N . LYS A 1 17 ? 8.762 4.877 -6.761 1.00 0.00 17 LYS A N 17
ATOM 16089 C CA . LYS A 1 17 ? 8.649 6.217 -7.398 1.00 0.00 17 LYS A CA 17
ATOM 16090 C C . LYS A 1 17 ? 8.684 7.303 -6.322 1.00 0.00 17 LYS A C 17
ATOM 16091 O O . LYS A 1 17 ? 9.251 7.121 -5.263 1.00 0.00 17 LYS A O 17
ATOM 16110 N N . VAL A 1 18 ? 8.082 8.429 -6.581 1.00 0.00 18 VAL A N 17
ATOM 16111 C CA . VAL A 1 18 ? 8.084 9.520 -5.567 1.00 0.00 18 VAL A CA 17
ATOM 16112 C C . VAL A 1 18 ? 6.766 10.293 -5.612 1.00 0.00 18 VAL A C 17
ATOM 16113 O O . VAL A 1 18 ? 6.243 10.593 -6.667 1.00 0.00 18 VAL A O 17
ATOM 16126 N N . CYS A 1 19 ? 6.224 10.618 -4.470 1.00 0.00 19 CYS A N 17
ATOM 16127 C CA . CYS A 1 19 ? 4.938 11.372 -4.441 1.00 0.00 19 CYS A CA 17
ATOM 16128 C C . CYS A 1 19 ? 4.505 11.618 -2.994 1.00 0.00 19 CYS A C 17
ATOM 16129 O O . CYS A 1 19 ? 3.331 11.669 -2.687 1.00 0.00 19 CYS A O 17
ATOM 16136 N N . ALA A 1 20 ? 5.446 11.770 -2.103 1.00 0.00 20 ALA A N 17
ATOM 16137 C CA . ALA A 1 20 ? 5.088 12.011 -0.676 1.00 0.00 20 ALA A CA 17
ATOM 16138 C C . ALA A 1 20 ? 5.672 13.345 -0.203 1.00 0.00 20 ALA A C 17
ATOM 16139 O O . ALA A 1 20 ? 6.492 13.393 0.692 1.00 0.00 20 ALA A O 17
ATOM 16146 N N . SER A 1 21 ? 5.254 14.430 -0.797 1.00 0.00 21 SER A N 17
ATOM 16147 C CA . SER A 1 21 ? 5.785 15.760 -0.380 1.00 0.00 21 SER A CA 17
ATOM 16148 C C . SER A 1 21 ? 5.090 16.876 -1.164 1.00 0.00 21 SER A C 17
ATOM 16149 O O . SER A 1 21 ? 5.582 17.335 -2.176 1.00 0.00 21 SER A O 17
ATOM 16157 N N . GLY A 1 22 ? 3.950 17.315 -0.706 1.00 0.00 22 GLY A N 17
ATOM 16158 C CA . GLY A 1 22 ? 3.223 18.399 -1.425 1.00 0.00 22 GLY A CA 17
ATOM 16159 C C . GLY A 1 22 ? 1.874 18.645 -0.746 1.00 0.00 22 GLY A C 17
ATOM 16160 O O . GLY A 1 22 ? 1.410 19.763 -0.651 1.00 0.00 22 GLY A O 17
ATOM 16164 N N . GLU A 1 23 ? 1.242 17.606 -0.272 1.00 0.00 23 GLU A N 17
ATOM 16165 C CA . GLU A 1 23 ? -0.078 17.778 0.401 1.00 0.00 23 GLU A CA 17
ATOM 16166 C C . GLU A 1 23 ? -0.578 16.433 0.935 1.00 0.00 23 GLU A C 17
ATOM 16167 O O . GLU A 1 23 ? -1.048 16.333 2.051 1.00 0.00 23 GLU A O 17
ATOM 16179 N N . LYS A 1 24 ? -0.483 15.398 0.145 1.00 0.00 24 LYS A N 17
ATOM 16180 C CA . LYS A 1 24 ? -0.954 14.061 0.607 1.00 0.00 24 LYS A CA 17
ATOM 16181 C C . LYS A 1 24 ? 0.237 13.190 1.017 1.00 0.00 24 LYS A C 17
ATOM 16182 O O . LYS A 1 24 ? 1.294 13.686 1.355 1.00 0.00 24 LYS A O 17
ATOM 16201 N N . TYR A 1 25 ? 0.075 11.896 0.990 1.00 0.00 25 TYR A N 17
ATOM 16202 C CA . TYR A 1 25 ? 1.197 10.995 1.381 1.00 0.00 25 TYR A CA 17
ATOM 16203 C C . TYR A 1 25 ? 1.084 9.656 0.645 1.00 0.00 25 TYR A C 17
ATOM 16204 O O . TYR A 1 25 ? 0.243 9.477 -0.216 1.00 0.00 25 TYR A O 17
ATOM 16222 N N . CYS A 1 26 ? 1.920 8.711 0.981 1.00 0.00 26 CYS A N 17
ATOM 16223 C CA . CYS A 1 26 ? 1.854 7.384 0.302 1.00 0.00 26 CYS A CA 17
ATOM 16224 C C . CYS A 1 26 ? 1.082 6.394 1.177 1.00 0.00 26 CYS A C 17
ATOM 16225 O O . CYS A 1 26 ? 1.100 6.484 2.389 1.00 0.00 26 CYS A O 17
ATOM 16232 N N . PHE A 1 27 ? 0.398 5.455 0.582 1.00 0.00 27 PHE A N 17
ATOM 16233 C CA . PHE A 1 27 ? -0.372 4.477 1.403 1.00 0.00 27 PHE A CA 17
ATOM 16234 C C . PHE A 1 27 ? -0.540 3.149 0.661 1.00 0.00 27 PHE A C 17
ATOM 16235 O O . PHE A 1 27 ? -0.808 3.113 -0.523 1.00 0.00 27 PHE A O 17
ATOM 16252 N N . LYS A 1 28 ? -0.396 2.058 1.361 1.00 0.00 28 LYS A N 17
ATOM 16253 C CA . LYS A 1 28 ? -0.557 0.723 0.719 1.00 0.00 28 LYS A CA 17
ATOM 16254 C C . LYS A 1 28 ? -1.818 0.048 1.261 1.00 0.00 28 LYS A C 17
ATOM 16255 O O . LYS A 1 28 ? -2.306 0.392 2.320 1.00 0.00 28 LYS A O 17
ATOM 16274 N N . GLU A 1 29 ? -2.356 -0.904 0.550 1.00 0.00 29 GLU A N 17
ATOM 16275 C CA . GLU A 1 29 ? -3.589 -1.584 1.039 1.00 0.00 29 GLU A CA 17
ATOM 16276 C C . GLU A 1 29 ? -3.601 -3.054 0.612 1.00 0.00 29 GLU A C 17
ATOM 16277 O O . GLU A 1 29 ? -3.433 -3.377 -0.546 1.00 0.00 29 GLU A O 17
ATOM 16289 N N . SER A 1 30 ? -3.807 -3.947 1.543 1.00 0.00 30 SER A N 17
ATOM 16290 C CA . SER A 1 30 ? -3.840 -5.396 1.193 1.00 0.00 30 SER A CA 17
ATOM 16291 C C . SER A 1 30 ? -5.233 -5.968 1.472 1.00 0.00 30 SER A C 17
ATOM 16292 O O . SER A 1 30 ? -5.803 -5.751 2.521 1.00 0.00 30 SER A O 17
ATOM 16300 N N . TRP A 1 31 ? -5.789 -6.693 0.540 1.00 0.00 31 TRP A N 17
ATOM 16301 C CA . TRP A 1 31 ? -7.148 -7.268 0.759 1.00 0.00 31 TRP A CA 17
ATOM 16302 C C . TRP A 1 31 ? -7.047 -8.747 1.145 1.00 0.00 31 TRP A C 17
ATOM 16303 O O . TRP A 1 31 ? -6.270 -9.493 0.585 1.00 0.00 31 TRP A O 17
ATOM 16324 N N . ARG A 1 32 ? -7.831 -9.175 2.098 1.00 0.00 32 ARG A N 17
ATOM 16325 C CA . ARG A 1 32 ? -7.782 -10.605 2.518 1.00 0.00 32 ARG A CA 17
ATOM 16326 C C . ARG A 1 32 ? -8.992 -11.359 1.962 1.00 0.00 32 ARG A C 17
ATOM 16327 O O . ARG A 1 32 ? -10.121 -11.089 2.319 1.00 0.00 32 ARG A O 17
ATOM 16348 N N . GLU A 1 33 ? -8.766 -12.305 1.091 1.00 0.00 33 GLU A N 17
ATOM 16349 C CA . GLU A 1 33 ? -9.906 -13.075 0.516 1.00 0.00 33 GLU A CA 17
ATOM 16350 C C . GLU A 1 33 ? -9.909 -14.504 1.064 1.00 0.00 33 GLU A C 17
ATOM 16351 O O . GLU A 1 33 ? -8.898 -15.011 1.506 1.00 0.00 33 GLU A O 17
ATOM 16363 N N . ALA A 1 34 ? -11.039 -15.156 1.039 1.00 0.00 34 ALA A N 17
ATOM 16364 C CA . ALA A 1 34 ? -11.107 -16.552 1.561 1.00 0.00 34 ALA A CA 17
ATOM 16365 C C . ALA A 1 34 ? -10.429 -17.517 0.584 1.00 0.00 34 ALA A C 17
ATOM 16366 O O . ALA A 1 34 ? -10.225 -18.677 0.884 1.00 0.00 34 ALA A O 17
ATOM 16373 N N . ARG A 1 35 ? -10.078 -17.048 -0.581 1.00 0.00 35 ARG A N 17
ATOM 16374 C CA . ARG A 1 35 ? -9.412 -17.943 -1.573 1.00 0.00 35 ARG A CA 17
ATOM 16375 C C . ARG A 1 35 ? -7.975 -17.480 -1.826 1.00 0.00 35 ARG A C 17
ATOM 16376 O O . ARG A 1 35 ? -7.244 -18.081 -2.587 1.00 0.00 35 ARG A O 17
ATOM 16397 N N . GLY A 1 36 ? -7.565 -16.415 -1.193 1.00 0.00 36 GLY A N 17
ATOM 16398 C CA . GLY A 1 36 ? -6.176 -15.916 -1.398 1.00 0.00 36 GLY A CA 17
ATOM 16399 C C . GLY A 1 36 ? -6.046 -14.507 -0.817 1.00 0.00 36 GLY A C 17
ATOM 16400 O O . GLY A 1 36 ? -6.899 -14.048 -0.084 1.00 0.00 36 GLY A O 17
ATOM 16404 N N . THR A 1 37 ? -4.986 -13.818 -1.138 1.00 0.00 37 THR A N 17
ATOM 16405 C CA . THR A 1 37 ? -4.804 -12.439 -0.601 1.00 0.00 37 THR A CA 17
ATOM 16406 C C . THR A 1 37 ? -4.259 -11.513 -1.692 1.00 0.00 37 THR A C 17
ATOM 16407 O O . THR A 1 37 ? -3.521 -11.930 -2.562 1.00 0.00 37 THR A O 17
ATOM 16418 N N . ARG A 1 38 ? -4.616 -10.259 -1.651 1.00 0.00 38 ARG A N 17
ATOM 16419 C CA . ARG A 1 38 ? -4.118 -9.306 -2.685 1.00 0.00 38 ARG A CA 17
ATOM 16420 C C . ARG A 1 38 ? -3.390 -8.136 -2.019 1.00 0.00 38 ARG A C 17
ATOM 16421 O O . ARG A 1 38 ? -3.681 -7.771 -0.896 1.00 0.00 38 ARG A O 17
ATOM 16442 N N . ILE A 1 39 ? -2.447 -7.545 -2.699 1.00 0.00 39 ILE A N 17
ATOM 16443 C CA . ILE A 1 39 ? -1.701 -6.400 -2.101 1.00 0.00 39 ILE A CA 17
ATOM 16444 C C . ILE A 1 39 ? -1.462 -5.315 -3.155 1.00 0.00 39 ILE A C 17
ATOM 16445 O O . ILE A 1 39 ? -0.950 -5.577 -4.225 1.00 0.00 39 ILE A O 17
ATOM 16461 N N . GLU A 1 40 ? -1.829 -4.097 -2.861 1.00 0.00 40 GLU A N 17
ATOM 16462 C CA . GLU A 1 40 ? -1.621 -2.996 -3.846 1.00 0.00 40 GLU A CA 17
ATOM 16463 C C . GLU A 1 40 ? -1.125 -1.734 -3.134 1.00 0.00 40 GLU A C 17
ATOM 16464 O O . GLU A 1 40 ? -1.402 -1.519 -1.971 1.00 0.00 40 GLU A O 17
ATOM 16476 N N . ARG A 1 41 ? -0.395 -0.901 -3.822 1.00 0.00 41 ARG A N 17
ATOM 16477 C CA . ARG A 1 41 ? 0.118 0.347 -3.182 1.00 0.00 41 ARG A CA 17
ATOM 16478 C C . ARG A 1 41 ? -0.107 1.545 -4.109 1.00 0.00 41 ARG A C 17
ATOM 16479 O O . ARG A 1 41 ? -0.730 1.432 -5.145 1.00 0.00 41 ARG A O 17
ATOM 16500 N N . GLY A 1 42 ? 0.397 2.694 -3.745 1.00 0.00 42 GLY A N 17
ATOM 16501 C CA . GLY A 1 42 ? 0.210 3.894 -4.609 1.00 0.00 42 GLY A CA 17
ATOM 16502 C C . GLY A 1 42 ? 0.462 5.163 -3.792 1.00 0.00 42 GLY A C 17
ATOM 16503 O O . GLY A 1 42 ? 1.262 5.176 -2.877 1.00 0.00 42 GLY A O 17
ATOM 16507 N N . CYS A 1 43 ? -0.214 6.232 -4.117 1.00 0.00 43 CYS A N 17
ATOM 16508 C CA . CYS A 1 43 ? -0.014 7.503 -3.362 1.00 0.00 43 CYS A CA 17
ATOM 16509 C C . CYS A 1 43 ? -1.342 8.255 -3.237 1.00 0.00 43 CYS A C 17
ATOM 16510 O O . CYS A 1 43 ? -2.023 8.496 -4.213 1.00 0.00 43 CYS A O 17
ATOM 16517 N N . ALA A 1 44 ? -1.716 8.629 -2.043 1.00 0.00 44 ALA A N 17
ATOM 16518 C CA . ALA A 1 44 ? -3.000 9.365 -1.865 1.00 0.00 44 ALA A CA 17
ATOM 16519 C C . ALA A 1 44 ? -3.007 10.106 -0.526 1.00 0.00 44 ALA A C 17
ATOM 16520 O O . ALA A 1 44 ? -1.974 10.355 0.062 1.00 0.00 44 ALA A O 17
ATOM 16527 N N . ALA A 1 45 ? -4.166 10.457 -0.039 1.00 0.00 45 ALA A N 17
ATOM 16528 C CA . ALA A 1 45 ? -4.241 11.178 1.263 1.00 0.00 45 ALA A CA 17
ATOM 16529 C C . ALA A 1 45 ? -5.466 10.709 2.052 1.00 0.00 45 ALA A C 17
ATOM 16530 O O . ALA A 1 45 ? -5.900 11.353 2.987 1.00 0.00 45 ALA A O 17
ATOM 16537 N N . THR A 1 46 ? -6.028 9.591 1.679 1.00 0.00 46 THR A N 17
ATOM 16538 C CA . THR A 1 46 ? -7.227 9.078 2.401 1.00 0.00 46 THR A CA 17
ATOM 16539 C C . THR A 1 46 ? -6.813 8.050 3.460 1.00 0.00 46 THR A C 17
ATOM 16540 O O . THR A 1 46 ? -7.176 8.156 4.615 1.00 0.00 46 THR A O 17
ATOM 16551 N N . CYS A 1 47 ? -6.059 7.057 3.075 1.00 0.00 47 CYS A N 17
ATOM 16552 C CA . CYS A 1 47 ? -5.627 6.025 4.061 1.00 0.00 47 CYS A CA 17
ATOM 16553 C C . CYS A 1 47 ? -6.832 5.521 4.859 1.00 0.00 47 CYS A C 17
ATOM 16554 O O . CYS A 1 47 ? -6.965 5.809 6.033 1.00 0.00 47 CYS A O 17
ATOM 16561 N N . PRO A 1 48 ? -7.674 4.784 4.188 1.00 0.00 48 PRO A N 17
ATOM 16562 C CA . PRO A 1 48 ? -8.889 4.230 4.833 1.00 0.00 48 PRO A CA 17
ATOM 16563 C C . PRO A 1 48 ? -8.519 3.089 5.785 1.00 0.00 48 PRO A C 17
ATOM 16564 O O . PRO A 1 48 ? -7.359 2.781 5.980 1.00 0.00 48 PRO A O 17
ATOM 16575 N N . LYS A 1 49 ? -9.496 2.460 6.379 1.00 0.00 49 LYS A N 17
ATOM 16576 C CA . LYS A 1 49 ? -9.201 1.340 7.318 1.00 0.00 49 LYS A CA 17
ATOM 16577 C C . LYS A 1 49 ? -10.031 0.108 6.951 1.00 0.00 49 LYS A C 17
ATOM 16578 O O . LYS A 1 49 ? -10.696 0.076 5.933 1.00 0.00 49 LYS A O 17
ATOM 16597 N N . GLY A 1 50 ? -10.000 -0.904 7.772 1.00 0.00 50 GLY A N 17
ATOM 16598 C CA . GLY A 1 50 ? -10.786 -2.133 7.473 1.00 0.00 50 GLY A CA 17
ATOM 16599 C C . GLY A 1 50 ? -10.982 -2.938 8.759 1.00 0.00 50 GLY A C 17
ATOM 16600 O O . GLY A 1 50 ? -10.653 -2.490 9.839 1.00 0.00 50 GLY A O 17
ATOM 16604 N N . SER A 1 51 ? -11.513 -4.125 8.653 1.00 0.00 51 SER A N 17
ATOM 16605 C CA . SER A 1 51 ? -11.728 -4.956 9.872 1.00 0.00 51 SER A CA 17
ATOM 16606 C C . SER A 1 51 ? -12.490 -6.233 9.512 1.00 0.00 51 SER A C 17
ATOM 16607 O O . SER A 1 51 ? -11.926 -7.307 9.444 1.00 0.00 51 SER A O 17
ATOM 16615 N N . VAL A 1 52 ? -13.770 -6.126 9.281 1.00 0.00 52 VAL A N 17
ATOM 16616 C CA . VAL A 1 52 ? -14.566 -7.336 8.925 1.00 0.00 52 VAL A CA 17
ATOM 16617 C C . VAL A 1 52 ? -13.972 -8.015 7.689 1.00 0.00 52 VAL A C 17
ATOM 16618 O O . VAL A 1 52 ? -13.506 -9.136 7.748 1.00 0.00 52 VAL A O 17
ATOM 16631 N N . TYR A 1 53 ? -13.984 -7.346 6.568 1.00 0.00 53 TYR A N 17
ATOM 16632 C CA . TYR A 1 53 ? -13.418 -7.956 5.330 1.00 0.00 53 TYR A CA 17
ATOM 16633 C C . TYR A 1 53 ? -12.039 -8.552 5.619 1.00 0.00 53 TYR A C 17
ATOM 16634 O O . TYR A 1 53 ? -11.802 -9.725 5.410 1.00 0.00 53 TYR A O 17
ATOM 16652 N N . GLY A 1 54 ? -11.126 -7.750 6.094 1.00 0.00 54 GLY A N 17
ATOM 16653 C CA . GLY A 1 54 ? -9.760 -8.267 6.392 1.00 0.00 54 GLY A CA 17
ATOM 16654 C C . GLY A 1 54 ? -8.772 -7.686 5.381 1.00 0.00 54 GLY A C 17
ATOM 16655 O O . GLY A 1 54 ? -8.748 -8.075 4.231 1.00 0.00 54 GLY A O 17
ATOM 16659 N N . LEU A 1 55 ? -7.958 -6.755 5.797 1.00 0.00 55 LEU A N 17
ATOM 16660 C CA . LEU A 1 55 ? -6.977 -6.152 4.851 1.00 0.00 55 LEU A CA 17
ATOM 16661 C C . LEU A 1 55 ? -5.804 -5.527 5.613 1.00 0.00 55 LEU A C 17
ATOM 16662 O O . LEU A 1 55 ? -5.749 -5.559 6.826 1.00 0.00 55 LEU A O 17
ATOM 16678 N N . TYR A 1 56 ? -4.869 -4.956 4.905 1.00 0.00 56 TYR A N 17
ATOM 16679 C CA . TYR A 1 56 ? -3.700 -4.324 5.579 1.00 0.00 56 TYR A CA 17
ATOM 16680 C C . TYR A 1 56 ? -3.381 -2.981 4.918 1.00 0.00 56 TYR A C 17
ATOM 16681 O O . TYR A 1 56 ? -2.731 -2.923 3.892 1.00 0.00 56 TYR A O 17
ATOM 16699 N N . VAL A 1 57 ? -3.837 -1.902 5.493 1.00 0.00 57 VAL A N 17
ATOM 16700 C CA . VAL A 1 57 ? -3.560 -0.566 4.892 1.00 0.00 57 VAL A CA 17
ATOM 16701 C C . VAL A 1 57 ? -2.529 0.192 5.732 1.00 0.00 57 VAL A C 17
ATOM 16702 O O . VAL A 1 57 ? -2.470 0.050 6.937 1.00 0.00 57 VAL A O 17
ATOM 16715 N N . LEU A 1 58 ? -1.716 0.999 5.104 1.00 0.00 58 LEU A N 17
ATOM 16716 C CA . LEU A 1 58 ? -0.689 1.768 5.867 1.00 0.00 58 LEU A CA 17
ATOM 16717 C C . LEU A 1 58 ? -0.256 3.001 5.070 1.00 0.00 58 LEU A C 17
ATOM 16718 O O . LEU A 1 58 ? 0.128 2.905 3.921 1.00 0.00 58 LEU A O 17
ATOM 16734 N N . CYS A 1 59 ? -0.318 4.162 5.666 1.00 0.00 59 CYS A N 17
ATOM 16735 C CA . CYS A 1 59 ? 0.089 5.396 4.933 1.00 0.00 59 CYS A CA 17
ATOM 16736 C C . CYS A 1 59 ? 1.163 6.160 5.709 1.00 0.00 59 CYS A C 17
ATOM 16737 O O . CYS A 1 59 ? 1.188 6.162 6.923 1.00 0.00 59 CYS A O 17
ATOM 16744 N N . CYS A 1 60 ? 2.049 6.814 5.008 1.00 0.00 60 CYS A N 17
ATOM 16745 C CA . CYS A 1 60 ? 3.124 7.588 5.690 1.00 0.00 60 CYS A CA 17
ATOM 16746 C C . CYS A 1 60 ? 3.582 8.745 4.796 1.00 0.00 60 CYS A C 17
ATOM 16747 O O . CYS A 1 60 ? 3.336 8.758 3.604 1.00 0.00 60 CYS A O 17
ATOM 16754 N N . THR A 1 61 ? 4.247 9.715 5.362 1.00 0.00 61 THR A N 17
ATOM 16755 C CA . THR A 1 61 ? 4.721 10.866 4.556 1.00 0.00 61 THR A CA 17
ATOM 16756 C C . THR A 1 61 ? 6.170 11.206 4.923 1.00 0.00 61 THR A C 17
ATOM 16757 O O . THR A 1 61 ? 6.439 12.194 5.576 1.00 0.00 61 THR A O 17
ATOM 16768 N N . THR A 1 62 ? 7.102 10.393 4.508 1.00 0.00 62 THR A N 17
ATOM 16769 C CA . THR A 1 62 ? 8.530 10.667 4.835 1.00 0.00 62 THR A CA 17
ATOM 16770 C C . THR A 1 62 ? 9.445 9.851 3.918 1.00 0.00 62 THR A C 17
ATOM 16771 O O . THR A 1 62 ? 10.044 10.372 2.998 1.00 0.00 62 THR A O 17
ATOM 16782 N N . ASP A 1 63 ? 9.554 8.575 4.161 1.00 0.00 63 ASP A N 17
ATOM 16783 C CA . ASP A 1 63 ? 10.427 7.721 3.306 1.00 0.00 63 ASP A CA 17
ATOM 16784 C C . ASP A 1 63 ? 10.191 6.243 3.627 1.00 0.00 63 ASP A C 17
ATOM 16785 O O . ASP A 1 63 ? 10.032 5.865 4.771 1.00 0.00 63 ASP A O 17
ATOM 16794 N N . ASP A 1 64 ? 10.166 5.403 2.628 1.00 0.00 64 ASP A N 17
ATOM 16795 C CA . ASP A 1 64 ? 9.938 3.946 2.883 1.00 0.00 64 ASP A CA 17
ATOM 16796 C C . ASP A 1 64 ? 8.568 3.711 3.543 1.00 0.00 64 ASP A C 17
ATOM 16797 O O . ASP A 1 64 ? 7.656 3.215 2.911 1.00 0.00 64 ASP A O 17
ATOM 16806 N N . CYS A 1 65 ? 8.404 4.061 4.801 1.00 0.00 65 CYS A N 17
ATOM 16807 C CA . CYS A 1 65 ? 7.083 3.849 5.460 1.00 0.00 65 CYS A CA 17
ATOM 16808 C C . CYS A 1 65 ? 5.961 4.260 4.505 1.00 0.00 65 CYS A C 17
ATOM 16809 O O . CYS A 1 65 ? 4.859 3.751 4.563 1.00 0.00 65 CYS A O 17
ATOM 16816 N N . ASN A 1 66 ? 6.244 5.174 3.619 1.00 0.00 66 ASN A N 17
ATOM 16817 C CA . ASN A 1 66 ? 5.212 5.623 2.645 1.00 0.00 66 ASN A CA 17
ATOM 16818 C C . ASN A 1 66 ? 4.428 4.418 2.116 1.00 0.00 66 ASN A C 17
ATOM 16819 O O . ASN A 1 66 ? 3.419 4.083 2.715 1.00 0.00 66 ASN A O 17
ATOM 16831 N N . MET A 1 1 ? 13.584 10.633 -0.939 1.00 0.00 1 MET A N 18
ATOM 16832 C CA . MET A 1 1 ? 12.142 10.552 -0.564 1.00 0.00 1 MET A CA 18
ATOM 16833 C C . MET A 1 1 ? 11.330 9.953 -1.714 1.00 0.00 1 MET A C 18
ATOM 16834 O O . MET A 1 1 ? 11.028 10.618 -2.684 1.00 0.00 1 MET A O 18
ATOM 16850 N N . LYS A 1 2 ? 10.975 8.702 -1.612 1.00 0.00 2 LYS A N 18
ATOM 16851 C CA . LYS A 1 2 ? 10.183 8.058 -2.699 1.00 0.00 2 LYS A CA 18
ATOM 16852 C C . LYS A 1 2 ? 9.385 6.876 -2.142 1.00 0.00 2 LYS A C 18
ATOM 16853 O O . LYS A 1 2 ? 9.318 6.669 -0.946 1.00 0.00 2 LYS A O 18
ATOM 16872 N N . CYS A 1 3 ? 8.781 6.097 -2.998 1.00 0.00 3 CYS A N 18
ATOM 16873 C CA . CYS A 1 3 ? 7.991 4.928 -2.516 1.00 0.00 3 CYS A CA 18
ATOM 16874 C C . CYS A 1 3 ? 8.151 3.751 -3.479 1.00 0.00 3 CYS A C 18
ATOM 16875 O O . CYS A 1 3 ? 7.755 3.815 -4.626 1.00 0.00 3 CYS A O 18
ATOM 16882 N N . LYS A 1 4 ? 8.726 2.674 -3.021 1.00 0.00 4 LYS A N 18
ATOM 16883 C CA . LYS A 1 4 ? 8.913 1.490 -3.907 1.00 0.00 4 LYS A CA 18
ATOM 16884 C C . LYS A 1 4 ? 7.608 0.697 -4.009 1.00 0.00 4 LYS A C 18
ATOM 16885 O O . LYS A 1 4 ? 6.999 0.356 -3.015 1.00 0.00 4 LYS A O 18
ATOM 16904 N N . ILE A 1 5 ? 7.171 0.403 -5.204 1.00 0.00 5 ILE A N 18
ATOM 16905 C CA . ILE A 1 5 ? 5.903 -0.366 -5.365 1.00 0.00 5 ILE A CA 18
ATOM 16906 C C . ILE A 1 5 ? 6.180 -1.717 -6.032 1.00 0.00 5 ILE A C 18
ATOM 16907 O O . ILE A 1 5 ? 6.865 -1.799 -7.034 1.00 0.00 5 ILE A O 18
ATOM 16923 N N . CYS A 1 6 ? 5.647 -2.775 -5.482 1.00 0.00 6 CYS A N 18
ATOM 16924 C CA . CYS A 1 6 ? 5.874 -4.122 -6.079 1.00 0.00 6 CYS A CA 18
ATOM 16925 C C . CYS A 1 6 ? 5.044 -5.174 -5.335 1.00 0.00 6 CYS A C 18
ATOM 16926 O O . CYS A 1 6 ? 5.498 -6.273 -5.087 1.00 0.00 6 CYS A O 18
ATOM 16933 N N . ASN A 1 7 ? 3.831 -4.848 -4.981 1.00 0.00 7 ASN A N 18
ATOM 16934 C CA . ASN A 1 7 ? 2.974 -5.831 -4.254 1.00 0.00 7 ASN A CA 18
ATOM 16935 C C . ASN A 1 7 ? 3.794 -6.570 -3.193 1.00 0.00 7 ASN A C 18
ATOM 16936 O O . ASN A 1 7 ? 4.407 -7.584 -3.463 1.00 0.00 7 ASN A O 18
ATOM 16947 N N . PHE A 1 8 ? 3.811 -6.073 -1.986 1.00 0.00 8 PHE A N 18
ATOM 16948 C CA . PHE A 1 8 ? 4.591 -6.750 -0.911 1.00 0.00 8 PHE A CA 18
ATOM 16949 C C . PHE A 1 8 ? 4.344 -8.261 -0.948 1.00 0.00 8 PHE A C 18
ATOM 16950 O O . PHE A 1 8 ? 3.418 -8.733 -1.579 1.00 0.00 8 PHE A O 18
ATOM 16967 N N . ASP A 1 9 ? 5.168 -9.024 -0.278 1.00 0.00 9 ASP A N 18
ATOM 16968 C CA . ASP A 1 9 ? 4.986 -10.508 -0.272 1.00 0.00 9 ASP A CA 18
ATOM 16969 C C . ASP A 1 9 ? 5.347 -11.094 -1.642 1.00 0.00 9 ASP A C 18
ATOM 16970 O O . ASP A 1 9 ? 5.226 -12.281 -1.871 1.00 0.00 9 ASP A O 18
ATOM 16979 N N . THR A 1 10 ? 5.787 -10.268 -2.553 1.00 0.00 10 THR A N 18
ATOM 16980 C CA . THR A 1 10 ? 6.156 -10.769 -3.908 1.00 0.00 10 THR A CA 18
ATOM 16981 C C . THR A 1 10 ? 6.525 -9.592 -4.814 1.00 0.00 10 THR A C 18
ATOM 16982 O O . THR A 1 10 ? 5.789 -9.233 -5.712 1.00 0.00 10 THR A O 18
ATOM 16993 N N . CYS A 1 11 ? 7.654 -8.983 -4.580 1.00 0.00 11 CYS A N 18
ATOM 16994 C CA . CYS A 1 11 ? 8.066 -7.823 -5.420 1.00 0.00 11 CYS A CA 18
ATOM 16995 C C . CYS A 1 11 ? 8.886 -8.293 -6.625 1.00 0.00 11 CYS A C 18
ATOM 16996 O O . CYS A 1 11 ? 10.005 -8.746 -6.490 1.00 0.00 11 CYS A O 18
ATOM 17003 N N . ARG A 1 12 ? 8.335 -8.181 -7.803 1.00 0.00 12 ARG A N 18
ATOM 17004 C CA . ARG A 1 12 ? 9.080 -8.612 -9.020 1.00 0.00 12 ARG A CA 18
ATOM 17005 C C . ARG A 1 12 ? 9.234 -7.427 -9.979 1.00 0.00 12 ARG A C 18
ATOM 17006 O O . ARG A 1 12 ? 9.998 -7.473 -10.921 1.00 0.00 12 ARG A O 18
ATOM 17027 N N . ALA A 1 13 ? 8.512 -6.367 -9.740 1.00 0.00 13 ALA A N 18
ATOM 17028 C CA . ALA A 1 13 ? 8.612 -5.176 -10.632 1.00 0.00 13 ALA A CA 18
ATOM 17029 C C . ALA A 1 13 ? 9.577 -4.149 -10.033 1.00 0.00 13 ALA A C 18
ATOM 17030 O O . ALA A 1 13 ? 10.568 -3.788 -10.638 1.00 0.00 13 ALA A O 18
ATOM 17037 N N . GLY A 1 14 ? 9.298 -3.677 -8.848 1.00 0.00 14 GLY A N 18
ATOM 17038 C CA . GLY A 1 14 ? 10.203 -2.676 -8.215 1.00 0.00 14 GLY A CA 18
ATOM 17039 C C . GLY A 1 14 ? 9.908 -1.286 -8.781 1.00 0.00 14 GLY A C 18
ATOM 17040 O O . GLY A 1 14 ? 10.804 -0.511 -9.043 1.00 0.00 14 GLY A O 18
ATOM 17044 N N . GLU A 1 15 ? 8.657 -0.965 -8.972 1.00 0.00 15 GLU A N 18
ATOM 17045 C CA . GLU A 1 15 ? 8.310 0.377 -9.523 1.00 0.00 15 GLU A CA 18
ATOM 17046 C C . GLU A 1 15 ? 8.229 1.407 -8.393 1.00 0.00 15 GLU A C 18
ATOM 17047 O O . GLU A 1 15 ? 7.238 1.501 -7.699 1.00 0.00 15 GLU A O 18
ATOM 17059 N N . LEU A 1 16 ? 9.263 2.179 -8.203 1.00 0.00 16 LEU A N 18
ATOM 17060 C CA . LEU A 1 16 ? 9.237 3.199 -7.116 1.00 0.00 16 LEU A CA 18
ATOM 17061 C C . LEU A 1 16 ? 8.880 4.574 -7.686 1.00 0.00 16 LEU A C 18
ATOM 17062 O O . LEU A 1 16 ? 9.051 4.834 -8.861 1.00 0.00 16 LEU A O 18
ATOM 17078 N N . LYS A 1 17 ? 8.383 5.456 -6.863 1.00 0.00 17 LYS A N 18
ATOM 17079 C CA . LYS A 1 17 ? 8.013 6.813 -7.354 1.00 0.00 17 LYS A CA 18
ATOM 17080 C C . LYS A 1 17 ? 8.003 7.800 -6.184 1.00 0.00 17 LYS A C 18
ATOM 17081 O O . LYS A 1 17 ? 8.834 7.734 -5.299 1.00 0.00 17 LYS A O 18
ATOM 17100 N N . VAL A 1 18 ? 7.072 8.713 -6.167 1.00 0.00 18 VAL A N 18
ATOM 17101 C CA . VAL A 1 18 ? 7.021 9.695 -5.048 1.00 0.00 18 VAL A CA 18
ATOM 17102 C C . VAL A 1 18 ? 5.568 10.039 -4.710 1.00 0.00 18 VAL A C 18
ATOM 17103 O O . VAL A 1 18 ? 4.669 9.825 -5.499 1.00 0.00 18 VAL A O 18
ATOM 17116 N N . CYS A 1 19 ? 5.331 10.569 -3.541 1.00 0.00 19 CYS A N 18
ATOM 17117 C CA . CYS A 1 19 ? 3.935 10.925 -3.154 1.00 0.00 19 CYS A CA 18
ATOM 17118 C C . CYS A 1 19 ? 3.941 11.941 -2.009 1.00 0.00 19 CYS A C 18
ATOM 17119 O O . CYS A 1 19 ? 3.116 12.831 -1.952 1.00 0.00 19 CYS A O 18
ATOM 17126 N N . ALA A 1 20 ? 4.862 11.815 -1.093 1.00 0.00 20 ALA A N 18
ATOM 17127 C CA . ALA A 1 20 ? 4.916 12.775 0.047 1.00 0.00 20 ALA A CA 18
ATOM 17128 C C . ALA A 1 20 ? 5.184 14.191 -0.468 1.00 0.00 20 ALA A C 18
ATOM 17129 O O . ALA A 1 20 ? 6.271 14.716 -0.333 1.00 0.00 20 ALA A O 18
ATOM 17136 N N . SER A 1 21 ? 4.200 14.814 -1.056 1.00 0.00 21 SER A N 18
ATOM 17137 C CA . SER A 1 21 ? 4.398 16.196 -1.580 1.00 0.00 21 SER A CA 18
ATOM 17138 C C . SER A 1 21 ? 4.089 17.223 -0.487 1.00 0.00 21 SER A C 18
ATOM 17139 O O . SER A 1 21 ? 3.874 18.387 -0.758 1.00 0.00 21 SER A O 18
ATOM 17147 N N . GLY A 1 22 ? 4.065 16.799 0.747 1.00 0.00 22 GLY A N 18
ATOM 17148 C CA . GLY A 1 22 ? 3.768 17.749 1.855 1.00 0.00 22 GLY A CA 18
ATOM 17149 C C . GLY A 1 22 ? 2.386 17.443 2.435 1.00 0.00 22 GLY A C 18
ATOM 17150 O O . GLY A 1 22 ? 2.025 17.924 3.490 1.00 0.00 22 GLY A O 18
ATOM 17154 N N . GLU A 1 23 ? 1.612 16.646 1.752 1.00 0.00 23 GLU A N 18
ATOM 17155 C CA . GLU A 1 23 ? 0.252 16.308 2.264 1.00 0.00 23 GLU A CA 18
ATOM 17156 C C . GLU A 1 23 ? -0.224 14.983 1.663 1.00 0.00 23 GLU A C 18
ATOM 17157 O O . GLU A 1 23 ? -1.405 14.697 1.623 1.00 0.00 23 GLU A O 18
ATOM 17169 N N . LYS A 1 24 ? 0.685 14.172 1.196 1.00 0.00 24 LYS A N 18
ATOM 17170 C CA . LYS A 1 24 ? 0.285 12.866 0.598 1.00 0.00 24 LYS A CA 18
ATOM 17171 C C . LYS A 1 24 ? 1.205 11.749 1.100 1.00 0.00 24 LYS A C 18
ATOM 17172 O O . LYS A 1 24 ? 2.268 11.999 1.634 1.00 0.00 24 LYS A O 18
ATOM 17191 N N . TYR A 1 25 ? 0.805 10.518 0.933 1.00 0.00 25 TYR A N 18
ATOM 17192 C CA . TYR A 1 25 ? 1.655 9.382 1.401 1.00 0.00 25 TYR A CA 18
ATOM 17193 C C . TYR A 1 25 ? 1.301 8.111 0.626 1.00 0.00 25 TYR A C 18
ATOM 17194 O O . TYR A 1 25 ? 0.381 8.094 -0.168 1.00 0.00 25 TYR A O 18
ATOM 17212 N N . CYS A 1 26 ? 2.019 7.044 0.848 1.00 0.00 26 CYS A N 18
ATOM 17213 C CA . CYS A 1 26 ? 1.713 5.779 0.117 1.00 0.00 26 CYS A CA 18
ATOM 17214 C C . CYS A 1 26 ? 0.657 4.973 0.878 1.00 0.00 26 CYS A C 18
ATOM 17215 O O . CYS A 1 26 ? 0.747 4.789 2.076 1.00 0.00 26 CYS A O 18
ATOM 17222 N N . PHE A 1 27 ? -0.342 4.493 0.191 1.00 0.00 27 PHE A N 18
ATOM 17223 C CA . PHE A 1 27 ? -1.405 3.701 0.875 1.00 0.00 27 PHE A CA 18
ATOM 17224 C C . PHE A 1 27 ? -1.291 2.222 0.494 1.00 0.00 27 PHE A C 18
ATOM 17225 O O . PHE A 1 27 ? -1.285 1.869 -0.668 1.00 0.00 27 PHE A O 18
ATOM 17242 N N . LYS A 1 28 ? -1.203 1.356 1.466 1.00 0.00 28 LYS A N 18
ATOM 17243 C CA . LYS A 1 28 ? -1.092 -0.099 1.161 1.00 0.00 28 LYS A CA 18
ATOM 17244 C C . LYS A 1 28 ? -2.408 -0.809 1.488 1.00 0.00 28 LYS A C 18
ATOM 17245 O O . LYS A 1 28 ? -2.810 -0.895 2.631 1.00 0.00 28 LYS A O 18
ATOM 17264 N N . GLU A 1 29 ? -3.082 -1.317 0.493 1.00 0.00 29 GLU A N 18
ATOM 17265 C CA . GLU A 1 29 ? -4.372 -2.021 0.748 1.00 0.00 29 GLU A CA 18
ATOM 17266 C C . GLU A 1 29 ? -4.210 -3.524 0.507 1.00 0.00 29 GLU A C 18
ATOM 17267 O O . GLU A 1 29 ? -3.884 -3.956 -0.581 1.00 0.00 29 GLU A O 18
ATOM 17279 N N . SER A 1 30 ? -4.432 -4.324 1.514 1.00 0.00 30 SER A N 18
ATOM 17280 C CA . SER A 1 30 ? -4.287 -5.798 1.339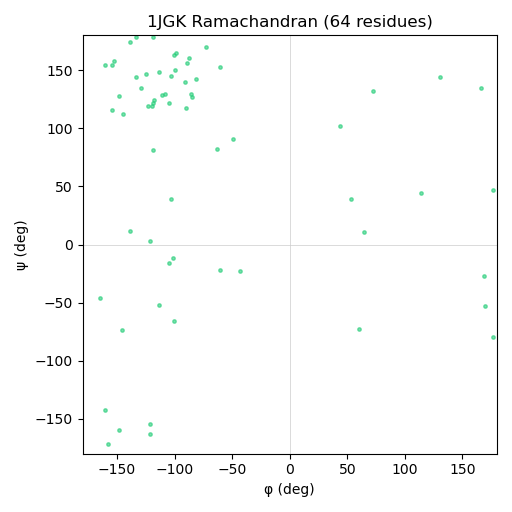 1.00 0.00 30 SER A CA 18
ATOM 17281 C C . SER A 1 30 ? -5.645 -6.489 1.496 1.00 0.00 30 SER A C 18
ATOM 17282 O O . SER A 1 30 ? -6.270 -6.423 2.534 1.00 0.00 30 SER A O 18
ATOM 17290 N N . TRP A 1 31 ? -6.100 -7.156 0.471 1.00 0.00 31 TRP A N 18
ATOM 17291 C CA . TRP A 1 31 ? -7.414 -7.857 0.558 1.00 0.00 31 TRP A CA 18
ATOM 17292 C C . TRP A 1 31 ? -7.233 -9.219 1.233 1.00 0.00 31 TRP A C 18
ATOM 17293 O O . TRP A 1 31 ? -6.425 -10.025 0.816 1.00 0.00 31 TRP A O 18
ATOM 17314 N N . ARG A 1 32 ? -7.974 -9.484 2.274 1.00 0.00 32 ARG A N 18
ATOM 17315 C CA . ARG A 1 32 ? -7.833 -10.797 2.970 1.00 0.00 32 ARG A CA 18
ATOM 17316 C C . ARG A 1 32 ? -9.172 -11.540 2.986 1.00 0.00 32 ARG A C 18
ATOM 17317 O O . ARG A 1 32 ? -10.144 -11.079 3.552 1.00 0.00 32 ARG A O 18
ATOM 17338 N N . GLU A 1 33 ? -9.226 -12.689 2.371 1.00 0.00 33 GLU A N 18
ATOM 17339 C CA . GLU A 1 33 ? -10.498 -13.467 2.350 1.00 0.00 33 GLU A CA 18
ATOM 17340 C C . GLU A 1 33 ? -10.202 -14.948 2.101 1.00 0.00 33 GLU A C 18
ATOM 17341 O O . GLU A 1 33 ? -9.097 -15.320 1.759 1.00 0.00 33 GLU A O 18
ATOM 17353 N N . ALA A 1 34 ? -11.178 -15.796 2.268 1.00 0.00 34 ALA A N 18
ATOM 17354 C CA . ALA A 1 34 ? -10.946 -17.252 2.039 1.00 0.00 34 ALA A CA 18
ATOM 17355 C C . ALA A 1 34 ? -10.761 -17.527 0.544 1.00 0.00 34 ALA A C 18
ATOM 17356 O O . ALA A 1 34 ? -10.473 -18.635 0.138 1.00 0.00 34 ALA A O 18
ATOM 17363 N N . ARG A 1 35 ? -10.922 -16.525 -0.277 1.00 0.00 35 ARG A N 18
ATOM 17364 C CA . ARG A 1 35 ? -10.753 -16.729 -1.745 1.00 0.00 35 ARG A CA 18
ATOM 17365 C C . ARG A 1 35 ? -9.313 -16.416 -2.159 1.00 0.00 35 ARG A C 18
ATOM 17366 O O . ARG A 1 35 ? -8.944 -16.554 -3.309 1.00 0.00 35 ARG A O 18
ATOM 17387 N N . GLY A 1 36 ? -8.497 -15.997 -1.231 1.00 0.00 36 GLY A N 18
ATOM 17388 C CA . GLY A 1 36 ? -7.082 -15.675 -1.571 1.00 0.00 36 GLY A CA 18
ATOM 17389 C C . GLY A 1 36 ? -6.715 -14.309 -0.989 1.00 0.00 36 GLY A C 18
ATOM 17390 O O . GLY A 1 36 ? -7.569 -13.479 -0.744 1.00 0.00 36 GLY A O 18
ATOM 17394 N N . THR A 1 37 ? -5.454 -14.067 -0.762 1.00 0.00 37 THR A N 18
ATOM 17395 C CA . THR A 1 37 ? -5.037 -12.753 -0.194 1.00 0.00 37 THR A CA 18
ATOM 17396 C C . THR A 1 37 ? -4.390 -11.889 -1.281 1.00 0.00 37 THR A C 18
ATOM 17397 O O . THR A 1 37 ? -3.880 -12.388 -2.264 1.00 0.00 37 THR A O 18
ATOM 17408 N N . ARG A 1 38 ? -4.410 -10.595 -1.112 1.00 0.00 38 ARG A N 18
ATOM 17409 C CA . ARG A 1 38 ? -3.800 -9.700 -2.138 1.00 0.00 38 ARG A CA 18
ATOM 17410 C C . ARG A 1 38 ? -3.238 -8.440 -1.473 1.00 0.00 38 ARG A C 18
ATOM 17411 O O . ARG A 1 38 ? -3.727 -7.994 -0.455 1.00 0.00 38 ARG A O 18
ATOM 17432 N N . ILE A 1 39 ? -2.215 -7.862 -2.041 1.00 0.00 39 ILE A N 18
ATOM 17433 C CA . ILE A 1 39 ? -1.625 -6.632 -1.440 1.00 0.00 39 ILE A CA 18
ATOM 17434 C C . ILE A 1 39 ? -1.243 -5.637 -2.540 1.00 0.00 39 ILE A C 18
ATOM 17435 O O . ILE A 1 39 ? -0.497 -5.954 -3.445 1.00 0.00 39 ILE A O 18
ATOM 17451 N N . GLU A 1 40 ? -1.749 -4.437 -2.469 1.00 0.00 40 GLU A N 18
ATOM 17452 C CA . GLU A 1 40 ? -1.413 -3.424 -3.512 1.00 0.00 40 GLU A CA 18
ATOM 17453 C C . GLU A 1 40 ? -0.996 -2.105 -2.854 1.00 0.00 40 GLU A C 18
ATOM 17454 O O . GLU A 1 40 ? -1.334 -1.833 -1.719 1.00 0.00 40 GLU A O 18
ATOM 17466 N N . ARG A 1 41 ? -0.264 -1.286 -3.558 1.00 0.00 41 ARG A N 18
ATOM 17467 C CA . ARG A 1 41 ? 0.175 0.014 -2.973 1.00 0.00 41 ARG A CA 18
ATOM 17468 C C . ARG A 1 41 ? -0.025 1.143 -3.988 1.00 0.00 41 ARG A C 18
ATOM 17469 O O . ARG A 1 41 ? -0.726 0.993 -4.968 1.00 0.00 41 ARG A O 18
ATOM 17490 N N . GLY A 1 42 ? 0.584 2.273 -3.758 1.00 0.00 42 GLY A N 18
ATOM 17491 C CA . GLY A 1 42 ? 0.430 3.409 -4.708 1.00 0.00 42 GLY A CA 18
ATOM 17492 C C . GLY A 1 42 ? 0.396 4.724 -3.930 1.00 0.00 42 GLY A C 18
ATOM 17493 O O . GLY A 1 42 ? 0.390 4.737 -2.715 1.00 0.00 42 GLY A O 18
ATOM 17497 N N . CYS A 1 43 ? 0.376 5.831 -4.618 1.00 0.00 43 CYS A N 18
ATOM 17498 C CA . CYS A 1 43 ? 0.345 7.146 -3.916 1.00 0.00 43 CYS A CA 18
ATOM 17499 C C . CYS A 1 43 ? -1.103 7.576 -3.663 1.00 0.00 43 CYS A C 18
ATOM 17500 O O . CYS A 1 43 ? -1.953 7.455 -4.522 1.00 0.00 43 CYS A O 18
ATOM 17507 N N . ALA A 1 44 ? -1.388 8.076 -2.493 1.00 0.00 44 ALA A N 18
ATOM 17508 C CA . ALA A 1 44 ? -2.781 8.512 -2.191 1.00 0.00 44 ALA A CA 18
ATOM 17509 C C . ALA A 1 44 ? -2.789 9.488 -1.010 1.00 0.00 44 ALA A C 18
ATOM 17510 O O . ALA A 1 44 ? -1.780 9.716 -0.370 1.00 0.00 44 ALA A O 18
ATOM 17517 N N . ALA A 1 45 ? -3.922 10.065 -0.719 1.00 0.00 45 ALA A N 18
ATOM 17518 C CA . ALA A 1 45 ? -4.004 11.026 0.418 1.00 0.00 45 ALA A CA 18
ATOM 17519 C C . ALA A 1 45 ? -5.174 10.661 1.335 1.00 0.00 45 ALA A C 18
ATOM 17520 O O . ALA A 1 45 ? -5.406 11.295 2.344 1.00 0.00 45 ALA A O 18
ATOM 17527 N N . THR A 1 46 ? -5.913 9.642 0.988 1.00 0.00 46 THR A N 18
ATOM 17528 C CA . THR A 1 46 ? -7.068 9.233 1.838 1.00 0.00 46 THR A CA 18
ATOM 17529 C C . THR A 1 46 ? -6.770 7.898 2.524 1.00 0.00 46 THR A C 18
ATOM 17530 O O . THR A 1 46 ? -6.480 6.910 1.879 1.00 0.00 46 THR A O 18
ATOM 17541 N N . CYS A 1 47 ? -6.836 7.861 3.826 1.00 0.00 47 CYS A N 18
ATOM 17542 C CA . CYS A 1 47 ? -6.552 6.590 4.552 1.00 0.00 47 CYS A CA 18
ATOM 17543 C C . CYS A 1 47 ? -7.849 5.996 5.108 1.00 0.00 47 CYS A C 18
ATOM 17544 O O . CYS A 1 47 ? -8.329 6.411 6.145 1.00 0.00 47 CYS A O 18
ATOM 17551 N N . PRO A 1 48 ? -8.373 5.039 4.393 1.00 0.00 48 PRO A N 18
ATOM 17552 C CA . PRO A 1 48 ? -9.629 4.373 4.814 1.00 0.00 48 PRO A CA 18
ATOM 17553 C C . PRO A 1 48 ? -9.364 3.436 5.996 1.00 0.00 48 PRO A C 18
ATOM 17554 O O . PRO A 1 48 ? -8.358 3.538 6.668 1.00 0.00 48 PRO A O 18
ATOM 17565 N N . LYS A 1 49 ? -10.258 2.521 6.251 1.00 0.00 49 LYS A N 18
ATOM 17566 C CA . LYS A 1 49 ? -10.055 1.578 7.388 1.00 0.00 49 LYS A CA 18
ATOM 17567 C C . LYS A 1 49 ? -10.104 0.132 6.887 1.00 0.00 49 LYS A C 18
ATOM 17568 O O . LYS A 1 49 ? -9.140 -0.601 6.982 1.00 0.00 49 LYS A O 18
ATOM 17587 N N . GLY A 1 50 ? -11.221 -0.282 6.356 1.00 0.00 50 GLY A N 18
ATOM 17588 C CA . GLY A 1 50 ? -11.333 -1.678 5.850 1.00 0.00 50 GLY A CA 18
ATOM 17589 C C . GLY A 1 50 ? -12.665 -2.279 6.298 1.00 0.00 50 GLY A C 18
ATOM 17590 O O . GLY A 1 50 ? -13.648 -1.581 6.459 1.00 0.00 50 GLY A O 18
ATOM 17594 N N . SER A 1 51 ? -12.709 -3.566 6.502 1.00 0.00 51 SER A N 18
ATOM 17595 C CA . SER A 1 51 ? -13.982 -4.208 6.941 1.00 0.00 51 SER A CA 18
ATOM 17596 C C . SER A 1 51 ? -13.693 -5.282 7.992 1.00 0.00 51 SER A C 18
ATOM 17597 O O . SER A 1 51 ? -13.771 -6.462 7.720 1.00 0.00 51 SER A O 18
ATOM 17605 N N . VAL A 1 52 ? -13.356 -4.877 9.188 1.00 0.00 52 VAL A N 18
ATOM 17606 C CA . VAL A 1 52 ? -13.055 -5.868 10.263 1.00 0.00 52 VAL A CA 18
ATOM 17607 C C . VAL A 1 52 ? -11.834 -6.709 9.879 1.00 0.00 52 VAL A C 18
ATOM 17608 O O . VAL A 1 52 ? -10.777 -6.590 10.468 1.00 0.00 52 VAL A O 18
ATOM 17621 N N . TYR A 1 53 ? -11.968 -7.555 8.896 1.00 0.00 53 TYR A N 18
ATOM 17622 C CA . TYR A 1 53 ? -10.815 -8.399 8.474 1.00 0.00 53 TYR A CA 18
ATOM 17623 C C . TYR A 1 53 ? -10.894 -8.689 6.973 1.00 0.00 53 TYR A C 18
ATOM 17624 O O . TYR A 1 53 ? -10.907 -9.828 6.552 1.00 0.00 53 TYR A O 18
ATOM 17642 N N . GLY A 1 54 ? -10.951 -7.667 6.161 1.00 0.00 54 GLY A N 18
ATOM 17643 C CA . GLY A 1 54 ? -11.032 -7.892 4.690 1.00 0.00 54 GLY A CA 18
ATOM 17644 C C . GLY A 1 54 ? -10.140 -6.883 3.964 1.00 0.00 54 GLY A C 18
ATOM 17645 O O . GLY A 1 54 ? -9.456 -7.216 3.016 1.00 0.00 54 GLY A O 18
ATOM 17649 N N . LEU A 1 55 ? -10.144 -5.652 4.396 1.00 0.00 55 LEU A N 18
ATOM 17650 C CA . LEU A 1 55 ? -9.297 -4.626 3.722 1.00 0.00 55 LEU A CA 18
ATOM 17651 C C . LEU A 1 55 ? -8.218 -4.109 4.678 1.00 0.00 55 LEU A C 18
ATOM 17652 O O . LEU A 1 55 ? -8.471 -3.269 5.519 1.00 0.00 55 LEU A O 18
ATOM 17668 N N . TYR A 1 56 ? -7.017 -4.601 4.551 1.00 0.00 56 TYR A N 18
ATOM 17669 C CA . TYR A 1 56 ? -5.922 -4.133 5.449 1.00 0.00 56 TYR A CA 18
ATOM 17670 C C . TYR A 1 56 ? -5.246 -2.896 4.850 1.00 0.00 56 TYR A C 18
ATOM 17671 O O . TYR A 1 56 ? -4.317 -3.000 4.072 1.00 0.00 56 TYR A O 18
ATOM 17689 N N . VAL A 1 57 ? -5.705 -1.727 5.204 1.00 0.00 57 VAL A N 18
ATOM 17690 C CA . VAL A 1 57 ? -5.090 -0.487 4.652 1.00 0.00 57 VAL A CA 18
ATOM 17691 C C . VAL A 1 57 ? -3.938 -0.019 5.546 1.00 0.00 57 VAL A C 18
ATOM 17692 O O . VAL A 1 57 ? -3.996 -0.121 6.755 1.00 0.00 57 VAL A O 18
ATOM 17705 N N . LEU A 1 58 ? -2.891 0.495 4.960 1.00 0.00 58 LEU A N 18
ATOM 17706 C CA . LEU A 1 58 ? -1.736 0.968 5.776 1.00 0.00 58 LEU A CA 18
ATOM 17707 C C . LEU A 1 58 ? -1.044 2.146 5.082 1.00 0.00 58 LEU A C 18
ATOM 17708 O O . LEU A 1 58 ? -0.401 1.987 4.064 1.00 0.00 58 LEU A O 18
ATOM 17724 N N . CYS A 1 59 ? -1.171 3.326 5.626 1.00 0.00 59 CYS A N 18
ATOM 17725 C CA . CYS A 1 59 ? -0.520 4.511 4.998 1.00 0.00 59 CYS A CA 18
ATOM 17726 C C . CYS A 1 59 ? 0.932 4.630 5.468 1.00 0.00 59 CYS A C 18
ATOM 17727 O O . CYS A 1 59 ? 1.279 4.208 6.554 1.00 0.00 59 CYS A O 18
ATOM 17734 N N . CYS A 1 60 ? 1.784 5.198 4.659 1.00 0.00 60 CYS A N 18
ATOM 17735 C CA . CYS A 1 60 ? 3.213 5.339 5.063 1.00 0.00 60 CYS A CA 18
ATOM 17736 C C . CYS A 1 60 ? 3.818 6.615 4.463 1.00 0.00 60 CYS A C 18
ATOM 17737 O O . CYS A 1 60 ? 3.385 7.095 3.432 1.00 0.00 60 CYS A O 18
ATOM 17744 N N . THR A 1 61 ? 4.826 7.158 5.095 1.00 0.00 61 THR A N 18
ATOM 17745 C CA . THR A 1 61 ? 5.470 8.388 4.564 1.00 0.00 61 THR A CA 18
ATOM 17746 C C . THR A 1 61 ? 6.970 8.396 4.897 1.00 0.00 61 THR A C 18
ATOM 17747 O O . THR A 1 61 ? 7.420 7.724 5.805 1.00 0.00 61 THR A O 18
ATOM 17758 N N . THR A 1 62 ? 7.744 9.163 4.173 1.00 0.00 62 THR A N 18
ATOM 17759 C CA . THR A 1 62 ? 9.213 9.236 4.447 1.00 0.00 62 THR A CA 18
ATOM 17760 C C . THR A 1 62 ? 9.893 7.874 4.248 1.00 0.00 62 THR A C 18
ATOM 17761 O O . THR A 1 62 ? 9.316 6.835 4.498 1.00 0.00 62 THR A O 18
ATOM 17772 N N . ASP A 1 63 ? 11.130 7.886 3.811 1.00 0.00 63 ASP A N 18
ATOM 17773 C CA . ASP A 1 63 ? 11.888 6.612 3.598 1.00 0.00 63 ASP A CA 18
ATOM 17774 C C . ASP A 1 63 ? 10.978 5.509 3.050 1.00 0.00 63 ASP A C 18
ATOM 17775 O O . ASP A 1 63 ? 10.279 4.850 3.792 1.00 0.00 63 ASP A O 18
ATOM 17784 N N . ASP A 1 64 ? 10.991 5.295 1.759 1.00 0.00 64 ASP A N 18
ATOM 17785 C CA . ASP A 1 64 ? 10.125 4.224 1.166 1.00 0.00 64 ASP A CA 18
ATOM 17786 C C . ASP A 1 64 ? 8.646 4.495 1.480 1.00 0.00 64 ASP A C 18
ATOM 17787 O O . ASP A 1 64 ? 7.891 4.893 0.616 1.00 0.00 64 ASP A O 18
ATOM 17796 N N . CYS A 1 65 ? 8.228 4.304 2.709 1.00 0.00 65 CYS A N 18
ATOM 17797 C CA . CYS A 1 65 ? 6.819 4.571 3.075 1.00 0.00 65 CYS A CA 18
ATOM 17798 C C . CYS A 1 65 ? 6.319 5.851 2.393 1.00 0.00 65 CYS A C 18
ATOM 17799 O O . CYS A 1 65 ? 5.138 6.020 2.169 1.00 0.00 65 CYS A O 18
ATOM 17806 N N . ASN A 1 66 ? 7.212 6.750 2.063 1.00 0.00 66 ASN A N 18
ATOM 17807 C CA . ASN A 1 66 ? 6.800 8.022 1.393 1.00 0.00 66 ASN A CA 18
ATOM 17808 C C . ASN A 1 66 ? 5.661 7.765 0.402 1.00 0.00 66 ASN A C 18
ATOM 17809 O O . ASN A 1 66 ? 4.828 8.643 0.248 1.00 0.00 66 ASN A O 18
ATOM 17821 N N . MET A 1 1 ? 13.857 11.057 -0.884 1.00 0.00 1 MET A N 19
ATOM 17822 C CA . MET A 1 1 ? 12.449 10.856 -0.438 1.00 0.00 1 MET A CA 19
ATOM 17823 C C . MET A 1 1 ? 11.622 10.225 -1.562 1.00 0.00 1 MET A C 19
ATOM 17824 O O . MET A 1 1 ? 11.111 10.907 -2.427 1.00 0.00 1 MET A O 19
ATOM 17840 N N . LYS A 1 2 ? 11.490 8.927 -1.554 1.00 0.00 2 LYS A N 19
ATOM 17841 C CA . LYS A 1 2 ? 10.697 8.250 -2.622 1.00 0.00 2 LYS A CA 19
ATOM 17842 C C . LYS A 1 2 ? 9.797 7.176 -2.006 1.00 0.00 2 LYS A C 19
ATOM 17843 O O . LYS A 1 2 ? 9.763 6.996 -0.804 1.00 0.00 2 LYS A O 19
ATOM 17862 N N . CYS A 1 3 ? 9.070 6.458 -2.818 1.00 0.00 3 CYS A N 19
ATOM 17863 C CA . CYS A 1 3 ? 8.179 5.394 -2.271 1.00 0.00 3 CYS A CA 19
ATOM 17864 C C . CYS A 1 3 ? 8.356 4.099 -3.062 1.00 0.00 3 CYS A C 19
ATOM 17865 O O . CYS A 1 3 ? 8.046 4.028 -4.235 1.00 0.00 3 CYS A O 19
ATOM 17872 N N . LYS A 1 4 ? 8.851 3.073 -2.430 1.00 0.00 4 LYS A N 19
ATOM 17873 C CA . LYS A 1 4 ? 9.046 1.778 -3.143 1.00 0.00 4 LYS A CA 19
ATOM 17874 C C . LYS A 1 4 ? 7.718 1.022 -3.234 1.00 0.00 4 LYS A C 19
ATOM 17875 O O . LYS A 1 4 ? 7.037 0.824 -2.249 1.00 0.00 4 LYS A O 19
ATOM 17894 N N . ILE A 1 5 ? 7.344 0.602 -4.413 1.00 0.00 5 ILE A N 19
ATOM 17895 C CA . ILE A 1 5 ? 6.057 -0.137 -4.565 1.00 0.00 5 ILE A CA 19
ATOM 17896 C C . ILE A 1 5 ? 6.323 -1.596 -4.949 1.00 0.00 5 ILE A C 19
ATOM 17897 O O . ILE A 1 5 ? 7.057 -1.882 -5.873 1.00 0.00 5 ILE A O 19
ATOM 17913 N N . CYS A 1 6 ? 5.727 -2.519 -4.245 1.00 0.00 6 CYS A N 19
ATOM 17914 C CA . CYS A 1 6 ? 5.941 -3.960 -4.568 1.00 0.00 6 CYS A CA 19
ATOM 17915 C C . CYS A 1 6 ? 4.858 -4.815 -3.906 1.00 0.00 6 CYS A C 19
ATOM 17916 O O . CYS A 1 6 ? 4.807 -4.944 -2.698 1.00 0.00 6 CYS A O 19
ATOM 17923 N N . ASN A 1 7 ? 3.989 -5.400 -4.685 1.00 0.00 7 ASN A N 19
ATOM 17924 C CA . ASN A 1 7 ? 2.910 -6.243 -4.098 1.00 0.00 7 ASN A CA 19
ATOM 17925 C C . ASN A 1 7 ? 3.483 -7.151 -3.006 1.00 0.00 7 ASN A C 19
ATOM 17926 O O . ASN A 1 7 ? 4.641 -7.515 -3.032 1.00 0.00 7 ASN A O 19
ATOM 17937 N N . PHE A 1 8 ? 2.679 -7.520 -2.047 1.00 0.00 8 PHE A N 19
ATOM 17938 C CA . PHE A 1 8 ? 3.176 -8.404 -0.954 1.00 0.00 8 PHE A CA 19
ATOM 17939 C C . PHE A 1 8 ? 2.924 -9.872 -1.306 1.00 0.00 8 PHE A C 19
ATOM 17940 O O . PHE A 1 8 ? 2.022 -10.196 -2.053 1.00 0.00 8 PHE A O 19
ATOM 17957 N N . ASP A 1 9 ? 3.716 -10.763 -0.774 1.00 0.00 9 ASP A N 19
ATOM 17958 C CA . ASP A 1 9 ? 3.522 -12.210 -1.078 1.00 0.00 9 ASP A CA 19
ATOM 17959 C C . ASP A 1 9 ? 3.818 -12.489 -2.554 1.00 0.00 9 ASP A C 19
ATOM 17960 O O . ASP A 1 9 ? 3.585 -13.573 -3.050 1.00 0.00 9 ASP A O 19
ATOM 17969 N N . THR A 1 10 ? 4.330 -11.518 -3.260 1.00 0.00 10 THR A N 19
ATOM 17970 C CA . THR A 1 10 ? 4.640 -11.731 -4.704 1.00 0.00 10 THR A CA 19
ATOM 17971 C C . THR A 1 10 ? 5.297 -10.482 -5.296 1.00 0.00 10 THR A C 19
ATOM 17972 O O . THR A 1 10 ? 4.917 -10.009 -6.348 1.00 0.00 10 THR A O 19
ATOM 17983 N N . CYS A 1 11 ? 6.284 -9.947 -4.632 1.00 0.00 11 CYS A N 19
ATOM 17984 C CA . CYS A 1 11 ? 6.966 -8.731 -5.160 1.00 0.00 11 CYS A CA 19
ATOM 17985 C C . CYS A 1 11 ? 7.225 -8.883 -6.662 1.00 0.00 11 CYS A C 19
ATOM 17986 O O . CYS A 1 11 ? 8.192 -9.493 -7.075 1.00 0.00 11 CYS A O 19
ATOM 17993 N N . ARG A 1 12 ? 6.371 -8.335 -7.482 1.00 0.00 12 ARG A N 19
ATOM 17994 C CA . ARG A 1 12 ? 6.571 -8.451 -8.954 1.00 0.00 12 ARG A CA 19
ATOM 17995 C C . ARG A 1 12 ? 6.865 -7.076 -9.558 1.00 0.00 12 ARG A C 19
ATOM 17996 O O . ARG A 1 12 ? 7.365 -6.964 -10.660 1.00 0.00 12 ARG A O 19
ATOM 18017 N N . ALA A 1 13 ? 6.558 -6.031 -8.843 1.00 0.00 13 ALA A N 19
ATOM 18018 C CA . ALA A 1 13 ? 6.818 -4.662 -9.373 1.00 0.00 13 ALA A CA 19
ATOM 18019 C C . ALA A 1 13 ? 8.099 -4.089 -8.758 1.00 0.00 13 ALA A C 19
ATOM 18020 O O . ALA A 1 13 ? 9.092 -3.898 -9.432 1.00 0.00 13 ALA A O 19
ATOM 18027 N N . GLY A 1 14 ? 8.082 -3.810 -7.483 1.00 0.00 14 GLY A N 19
ATOM 18028 C CA . GLY A 1 14 ? 9.297 -3.247 -6.827 1.00 0.00 14 GLY A CA 19
ATOM 18029 C C . GLY A 1 14 ? 9.683 -1.934 -7.511 1.00 0.00 14 GLY A C 19
ATOM 18030 O O . GLY A 1 14 ? 10.846 -1.654 -7.727 1.00 0.00 14 GLY A O 19
ATOM 18034 N N . GLU A 1 15 ? 8.717 -1.128 -7.857 1.00 0.00 15 GLU A N 19
ATOM 18035 C CA . GLU A 1 15 ? 9.028 0.165 -8.529 1.00 0.00 15 GLU A CA 19
ATOM 18036 C C . GLU A 1 15 ? 8.961 1.315 -7.521 1.00 0.00 15 GLU A C 19
ATOM 18037 O O . GLU A 1 15 ? 7.933 1.570 -6.924 1.00 0.00 15 GLU A O 19
ATOM 18049 N N . LEU A 1 16 ? 10.046 2.013 -7.328 1.00 0.00 16 LEU A N 19
ATOM 18050 C CA . LEU A 1 16 ? 10.040 3.146 -6.360 1.00 0.00 16 LEU A CA 19
ATOM 18051 C C . LEU A 1 16 ? 9.887 4.476 -7.103 1.00 0.00 16 LEU A C 19
ATOM 18052 O O . LEU A 1 16 ? 10.420 4.662 -8.179 1.00 0.00 16 LEU A O 19
ATOM 18068 N N . LYS A 1 17 ? 9.162 5.401 -6.537 1.00 0.00 17 LYS A N 19
ATOM 18069 C CA . LYS A 1 17 ? 8.973 6.716 -7.208 1.00 0.00 17 LYS A CA 19
ATOM 18070 C C . LYS A 1 17 ? 8.825 7.822 -6.159 1.00 0.00 17 LYS A C 19
ATOM 18071 O O . LYS A 1 17 ? 9.517 7.839 -5.161 1.00 0.00 17 LYS A O 19
ATOM 18090 N N . VAL A 1 18 ? 7.930 8.747 -6.376 1.00 0.00 18 VAL A N 19
ATOM 18091 C CA . VAL A 1 18 ? 7.743 9.847 -5.393 1.00 0.00 18 VAL A CA 19
ATOM 18092 C C . VAL A 1 18 ? 6.266 9.971 -5.011 1.00 0.00 18 VAL A C 19
ATOM 18093 O O . VAL A 1 18 ? 5.398 9.435 -5.671 1.00 0.00 18 VAL A O 19
ATOM 18106 N N . CYS A 1 19 ? 5.973 10.672 -3.951 1.00 0.00 19 CYS A N 19
ATOM 18107 C CA . CYS A 1 19 ? 4.549 10.827 -3.531 1.00 0.00 19 CYS A CA 19
ATOM 18108 C C . CYS A 1 19 ? 4.472 11.528 -2.172 1.00 0.00 19 CYS A C 19
ATOM 18109 O O . CYS A 1 19 ? 3.895 12.590 -2.043 1.00 0.00 19 CYS A O 19
ATOM 18116 N N . ALA A 1 20 ? 5.047 10.942 -1.157 1.00 0.00 20 ALA A N 19
ATOM 18117 C CA . ALA A 1 20 ? 5.003 11.576 0.192 1.00 0.00 20 ALA A CA 19
ATOM 18118 C C . ALA A 1 20 ? 5.845 12.855 0.204 1.00 0.00 20 ALA A C 19
ATOM 18119 O O . ALA A 1 20 ? 6.952 12.877 0.705 1.00 0.00 20 ALA A O 19
ATOM 18126 N N . SER A 1 21 ? 5.330 13.922 -0.344 1.00 0.00 21 SER A N 19
ATOM 18127 C CA . SER A 1 21 ? 6.101 15.197 -0.363 1.00 0.00 21 SER A CA 19
ATOM 18128 C C . SER A 1 21 ? 5.673 16.090 0.804 1.00 0.00 21 SER A C 19
ATOM 18129 O O . SER A 1 21 ? 6.437 16.896 1.297 1.00 0.00 21 SER A O 19
ATOM 18137 N N . GLY A 1 22 ? 4.454 15.953 1.249 1.00 0.00 22 GLY A N 19
ATOM 18138 C CA . GLY A 1 22 ? 3.973 16.793 2.382 1.00 0.00 22 GLY A CA 19
ATOM 18139 C C . GLY A 1 22 ? 2.458 16.975 2.275 1.00 0.00 22 GLY A C 19
ATOM 18140 O O . GLY A 1 22 ? 1.787 17.255 3.249 1.00 0.00 22 GLY A O 19
ATOM 18144 N N . GLU A 1 23 ? 1.914 16.818 1.099 1.00 0.00 23 GLU A N 19
ATOM 18145 C CA . GLU A 1 23 ? 0.442 16.981 0.929 1.00 0.00 23 GLU A CA 19
ATOM 18146 C C . GLU A 1 23 ? -0.252 15.618 0.983 1.00 0.00 23 GLU A C 19
ATOM 18147 O O . GLU A 1 23 ? -1.181 15.413 1.739 1.00 0.00 23 GLU A O 19
ATOM 18159 N N . LYS A 1 24 ? 0.193 14.683 0.187 1.00 0.00 24 LYS A N 19
ATOM 18160 C CA . LYS A 1 24 ? -0.442 13.333 0.193 1.00 0.00 24 LYS A CA 19
ATOM 18161 C C . LYS A 1 24 ? 0.573 12.275 0.631 1.00 0.00 24 LYS A C 19
ATOM 18162 O O . LYS A 1 24 ? 1.727 12.569 0.868 1.00 0.00 24 LYS A O 19
ATOM 18181 N N . TYR A 1 25 ? 0.151 11.044 0.741 1.00 0.00 25 TYR A N 19
ATOM 18182 C CA . TYR A 1 25 ? 1.094 9.965 1.164 1.00 0.00 25 TYR A CA 19
ATOM 18183 C C . TYR A 1 25 ? 0.877 8.711 0.316 1.00 0.00 25 TYR A C 19
ATOM 18184 O O . TYR A 1 25 ? -0.089 8.602 -0.413 1.00 0.00 25 TYR A O 19
ATOM 18202 N N . CYS A 1 26 ? 1.768 7.759 0.404 1.00 0.00 26 CYS A N 19
ATOM 18203 C CA . CYS A 1 26 ? 1.605 6.513 -0.401 1.00 0.00 26 CYS A CA 19
ATOM 18204 C C . CYS A 1 26 ? 0.435 5.694 0.145 1.00 0.00 26 CYS A C 19
ATOM 18205 O O . CYS A 1 26 ? 0.104 5.774 1.310 1.00 0.00 26 CYS A O 19
ATOM 18212 N N . PHE A 1 27 ? -0.201 4.917 -0.687 1.00 0.00 27 PHE A N 19
ATOM 18213 C CA . PHE A 1 27 ? -1.359 4.105 -0.212 1.00 0.00 27 PHE A CA 19
ATOM 18214 C C . PHE A 1 27 ? -1.142 2.621 -0.529 1.00 0.00 27 PHE A C 19
ATOM 18215 O O . PHE A 1 27 ? -1.045 2.227 -1.674 1.00 0.00 27 PHE A O 19
ATOM 18232 N N . LYS A 1 28 ? -1.076 1.796 0.482 1.00 0.00 28 LYS A N 19
ATOM 18233 C CA . LYS A 1 28 ? -0.878 0.336 0.247 1.00 0.00 28 LYS A CA 19
ATOM 18234 C C . LYS A 1 28 ? -2.111 -0.434 0.727 1.00 0.00 28 LYS A C 19
ATOM 18235 O O . LYS A 1 28 ? -2.688 -0.122 1.750 1.00 0.00 28 LYS A O 19
ATOM 18254 N N . GLU A 1 29 ? -2.527 -1.433 -0.003 1.00 0.00 29 GLU A N 19
ATOM 18255 C CA . GLU A 1 29 ? -3.729 -2.209 0.418 1.00 0.00 29 GLU A CA 19
ATOM 18256 C C . GLU A 1 29 ? -3.413 -3.705 0.488 1.00 0.00 29 GLU A C 19
ATOM 18257 O O . GLU A 1 29 ? -2.500 -4.189 -0.150 1.00 0.00 29 GLU A O 19
ATOM 18269 N N . SER A 1 30 ? -4.170 -4.438 1.259 1.00 0.00 30 SER A N 19
ATOM 18270 C CA . SER A 1 30 ? -3.929 -5.905 1.379 1.00 0.00 30 SER A CA 19
ATOM 18271 C C . SER A 1 30 ? -5.250 -6.628 1.655 1.00 0.00 30 SER A C 19
ATOM 18272 O O . SER A 1 30 ? -5.668 -6.767 2.787 1.00 0.00 30 SER A O 19
ATOM 18280 N N . TRP A 1 31 ? -5.914 -7.083 0.628 1.00 0.00 31 TRP A N 19
ATOM 18281 C CA . TRP A 1 31 ? -7.212 -7.789 0.830 1.00 0.00 31 TRP A CA 19
ATOM 18282 C C . TRP A 1 31 ? -6.972 -9.239 1.256 1.00 0.00 31 TRP A C 19
ATOM 18283 O O . TRP A 1 31 ? -6.420 -10.032 0.517 1.00 0.00 31 TRP A O 19
ATOM 18304 N N . ARG A 1 32 ? -7.386 -9.593 2.442 1.00 0.00 32 ARG A N 19
ATOM 18305 C CA . ARG A 1 32 ? -7.188 -10.993 2.918 1.00 0.00 32 ARG A CA 19
ATOM 18306 C C . ARG A 1 32 ? -8.452 -11.818 2.661 1.00 0.00 32 ARG A C 19
ATOM 18307 O O . ARG A 1 32 ? -9.450 -11.666 3.335 1.00 0.00 32 ARG A O 19
ATOM 18328 N N . GLU A 1 33 ? -8.418 -12.688 1.687 1.00 0.00 33 GLU A N 19
ATOM 18329 C CA . GLU A 1 33 ? -9.621 -13.516 1.387 1.00 0.00 33 GLU A CA 19
ATOM 18330 C C . GLU A 1 33 ? -9.305 -15.002 1.576 1.00 0.00 33 GLU A C 19
ATOM 18331 O O . GLU A 1 33 ? -8.160 -15.409 1.573 1.00 0.00 33 GLU A O 19
ATOM 18343 N N . ALA A 1 34 ? -10.314 -15.816 1.736 1.00 0.00 34 ALA A N 19
ATOM 18344 C CA . ALA A 1 34 ? -10.071 -17.276 1.921 1.00 0.00 34 ALA A CA 19
ATOM 18345 C C . ALA A 1 34 ? -9.446 -17.867 0.656 1.00 0.00 34 ALA A C 19
ATOM 18346 O O . ALA A 1 34 ? -8.651 -18.785 0.714 1.00 0.00 34 ALA A O 19
ATOM 18353 N N . ARG A 1 35 ? -9.799 -17.347 -0.488 1.00 0.00 35 ARG A N 19
ATOM 18354 C CA . ARG A 1 35 ? -9.225 -17.876 -1.758 1.00 0.00 35 ARG A CA 19
ATOM 18355 C C . ARG A 1 35 ? -7.754 -17.468 -1.878 1.00 0.00 35 ARG A C 19
ATOM 18356 O O . ARG A 1 35 ? -6.940 -18.195 -2.411 1.00 0.00 35 ARG A O 19
ATOM 18377 N N . GLY A 1 36 ? -7.409 -16.310 -1.386 1.00 0.00 36 GLY A N 19
ATOM 18378 C CA . GLY A 1 36 ? -5.993 -15.855 -1.472 1.00 0.00 36 GLY A CA 19
ATOM 18379 C C . GLY A 1 36 ? -5.886 -14.416 -0.964 1.00 0.00 36 GLY A C 19
ATOM 18380 O O . GLY A 1 36 ? -6.831 -13.863 -0.436 1.00 0.00 36 GLY A O 19
ATOM 18384 N N . THR A 1 37 ? -4.744 -13.804 -1.120 1.00 0.00 37 THR A N 19
ATOM 18385 C CA . THR A 1 37 ? -4.578 -12.400 -0.646 1.00 0.00 37 THR A CA 19
ATOM 18386 C C . THR A 1 37 ? -4.171 -11.493 -1.811 1.00 0.00 37 THR A C 19
ATOM 18387 O O . THR A 1 37 ? -3.447 -11.896 -2.699 1.00 0.00 37 THR A O 19
ATOM 18398 N N . ARG A 1 38 ? -4.633 -10.273 -1.814 1.00 0.00 38 ARG A N 19
ATOM 18399 C CA . ARG A 1 38 ? -4.271 -9.342 -2.924 1.00 0.00 38 ARG A CA 19
ATOM 18400 C C . ARG A 1 38 ? -3.832 -7.989 -2.359 1.00 0.00 38 ARG A C 19
ATOM 18401 O O . ARG A 1 38 ? -4.608 -7.276 -1.755 1.00 0.00 38 ARG A O 19
ATOM 18422 N N . ILE A 1 39 ? -2.592 -7.628 -2.550 1.00 0.00 39 ILE A N 19
ATOM 18423 C CA . ILE A 1 39 ? -2.108 -6.320 -2.021 1.00 0.00 39 ILE A CA 19
ATOM 18424 C C . ILE A 1 39 ? -2.027 -5.287 -3.149 1.00 0.00 39 ILE A C 19
ATOM 18425 O O . ILE A 1 39 ? -1.638 -5.594 -4.259 1.00 0.00 39 ILE A O 19
ATOM 18441 N N . GLU A 1 40 ? -2.388 -4.064 -2.872 1.00 0.00 40 GLU A N 19
ATOM 18442 C CA . GLU A 1 40 ? -2.329 -3.011 -3.927 1.00 0.00 40 GLU A CA 19
ATOM 18443 C C . GLU A 1 40 ? -1.400 -1.876 -3.487 1.00 0.00 40 GLU A C 19
ATOM 18444 O O . GLU A 1 40 ? -0.888 -1.871 -2.386 1.00 0.00 40 GLU A O 19
ATOM 18456 N N . ARG A 1 41 ? -1.178 -0.913 -4.340 1.00 0.00 41 ARG A N 19
ATOM 18457 C CA . ARG A 1 41 ? -0.280 0.221 -3.968 1.00 0.00 41 ARG A CA 19
ATOM 18458 C C . ARG A 1 41 ? -0.642 1.472 -4.775 1.00 0.00 41 ARG A C 19
ATOM 18459 O O . ARG A 1 41 ? -1.459 1.428 -5.672 1.00 0.00 41 ARG A O 19
ATOM 18480 N N . GLY A 1 42 ? -0.040 2.586 -4.458 1.00 0.00 42 GLY A N 19
ATOM 18481 C CA . GLY A 1 42 ? -0.351 3.838 -5.204 1.00 0.00 42 GLY A CA 19
ATOM 18482 C C . GLY A 1 42 ? -0.312 5.028 -4.245 1.00 0.00 42 GLY A C 19
ATOM 18483 O O . GLY A 1 42 ? 0.136 4.918 -3.121 1.00 0.00 42 GLY A O 19
ATOM 18487 N N . CYS A 1 43 ? -0.778 6.167 -4.679 1.00 0.00 43 CYS A N 19
ATOM 18488 C CA . CYS A 1 43 ? -0.768 7.365 -3.792 1.00 0.00 43 CYS A CA 19
ATOM 18489 C C . CYS A 1 43 ? -2.189 7.692 -3.327 1.00 0.00 43 CYS A C 19
ATOM 18490 O O . CYS A 1 43 ? -3.159 7.344 -3.971 1.00 0.00 43 CYS A O 19
ATOM 18497 N N . ALA A 1 44 ? -2.321 8.359 -2.213 1.00 0.00 44 ALA A N 19
ATOM 18498 C CA . ALA A 1 44 ? -3.680 8.709 -1.709 1.00 0.00 44 ALA A CA 19
ATOM 18499 C C . ALA A 1 44 ? -3.592 9.866 -0.710 1.00 0.00 44 ALA A C 19
ATOM 18500 O O . ALA A 1 44 ? -2.520 10.266 -0.299 1.00 0.00 44 ALA A O 19
ATOM 18507 N N . ALA A 1 45 ? -4.713 10.407 -0.317 1.00 0.00 45 ALA A N 19
ATOM 18508 C CA . ALA A 1 45 ? -4.697 11.537 0.655 1.00 0.00 45 ALA A CA 19
ATOM 18509 C C . ALA A 1 45 ? -5.801 11.350 1.699 1.00 0.00 45 ALA A C 19
ATOM 18510 O O . ALA A 1 45 ? -6.078 12.232 2.488 1.00 0.00 45 ALA A O 19
ATOM 18517 N N . THR A 1 46 ? -6.434 10.210 1.709 1.00 0.00 46 THR A N 19
ATOM 18518 C CA . THR A 1 46 ? -7.521 9.967 2.702 1.00 0.00 46 THR A CA 19
ATOM 18519 C C . THR A 1 46 ? -7.077 8.913 3.721 1.00 0.00 46 THR A C 19
ATOM 18520 O O . THR A 1 46 ? -7.436 8.967 4.881 1.00 0.00 46 THR A O 19
ATOM 18531 N N . CYS A 1 47 ? -6.297 7.956 3.298 1.00 0.00 47 CYS A N 19
ATOM 18532 C CA . CYS A 1 47 ? -5.828 6.901 4.240 1.00 0.00 47 CYS A CA 19
ATOM 18533 C C . CYS A 1 47 ? -7.021 6.239 4.937 1.00 0.00 47 CYS A C 19
ATOM 18534 O O . CYS A 1 47 ? -7.224 6.415 6.122 1.00 0.00 47 CYS A O 19
ATOM 18541 N N . PRO A 1 48 ? -7.769 5.492 4.170 1.00 0.00 48 PRO A N 19
ATOM 18542 C CA . PRO A 1 48 ? -8.956 4.788 4.716 1.00 0.00 48 PRO A CA 19
ATOM 18543 C C . PRO A 1 48 ? -8.519 3.593 5.569 1.00 0.00 48 PRO A C 19
ATOM 18544 O O . PRO A 1 48 ? -7.346 3.299 5.687 1.00 0.00 48 PRO A O 19
ATOM 18555 N N . LYS A 1 49 ? -9.453 2.904 6.166 1.00 0.00 49 LYS A N 19
ATOM 18556 C CA . LYS A 1 49 ? -9.085 1.730 7.011 1.00 0.00 49 LYS A CA 19
ATOM 18557 C C . LYS A 1 49 ? -9.629 0.438 6.394 1.00 0.00 49 LYS A C 19
ATOM 18558 O O . LYS A 1 49 ? -10.194 0.441 5.318 1.00 0.00 49 LYS A O 19
ATOM 18577 N N . GLY A 1 50 ? -9.461 -0.666 7.068 1.00 0.00 50 GLY A N 19
ATOM 18578 C CA . GLY A 1 50 ? -9.965 -1.959 6.524 1.00 0.00 50 GLY A CA 19
ATOM 18579 C C . GLY A 1 50 ? -11.212 -2.387 7.300 1.00 0.00 50 GLY A C 19
ATOM 18580 O O . GLY A 1 50 ? -11.923 -1.571 7.852 1.00 0.00 50 GLY A O 19
ATOM 18584 N N . SER A 1 51 ? -11.484 -3.663 7.348 1.00 0.00 51 SER A N 19
ATOM 18585 C CA . SER A 1 51 ? -12.685 -4.144 8.089 1.00 0.00 51 SER A CA 19
ATOM 18586 C C . SER A 1 51 ? -12.328 -5.374 8.927 1.00 0.00 51 SER A C 19
ATOM 18587 O O . SER A 1 51 ? -12.672 -6.487 8.586 1.00 0.00 51 SER A O 19
ATOM 18595 N N . VAL A 1 52 ? -11.637 -5.178 10.019 1.00 0.00 52 VAL A N 19
ATOM 18596 C CA . VAL A 1 52 ? -11.250 -6.329 10.885 1.00 0.00 52 VAL A CA 19
ATOM 18597 C C . VAL A 1 52 ? -10.313 -7.273 10.124 1.00 0.00 52 VAL A C 19
ATOM 18598 O O . VAL A 1 52 ? -9.148 -7.400 10.446 1.00 0.00 52 VAL A O 19
ATOM 18611 N N . TYR A 1 53 ? -10.812 -7.935 9.115 1.00 0.00 53 TYR A N 19
ATOM 18612 C CA . TYR A 1 53 ? -9.950 -8.868 8.336 1.00 0.00 53 TYR A CA 19
ATOM 18613 C C . TYR A 1 53 ? -10.486 -9.015 6.910 1.00 0.00 53 TYR A C 19
ATOM 18614 O O . TYR A 1 53 ? -10.769 -10.105 6.451 1.00 0.00 53 TYR A O 19
ATOM 18632 N N . GLY A 1 54 ? -10.631 -7.926 6.203 1.00 0.00 54 GLY A N 19
ATOM 18633 C CA . GLY A 1 54 ? -11.151 -8.007 4.809 1.00 0.00 54 GLY A CA 19
ATOM 18634 C C . GLY A 1 54 ? -10.258 -7.186 3.877 1.00 0.00 54 GLY A C 19
ATOM 18635 O O . GLY A 1 54 ? -9.751 -7.682 2.892 1.00 0.00 54 GLY A O 19
ATOM 18639 N N . LEU A 1 55 ? -10.064 -5.931 4.179 1.00 0.00 55 LEU A N 19
ATOM 18640 C CA . LEU A 1 55 ? -9.206 -5.079 3.305 1.00 0.00 55 LEU A CA 19
ATOM 18641 C C . LEU A 1 55 ? -8.242 -4.246 4.157 1.00 0.00 55 LEU A C 19
ATOM 18642 O O . LEU A 1 55 ? -8.599 -3.212 4.685 1.00 0.00 55 LEU A O 19
ATOM 18658 N N . TYR A 1 56 ? -7.022 -4.690 4.293 1.00 0.00 56 TYR A N 19
ATOM 18659 C CA . TYR A 1 56 ? -6.035 -3.927 5.110 1.00 0.00 56 TYR A CA 19
ATOM 18660 C C . TYR A 1 56 ? -5.442 -2.779 4.288 1.00 0.00 56 TYR A C 19
ATOM 18661 O O . TYR A 1 56 ? -4.580 -2.980 3.457 1.00 0.00 56 TYR A O 19
ATOM 18679 N N . VAL A 1 57 ? -5.897 -1.576 4.513 1.00 0.00 57 VAL A N 19
ATOM 18680 C CA . VAL A 1 57 ? -5.357 -0.419 3.741 1.00 0.00 57 VAL A CA 19
ATOM 18681 C C . VAL A 1 57 ? -4.615 0.542 4.673 1.00 0.00 57 VAL A C 19
ATOM 18682 O O . VAL A 1 57 ? -5.020 0.769 5.797 1.00 0.00 57 VAL A O 19
ATOM 18695 N N . LEU A 1 58 ? -3.530 1.107 4.217 1.00 0.00 58 LEU A N 19
ATOM 18696 C CA . LEU A 1 58 ? -2.761 2.052 5.077 1.00 0.00 58 LEU A CA 19
ATOM 18697 C C . LEU A 1 58 ? -2.031 3.083 4.211 1.00 0.00 58 LEU A C 19
ATOM 18698 O O . LEU A 1 58 ? -1.847 2.893 3.025 1.00 0.00 58 LEU A O 19
ATOM 18714 N N . CYS A 1 59 ? -1.612 4.173 4.794 1.00 0.00 59 CYS A N 19
ATOM 18715 C CA . CYS A 1 59 ? -0.893 5.213 4.004 1.00 0.00 59 CYS A CA 19
ATOM 18716 C C . CYS A 1 59 ? 0.455 5.530 4.659 1.00 0.00 59 CYS A C 19
ATOM 18717 O O . CYS A 1 59 ? 0.584 5.527 5.867 1.00 0.00 59 CYS A O 19
ATOM 18724 N N . CYS A 1 60 ? 1.464 5.800 3.873 1.00 0.00 60 CYS A N 19
ATOM 18725 C CA . CYS A 1 60 ? 2.799 6.111 4.463 1.00 0.00 60 CYS A CA 19
ATOM 18726 C C . CYS A 1 60 ? 3.275 7.501 4.034 1.00 0.00 60 CYS A C 19
ATOM 18727 O O . CYS A 1 60 ? 2.890 8.013 3.001 1.00 0.00 60 CYS A O 19
ATOM 18734 N N . THR A 1 61 ? 4.129 8.104 4.816 1.00 0.00 61 THR A N 19
ATOM 18735 C CA . THR A 1 61 ? 4.652 9.448 4.462 1.00 0.00 61 THR A CA 19
ATOM 18736 C C . THR A 1 61 ? 6.067 9.621 5.023 1.00 0.00 61 THR A C 19
ATOM 18737 O O . THR A 1 61 ? 6.397 10.638 5.597 1.00 0.00 61 THR A O 19
ATOM 18748 N N . THR A 1 62 ? 6.903 8.631 4.861 1.00 0.00 62 THR A N 19
ATOM 18749 C CA . THR A 1 62 ? 8.296 8.733 5.386 1.00 0.00 62 THR A CA 19
ATOM 18750 C C . THR A 1 62 ? 9.273 8.030 4.439 1.00 0.00 62 THR A C 19
ATOM 18751 O O . THR A 1 62 ? 8.959 7.754 3.301 1.00 0.00 62 THR A O 19
ATOM 18762 N N . ASP A 1 63 ? 10.458 7.739 4.901 1.00 0.00 63 ASP A N 19
ATOM 18763 C CA . ASP A 1 63 ? 11.453 7.057 4.023 1.00 0.00 63 ASP A CA 19
ATOM 18764 C C . ASP A 1 63 ? 10.888 5.731 3.500 1.00 0.00 63 ASP A C 19
ATOM 18765 O O . ASP A 1 63 ? 10.197 5.021 4.202 1.00 0.00 63 ASP A O 19
ATOM 18774 N N . ASP A 1 64 ? 11.184 5.390 2.273 1.00 0.00 64 ASP A N 19
ATOM 18775 C CA . ASP A 1 64 ? 10.670 4.103 1.706 1.00 0.00 64 ASP A CA 19
ATOM 18776 C C . ASP A 1 64 ? 9.133 4.098 1.646 1.00 0.00 64 ASP A C 19
ATOM 18777 O O . ASP A 1 64 ? 8.552 4.199 0.585 1.00 0.00 64 ASP A O 19
ATOM 18786 N N . CYS A 1 65 ? 8.464 3.983 2.767 1.00 0.00 65 CYS A N 19
ATOM 18787 C CA . CYS A 1 65 ? 6.976 3.977 2.742 1.00 0.00 65 CYS A CA 19
ATOM 18788 C C . CYS A 1 65 ? 6.457 5.337 2.254 1.00 0.00 65 CYS A C 19
ATOM 18789 O O . CYS A 1 65 ? 5.295 5.484 1.938 1.00 0.00 65 CYS A O 19
ATOM 18796 N N . ASN A 1 66 ? 7.326 6.322 2.194 1.00 0.00 66 ASN A N 19
ATOM 18797 C CA . ASN A 1 66 ? 6.930 7.698 1.733 1.00 0.00 66 ASN A CA 19
ATOM 18798 C C . ASN A 1 66 ? 5.678 7.666 0.851 1.00 0.00 66 ASN A C 19
ATOM 18799 O O . ASN A 1 66 ? 4.594 7.798 1.394 1.00 0.00 66 ASN A O 19
#

Foldseek 3Di:
DWAFDAKPPHRPDRDIGHELPPQWFKKKKWACDPVGITMDIGIDRPADADDPHGMGMGTDRDPHSD

Sequence (66 aa):
MKCKICNFDTCRAGELKVCASGEKYCFKESWREARGTRIERGCAATCPKGSVYGLYVLCCTTDDCNMKCKICNFDTCRAGELKVCASGEKYCFKESWREARGTRIERGCAATCPKGSVYGLYVLCCTTDDCNMKCKICNFDTCRAGELKVCASGEKYCFKESWREARGTRIERGCAATCPKGSVYGLYVLCCTTDDCNMKCKICNFDTCRAGELKVCASGEKYCFKESWREARGTRIERGCAATCPKGSVYGLYVLCCTTDDCNMKCKICNFDTCRAGELKVCASGEKYCFKESWREARGTRIERGCAATCPKGSVYGLYVLCCTTDDCNMKCKICNFDTCRAGELKVCASGEKYCFKESWREARGTRIERGCAATCPKGSVYGLYVLCCTTDDCNMKCKICNFDTCRAGELKVCASGEKYCFKESWREARGTRIERGCAATCPKGSVYGLYVLCCTTDDCNMKCKICNFDTCRAGELKVCASGEKYCFKESWREARGTRIERGCAATCPKGSVYGLYVLCCTTDDCNMKCKICNFDTCRAGELKVCASGEKYCFKESWREARGTRIERGCAATCPKGSVYGLYVLCCTTDDCNMKCKICNFDTCRAGELKVCASGEKYCFKESWREARGTRIERGCAATCPKGSVYGLYVLCCTTDDCNMKCKICNFDTCRAGELKVCASGEKYCFKESWREARGTRIERGCAATCPKGSVYGLYVLCCTTDDCNMKCKICNFDTCRAGELKVCASGEKYCFKESWREARGTRIERGCAATCPKGSVYGLYVLCCTTDDCNMKCKICNFDTCRAGELKVCASGEKYCFKESWREARGTRIERGCAATCPKGSVYGLYVLCCTTDDCNMKCKICNFDTCRAGELKVCASGEKYCFKESWREARGTRIERGCAATCPKGSVYGLYVLCCTTDDCNMKCKICNFDTCRAGELKVCASGEKYCFKESWREARGTRIERGCAATCPKGSVYGLYVLCCTTDDCNMKCKICNFDTCRAGELKVCASGEKYCFKESWREARGTRIERGCAATCPKGSVYGLYVLCCTTDDCNMKCKICNFDTCRAGELKVCASGEKYCFKESWREARGTRIERGCAATCPKGSVYGLYVLCCTTDDCNMKCKICNFDTCRAGELKVCASGEKYCFKESWREARGTRIERGCAATCPKGSVYGLYVLCCTTDDCNMKCKICNFDTCRAGELKVCASGEKYCFKESWREARGTRIERGCAATCPKGSVYGLYVLCCTTDDCN

Organism: Bungarus candidus (NCBI:txid92438)

Solvent-accessible surface area: 5007 Å² total; per-residue (Å²): 128,108,0,115,21,20,5,157,148,56,87,175,39,40,123,78,90,102,34,3,102,68,158,103,46,0,23,53,25,20,115,134,125,86,229,45,82,135,32,78,69,26,24,43,58,95,52,82,161,27,97,136,138,38,22,149,31,90,52,29,82,88,115,67,43,4

GO terms:
  GO:0005576 extracellular region (C, EXP)

Nearest PDB structures (foldseek):
  1jgk-assembly1_A  TM=8.580E-01  e=3.554E-08  Bungarus candidus
  3hh7-assembly1_B  TM=7.614E-01  e=2.127E-03  Ophiophagus hannah
  1g6m-assembly1_A  TM=6.625E-01  e=1.062E-03  Naja kaouthia
  2vlw-assembly2_B  TM=7.048E-01  e=4.262E-03  Dendroaspis angusticeps
  3neq-assembly3_A-2  TM=6.640E-01  e=4.262E-03  Dendroaspis angusticeps

CATH classification: 2.10.60.10

Secondary structure (DSSP, 8-state):
-EEEE--TTS-S--EEEE--SSS-EEEEEEE--SS--EEE--EES-----SSS--EEEEE-STT--

InterPro domains:
  IPR003571 Snake three-finger toxin [cd00206] (22-87)
  IPR018354 Snake toxin, conserved site [PS00272] (63-84)
  IPR045860 Snake toxin-like superfamily [G3DSA:2.10.60.10] (22-87)
  IPR045860 Snake toxin-like superfamily [SSF57302] (12-87)
  IPR054131 Snake toxin cobra-type [PF21947] (26-87)